Protein AF-A0A7X7MY19-F1 (afdb_monomer)

Mean predicted aligned error: 15.15 Å

pLDDT: mean 82.56, std 12.05, range [34.34, 98.0]

Radius of gyration: 41.13 Å; Cα contacts (8 Å, |Δi|>4): 1056; chains: 1; bounding box: 85×65×142 Å

Nearest PDB structures (foldseek):
  4b3g-assembly2_B  TM=6.934E-01  e=3.601E-10  Homo sapiens
  4b3f-assembly1_X  TM=6.587E-01  e=1.662E-10  Homo sapiens
  4b3g-assembly1_A  TM=6.865E-01  e=3.431E-10  Homo sapiens
  5xg2-assembly1_A  TM=2.710E-01  e=4.790E-02  Pyrococcus yayanosii CH1
  3zx6-assembly1_B  TM=1.908E-01  e=4.018E-01  Archaeoglobus fulgidus DSM 4304

Structure (mmCIF, N/CA/C/O backbone):
data_AF-A0A7X7MY19-F1
#
_entry.id   AF-A0A7X7MY19-F1
#
loop_
_atom_site.group_PDB
_atom_site.id
_atom_site.type_symbol
_atom_site.label_atom_id
_atom_site.label_alt_id
_atom_site.label_comp_id
_atom_site.label_asym_id
_atom_site.label_entity_id
_atom_site.label_seq_id
_atom_site.pdbx_PDB_ins_code
_atom_site.Cartn_x
_atom_site.Cartn_y
_atom_site.Cartn_z
_atom_site.occupancy
_atom_site.B_iso_or_equiv
_atom_site.auth_seq_id
_atom_site.auth_comp_id
_atom_site.auth_asym_id
_atom_site.auth_atom_id
_atom_site.pdbx_PDB_model_num
ATOM 1 N N . SER A 1 1 ? 19.224 -2.008 -27.884 1.00 35.09 1 SER A N 1
ATOM 2 C CA . SER A 1 1 ? 20.661 -1.774 -28.125 1.00 35.09 1 SER A CA 1
ATOM 3 C C . SER A 1 1 ? 20.792 -0.547 -28.993 1.00 35.09 1 SER A C 1
ATOM 5 O O . SER A 1 1 ? 20.081 -0.437 -29.987 1.00 35.09 1 SER A O 1
ATOM 7 N N . GLN A 1 2 ? 21.692 0.354 -28.604 1.00 39.03 2 GLN A N 1
ATOM 8 C CA . GLN A 1 2 ? 22.002 1.639 -29.251 1.00 39.03 2 GLN A CA 1
ATOM 9 C C . GLN A 1 2 ? 22.385 1.534 -30.749 1.00 39.03 2 GLN A C 1
ATOM 11 O O . GLN A 1 2 ? 22.513 2.545 -31.427 1.00 39.03 2 GLN A O 1
ATOM 16 N N . PHE A 1 3 ? 22.508 0.314 -31.285 1.00 45.56 3 PHE A N 1
ATOM 17 C CA . PHE A 1 3 ? 23.066 0.002 -32.602 1.00 45.56 3 PHE A CA 1
ATOM 18 C C . PHE A 1 3 ? 22.042 -0.446 -33.662 1.00 45.56 3 PHE A C 1
ATOM 20 O O . PHE A 1 3 ? 22.433 -0.830 -34.760 1.00 45.56 3 PHE A O 1
ATOM 27 N N . LEU A 1 4 ? 20.733 -0.436 -33.370 1.00 35.94 4 LEU A N 1
ATOM 28 C CA . LEU A 1 4 ? 19.740 -1.135 -34.206 1.00 35.94 4 LEU A CA 1
ATOM 29 C C . LEU A 1 4 ? 18.948 -0.300 -35.229 1.00 35.94 4 LEU A C 1
ATOM 31 O O . LEU A 1 4 ? 18.007 -0.833 -35.813 1.00 35.94 4 LEU A O 1
ATOM 35 N N . THR A 1 5 ? 19.297 0.959 -35.514 1.00 34.62 5 THR A N 1
ATOM 36 C CA . THR A 1 5 ? 18.497 1.760 -36.472 1.00 34.62 5 THR A CA 1
ATOM 37 C C . THR A 1 5 ? 19.231 2.350 -37.670 1.00 34.62 5 THR A C 1
ATOM 39 O O . THR A 1 5 ? 18.557 2.900 -38.539 1.00 34.62 5 THR A O 1
ATOM 42 N N . SER A 1 6 ? 20.550 2.185 -37.811 1.00 36.72 6 SER A N 1
ATOM 43 C CA . SER A 1 6 ? 21.196 2.519 -39.087 1.00 36.72 6 SER A CA 1
ATOM 44 C C . SER A 1 6 ? 21.031 1.361 -40.074 1.00 36.72 6 SER A C 1
ATOM 46 O O . SER A 1 6 ? 21.642 0.300 -39.939 1.00 36.72 6 SER A O 1
ATOM 48 N N . LYS A 1 7 ? 20.184 1.563 -41.087 1.00 34.34 7 LYS A N 1
ATOM 49 C CA . LYS A 1 7 ? 20.236 0.772 -42.317 1.00 34.34 7 LYS A CA 1
ATOM 50 C C . LYS A 1 7 ? 21.540 1.132 -43.045 1.00 34.34 7 LYS A C 1
ATOM 52 O O . LYS A 1 7 ? 21.595 2.131 -43.746 1.00 34.34 7 LYS A O 1
ATOM 57 N N . TYR A 1 8 ? 22.540 0.267 -42.893 1.00 43.50 8 TYR A N 1
ATOM 58 C CA . TYR A 1 8 ? 23.646 0.032 -43.835 1.00 43.50 8 TYR A CA 1
ATOM 59 C C . TYR A 1 8 ? 24.861 0.972 -43.881 1.00 43.50 8 TYR A C 1
ATOM 61 O O . TYR A 1 8 ? 25.708 0.773 -44.741 1.00 43.50 8 TYR A O 1
ATOM 69 N N . SER A 1 9 ? 25.054 1.868 -42.916 1.00 45.47 9 SER A N 1
ATOM 70 C CA . SER A 1 9 ? 26.383 2.450 -42.639 1.00 45.47 9 SER A CA 1
ATOM 71 C C . SER A 1 9 ? 26.345 3.170 -41.294 1.00 45.47 9 SER A C 1
ATOM 73 O O . SER A 1 9 ? 25.560 4.106 -41.123 1.00 45.47 9 SER A O 1
ATOM 75 N N . LEU A 1 10 ? 27.145 2.758 -40.309 1.00 53.19 10 LEU A N 1
ATOM 76 C CA . LEU A 1 10 ? 27.410 3.641 -39.169 1.00 53.19 10 LEU A CA 1
ATOM 77 C C . LEU A 1 10 ? 28.141 4.867 -39.731 1.00 53.19 10 LEU A C 1
ATOM 79 O O . LEU A 1 10 ? 29.115 4.701 -40.456 1.00 53.19 10 LEU A O 1
ATOM 83 N N . GLN A 1 11 ? 27.661 6.082 -39.459 1.00 67.75 11 GLN A N 1
ATOM 84 C CA . GLN A 1 11 ? 28.490 7.263 -39.693 1.00 67.75 11 GLN A CA 1
ATOM 85 C C . GLN A 1 11 ? 29.556 7.251 -38.601 1.00 67.75 11 GLN A C 1
ATOM 87 O O . GLN A 1 11 ? 29.252 7.501 -37.434 1.00 67.75 11 GLN A O 1
ATOM 92 N N . TYR A 1 12 ? 30.772 6.868 -38.976 1.00 78.50 12 TYR A N 1
ATOM 93 C CA . TYR A 1 12 ? 31.926 6.867 -38.093 1.00 78.50 12 TYR A CA 1
ATOM 94 C C . TYR A 1 12 ? 33.063 7.674 -38.713 1.00 78.50 12 TYR A C 1
ATOM 96 O O . TYR A 1 12 ? 33.139 7.829 -39.932 1.00 78.50 12 TYR A O 1
ATOM 104 N N . ALA A 1 13 ? 33.948 8.182 -37.866 1.00 83.50 13 ALA A N 1
ATOM 105 C CA . ALA A 1 13 ? 35.222 8.757 -38.272 1.00 83.50 13 ALA A CA 1
ATOM 106 C C . ALA A 1 13 ? 36.337 7.994 -37.559 1.00 83.50 13 ALA A C 1
ATOM 108 O O . ALA A 1 13 ? 36.248 7.785 -36.352 1.00 83.50 13 ALA A O 1
ATOM 109 N N . VAL A 1 14 ? 37.349 7.545 -38.298 1.00 83.31 14 VAL A N 1
ATOM 110 C CA . VAL A 1 14 ? 38.541 6.913 -37.713 1.00 83.31 14 VAL A CA 1
ATOM 111 C C . VAL A 1 14 ? 39.440 8.012 -37.170 1.00 83.31 14 VAL A C 1
ATOM 113 O O . VAL A 1 14 ? 39.628 9.015 -37.858 1.00 83.31 14 VAL A O 1
ATOM 116 N N . LEU A 1 15 ? 39.957 7.830 -35.957 1.00 84.12 15 LEU A N 1
ATOM 117 C CA . LEU A 1 15 ? 40.916 8.759 -35.366 1.00 84.12 15 LEU A CA 1
ATOM 118 C C . LEU A 1 15 ? 42.344 8.251 -35.545 1.00 84.12 15 LEU A C 1
ATOM 120 O O . LEU A 1 15 ? 42.588 7.045 -35.661 1.00 84.12 15 LEU A O 1
ATOM 124 N N . SER A 1 16 ? 43.273 9.199 -35.564 1.00 79.81 16 SER A N 1
ATOM 125 C CA . SER A 1 16 ? 44.712 8.939 -35.607 1.00 79.81 16 SER A CA 1
ATOM 126 C C . SER A 1 16 ? 45.314 8.611 -34.231 1.00 79.81 16 SER A C 1
ATOM 128 O O . SER A 1 16 ? 46.321 7.909 -34.166 1.00 79.81 16 SER A O 1
ATOM 130 N N . ASP A 1 17 ? 44.660 9.043 -33.151 1.00 83.06 17 ASP A N 1
ATOM 131 C CA . ASP A 1 17 ? 44.980 8.729 -31.753 1.00 83.06 17 ASP A CA 1
ATOM 132 C C . ASP A 1 17 ? 43.675 8.509 -30.940 1.00 83.06 17 ASP A C 1
ATOM 134 O O . ASP A 1 17 ? 42.567 8.637 -31.464 1.00 83.06 17 ASP A O 1
ATOM 138 N N . LEU A 1 18 ? 43.765 8.152 -29.656 1.00 80.12 18 LEU A N 1
ATOM 139 C CA . LEU A 1 18 ? 42.629 8.152 -28.725 1.00 80.12 18 LEU A CA 1
ATOM 140 C C . LEU A 1 18 ? 42.128 9.572 -28.401 1.00 80.12 18 LEU A C 1
ATOM 142 O O . LEU A 1 18 ? 40.977 9.741 -27.992 1.00 80.12 18 LEU A O 1
ATOM 146 N N . GLY A 1 19 ? 42.989 10.582 -28.552 1.00 78.00 19 GLY A N 1
ATOM 147 C CA . GLY A 1 19 ? 42.610 11.993 -28.519 1.00 78.00 19 GLY A CA 1
ATOM 148 C C . GLY A 1 19 ? 42.003 12.455 -29.845 1.00 78.00 19 GLY A C 1
ATOM 149 O O . GLY A 1 19 ? 42.140 11.788 -30.864 1.00 78.00 19 GLY A O 1
ATOM 150 N N . ILE A 1 20 ? 41.331 13.609 -29.833 1.00 74.12 20 ILE A N 1
ATOM 151 C CA . ILE A 1 20 ? 40.896 14.275 -31.069 1.00 74.12 20 ILE A CA 1
ATOM 152 C C . ILE A 1 20 ? 41.824 15.458 -31.314 1.00 74.12 20 ILE A C 1
ATOM 154 O O . ILE A 1 20 ? 41.766 16.446 -30.577 1.00 74.12 20 ILE A O 1
ATOM 158 N N . ASP A 1 21 ? 42.658 15.361 -32.346 1.00 70.94 21 ASP A N 1
ATOM 159 C CA . ASP A 1 21 ? 43.522 16.452 -32.795 1.00 70.94 21 ASP A CA 1
ATOM 160 C C . ASP A 1 21 ? 42.805 17.262 -33.887 1.00 70.94 21 ASP A C 1
ATOM 162 O O . ASP A 1 21 ? 42.294 16.721 -34.873 1.00 70.94 21 ASP A O 1
ATOM 166 N N . SER A 1 22 ? 42.751 18.587 -33.723 1.00 65.12 22 SER A N 1
ATOM 167 C CA . SER A 1 22 ? 42.070 19.476 -34.666 1.00 65.12 22 SER A CA 1
ATOM 168 C C . SER A 1 22 ? 42.686 19.504 -36.064 1.00 65.12 22 SER A C 1
ATOM 170 O O . SER A 1 22 ? 41.967 19.788 -37.028 1.00 65.12 22 SER A O 1
ATOM 172 N N . ASP A 1 23 ? 43.980 19.203 -36.183 1.00 62.22 23 ASP A N 1
ATOM 173 C CA . ASP A 1 23 ? 44.708 19.246 -37.450 1.00 62.22 23 ASP A CA 1
ATOM 174 C C . ASP A 1 23 ? 44.653 17.904 -38.197 1.00 62.22 23 ASP A C 1
ATOM 176 O O . ASP A 1 23 ? 44.637 17.889 -39.432 1.00 62.22 23 ASP A O 1
ATOM 180 N N . LEU A 1 24 ? 44.568 16.783 -37.471 1.00 65.69 24 LEU A N 1
ATOM 181 C CA . LEU A 1 24 ? 44.601 15.429 -38.040 1.00 65.69 24 LEU A CA 1
ATOM 182 C C . LEU A 1 24 ? 43.208 14.797 -38.197 1.00 65.69 24 LEU A C 1
ATOM 184 O O . LEU A 1 24 ? 42.983 14.051 -39.151 1.00 65.69 24 LEU A O 1
ATOM 188 N N . ASP A 1 25 ? 42.238 15.149 -37.345 1.00 78.12 25 ASP A N 1
ATOM 189 C CA . ASP A 1 25 ? 40.937 14.470 -37.264 1.00 78.12 25 ASP A CA 1
ATOM 190 C C . ASP A 1 25 ? 39.759 15.358 -37.731 1.00 78.12 25 ASP A C 1
ATOM 192 O O . ASP A 1 25 ? 38.664 15.367 -37.156 1.00 78.12 25 ASP A O 1
ATOM 196 N N . GLN A 1 26 ? 39.940 16.104 -38.830 1.00 77.00 26 GLN A N 1
ATOM 197 C CA . GLN A 1 26 ? 38.893 16.982 -39.389 1.00 77.00 26 GLN A CA 1
ATOM 198 C C . GLN A 1 26 ? 37.579 16.244 -39.709 1.00 77.00 26 GLN A C 1
ATOM 200 O O . GLN A 1 26 ? 36.488 16.809 -39.590 1.00 77.00 26 GLN A O 1
ATOM 205 N N . SER A 1 27 ? 37.652 14.971 -40.108 1.00 78.62 27 SER A N 1
ATOM 206 C CA . SER A 1 27 ? 36.477 14.128 -40.364 1.00 78.62 27 SER A CA 1
ATOM 207 C C . SER A 1 27 ? 35.665 13.870 -39.087 1.00 78.62 27 SER A C 1
ATOM 209 O O . SER A 1 27 ? 34.433 13.934 -39.121 1.00 78.62 27 SER A O 1
ATOM 211 N N . ALA A 1 28 ? 36.341 13.663 -37.954 1.00 81.94 28 ALA A N 1
ATOM 212 C CA . ALA A 1 28 ? 35.725 13.468 -36.650 1.00 81.94 28 ALA A CA 1
ATOM 213 C C . ALA A 1 28 ? 35.102 14.760 -36.116 1.00 81.94 28 ALA A C 1
ATOM 215 O O . ALA A 1 28 ? 33.962 14.737 -35.656 1.00 81.94 28 ALA A O 1
ATOM 216 N N . LEU A 1 29 ? 35.776 15.905 -36.264 1.00 82.44 29 LEU A N 1
ATOM 217 C CA . LEU A 1 29 ? 35.212 17.208 -35.891 1.00 82.44 29 LEU A CA 1
ATOM 218 C C . LEU A 1 29 ? 33.967 17.568 -36.713 1.00 82.44 29 LEU A C 1
ATOM 220 O O . LEU A 1 29 ? 32.994 18.098 -36.173 1.00 82.44 29 LEU A O 1
ATOM 224 N N . ASN A 1 30 ? 33.950 17.247 -38.008 1.00 82.12 30 ASN A N 1
ATOM 225 C CA . ASN A 1 30 ? 32.769 17.432 -38.853 1.00 82.12 30 ASN A CA 1
ATOM 226 C C . ASN A 1 30 ? 31.600 16.534 -38.416 1.00 82.12 30 ASN A C 1
ATOM 228 O O . ASN A 1 30 ? 30.445 16.973 -38.416 1.00 82.12 30 ASN A O 1
ATOM 232 N N . LEU A 1 31 ? 31.892 15.291 -38.020 1.00 82.38 31 LEU A N 1
ATOM 233 C CA . LEU A 1 31 ? 30.895 14.372 -37.477 1.00 82.38 31 LEU A CA 1
ATOM 234 C C . LEU A 1 31 ? 30.359 14.872 -36.127 1.00 82.38 31 LEU A C 1
ATOM 236 O O . LEU A 1 31 ? 29.146 14.940 -35.954 1.00 82.38 31 LEU A O 1
ATOM 240 N N . LEU A 1 32 ? 31.222 15.317 -35.211 1.00 83.62 32 LEU A N 1
ATOM 241 C CA . LEU A 1 32 ? 30.823 15.879 -33.916 1.00 83.62 32 LEU A CA 1
ATOM 242 C C . LEU A 1 32 ? 29.968 17.140 -34.055 1.00 83.62 32 LEU A C 1
ATOM 244 O O . LEU A 1 32 ? 28.958 17.260 -33.368 1.00 83.62 32 LEU A O 1
ATOM 248 N N . ASN A 1 33 ? 30.297 18.039 -34.986 1.00 82.25 33 ASN A N 1
ATOM 249 C CA . ASN A 1 33 ? 29.464 19.206 -35.296 1.00 82.25 33 ASN A CA 1
ATOM 250 C C . ASN A 1 33 ? 28.064 18.803 -35.784 1.00 82.25 33 ASN A C 1
ATOM 252 O O . ASN A 1 33 ? 27.057 19.376 -35.361 1.00 82.25 33 ASN A O 1
ATOM 256 N N . ARG A 1 34 ? 27.981 17.783 -36.646 1.00 80.75 34 ARG A N 1
ATOM 257 C CA . ARG A 1 34 ? 26.702 17.241 -37.118 1.00 80.75 34 ARG A CA 1
ATOM 258 C C . ARG A 1 34 ? 25.911 16.604 -35.976 1.00 80.75 34 ARG A C 1
ATOM 260 O O . ARG A 1 34 ? 24.723 16.890 -35.847 1.00 80.75 34 ARG A O 1
ATOM 267 N N . ILE A 1 35 ? 26.561 15.811 -35.126 1.00 79.00 35 ILE A N 1
ATOM 268 C CA . ILE A 1 35 ? 25.930 15.185 -33.957 1.00 79.00 35 ILE A CA 1
ATOM 269 C C . ILE A 1 35 ? 25.435 16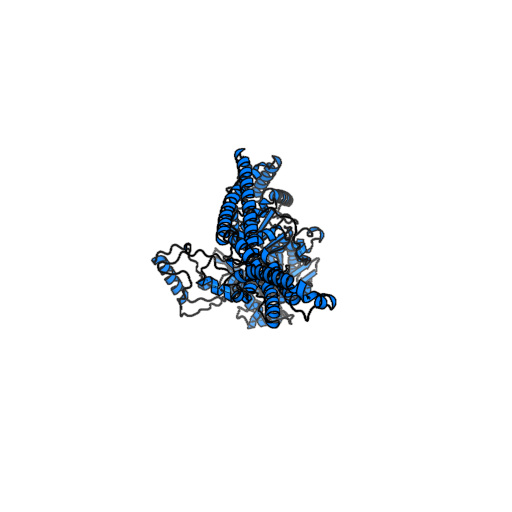.257 -32.982 1.00 79.00 35 ILE A C 1
ATOM 271 O O . ILE A 1 35 ? 24.295 16.188 -32.543 1.00 79.00 35 ILE A O 1
ATOM 275 N N . ALA A 1 36 ? 26.229 17.294 -32.705 1.00 75.62 36 ALA A N 1
ATOM 276 C CA . ALA A 1 36 ? 25.837 18.398 -31.828 1.00 75.62 36 ALA A CA 1
ATOM 277 C C . ALA A 1 36 ? 24.633 19.192 -32.365 1.00 75.62 36 ALA A C 1
ATOM 279 O O . ALA A 1 36 ? 23.846 19.731 -31.587 1.00 75.62 36 ALA A O 1
ATOM 280 N N . SER A 1 37 ? 24.445 19.228 -33.690 1.00 73.12 37 SER A N 1
ATOM 281 C CA . SER A 1 37 ? 23.256 19.822 -34.314 1.00 73.12 37 SER A CA 1
ATOM 282 C C . SER A 1 37 ? 22.000 18.938 -34.216 1.00 73.12 37 SER A C 1
ATOM 284 O O . SER A 1 37 ? 20.881 19.442 -34.347 1.00 73.12 37 SER A O 1
ATOM 286 N N . ASN A 1 38 ? 22.159 17.638 -33.939 1.00 72.38 38 ASN A N 1
ATOM 287 C CA . ASN A 1 38 ? 21.079 16.661 -33.831 1.00 72.38 38 ASN A CA 1
ATOM 288 C C . ASN A 1 38 ? 20.756 16.331 -32.361 1.00 72.38 38 ASN A C 1
ATOM 290 O O . ASN A 1 38 ? 21.502 15.643 -31.669 1.00 72.38 38 ASN A O 1
ATOM 294 N N . ARG A 1 39 ? 19.585 16.769 -31.880 1.00 63.31 39 ARG A N 1
ATOM 295 C CA . ARG A 1 39 ? 19.162 16.569 -30.477 1.00 63.31 39 ARG A CA 1
ATOM 296 C C . ARG A 1 39 ? 18.963 15.102 -30.076 1.00 63.31 39 ARG A C 1
ATOM 298 O O . ARG A 1 39 ? 18.983 14.801 -28.881 1.00 63.31 39 ARG A O 1
ATOM 305 N N . ASP A 1 40 ? 18.784 14.208 -31.043 1.00 62.03 40 ASP A N 1
ATOM 306 C CA . ASP A 1 40 ? 18.429 12.805 -30.801 1.00 62.03 40 ASP A CA 1
ATOM 307 C C . ASP A 1 40 ? 19.638 11.861 -30.796 1.00 62.03 40 ASP A C 1
ATOM 309 O O . ASP A 1 40 ? 19.485 10.651 -30.600 1.00 62.03 40 ASP A O 1
ATOM 313 N N . SER A 1 41 ? 20.841 12.413 -30.943 1.00 72.38 41 SER A N 1
ATOM 314 C CA . SER A 1 41 ? 22.084 11.657 -31.044 1.00 72.38 41 SER A CA 1
ATOM 315 C C . SER A 1 41 ? 23.048 11.975 -29.901 1.00 72.38 41 SER A C 1
ATOM 317 O O . SER A 1 41 ? 22.976 13.027 -29.259 1.00 72.38 41 SER A O 1
ATOM 319 N N . LYS A 1 42 ? 23.938 11.027 -29.603 1.00 77.62 42 LYS A N 1
ATOM 320 C CA . LYS A 1 42 ? 25.107 11.209 -28.735 1.00 77.62 42 LYS A CA 1
ATOM 321 C C . LYS A 1 42 ? 26.355 10.739 -29.471 1.00 77.62 42 LYS A C 1
ATOM 323 O O . LYS A 1 42 ? 26.286 9.809 -30.277 1.00 77.62 42 LYS A O 1
ATOM 328 N N . ALA A 1 43 ? 27.473 11.393 -29.185 1.00 85.81 43 ALA A N 1
ATOM 329 C CA . ALA A 1 43 ? 28.772 11.005 -29.699 1.00 85.81 43 ALA A CA 1
ATOM 330 C C . ALA A 1 43 ? 29.482 10.094 -28.697 1.00 85.81 43 ALA A C 1
ATOM 332 O O . ALA A 1 43 ? 29.431 10.323 -27.486 1.00 85.81 43 ALA A O 1
ATOM 333 N N . TYR A 1 44 ? 30.153 9.076 -29.222 1.00 87.38 44 TYR A N 1
ATOM 334 C CA . TYR A 1 44 ? 31.023 8.207 -28.444 1.00 87.38 44 TYR A CA 1
ATOM 335 C C . TYR A 1 44 ? 32.352 8.030 -29.164 1.00 87.38 44 TYR A C 1
ATOM 337 O O . TYR A 1 44 ? 32.376 7.839 -30.381 1.00 87.38 44 TYR A O 1
ATOM 345 N N . LEU A 1 45 ? 33.436 8.036 -28.397 1.00 90.19 45 LEU A N 1
ATOM 346 C CA . LEU A 1 45 ? 34.712 7.472 -28.796 1.00 90.19 45 LEU A CA 1
ATOM 347 C C . LEU A 1 45 ? 34.647 5.967 -28.539 1.00 90.19 45 LEU A C 1
ATOM 349 O O . LEU A 1 45 ? 34.310 5.519 -27.448 1.00 90.19 45 LEU A O 1
ATOM 353 N N . GLY A 1 46 ? 34.915 5.184 -29.569 1.00 89.94 46 GLY A N 1
ATOM 354 C CA . GLY A 1 46 ? 34.841 3.738 -29.562 1.00 89.94 46 GLY A CA 1
ATOM 355 C C . GLY A 1 46 ? 36.214 3.106 -29.751 1.00 89.94 46 GLY A C 1
ATOM 356 O O . GLY A 1 46 ? 36.885 3.428 -30.728 1.00 89.94 46 GLY A O 1
ATOM 357 N N . TYR A 1 47 ? 36.616 2.195 -28.862 1.00 90.75 47 TYR A N 1
ATOM 358 C CA . TYR A 1 47 ? 37.923 1.526 -28.932 1.00 90.75 47 TYR A CA 1
ATOM 359 C C . TYR A 1 47 ? 37.977 0.242 -28.075 1.00 90.75 47 TYR A C 1
ATOM 361 O O . TYR A 1 47 ? 37.334 0.203 -27.029 1.00 90.75 47 TYR A O 1
ATOM 369 N N . PRO A 1 48 ? 38.745 -0.803 -28.448 1.00 91.38 48 PRO A N 1
ATOM 370 C CA . PRO A 1 48 ? 39.129 -1.165 -29.819 1.00 91.38 48 PRO A CA 1
ATOM 371 C C . PRO A 1 48 ? 37.895 -1.517 -30.664 1.00 91.38 48 PRO A C 1
ATOM 373 O O . PRO A 1 48 ? 36.779 -1.549 -30.152 1.00 91.38 48 PRO A O 1
ATOM 376 N N . VAL A 1 49 ? 38.059 -1.792 -31.958 1.00 90.00 49 VAL A N 1
ATOM 377 C CA . VAL A 1 49 ? 36.929 -2.001 -32.882 1.00 90.00 49 VAL A CA 1
ATOM 378 C C . VAL A 1 49 ? 36.837 -3.445 -33.352 1.00 90.00 49 VAL A C 1
ATOM 380 O O . VAL A 1 49 ? 37.798 -3.991 -33.880 1.00 90.00 49 VAL A O 1
ATOM 383 N N . ARG A 1 50 ? 35.655 -4.054 -33.208 1.00 88.88 50 ARG A N 1
ATOM 384 C CA . ARG A 1 50 ? 35.325 -5.367 -33.767 1.00 88.88 50 ARG A CA 1
ATOM 385 C C . ARG A 1 50 ? 34.647 -5.228 -35.124 1.00 88.88 50 ARG A C 1
ATOM 387 O O . ARG A 1 50 ? 33.680 -4.481 -35.270 1.00 88.88 50 ARG A O 1
ATOM 394 N N . ILE A 1 51 ? 35.103 -6.017 -36.084 1.00 87.75 51 ILE A N 1
ATOM 395 C CA . ILE A 1 51 ? 34.566 -6.123 -37.435 1.00 87.75 51 ILE A CA 1
ATOM 396 C C . ILE A 1 51 ? 34.004 -7.531 -37.614 1.00 87.75 51 ILE A C 1
ATOM 398 O O . ILE A 1 51 ? 34.686 -8.510 -37.324 1.00 87.75 51 ILE A O 1
ATOM 402 N N . TYR A 1 52 ? 32.758 -7.662 -38.065 1.00 84.19 52 TYR A N 1
ATOM 403 C CA . TYR A 1 52 ? 32.156 -8.974 -38.312 1.00 84.19 52 TYR A CA 1
ATOM 404 C C . TYR A 1 52 ? 31.064 -8.928 -39.381 1.00 84.19 52 TYR A C 1
ATOM 406 O O . TYR A 1 52 ? 30.402 -7.913 -39.582 1.00 84.19 52 TYR A O 1
ATOM 414 N N . THR A 1 53 ? 30.851 -10.048 -40.070 1.00 81.94 53 THR A N 1
ATOM 415 C CA . THR A 1 53 ? 29.854 -10.153 -41.145 1.00 81.94 53 THR A CA 1
ATOM 416 C C . THR A 1 53 ? 28.497 -10.612 -40.606 1.00 81.94 53 THR A C 1
ATOM 418 O O . THR A 1 53 ? 28.418 -11.569 -39.838 1.00 81.94 53 THR A O 1
ATOM 421 N N . VAL A 1 54 ? 27.412 -9.970 -41.041 1.00 77.31 54 VAL A N 1
ATOM 422 C CA . VAL A 1 54 ? 26.021 -10.354 -40.755 1.00 77.31 54 VAL A CA 1
ATOM 423 C C . VAL A 1 54 ? 25.228 -10.547 -42.043 1.00 77.31 54 VAL A C 1
ATOM 425 O O . VAL A 1 54 ? 25.428 -9.831 -43.020 1.00 77.31 54 VAL A O 1
ATOM 428 N N . TYR A 1 55 ? 24.282 -11.484 -42.039 1.00 77.06 55 TYR A N 1
ATOM 429 C CA . TYR A 1 55 ? 23.457 -11.795 -43.207 1.00 77.06 55 TYR A CA 1
ATOM 430 C C . TYR A 1 55 ? 22.050 -11.211 -43.051 1.00 77.06 55 TYR A C 1
ATOM 432 O O . TYR A 1 55 ? 21.375 -11.430 -42.044 1.00 77.06 55 TYR A O 1
ATOM 440 N N . GLY A 1 56 ? 21.599 -10.439 -44.042 1.00 70.94 56 GLY A N 1
ATOM 441 C CA . GLY A 1 56 ? 20.247 -9.874 -44.065 1.00 70.94 56 GLY A CA 1
ATOM 442 C C . GLY A 1 56 ? 19.168 -10.891 -44.460 1.00 70.94 56 GLY A C 1
ATOM 443 O O . GLY A 1 56 ? 19.467 -11.989 -44.923 1.00 70.94 56 GLY A O 1
ATOM 444 N N . LYS A 1 57 ? 17.887 -10.488 -44.381 1.00 61.03 57 LYS A N 1
ATOM 445 C CA . LYS A 1 57 ? 16.699 -11.312 -44.731 1.00 61.03 57 LYS A CA 1
ATOM 446 C C . LYS A 1 57 ? 16.637 -11.808 -46.195 1.00 61.03 57 LYS A C 1
ATOM 448 O O . LYS A 1 57 ? 15.685 -12.487 -46.555 1.00 61.03 57 LYS A O 1
ATOM 453 N N . GLY A 1 58 ? 17.634 -11.488 -47.022 1.00 67.38 58 GLY A N 1
ATOM 454 C CA . GLY A 1 58 ? 17.802 -11.980 -48.394 1.00 67.38 58 GLY A CA 1
ATOM 455 C C . GLY A 1 58 ? 19.151 -12.662 -48.658 1.00 67.38 58 GLY A C 1
ATOM 456 O O . GLY A 1 58 ? 19.539 -12.772 -49.812 1.00 67.38 58 GLY A O 1
ATOM 457 N N . GLY A 1 59 ? 19.906 -13.048 -47.619 1.00 70.56 59 GLY A N 1
ATOM 458 C CA . GLY A 1 59 ? 21.216 -13.706 -47.757 1.00 70.56 59 GLY A CA 1
ATOM 459 C C . GLY A 1 59 ? 22.379 -12.781 -48.139 1.00 70.56 59 GLY A C 1
ATOM 460 O O . GLY A 1 59 ? 23.512 -13.236 -48.241 1.00 70.56 59 GLY A O 1
ATOM 461 N N . ILE A 1 60 ? 22.125 -11.482 -48.319 1.00 73.06 60 ILE A N 1
ATOM 462 C CA . ILE A 1 60 ? 23.164 -10.478 -48.579 1.00 73.06 60 ILE A CA 1
ATOM 463 C C . ILE A 1 60 ? 24.016 -10.305 -47.317 1.00 73.06 60 ILE A C 1
ATOM 465 O O . ILE A 1 60 ? 23.473 -10.066 -46.233 1.00 73.06 60 ILE A O 1
ATOM 469 N N . ALA A 1 61 ? 25.332 -10.432 -47.474 1.00 74.06 61 ALA A N 1
ATOM 470 C CA . ALA A 1 61 ? 26.316 -10.208 -46.425 1.00 74.06 61 ALA A CA 1
ATOM 471 C C . ALA A 1 61 ? 26.588 -8.707 -46.248 1.00 74.06 61 ALA A C 1
ATOM 473 O O . ALA A 1 61 ? 26.785 -7.983 -47.222 1.00 74.06 61 ALA A O 1
ATOM 474 N N . TYR A 1 62 ? 26.623 -8.257 -44.999 1.00 76.19 62 TYR A N 1
ATOM 475 C CA . TYR A 1 62 ? 26.979 -6.899 -44.606 1.00 76.19 62 TYR A CA 1
ATOM 476 C C . TYR A 1 62 ? 28.074 -6.954 -43.553 1.00 76.19 62 TYR A C 1
ATOM 478 O O . TYR A 1 62 ? 28.000 -7.759 -42.627 1.00 76.19 62 TYR A O 1
ATOM 486 N N . GLN A 1 63 ? 29.060 -6.074 -43.656 1.00 76.00 63 GLN A N 1
ATOM 487 C CA . GLN A 1 63 ? 30.078 -5.914 -42.629 1.00 76.00 63 GLN A CA 1
ATOM 488 C C . GLN A 1 63 ? 29.570 -4.942 -41.558 1.00 76.00 63 GLN A C 1
ATOM 490 O O . GLN A 1 63 ? 29.055 -3.866 -41.864 1.00 76.00 63 GLN A O 1
ATOM 495 N N . LYS A 1 64 ? 29.672 -5.340 -40.292 1.00 81.50 64 LYS A N 1
ATOM 496 C CA . LYS A 1 64 ? 29.380 -4.508 -39.127 1.00 81.50 64 LYS A CA 1
ATOM 497 C C . LYS A 1 64 ? 30.676 -4.132 -38.432 1.00 81.50 64 LYS A C 1
ATOM 499 O O . LYS A 1 64 ? 31.550 -4.972 -38.245 1.00 81.50 64 LYS A O 1
ATOM 504 N N . ILE A 1 65 ? 30.728 -2.881 -37.996 1.00 84.19 65 ILE A N 1
ATOM 505 C CA . ILE A 1 65 ? 31.808 -2.301 -37.205 1.00 84.19 65 ILE A CA 1
ATOM 506 C C . ILE A 1 65 ? 31.210 -1.951 -35.842 1.00 84.19 65 ILE A C 1
ATOM 508 O O . ILE A 1 65 ? 30.206 -1.245 -35.774 1.00 84.19 65 ILE A O 1
ATOM 512 N N . ALA A 1 66 ? 31.770 -2.477 -34.759 1.00 86.25 66 ALA A N 1
ATOM 513 C CA . ALA A 1 66 ? 31.279 -2.249 -33.406 1.00 86.25 66 ALA A CA 1
ATOM 514 C C . ALA A 1 66 ? 32.461 -2.049 -32.446 1.00 86.25 66 ALA A C 1
ATOM 516 O O . ALA A 1 66 ? 33.245 -2.980 -32.259 1.00 86.25 66 ALA A O 1
ATOM 517 N N . PRO A 1 67 ? 32.613 -0.869 -31.823 1.00 90.06 67 PRO A N 1
ATOM 518 C CA . PRO A 1 67 ? 33.653 -0.663 -30.823 1.00 90.06 67 PRO A CA 1
ATOM 519 C C . PRO A 1 67 ? 33.345 -1.457 -29.556 1.00 90.06 67 PRO A C 1
ATOM 521 O O . PRO A 1 67 ? 32.178 -1.634 -29.224 1.00 90.06 67 PRO A O 1
ATOM 524 N N . VAL A 1 68 ? 34.374 -1.931 -28.864 1.00 88.31 68 VAL A N 1
ATOM 525 C CA . VAL A 1 68 ? 34.272 -2.732 -27.641 1.00 88.31 68 VAL A CA 1
ATOM 526 C C . VAL A 1 68 ? 33.926 -1.852 -26.444 1.00 88.31 68 VAL A C 1
ATOM 528 O O . VAL A 1 68 ? 32.923 -2.111 -25.781 1.00 88.31 68 VAL A O 1
ATOM 531 N N . PHE A 1 69 ? 34.706 -0.798 -26.199 1.00 88.06 69 PHE A N 1
ATOM 532 C CA . PHE A 1 69 ? 34.396 0.229 -25.209 1.00 88.06 69 PHE A CA 1
ATOM 533 C C . PHE A 1 69 ? 33.831 1.473 -25.886 1.00 88.06 69 PHE A C 1
ATOM 535 O O . PHE A 1 69 ? 34.204 1.809 -27.009 1.00 88.06 69 PHE A O 1
ATOM 542 N N . LEU A 1 70 ? 32.921 2.141 -25.187 1.00 86.56 70 LEU A N 1
ATOM 543 C CA . LEU A 1 70 ? 32.262 3.376 -25.581 1.00 86.56 70 LEU A CA 1
ATOM 544 C C . LEU A 1 70 ? 32.514 4.433 -24.511 1.00 86.56 70 LEU A C 1
ATOM 546 O O . LEU A 1 70 ? 31.988 4.334 -23.400 1.00 86.56 70 LEU A O 1
ATOM 550 N N . PHE A 1 71 ? 33.279 5.451 -24.871 1.00 85.88 71 PHE A N 1
ATOM 551 C CA . PHE A 1 71 ? 33.610 6.606 -24.051 1.00 85.88 71 PHE A CA 1
ATOM 552 C C . PHE A 1 71 ? 32.716 7.779 -24.472 1.00 85.88 71 PHE A C 1
ATOM 554 O O . PHE A 1 71 ? 32.739 8.164 -25.646 1.00 85.88 71 PHE A O 1
ATOM 561 N N . PRO A 1 72 ? 31.871 8.323 -23.580 1.00 82.12 72 PRO A N 1
ATOM 562 C CA . PRO A 1 72 ? 31.022 9.464 -23.909 1.00 82.12 72 PRO A CA 1
ATOM 563 C C . PRO A 1 72 ? 31.848 10.679 -24.344 1.00 82.12 72 PRO A C 1
ATOM 565 O O . PRO A 1 72 ? 32.836 11.014 -23.693 1.00 82.12 72 PRO A O 1
ATOM 568 N N . VAL A 1 73 ? 31.417 11.352 -25.414 1.00 84.31 73 VAL A N 1
ATOM 569 C CA . VAL A 1 73 ? 32.057 12.579 -25.909 1.00 84.31 73 VAL A CA 1
ATOM 570 C C . VAL A 1 73 ? 31.071 13.735 -25.822 1.00 84.31 73 VAL A C 1
ATOM 572 O O . VAL A 1 73 ? 29.993 13.692 -26.423 1.00 84.31 73 VAL A O 1
ATOM 575 N N . GLU A 1 74 ? 31.451 14.781 -25.094 1.00 80.56 74 GLU A N 1
ATOM 576 C CA . GLU A 1 74 ? 30.747 16.058 -25.078 1.00 80.56 74 GLU A CA 1
ATOM 577 C C . GLU A 1 74 ? 31.445 17.035 -26.024 1.00 80.56 74 GLU A C 1
ATOM 579 O O . GLU A 1 74 ? 32.665 17.190 -26.006 1.00 80.56 74 GLU A O 1
ATOM 584 N N . TYR A 1 75 ? 30.663 17.683 -26.887 1.00 78.62 75 TYR A N 1
ATOM 585 C CA . TYR A 1 75 ? 31.173 18.661 -27.839 1.00 78.62 75 TYR A CA 1
ATOM 586 C C . TYR A 1 75 ? 30.381 19.958 -27.726 1.00 78.62 75 TYR A C 1
ATOM 588 O O . TYR A 1 75 ? 29.209 20.016 -28.110 1.00 78.62 75 TYR A O 1
ATOM 596 N N . THR A 1 76 ? 31.022 21.000 -27.195 1.00 71.25 76 THR A N 1
ATOM 597 C CA . THR A 1 76 ? 30.363 22.278 -26.902 1.00 71.25 76 THR A CA 1
ATOM 598 C C . THR A 1 76 ? 31.232 23.441 -27.357 1.00 71.25 76 THR A C 1
ATOM 600 O O . THR A 1 76 ? 32.353 23.612 -26.889 1.00 71.25 76 THR A O 1
ATOM 603 N N . GLY A 1 77 ? 30.727 24.260 -28.284 1.00 63.97 77 GLY A N 1
ATOM 604 C CA . GLY A 1 77 ? 31.409 25.490 -28.707 1.00 63.97 77 GLY A CA 1
ATOM 605 C C . GLY A 1 77 ? 32.806 25.284 -29.307 1.00 63.97 77 GLY A C 1
ATOM 606 O O . GLY A 1 77 ? 33.644 26.167 -29.174 1.00 63.97 77 GLY A O 1
ATOM 607 N N . GLY A 1 78 ? 33.069 24.134 -29.937 1.00 68.69 78 GLY A N 1
ATOM 608 C CA . GLY A 1 78 ? 34.383 23.803 -30.499 1.00 68.69 78 GLY A CA 1
ATOM 609 C C . GLY A 1 78 ? 35.294 22.999 -29.569 1.00 68.69 78 GLY A C 1
ATOM 610 O O . GLY A 1 78 ? 36.295 22.466 -30.037 1.00 68.69 78 GLY A O 1
ATOM 611 N N . HIS A 1 79 ? 34.934 22.853 -28.292 1.00 76.06 79 HIS A N 1
ATOM 612 C CA . HIS A 1 79 ? 35.682 22.049 -27.328 1.00 76.06 79 HIS A CA 1
ATOM 613 C C . HIS A 1 79 ? 35.153 20.616 -27.273 1.00 76.06 79 HIS A C 1
ATOM 615 O O . HIS A 1 79 ? 33.945 20.408 -27.149 1.00 76.06 79 HIS A O 1
ATOM 621 N N . VAL A 1 80 ? 36.069 19.649 -27.358 1.00 80.94 80 VAL A N 1
ATOM 622 C CA . VAL A 1 80 ? 35.811 18.216 -27.184 1.00 80.94 80 VAL A CA 1
ATOM 623 C C . VAL A 1 80 ? 36.247 17.820 -25.776 1.00 80.94 80 VAL A C 1
ATOM 625 O O . VAL A 1 80 ? 37.399 18.037 -25.409 1.00 80.94 80 VAL A O 1
ATOM 628 N N . GLU A 1 81 ? 35.354 17.198 -25.015 1.00 80.25 81 GLU A N 1
ATOM 629 C CA . GLU A 1 81 ? 35.671 16.558 -23.740 1.00 80.25 81 GLU A CA 1
ATOM 630 C C . GLU A 1 81 ? 35.284 15.076 -23.808 1.00 80.25 81 GLU A C 1
ATOM 632 O O . GLU A 1 81 ? 34.146 14.730 -24.133 1.00 80.25 81 GLU A O 1
ATOM 637 N N . ILE A 1 82 ? 36.244 14.191 -23.531 1.00 80.94 82 ILE A N 1
ATOM 638 C CA . ILE A 1 82 ? 36.029 12.740 -23.501 1.00 80.94 82 ILE A CA 1
ATOM 639 C C . ILE A 1 82 ? 35.916 12.307 -22.043 1.00 80.94 82 ILE A C 1
ATOM 641 O O . ILE A 1 82 ? 36.815 12.544 -21.237 1.00 80.94 82 ILE A O 1
ATOM 645 N N . SER A 1 83 ? 34.823 11.626 -21.707 1.00 79.38 83 SER A N 1
ATOM 646 C CA . SER A 1 83 ? 34.695 10.955 -20.421 1.00 79.38 83 SER A CA 1
ATOM 647 C C . SER A 1 83 ? 35.396 9.600 -20.480 1.00 79.38 83 SER A C 1
ATOM 649 O O . SER A 1 83 ? 34.912 8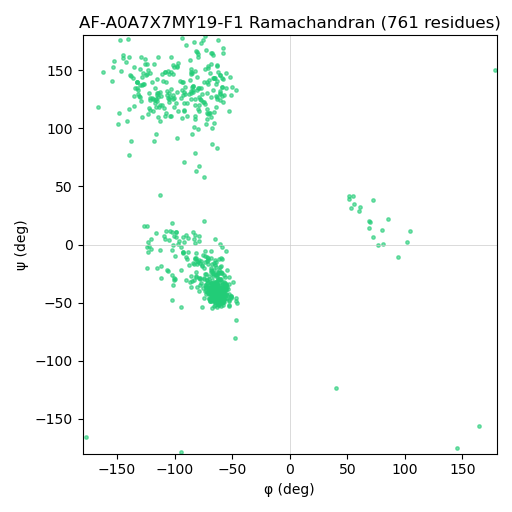.664 -21.115 1.00 79.38 83 SER A O 1
ATOM 651 N N . TRP A 1 84 ? 36.517 9.476 -19.768 1.00 79.50 84 TRP A N 1
ATOM 652 C CA . TRP A 1 84 ? 37.309 8.241 -19.666 1.00 79.50 84 TRP A CA 1
ATOM 653 C C . TRP A 1 84 ? 36.681 7.164 -18.765 1.00 79.50 84 TRP A C 1
ATOM 655 O O . TRP A 1 84 ? 37.359 6.254 -18.303 1.00 79.50 84 TRP A O 1
ATOM 665 N N . LEU A 1 85 ? 35.371 7.249 -18.527 1.00 69.94 85 LEU A N 1
ATOM 666 C CA . LEU A 1 85 ? 34.562 6.207 -17.899 1.00 69.94 85 LEU A CA 1
ATOM 667 C C . LEU A 1 85 ? 33.852 5.418 -19.012 1.00 69.94 85 LEU A C 1
ATOM 669 O O . LEU A 1 85 ? 32.771 5.828 -19.450 1.00 69.94 85 LEU A O 1
ATOM 673 N N . PRO A 1 86 ? 34.443 4.317 -19.513 1.00 79.75 86 PRO A N 1
ATOM 674 C CA . PRO A 1 86 ? 33.855 3.566 -20.609 1.00 79.75 86 PRO A CA 1
ATOM 675 C C . PRO A 1 86 ? 32.608 2.803 -20.175 1.00 79.75 86 PRO A C 1
ATOM 677 O O . PRO A 1 86 ? 32.490 2.330 -19.046 1.00 79.75 86 PRO A O 1
ATOM 680 N N . SER A 1 87 ? 31.718 2.595 -21.138 1.00 78.31 87 SER A N 1
ATOM 681 C CA . SER A 1 87 ? 30.701 1.543 -21.100 1.00 78.31 87 SER A CA 1
ATOM 682 C C . SER A 1 87 ? 31.053 0.453 -22.110 1.00 78.31 87 SER A C 1
ATOM 684 O O . SER A 1 87 ? 31.650 0.735 -23.149 1.00 78.31 87 SER A O 1
ATOM 686 N N . ILE A 1 88 ? 30.703 -0.801 -21.827 1.00 81.56 88 ILE A N 1
ATOM 687 C CA . ILE A 1 88 ? 30.951 -1.903 -22.765 1.00 81.56 88 ILE A CA 1
ATOM 688 C C . ILE A 1 88 ? 29.815 -1.958 -23.787 1.00 81.56 88 ILE A C 1
ATOM 690 O O . ILE A 1 88 ? 28.628 -1.931 -23.453 1.00 81.56 88 ILE A O 1
ATOM 694 N N . ASN A 1 89 ? 30.169 -2.067 -25.063 1.00 81.38 89 ASN A N 1
ATOM 695 C CA . ASN A 1 89 ? 29.196 -2.168 -26.133 1.00 81.38 89 ASN A CA 1
ATOM 696 C C . ASN A 1 89 ? 28.500 -3.535 -26.123 1.00 81.38 89 ASN A C 1
ATOM 698 O O . ASN A 1 89 ? 29.053 -4.552 -26.550 1.00 81.38 89 ASN A O 1
ATOM 702 N N . MET A 1 90 ? 27.229 -3.549 -25.720 1.00 72.81 90 MET A N 1
ATOM 703 C CA . MET A 1 90 ? 26.431 -4.777 -25.688 1.00 72.81 90 MET A CA 1
ATOM 704 C C . MET A 1 90 ? 26.284 -5.468 -27.052 1.00 72.81 90 MET A C 1
ATOM 706 O O . MET A 1 90 ? 25.994 -6.660 -27.092 1.00 72.81 90 MET A O 1
ATOM 710 N N . GLU A 1 91 ? 26.432 -4.761 -28.177 1.00 74.19 91 GLU A N 1
ATOM 711 C CA . GLU A 1 91 ? 26.388 -5.394 -29.503 1.00 74.19 91 GLU A CA 1
ATOM 712 C C . GLU A 1 91 ? 27.607 -6.298 -29.737 1.00 74.19 91 GLU A C 1
ATOM 714 O O . GLU A 1 91 ? 27.479 -7.345 -30.368 1.00 74.19 91 GLU A O 1
ATOM 719 N N . VAL A 1 92 ? 28.767 -5.940 -29.178 1.00 80.25 92 VAL A N 1
ATOM 720 C CA . VAL A 1 92 ? 29.959 -6.797 -29.206 1.00 80.25 92 VAL A CA 1
ATOM 721 C C . VAL A 1 92 ? 29.720 -8.045 -28.361 1.00 80.25 92 VAL A C 1
ATOM 723 O O . VAL A 1 92 ? 29.962 -9.147 -28.851 1.00 80.25 92 VAL A O 1
ATOM 726 N N . LEU A 1 93 ? 29.163 -7.883 -27.154 1.00 76.31 93 LEU A N 1
ATOM 727 C CA . LEU A 1 93 ? 28.828 -8.995 -26.255 1.00 76.31 93 LEU A CA 1
ATOM 728 C C . LEU A 1 93 ? 27.812 -9.960 -26.874 1.00 76.31 93 LEU A C 1
ATOM 730 O O . LEU A 1 93 ? 28.017 -11.167 -26.851 1.00 76.31 93 LEU A O 1
ATOM 734 N N . LYS A 1 94 ? 26.764 -9.446 -27.525 1.00 73.31 94 LYS A N 1
ATOM 735 C CA . LYS A 1 94 ? 25.795 -10.265 -28.276 1.00 73.31 94 LYS A CA 1
ATOM 736 C C . LYS A 1 94 ? 26.430 -11.157 -29.331 1.00 73.31 94 LYS A C 1
ATOM 738 O O . LYS A 1 94 ? 25.924 -12.235 -29.592 1.00 73.31 94 LYS A O 1
ATOM 743 N N . GLY A 1 95 ? 27.503 -10.705 -29.975 1.00 71.44 95 GLY A N 1
ATOM 744 C CA . GLY A 1 95 ? 28.198 -11.516 -30.972 1.00 71.44 95 GLY A CA 1
ATOM 745 C C . GLY A 1 95 ? 29.029 -12.653 -30.369 1.00 71.44 95 GLY A C 1
ATOM 746 O O . GLY A 1 95 ? 29.606 -13.422 -31.131 1.00 71.44 95 GLY A O 1
ATOM 747 N N . PHE A 1 96 ? 29.138 -12.729 -29.041 1.00 72.19 96 PHE A N 1
ATOM 748 C CA . PHE A 1 96 ? 29.834 -13.785 -28.302 1.00 72.19 96 PHE A CA 1
ATOM 749 C C . PHE A 1 96 ? 28.914 -14.541 -27.324 1.00 72.19 96 PHE A C 1
ATOM 751 O O . PHE A 1 96 ? 29.354 -15.511 -26.711 1.00 72.19 96 PHE A O 1
ATOM 758 N N . CYS A 1 97 ? 27.650 -14.126 -27.193 1.00 63.97 97 CYS A N 1
ATOM 759 C CA . CYS A 1 97 ? 26.663 -14.693 -26.274 1.00 63.97 97 CYS A CA 1
ATOM 760 C C . CYS A 1 97 ? 25.369 -15.042 -27.024 1.00 63.97 97 CYS A C 1
ATOM 762 O O . CYS A 1 97 ? 24.870 -14.230 -27.803 1.00 63.97 97 CYS A O 1
ATOM 764 N N . ASP A 1 98 ? 24.775 -16.206 -26.748 1.00 53.19 98 ASP A N 1
ATOM 765 C CA . ASP A 1 98 ? 23.527 -16.606 -27.406 1.00 53.19 98 ASP A CA 1
ATOM 766 C C . ASP A 1 98 ? 22.334 -15.712 -27.015 1.00 53.19 98 ASP A C 1
ATOM 768 O O . ASP A 1 98 ? 22.199 -15.198 -25.904 1.00 53.19 98 ASP A O 1
ATOM 772 N N . SER A 1 99 ? 21.478 -15.481 -28.005 1.00 49.44 99 SER A N 1
ATOM 773 C CA . SER A 1 99 ? 20.590 -14.331 -28.163 1.00 49.44 99 SER A CA 1
ATOM 774 C C . SER A 1 99 ? 19.447 -14.210 -27.139 1.00 49.44 99 SER A C 1
ATOM 776 O O . SER A 1 99 ? 18.327 -14.602 -27.450 1.00 49.44 99 SER A O 1
ATOM 778 N N . ASN A 1 100 ? 19.675 -13.579 -25.973 1.00 49.66 100 ASN A N 1
ATOM 779 C CA . ASN A 1 100 ? 18.609 -13.012 -25.119 1.00 49.66 100 ASN A CA 1
ATOM 780 C C . ASN A 1 100 ? 19.074 -11.839 -24.218 1.00 49.66 100 ASN A C 1
ATOM 782 O O . ASN A 1 100 ? 20.166 -11.860 -23.661 1.00 49.66 100 ASN A O 1
ATOM 786 N N . SER A 1 101 ? 18.232 -10.803 -24.048 1.00 47.06 101 SER A N 1
ATOM 787 C CA . SER A 1 101 ? 18.577 -9.514 -23.401 1.00 47.06 101 SER A CA 1
ATOM 788 C C . SER A 1 101 ? 18.959 -9.585 -21.919 1.00 47.06 101 SER A C 1
ATOM 790 O O . SER A 1 101 ? 19.786 -8.791 -21.482 1.00 47.06 101 SER A O 1
ATOM 792 N N . ASP A 1 102 ? 18.376 -10.512 -21.157 1.00 44.56 102 ASP A N 1
ATOM 793 C CA . ASP A 1 102 ? 18.551 -10.563 -19.696 1.00 44.56 102 ASP A CA 1
ATOM 794 C C . ASP A 1 102 ? 19.839 -11.294 -19.279 1.00 44.56 102 ASP A C 1
ATOM 796 O O . ASP A 1 102 ? 20.464 -10.927 -18.289 1.00 44.56 102 ASP A O 1
ATOM 800 N N . SER A 1 103 ? 20.282 -12.278 -20.073 1.00 55.44 103 SER A N 1
ATOM 801 C CA . SER A 1 103 ? 21.579 -12.962 -19.908 1.00 55.44 103 SER A CA 1
ATOM 802 C C . SER A 1 103 ? 22.748 -12.012 -20.196 1.00 55.44 103 SER A C 1
ATOM 804 O O . SER A 1 103 ? 23.741 -12.003 -19.471 1.00 55.44 103 SER A O 1
ATOM 806 N N . LEU A 1 104 ? 22.583 -11.123 -21.181 1.00 59.06 104 LEU A N 1
ATOM 807 C CA . LEU A 1 104 ? 23.591 -10.127 -21.550 1.00 59.06 104 LEU A CA 1
ATOM 808 C C . LEU A 1 104 ? 23.864 -9.107 -20.441 1.00 59.06 104 LEU A C 1
ATOM 810 O O . LEU A 1 104 ? 24.996 -8.663 -20.306 1.00 59.06 104 LEU A O 1
ATOM 814 N N . ALA A 1 105 ? 22.853 -8.731 -19.653 1.00 56.94 105 ALA A N 1
ATOM 815 C CA . ALA A 1 105 ? 23.031 -7.786 -18.551 1.00 56.94 105 ALA A CA 1
ATOM 816 C C . ALA A 1 105 ? 23.833 -8.400 -17.391 1.00 56.94 105 ALA A C 1
ATOM 818 O O . ALA A 1 105 ? 24.682 -7.731 -16.812 1.00 56.94 105 ALA A O 1
ATOM 819 N N . VAL A 1 106 ? 23.591 -9.675 -17.071 1.00 60.38 106 VAL A N 1
ATOM 820 C CA . VAL A 1 106 ? 24.363 -10.400 -16.047 1.00 60.38 106 VAL A CA 1
ATOM 821 C C . VAL A 1 106 ? 25.804 -10.606 -16.508 1.00 60.38 106 VAL A C 1
ATOM 823 O O . VAL A 1 106 ? 26.731 -10.358 -15.742 1.00 60.38 106 VAL A O 1
ATOM 826 N N . GLU A 1 107 ? 25.997 -11.001 -17.767 1.00 69.25 107 GLU A N 1
ATOM 827 C CA . GLU A 1 107 ? 27.334 -11.171 -18.341 1.00 69.25 107 GLU A CA 1
ATOM 828 C C . GLU A 1 107 ? 28.107 -9.850 -18.402 1.00 69.25 107 GLU A C 1
ATOM 830 O O . GLU A 1 107 ? 29.290 -9.815 -18.079 1.00 69.25 107 GLU A O 1
ATOM 835 N N . LEU A 1 108 ? 27.432 -8.749 -18.740 1.00 70.75 108 LEU A N 1
ATOM 836 C CA . LEU A 1 108 ? 28.011 -7.410 -18.694 1.00 70.75 108 LEU A CA 1
ATOM 837 C C . LEU A 1 108 ? 28.533 -7.081 -17.289 1.00 70.75 108 LEU A C 1
ATOM 839 O O . LEU A 1 108 ? 29.685 -6.688 -17.146 1.00 70.75 108 LEU A O 1
ATOM 843 N N . VAL A 1 109 ? 27.717 -7.301 -16.255 1.00 63.41 109 VAL A N 1
ATOM 844 C CA . VAL A 1 109 ? 28.111 -7.047 -14.859 1.00 63.41 109 VAL A CA 1
ATOM 845 C C . VAL A 1 109 ? 29.294 -7.926 -14.440 1.00 63.41 109 VAL A C 1
ATOM 847 O O . VAL A 1 109 ? 30.205 -7.450 -13.761 1.00 63.41 109 VAL A O 1
ATOM 850 N N . ASN A 1 110 ? 29.311 -9.200 -14.840 1.00 68.38 110 ASN A N 1
ATOM 851 C CA . ASN A 1 110 ? 30.436 -10.098 -14.563 1.00 68.38 110 ASN A CA 1
ATOM 852 C C . ASN A 1 110 ? 31.717 -9.607 -15.240 1.00 68.38 110 ASN A C 1
ATOM 854 O O . ASN A 1 110 ? 32.751 -9.508 -14.584 1.00 68.38 110 ASN A O 1
ATOM 858 N N . LEU A 1 111 ? 31.637 -9.236 -16.518 1.00 76.38 111 LEU A N 1
ATOM 859 C CA . LEU A 1 111 ? 32.780 -8.728 -17.264 1.00 76.38 111 LEU A CA 1
ATOM 860 C C . LEU A 1 111 ? 33.308 -7.414 -16.671 1.00 76.38 111 LEU A C 1
ATOM 862 O O . LEU A 1 111 ? 34.512 -7.265 -16.498 1.00 76.38 111 LEU A O 1
ATOM 866 N N . GLU A 1 112 ? 32.435 -6.479 -16.299 1.00 69.88 112 GLU A N 1
ATOM 867 C CA . GLU A 1 112 ? 32.835 -5.230 -15.633 1.00 69.88 112 GLU A CA 1
ATOM 868 C C . GLU A 1 112 ? 33.555 -5.486 -14.298 1.00 69.88 112 GLU A C 1
ATOM 870 O O . GLU A 1 112 ? 34.526 -4.796 -13.967 1.00 69.88 112 GLU A O 1
ATOM 875 N N . ASN A 1 113 ? 33.117 -6.498 -13.539 1.00 68.88 113 ASN A N 1
ATOM 876 C CA . ASN A 1 113 ? 33.796 -6.928 -12.317 1.00 68.88 113 ASN A CA 1
ATOM 877 C C . ASN A 1 113 ? 35.181 -7.516 -12.610 1.00 68.88 113 ASN A C 1
ATOM 879 O O . ASN A 1 113 ? 36.146 -7.135 -11.950 1.00 68.88 113 ASN A O 1
ATOM 883 N N . GLU A 1 114 ? 35.287 -8.414 -13.590 1.00 74.88 114 GLU A N 1
ATOM 884 C CA . GLU A 1 114 ? 36.549 -9.062 -13.969 1.00 74.88 114 GLU A CA 1
ATOM 885 C C . GLU A 1 114 ? 37.570 -8.051 -14.511 1.00 74.88 114 GLU A C 1
ATOM 887 O O . GLU A 1 114 ? 38.749 -8.121 -14.173 1.00 74.88 114 GLU A O 1
ATOM 892 N N . LEU A 1 115 ? 37.120 -7.047 -15.272 1.00 75.31 115 LEU A N 1
ATOM 893 C CA . LEU A 1 115 ? 37.961 -5.940 -15.742 1.00 75.31 115 LEU A CA 1
ATOM 894 C C . LEU A 1 115 ? 38.410 -5.004 -14.611 1.00 75.31 115 LEU A C 1
ATOM 896 O O . LEU A 1 115 ? 39.290 -4.164 -14.805 1.00 75.31 115 LEU A O 1
ATOM 900 N N . GLY A 1 116 ? 37.830 -5.133 -13.417 1.00 67.19 116 GLY A N 1
ATOM 901 C CA . GLY A 1 116 ? 38.101 -4.257 -12.284 1.00 67.19 116 GLY A CA 1
ATOM 902 C C . GLY A 1 116 ? 37.573 -2.837 -12.478 1.00 67.19 116 GLY A C 1
ATOM 903 O O . GLY A 1 116 ? 37.962 -1.939 -11.738 1.00 67.19 116 GLY A O 1
ATOM 904 N N . MET A 1 117 ? 36.615 -2.624 -13.390 1.00 64.62 117 MET A N 1
ATOM 905 C CA . MET A 1 117 ? 35.928 -1.332 -13.549 1.00 64.62 117 MET A CA 1
ATOM 906 C C . MET A 1 117 ? 35.217 -0.879 -12.252 1.00 64.62 117 MET A C 1
ATOM 908 O O . MET A 1 117 ? 34.846 0.285 -12.104 1.00 64.62 117 MET A O 1
ATOM 912 N N . ASN A 1 118 ? 35.094 -1.784 -11.273 1.00 53.62 118 ASN A N 1
ATOM 913 C CA . ASN A 1 118 ? 34.413 -1.594 -9.996 1.00 53.62 118 ASN A CA 1
ATOM 914 C C . ASN A 1 118 ? 35.337 -1.395 -8.766 1.00 53.62 118 ASN A C 1
ATOM 916 O O . ASN A 1 118 ? 34.813 -1.258 -7.660 1.00 53.62 118 ASN A O 1
ATOM 920 N N . THR A 1 119 ? 36.674 -1.323 -8.899 1.00 52.69 119 THR A N 1
ATOM 921 C CA . THR A 1 119 ? 37.611 -1.143 -7.753 1.00 52.69 119 THR A CA 1
ATOM 922 C C . THR A 1 119 ? 37.929 0.325 -7.439 1.00 52.69 119 THR A C 1
ATOM 924 O O . THR A 1 119 ? 38.312 1.055 -8.344 1.00 52.69 119 THR A O 1
ATOM 927 N N . LEU A 1 120 ? 37.801 0.765 -6.177 1.00 40.75 120 LEU A N 1
ATOM 928 C CA . LEU A 1 120 ? 37.799 2.176 -5.724 1.00 40.75 120 LEU A CA 1
ATOM 929 C C . LEU A 1 120 ? 39.048 3.030 -6.051 1.00 40.75 120 LEU A C 1
ATOM 931 O O . LEU A 1 120 ? 38.883 4.236 -6.183 1.00 40.75 120 LEU A O 1
ATOM 935 N N . ASP A 1 121 ? 40.230 2.438 -6.252 1.00 41.56 121 ASP A N 1
ATOM 936 C CA . ASP A 1 121 ? 41.516 3.171 -6.255 1.00 41.56 121 ASP A CA 1
ATOM 937 C C . ASP A 1 121 ? 42.214 3.328 -7.619 1.00 41.56 121 ASP A C 1
ATOM 939 O O . ASP A 1 121 ? 43.347 3.795 -7.669 1.00 41.56 121 ASP A O 1
ATOM 943 N N . ALA A 1 122 ? 41.583 2.953 -8.732 1.00 43.25 122 ALA A N 1
ATOM 944 C CA . ALA A 1 122 ? 42.231 3.047 -10.041 1.00 43.25 122 ALA A CA 1
ATOM 945 C C . ALA A 1 122 ? 41.443 3.944 -11.005 1.00 43.25 122 ALA A C 1
ATOM 947 O O . ALA A 1 122 ? 40.312 3.610 -11.388 1.00 43.25 122 ALA A O 1
ATOM 948 N N . ASP A 1 123 ? 42.062 5.062 -11.395 1.00 54.84 123 ASP A N 1
ATOM 949 C CA . ASP A 1 123 ? 41.986 5.577 -12.764 1.00 54.84 123 ASP A CA 1
ATOM 950 C C . ASP A 1 123 ? 42.645 4.507 -13.644 1.00 54.84 123 ASP A C 1
ATOM 952 O O . ASP A 1 123 ? 43.850 4.527 -13.871 1.00 54.84 123 ASP A O 1
ATOM 956 N N . ILE A 1 124 ? 41.879 3.474 -14.012 1.00 65.44 124 ILE A N 1
ATOM 957 C CA . ILE A 1 124 ? 42.393 2.407 -14.873 1.00 65.44 124 ILE A CA 1
ATOM 958 C C . ILE A 1 124 ? 42.573 3.027 -16.252 1.00 65.44 124 ILE A C 1
ATOM 960 O O . ILE A 1 124 ? 41.588 3.407 -16.894 1.00 65.44 124 ILE A O 1
ATOM 964 N N . GLU A 1 125 ? 43.822 3.146 -16.686 1.00 76.62 125 GLU A N 1
ATOM 965 C CA . GLU A 1 125 ? 44.142 3.629 -18.020 1.00 76.62 125 GLU A CA 1
ATOM 966 C C . GLU A 1 125 ? 43.580 2.667 -19.087 1.00 76.62 125 GLU A C 1
ATOM 968 O O . GLU A 1 125 ? 43.305 1.482 -18.854 1.00 76.62 125 GLU A O 1
ATOM 973 N N . VAL A 1 126 ? 43.315 3.199 -20.282 1.00 78.75 126 VAL A N 1
ATOM 974 C CA . VAL A 1 126 ? 42.645 2.450 -21.358 1.00 78.75 126 VAL A CA 1
ATOM 975 C C . VAL A 1 126 ? 43.468 1.228 -21.792 1.00 78.75 126 VAL A C 1
ATOM 977 O O . VAL A 1 126 ? 42.899 0.208 -22.187 1.00 78.75 126 VAL A O 1
ATOM 980 N N . ASP A 1 127 ? 44.794 1.304 -21.698 1.00 79.12 127 ASP A N 1
ATOM 981 C CA . ASP A 1 127 ? 45.720 0.206 -21.972 1.00 79.12 127 ASP A CA 1
ATOM 982 C C . ASP A 1 127 ? 45.556 -0.950 -20.974 1.00 79.12 127 ASP A C 1
ATOM 984 O O . ASP A 1 127 ? 45.461 -2.109 -21.387 1.00 79.12 127 ASP A O 1
ATOM 988 N N . GLU A 1 128 ? 45.416 -0.652 -19.682 1.00 79.31 128 GLU A N 1
ATOM 989 C CA . GLU A 1 128 ? 45.195 -1.642 -18.634 1.00 79.31 128 GLU A CA 1
ATOM 990 C C . GLU A 1 128 ? 43.833 -2.339 -18.797 1.00 79.31 128 GLU A C 1
ATOM 992 O O . GLU A 1 128 ? 43.752 -3.568 -18.698 1.00 79.31 128 GLU A O 1
ATOM 997 N N . LEU A 1 129 ? 42.769 -1.595 -19.129 1.00 81.38 129 LEU A N 1
ATOM 998 C CA . LEU A 1 129 ? 41.448 -2.178 -19.415 1.00 81.38 129 LEU A CA 1
ATOM 999 C C . LEU A 1 129 ? 41.493 -3.171 -20.579 1.00 81.38 129 LEU A C 1
ATOM 1001 O O . LEU A 1 129 ? 40.908 -4.255 -20.511 1.00 81.38 129 LEU A O 1
ATOM 1005 N N . VAL A 1 130 ? 42.187 -2.805 -21.653 1.00 81.25 130 VAL A N 1
ATOM 1006 C CA . VAL A 1 130 ? 42.347 -3.652 -22.835 1.00 81.25 130 VAL A CA 1
ATOM 1007 C C . VAL A 1 130 ? 43.182 -4.894 -22.527 1.00 81.25 130 VAL A C 1
ATOM 1009 O O . VAL A 1 130 ? 42.827 -5.988 -22.975 1.00 81.25 130 VAL A O 1
ATOM 1012 N N . LEU A 1 131 ? 44.278 -4.746 -21.777 1.00 80.56 131 LEU A N 1
ATOM 1013 C CA . LEU A 1 131 ? 45.138 -5.863 -21.387 1.00 80.56 131 LEU A CA 1
ATOM 1014 C C . LEU A 1 131 ? 44.358 -6.890 -20.567 1.00 80.56 131 LEU A C 1
ATOM 1016 O O . LEU A 1 131 ? 44.337 -8.068 -20.929 1.00 80.56 131 LEU A O 1
ATOM 1020 N N . ARG A 1 132 ? 43.629 -6.432 -19.543 1.00 82.56 132 ARG A N 1
ATOM 1021 C CA . ARG A 1 132 ? 42.760 -7.294 -18.731 1.00 82.56 132 ARG A CA 1
ATOM 1022 C C . ARG A 1 132 ? 41.708 -7.986 -19.589 1.00 82.56 132 ARG A C 1
ATOM 1024 O O . ARG A 1 132 ? 41.542 -9.199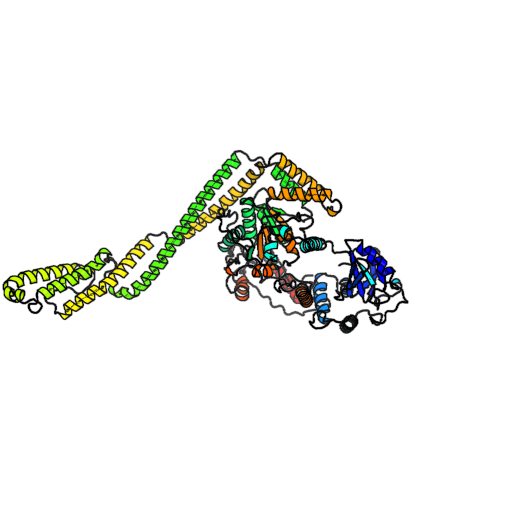 -19.497 1.00 82.56 132 ARG A O 1
ATOM 1031 N N . LEU A 1 133 ? 41.034 -7.251 -20.477 1.00 82.88 133 LEU A N 1
ATOM 1032 C CA . LEU A 1 133 ? 40.016 -7.827 -21.359 1.00 82.88 133 LEU A CA 1
ATOM 1033 C C . LEU A 1 133 ? 40.574 -8.957 -22.230 1.00 82.88 133 LEU A C 1
ATOM 1035 O O . LEU A 1 133 ? 39.917 -9.983 -22.401 1.00 82.88 133 LEU A O 1
ATOM 1039 N N . LYS A 1 134 ? 41.791 -8.791 -22.753 1.00 80.94 134 LYS A N 1
ATOM 1040 C CA . LYS A 1 134 ? 42.468 -9.805 -23.565 1.00 80.94 134 LYS A CA 1
ATOM 1041 C C . LYS A 1 134 ? 42.855 -11.048 -22.761 1.00 80.94 134 LYS A C 1
ATOM 1043 O O . LYS A 1 134 ? 42.789 -12.153 -23.293 1.00 80.94 134 LYS A O 1
ATOM 1048 N N . GLU A 1 135 ? 43.257 -10.884 -21.504 1.00 78.56 135 GLU A N 1
ATOM 1049 C CA . GLU A 1 135 ? 43.577 -12.004 -20.607 1.00 78.56 135 GLU A CA 1
ATOM 1050 C C . GLU A 1 135 ? 42.325 -12.786 -20.199 1.00 78.56 135 GLU A C 1
ATOM 1052 O O . GLU A 1 135 ? 42.334 -14.016 -20.145 1.00 78.56 135 GLU A O 1
ATOM 1057 N N . ILE A 1 136 ? 41.235 -12.064 -19.950 1.00 78.69 136 ILE A N 1
ATOM 1058 C CA . ILE A 1 136 ? 39.975 -12.600 -19.437 1.00 78.69 136 ILE A CA 1
ATOM 1059 C C . ILE A 1 136 ? 39.114 -13.221 -20.554 1.00 78.69 136 ILE A C 1
ATOM 1061 O O . ILE A 1 136 ? 38.300 -14.113 -20.290 1.00 78.69 136 ILE A O 1
ATOM 1065 N N . ARG A 1 137 ? 39.261 -12.769 -21.810 1.00 79.50 137 ARG A N 1
ATOM 1066 C CA . ARG A 1 137 ? 38.435 -13.212 -22.945 1.00 79.50 137 ARG A CA 1
ATOM 1067 C C . ARG A 1 137 ? 39.259 -13.661 -24.156 1.00 79.50 137 ARG A C 1
ATOM 1069 O O . ARG A 1 137 ? 39.992 -12.894 -24.781 1.00 79.50 137 ARG A O 1
ATOM 1076 N N . GLN A 1 138 ? 39.018 -14.903 -24.578 1.00 78.62 138 GLN A N 1
ATOM 1077 C CA . GLN A 1 138 ? 39.536 -15.477 -25.826 1.00 78.62 138 GLN A CA 1
ATOM 1078 C C . GLN A 1 138 ? 38.676 -15.063 -27.033 1.00 78.62 138 GLN A C 1
ATOM 1080 O O . GLN A 1 138 ? 38.009 -15.888 -27.655 1.00 78.62 138 GLN A O 1
ATOM 1085 N N . TRP A 1 139 ? 38.635 -13.765 -27.329 1.00 84.50 139 TRP A N 1
ATOM 1086 C CA . TRP A 1 139 ? 37.927 -13.225 -28.494 1.00 84.50 139 TRP A CA 1
ATOM 1087 C C . TRP A 1 139 ? 38.758 -13.308 -29.785 1.00 84.50 139 TRP A C 1
ATOM 1089 O O . TRP A 1 139 ? 39.927 -13.695 -29.776 1.00 84.50 139 TRP A O 1
ATOM 1099 N N . ASP A 1 140 ? 38.139 -12.951 -30.912 1.00 85.12 140 ASP A N 1
ATOM 1100 C CA . ASP A 1 140 ? 38.719 -12.927 -32.260 1.00 85.12 140 ASP A CA 1
ATOM 1101 C C . ASP A 1 140 ? 39.687 -11.740 -32.463 1.00 85.12 140 ASP A C 1
ATOM 1103 O O . ASP A 1 140 ? 39.503 -10.902 -33.340 1.00 85.12 140 ASP A O 1
ATOM 1107 N N . TRP A 1 141 ? 40.734 -11.650 -31.636 1.00 87.06 141 TRP A N 1
ATOM 1108 C CA . TRP A 1 141 ? 41.760 -10.601 -31.696 1.00 87.06 141 TRP A CA 1
ATOM 1109 C C . TRP A 1 141 ? 42.633 -10.721 -32.960 1.00 87.06 141 TRP A C 1
ATOM 1111 O O . TRP A 1 141 ? 43.464 -11.626 -33.054 1.00 87.06 141 TRP A O 1
ATOM 1121 N N . SER A 1 142 ? 42.486 -9.790 -33.909 1.00 86.62 142 SER A N 1
ATOM 1122 C CA . SER A 1 142 ? 43.228 -9.784 -35.185 1.00 86.62 142 SER A CA 1
ATOM 1123 C C . SER A 1 142 ? 44.491 -8.920 -35.157 1.00 86.62 142 SER A C 1
ATOM 1125 O O . SER A 1 142 ? 45.406 -9.139 -35.948 1.00 86.62 142 SER A O 1
ATOM 1127 N N . GLU A 1 143 ? 44.572 -7.957 -34.238 1.00 86.25 143 GLU A N 1
ATOM 1128 C CA . GLU A 1 143 ? 45.748 -7.109 -34.033 1.00 86.25 143 GLU A CA 1
ATOM 1129 C C . GLU A 1 143 ? 46.172 -7.071 -32.561 1.00 86.25 143 GLU A C 1
ATOM 1131 O O . GLU A 1 143 ? 45.402 -7.364 -31.641 1.00 86.25 143 GLU A O 1
ATOM 1136 N N . ARG A 1 144 ? 47.425 -6.665 -32.321 1.00 83.81 144 ARG A N 1
ATOM 1137 C CA . ARG A 1 144 ? 47.858 -6.270 -30.981 1.00 83.81 144 ARG A CA 1
ATOM 1138 C C . ARG A 1 144 ? 47.211 -4.925 -30.652 1.00 83.81 144 ARG A C 1
ATOM 1140 O O . ARG A 1 144 ? 47.498 -3.939 -31.318 1.00 83.81 144 ARG A O 1
ATOM 1147 N N . ILE A 1 145 ? 46.363 -4.911 -29.629 1.00 86.75 145 ILE A N 1
ATOM 1148 C CA . ILE A 1 145 ? 45.725 -3.689 -29.145 1.00 86.75 145 ILE A CA 1
ATOM 1149 C C . ILE A 1 145 ? 46.728 -2.925 -28.276 1.00 86.75 145 ILE A C 1
ATOM 1151 O O . ILE A 1 145 ? 47.248 -3.479 -27.306 1.00 86.75 145 ILE A O 1
ATOM 1155 N N . ASP A 1 146 ? 47.035 -1.697 -28.678 1.00 85.31 146 ASP A N 1
ATOM 1156 C CA . ASP A 1 146 ? 48.017 -0.808 -28.059 1.00 85.31 146 ASP A CA 1
ATOM 1157 C C . ASP A 1 146 ? 47.544 0.641 -28.260 1.00 85.31 146 ASP A C 1
ATOM 1159 O O . ASP A 1 146 ? 47.645 1.162 -29.378 1.00 85.31 146 ASP A O 1
ATOM 1163 N N . PRO A 1 147 ? 46.996 1.288 -27.218 1.00 83.25 147 PRO A N 1
ATOM 1164 C CA . PRO A 1 147 ? 46.382 2.598 -27.381 1.00 83.25 147 PRO A CA 1
ATOM 1165 C C . PRO A 1 147 ? 47.362 3.721 -27.719 1.00 83.25 147 PRO A C 1
ATOM 1167 O O . PRO A 1 147 ? 46.923 4.752 -28.209 1.00 83.25 147 PRO A O 1
ATOM 1170 N N . TYR A 1 148 ? 48.667 3.516 -27.512 1.00 83.62 148 TYR A N 1
ATOM 1171 C CA . TYR A 1 148 ? 49.704 4.504 -27.824 1.00 83.62 148 TYR A CA 1
ATOM 1172 C C . TYR A 1 148 ? 50.325 4.302 -29.213 1.00 83.62 148 TYR A C 1
ATOM 1174 O O . TYR A 1 148 ? 51.211 5.056 -29.616 1.00 83.62 148 TYR A O 1
ATOM 1182 N N . ASN A 1 149 ? 49.911 3.263 -29.946 1.00 85.00 149 ASN A N 1
ATOM 1183 C CA . ASN A 1 149 ? 50.471 2.926 -31.252 1.00 85.00 149 ASN A CA 1
ATOM 1184 C C . ASN A 1 149 ? 49.375 2.491 -32.231 1.00 85.00 149 ASN A C 1
ATOM 1186 O O . ASN A 1 149 ? 49.186 1.300 -32.504 1.00 85.00 149 ASN A O 1
ATOM 1190 N N . ILE A 1 150 ? 48.644 3.477 -32.752 1.00 85.50 150 ILE A N 1
ATOM 1191 C CA . ILE A 1 150 ? 47.485 3.278 -33.625 1.00 85.50 150 ILE A CA 1
ATOM 1192 C C . ILE A 1 150 ? 47.935 3.215 -35.097 1.00 85.50 150 ILE A C 1
ATOM 1194 O O . ILE A 1 150 ? 48.540 4.156 -35.609 1.00 85.50 150 ILE A O 1
ATOM 1198 N N . PRO A 1 151 ? 47.654 2.118 -35.825 1.00 81.06 151 PRO A N 1
ATOM 1199 C CA . PRO A 1 151 ? 47.987 2.022 -37.244 1.00 81.06 151 PRO A CA 1
ATOM 1200 C C . PRO A 1 151 ? 47.058 2.878 -38.129 1.00 81.06 151 PRO A C 1
ATOM 1202 O O . PRO A 1 151 ? 45.856 2.632 -38.198 1.00 81.06 151 PRO A O 1
ATOM 1205 N N . CYS A 1 152 ? 47.623 3.821 -38.890 1.00 67.38 152 CYS A N 1
ATOM 1206 C CA . CYS A 1 152 ? 46.854 4.783 -39.705 1.00 67.38 152 CYS A CA 1
ATOM 1207 C C . CYS A 1 152 ? 46.688 4.411 -41.196 1.00 67.38 152 CYS A C 1
ATOM 1209 O O . CYS A 1 152 ? 46.074 5.159 -41.951 1.00 67.38 152 CYS A O 1
ATOM 1211 N N . ASN A 1 153 ? 47.229 3.273 -41.650 1.00 64.94 153 ASN A N 1
ATOM 1212 C CA . ASN A 1 153 ? 47.445 3.017 -43.087 1.00 64.94 153 ASN A CA 1
ATOM 1213 C C . ASN A 1 153 ? 46.412 2.095 -43.761 1.00 64.94 153 ASN A C 1
ATOM 1215 O O . ASN A 1 153 ? 46.538 1.828 -44.955 1.00 64.94 153 ASN A O 1
ATOM 1219 N N . THR A 1 154 ? 45.416 1.585 -43.031 1.00 66.62 154 THR A N 1
ATOM 1220 C CA . THR A 1 154 ? 44.440 0.616 -43.563 1.00 66.62 154 THR A CA 1
ATOM 1221 C C . THR A 1 154 ? 43.020 1.055 -43.238 1.00 66.62 154 THR A C 1
ATOM 1223 O O . THR A 1 154 ? 42.705 1.310 -42.074 1.00 66.62 154 THR A O 1
ATOM 1226 N N . ASN A 1 155 ? 42.162 1.122 -44.258 1.00 74.38 155 ASN A N 1
ATOM 1227 C CA . ASN A 1 155 ? 40.755 1.461 -44.081 1.00 74.38 155 ASN A CA 1
ATOM 1228 C C . ASN A 1 155 ? 40.004 0.295 -43.408 1.00 74.38 155 ASN A C 1
ATOM 1230 O O . ASN A 1 155 ? 40.240 -0.867 -43.735 1.00 74.38 155 ASN A O 1
ATOM 1234 N N . LEU A 1 156 ? 39.088 0.595 -42.481 1.00 77.12 156 LEU A N 1
ATOM 1235 C CA . LEU A 1 156 ? 38.346 -0.424 -41.722 1.00 77.12 156 LEU A CA 1
ATOM 1236 C C . LEU A 1 156 ? 37.512 -1.347 -42.626 1.00 77.12 156 LEU A C 1
ATOM 1238 O O . LEU A 1 156 ? 37.322 -2.513 -42.298 1.00 77.12 156 LEU A O 1
ATOM 1242 N N . GLU A 1 157 ? 37.045 -0.843 -43.768 1.00 72.19 157 GLU A N 1
ATOM 1243 C CA . GLU A 1 157 ? 36.231 -1.593 -44.739 1.00 72.19 157 GLU A CA 1
ATOM 1244 C C . GLU A 1 157 ? 37.014 -2.712 -45.454 1.00 72.19 157 GLU A C 1
ATOM 1246 O O . GLU A 1 157 ? 36.424 -3.652 -45.979 1.00 72.19 157 GLU A O 1
ATOM 1251 N N . GLU A 1 158 ? 38.347 -2.639 -45.465 1.00 77.00 158 GLU A N 1
ATOM 1252 C CA . GLU A 1 158 ? 39.219 -3.606 -46.149 1.00 77.00 158 GLU A CA 1
ATOM 1253 C C . GLU A 1 158 ? 39.672 -4.753 -45.230 1.00 77.00 158 GLU A C 1
ATOM 1255 O O . GLU A 1 158 ? 40.307 -5.711 -45.676 1.00 77.00 158 GLU A O 1
ATOM 1260 N N . LEU A 1 159 ? 39.357 -4.665 -43.936 1.00 82.44 159 LEU A N 1
ATOM 1261 C CA . LEU A 1 159 ? 39.797 -5.617 -42.921 1.00 82.44 159 LEU A CA 1
ATOM 1262 C C . LEU A 1 159 ? 38.851 -6.822 -42.827 1.00 82.44 159 LEU A C 1
ATOM 1264 O O . LEU A 1 159 ? 37.640 -6.709 -43.007 1.00 82.44 159 LEU A O 1
ATOM 1268 N N . SER A 1 160 ? 39.401 -8.000 -42.522 1.00 85.50 160 SER A N 1
ATOM 1269 C CA . SER A 1 160 ? 38.608 -9.212 -42.288 1.00 85.50 160 SER A CA 1
ATOM 1270 C C . SER A 1 160 ? 37.880 -9.174 -40.936 1.00 85.50 160 SER A C 1
ATOM 1272 O O . SER A 1 160 ? 37.987 -8.218 -40.173 1.00 85.50 160 SER A O 1
ATOM 1274 N N . ASN A 1 161 ? 37.114 -10.219 -40.616 1.00 86.88 161 ASN A N 1
ATOM 1275 C CA . ASN A 1 161 ? 36.457 -10.305 -39.311 1.00 86.88 161 ASN A CA 1
ATOM 1276 C C . ASN A 1 161 ? 37.502 -10.394 -38.177 1.00 86.88 161 ASN A C 1
ATOM 1278 O O . ASN A 1 161 ? 38.484 -11.126 -38.303 1.00 86.88 161 ASN A O 1
ATOM 1282 N N . GLY A 1 162 ? 37.262 -9.674 -37.081 1.00 88.19 162 GLY A N 1
ATOM 1283 C CA . GLY A 1 162 ? 38.053 -9.704 -35.849 1.00 88.19 162 GLY A CA 1
ATOM 1284 C C . GLY A 1 162 ? 38.138 -8.349 -35.143 1.00 88.19 162 GLY A C 1
ATOM 1285 O O . GLY A 1 162 ? 37.475 -7.390 -35.540 1.00 88.19 162 GLY A O 1
ATOM 1286 N N . ILE A 1 163 ? 38.927 -8.269 -34.071 1.00 89.44 163 ILE A N 1
ATOM 1287 C CA . ILE A 1 163 ? 39.123 -7.061 -33.255 1.00 89.44 163 ILE A CA 1
ATOM 1288 C C . ILE A 1 163 ? 40.454 -6.389 -33.605 1.00 89.44 163 ILE A C 1
ATOM 1290 O O . ILE A 1 163 ? 41.505 -7.034 -33.588 1.00 89.44 163 ILE A O 1
ATOM 1294 N N . TYR A 1 164 ? 40.392 -5.089 -33.890 1.00 90.38 164 TYR A N 1
ATOM 1295 C CA . TYR A 1 164 ? 41.477 -4.269 -34.428 1.00 90.38 164 TYR A CA 1
ATOM 1296 C C . TYR A 1 164 ? 41.795 -3.070 -33.530 1.00 90.38 164 TYR A C 1
ATOM 1298 O O . TYR A 1 164 ? 40.915 -2.513 -32.862 1.00 90.38 164 TYR A O 1
ATOM 1306 N N . ASN A 1 165 ? 43.060 -2.647 -33.553 1.00 90.62 165 ASN A N 1
ATOM 1307 C CA . ASN A 1 165 ? 43.594 -1.540 -32.767 1.00 90.62 165 ASN A CA 1
ATOM 1308 C C . ASN A 1 165 ? 43.236 -0.190 -33.404 1.00 90.62 165 ASN A C 1
ATOM 1310 O O . ASN A 1 165 ? 44.088 0.471 -34.000 1.00 90.62 165 ASN A O 1
ATOM 1314 N N . ARG A 1 166 ? 41.950 0.171 -33.406 1.00 89.56 166 ARG A N 1
ATOM 1315 C CA . ARG A 1 166 ? 41.448 1.373 -34.086 1.00 89.56 166 ARG A CA 1
ATOM 1316 C C . ARG A 1 166 ? 40.473 2.138 -33.196 1.00 89.56 166 ARG A C 1
ATOM 1318 O O . ARG A 1 166 ? 39.518 1.526 -32.715 1.00 89.56 166 ARG A O 1
ATOM 1325 N N . PRO A 1 167 ? 40.682 3.445 -32.990 1.00 90.00 167 PRO A N 1
ATOM 1326 C CA . PRO A 1 167 ? 39.698 4.330 -32.389 1.00 90.00 167 PRO A CA 1
ATOM 1327 C C . PRO A 1 167 ? 38.749 4.886 -33.456 1.00 90.00 167 PRO A C 1
ATOM 1329 O O . PRO A 1 167 ? 39.151 5.214 -34.576 1.00 90.00 167 PRO A O 1
ATOM 1332 N N . ILE A 1 168 ? 37.472 5.008 -33.107 1.00 89.25 168 ILE A N 1
ATOM 1333 C CA . ILE A 1 168 ? 36.468 5.633 -33.970 1.00 89.25 168 ILE A CA 1
ATOM 1334 C C . ILE A 1 168 ? 35.568 6.576 -33.179 1.00 89.25 168 ILE A C 1
ATOM 1336 O O . ILE A 1 168 ? 35.174 6.262 -32.062 1.00 89.25 168 ILE A O 1
ATOM 1340 N N . ILE A 1 169 ? 35.163 7.694 -33.773 1.00 88.31 169 ILE A N 1
ATOM 1341 C CA . ILE A 1 169 ? 34.004 8.459 -33.305 1.00 88.31 169 ILE A CA 1
ATOM 1342 C C . ILE A 1 169 ? 32.766 7.900 -33.977 1.00 88.31 169 ILE A C 1
ATOM 1344 O O . ILE A 1 169 ? 32.735 7.763 -35.199 1.00 88.31 169 ILE A O 1
ATOM 1348 N N . ILE A 1 170 ? 31.740 7.602 -33.185 1.00 86.56 170 ILE A N 1
ATOM 1349 C CA . ILE A 1 170 ? 30.456 7.119 -33.684 1.00 86.56 170 ILE A CA 1
ATOM 1350 C C . ILE A 1 170 ? 29.300 7.987 -33.200 1.00 86.56 170 ILE A C 1
ATOM 1352 O O . ILE A 1 170 ? 29.284 8.486 -32.073 1.00 86.56 170 ILE A O 1
ATOM 1356 N N . GLU A 1 171 ? 28.294 8.110 -34.061 1.00 83.19 171 GLU A N 1
ATOM 1357 C CA . GLU A 1 171 ? 26.971 8.596 -33.689 1.00 83.19 171 GLU A CA 1
ATOM 1358 C C . GLU A 1 171 ? 26.118 7.430 -33.174 1.00 83.19 171 GLU A C 1
ATOM 1360 O O . GLU A 1 171 ? 25.919 6.433 -33.872 1.00 83.19 171 GLU A O 1
ATOM 1365 N N . ALA A 1 172 ? 25.571 7.565 -31.968 1.00 73.06 172 ALA A N 1
ATOM 1366 C CA . ALA A 1 172 ? 24.594 6.632 -31.423 1.00 73.06 172 ALA A CA 1
ATOM 1367 C C . ALA A 1 172 ? 23.256 7.340 -31.180 1.00 73.06 172 ALA A C 1
ATOM 1369 O O . ALA A 1 172 ? 23.203 8.432 -30.609 1.00 73.06 172 ALA A O 1
ATOM 1370 N N . ALA A 1 173 ? 22.159 6.698 -31.590 1.00 62.19 173 ALA A N 1
ATOM 1371 C CA . ALA A 1 173 ? 20.817 7.207 -31.332 1.00 62.19 173 ALA A CA 1
ATOM 1372 C C . ALA A 1 173 ? 20.476 7.077 -29.840 1.00 62.19 173 ALA A C 1
ATOM 1374 O O . ALA A 1 173 ? 20.723 6.034 -29.224 1.00 62.19 173 ALA A O 1
ATOM 1375 N N . ARG A 1 174 ? 19.851 8.106 -29.259 1.00 59.44 174 ARG A N 1
ATOM 1376 C CA . ARG A 1 174 ? 19.271 8.005 -27.914 1.00 59.44 174 ARG A CA 1
ATOM 1377 C C . ARG A 1 174 ? 18.149 6.963 -27.911 1.00 59.44 174 ARG A C 1
ATOM 1379 O O . ARG A 1 174 ? 17.363 6.865 -28.856 1.00 59.44 174 ARG A O 1
ATOM 1386 N N . GLU A 1 175 ? 18.044 6.170 -26.845 1.00 52.78 175 GLU A N 1
ATOM 1387 C CA . GLU A 1 175 ? 16.948 5.208 -26.724 1.00 52.78 175 GLU A CA 1
ATOM 1388 C C . GLU A 1 175 ? 15.606 5.944 -26.638 1.00 52.78 175 GLU A C 1
ATOM 1390 O O . GLU A 1 175 ? 15.347 6.670 -25.680 1.00 52.78 175 GLU A O 1
ATOM 1395 N N . ARG A 1 176 ? 14.710 5.707 -27.605 1.00 49.50 176 ARG A N 1
ATOM 1396 C CA . ARG A 1 176 ? 13.371 6.333 -27.654 1.00 49.50 176 ARG A CA 1
ATOM 1397 C C . ARG A 1 176 ? 12.566 6.153 -26.356 1.00 49.50 176 ARG A C 1
ATOM 1399 O O . ARG A 1 176 ? 11.726 6.989 -26.038 1.00 49.50 176 ARG A O 1
ATOM 1406 N N . TYR A 1 177 ? 12.824 5.076 -25.606 1.00 47.44 177 TYR A N 1
ATOM 1407 C CA . TYR A 1 177 ? 12.108 4.731 -24.372 1.00 47.44 177 TYR A CA 1
ATOM 1408 C C . TYR A 1 177 ? 12.554 5.555 -23.146 1.00 47.44 177 TYR A C 1
ATOM 1410 O O . TYR A 1 177 ? 11.739 5.821 -22.266 1.00 47.44 177 TYR A O 1
ATOM 1418 N N . THR A 1 178 ? 13.814 6.002 -23.088 1.00 58.19 178 THR A N 1
ATOM 1419 C CA . THR A 1 178 ? 14.383 6.773 -21.958 1.00 58.19 178 THR A CA 1
ATOM 1420 C C . THR A 1 178 ? 14.714 8.218 -22.318 1.00 58.19 178 THR A C 1
ATOM 1422 O O . THR A 1 178 ? 14.730 9.064 -21.426 1.00 58.19 178 THR A O 1
ATOM 1425 N N . GLN A 1 179 ? 14.828 8.551 -23.612 1.00 61.97 179 GLN A N 1
ATOM 1426 C CA . GLN A 1 179 ? 14.843 9.931 -24.126 1.00 61.97 179 GLN A CA 1
ATOM 1427 C C . GLN A 1 179 ? 13.681 10.736 -23.541 1.00 61.97 179 GLN A C 1
ATOM 1429 O O . GLN A 1 179 ? 13.762 11.945 -23.308 1.00 61.97 179 GLN A O 1
ATOM 1434 N N . GLY A 1 180 ? 12.580 10.027 -23.284 1.00 67.81 180 GLY A N 1
ATOM 1435 C CA . GLY A 1 180 ? 11.461 10.489 -22.515 1.00 67.81 180 GLY A CA 1
ATOM 1436 C C . GLY A 1 180 ? 11.884 11.149 -21.196 1.00 67.81 180 GLY A C 1
ATOM 1437 O O . GLY A 1 180 ? 11.976 12.375 -21.060 1.00 67.81 180 GLY A O 1
ATOM 1438 N N . LEU A 1 181 ? 12.164 10.266 -20.255 1.00 80.19 181 LEU A N 1
ATOM 1439 C CA . LEU A 1 181 ? 12.586 10.559 -18.902 1.00 80.19 181 LEU A CA 1
ATOM 1440 C C . LEU A 1 181 ? 13.776 11.532 -18.834 1.00 80.19 181 LEU A C 1
ATOM 1442 O O . LEU A 1 181 ? 13.720 12.495 -18.078 1.00 80.19 181 LEU A O 1
ATOM 1446 N N . GLU A 1 182 ? 14.803 11.339 -19.666 1.00 78.81 182 GLU A N 1
ATOM 1447 C CA . GLU A 1 182 ? 16.002 12.191 -19.702 1.00 78.81 182 GLU A CA 1
ATOM 1448 C C . GLU A 1 182 ? 15.641 13.665 -19.943 1.00 78.81 182 GLU A C 1
ATOM 1450 O O . GLU A 1 182 ? 16.140 14.548 -19.253 1.00 78.81 182 GLU A O 1
ATOM 1455 N N . THR A 1 183 ? 14.716 13.948 -20.869 1.00 78.75 183 THR A N 1
ATOM 1456 C CA . THR A 1 183 ? 14.296 15.334 -21.148 1.00 78.75 183 THR A CA 1
ATOM 1457 C C . THR A 1 183 ? 13.618 15.980 -19.937 1.00 78.75 183 THR A C 1
ATOM 1459 O O . THR A 1 183 ? 13.864 17.149 -19.638 1.00 78.75 183 THR A O 1
ATOM 1462 N N . GLU A 1 184 ? 12.752 15.239 -19.241 1.00 86.94 184 GLU A N 1
ATOM 1463 C CA . GLU A 1 184 ? 12.043 15.759 -18.065 1.00 86.94 184 GLU A CA 1
ATOM 1464 C C . GLU A 1 184 ? 12.997 15.971 -16.894 1.00 86.94 184 GLU A C 1
ATOM 1466 O O . GLU A 1 184 ? 12.940 17.015 -16.251 1.00 86.94 184 GLU A O 1
ATOM 1471 N N . LEU A 1 185 ? 13.927 15.041 -16.668 1.00 89.81 185 LEU A N 1
ATOM 1472 C CA . LEU A 1 185 ? 14.960 15.173 -15.642 1.00 89.81 185 LEU A CA 1
ATOM 1473 C C . LEU A 1 185 ? 15.880 16.367 -15.909 1.00 89.81 185 LEU A C 1
ATOM 1475 O O . LEU A 1 185 ? 16.126 17.146 -14.994 1.00 89.81 185 LEU A O 1
ATOM 1479 N N . MET A 1 186 ? 16.314 16.577 -17.156 1.00 85.81 186 MET A N 1
ATOM 1480 C CA . MET A 1 186 ? 17.100 17.762 -17.529 1.00 85.81 186 MET A CA 1
ATOM 1481 C C . MET A 1 186 ? 16.307 19.058 -17.337 1.00 85.81 186 MET A C 1
ATOM 1483 O O . MET A 1 186 ? 16.867 20.084 -16.956 1.00 85.81 186 MET A O 1
ATOM 1487 N N . THR A 1 187 ? 14.992 19.019 -17.562 1.00 87.81 187 THR A N 1
ATOM 1488 C CA . THR A 1 187 ? 14.121 20.168 -17.291 1.00 87.81 187 THR A CA 1
ATOM 1489 C C . THR A 1 187 ? 14.014 20.434 -15.786 1.00 87.81 187 THR A C 1
ATOM 1491 O O . THR A 1 187 ? 14.109 21.588 -15.382 1.00 87.81 187 THR A O 1
ATOM 1494 N N . LEU A 1 188 ? 13.873 19.395 -14.949 1.00 92.38 188 LEU A N 1
ATOM 1495 C CA . LEU A 1 188 ? 13.856 19.529 -13.483 1.00 92.38 188 LEU A CA 1
ATOM 1496 C C . LEU A 1 188 ? 15.184 20.039 -12.932 1.00 92.38 188 LEU A C 1
ATOM 1498 O O . LEU A 1 188 ? 15.176 20.904 -12.064 1.00 92.38 188 LEU A O 1
ATOM 1502 N N . ALA A 1 189 ? 16.306 19.531 -13.442 1.00 90.06 189 ALA A N 1
ATOM 1503 C CA . ALA A 1 189 ? 17.640 19.918 -12.991 1.00 90.06 189 ALA A CA 1
ATOM 1504 C C . ALA A 1 189 ? 17.898 21.425 -13.159 1.00 90.06 189 ALA A C 1
ATOM 1506 O O . ALA A 1 189 ? 18.587 22.027 -12.343 1.00 90.06 189 ALA A O 1
ATOM 1507 N N . ASN A 1 190 ? 17.301 22.037 -14.186 1.00 89.62 190 ASN A N 1
ATOM 1508 C CA . ASN A 1 190 ? 17.423 23.465 -14.482 1.00 89.62 190 ASN A CA 1
ATOM 1509 C C . ASN A 1 190 ? 16.232 24.302 -13.971 1.00 89.62 190 ASN A C 1
ATOM 1511 O O . ASN A 1 190 ? 16.125 25.486 -14.293 1.00 89.62 190 ASN A O 1
ATOM 1515 N N . MET A 1 191 ? 15.302 23.705 -13.219 1.00 92.38 191 MET A N 1
ATOM 1516 C CA . MET A 1 191 ? 14.067 24.371 -12.809 1.00 92.38 191 MET A CA 1
ATOM 1517 C C . MET A 1 191 ? 14.267 25.224 -11.543 1.00 92.38 191 MET A C 1
ATOM 1519 O O . MET A 1 191 ? 14.766 24.712 -10.540 1.00 92.38 191 MET A O 1
ATOM 1523 N N . PRO A 1 192 ? 13.813 26.495 -11.527 1.00 93.31 192 PRO A N 1
ATOM 1524 C CA . PRO A 1 192 ? 13.820 27.314 -10.316 1.00 93.31 192 PRO A CA 1
ATOM 1525 C C . PRO A 1 192 ? 12.980 26.704 -9.188 1.00 93.31 192 PRO A C 1
ATOM 1527 O O . PRO A 1 192 ? 11.921 26.125 -9.437 1.00 93.31 192 PRO A O 1
ATOM 1530 N N . GLU A 1 193 ? 13.413 26.899 -7.940 1.00 91.19 193 GLU A N 1
ATOM 1531 C CA . GLU A 1 193 ? 12.768 26.324 -6.749 1.00 91.19 193 GLU A CA 1
ATOM 1532 C C . GLU A 1 193 ? 11.275 26.661 -6.631 1.00 91.19 193 GLU A C 1
ATOM 1534 O O . GLU A 1 193 ? 10.449 25.785 -6.352 1.00 91.19 193 GLU A O 1
ATOM 1539 N N . ASP A 1 194 ? 10.911 27.914 -6.906 1.00 91.81 194 ASP A N 1
ATOM 1540 C CA . ASP A 1 194 ? 9.528 28.389 -6.817 1.00 91.81 194 ASP A CA 1
ATOM 1541 C C . ASP A 1 194 ? 8.572 27.624 -7.745 1.00 91.81 194 ASP A C 1
ATOM 1543 O O . ASP A 1 194 ? 7.385 27.493 -7.442 1.00 91.81 194 ASP A O 1
ATOM 1547 N N . ASN A 1 195 ? 9.088 27.035 -8.828 1.00 91.69 195 ASN A N 1
ATOM 1548 C CA . ASN A 1 195 ? 8.280 26.332 -9.820 1.00 91.69 195 ASN A CA 1
ATOM 1549 C C . ASN A 1 195 ? 7.910 24.903 -9.399 1.00 91.69 195 ASN A C 1
ATOM 1551 O O . ASN A 1 195 ? 6.998 24.327 -9.991 1.00 91.69 195 ASN A O 1
ATOM 1555 N N . TYR A 1 196 ? 8.585 24.318 -8.402 1.00 93.38 196 TYR A N 1
ATOM 1556 C CA . TYR A 1 196 ? 8.254 22.981 -7.889 1.00 93.38 196 TYR A CA 1
ATOM 1557 C C . TYR A 1 196 ? 7.924 22.955 -6.394 1.00 93.38 196 TYR A C 1
ATOM 1559 O O . TYR A 1 196 ? 7.542 21.904 -5.882 1.00 93.38 196 TYR A O 1
ATOM 1567 N N . LYS A 1 197 ? 7.977 24.096 -5.696 1.00 92.56 197 LYS A N 1
ATOM 1568 C CA . LYS A 1 197 ? 7.693 24.222 -4.255 1.00 92.56 197 LYS A CA 1
ATOM 1569 C C . LYS A 1 197 ? 6.348 23.639 -3.806 1.00 92.56 197 LYS A C 1
ATOM 1571 O O . LYS A 1 197 ? 6.242 23.116 -2.702 1.00 92.56 197 LYS A O 1
ATOM 1576 N N . GLY A 1 198 ? 5.325 23.714 -4.657 1.00 90.88 198 GLY A N 1
ATOM 1577 C CA . GLY A 1 198 ? 3.981 23.184 -4.387 1.00 90.88 198 GLY A CA 1
ATOM 1578 C C . GLY A 1 198 ? 3.793 21.689 -4.682 1.00 90.88 198 GLY A C 1
ATOM 1579 O O . GLY A 1 198 ? 2.652 21.234 -4.730 1.00 90.88 198 GLY A O 1
ATOM 1580 N N . THR A 1 199 ? 4.870 20.944 -4.941 1.00 95.62 199 THR A N 1
ATOM 1581 C CA . THR A 1 199 ? 4.821 19.548 -5.406 1.00 95.62 199 THR A CA 1
ATOM 1582 C C . THR A 1 199 ? 5.394 18.583 -4.370 1.00 95.62 199 THR A C 1
ATOM 1584 O O . THR A 1 199 ? 6.185 18.976 -3.511 1.00 95.62 199 THR A O 1
ATOM 1587 N N . ALA A 1 200 ? 5.062 17.296 -4.488 1.00 94.69 200 ALA A N 1
ATOM 1588 C CA . ALA A 1 200 ? 5.633 16.242 -3.656 1.00 94.69 200 ALA A CA 1
ATOM 1589 C C . ALA A 1 200 ? 7.156 16.139 -3.841 1.00 94.69 200 ALA A C 1
ATOM 1591 O O . ALA A 1 200 ? 7.869 15.803 -2.902 1.00 94.69 200 ALA A O 1
ATOM 1592 N N . LEU A 1 201 ? 7.681 16.486 -5.023 1.00 95.31 201 LEU A N 1
ATOM 1593 C CA . LEU A 1 201 ? 9.124 16.492 -5.279 1.00 95.31 201 LEU A CA 1
ATOM 1594 C C . LEU A 1 201 ? 9.874 17.456 -4.344 1.00 95.31 201 LEU A C 1
ATOM 1596 O O . LEU A 1 201 ? 10.992 17.158 -3.921 1.00 95.31 201 LEU A O 1
ATOM 1600 N N . TYR A 1 202 ? 9.264 18.589 -3.980 1.00 93.19 202 TYR A N 1
ATOM 1601 C CA . TYR A 1 202 ? 9.905 19.594 -3.132 1.00 93.19 202 TYR A CA 1
ATOM 1602 C C . TYR A 1 202 ? 10.296 19.049 -1.758 1.00 93.19 202 TYR A C 1
ATOM 1604 O O . TYR A 1 202 ? 11.440 19.218 -1.332 1.00 93.19 202 TYR A O 1
ATOM 1612 N N . SER A 1 203 ? 9.368 18.368 -1.077 1.00 88.56 203 SER A N 1
ATOM 1613 C CA . SER A 1 203 ? 9.630 17.802 0.252 1.00 88.56 203 SER A CA 1
ATOM 1614 C C . SER A 1 203 ? 10.723 16.734 0.199 1.00 88.56 203 SER A C 1
ATOM 1616 O O . SER A 1 203 ? 11.548 16.647 1.111 1.00 88.56 203 SER A O 1
ATOM 1618 N N . TRP A 1 204 ? 10.802 15.990 -0.908 1.00 90.31 204 TRP A N 1
ATOM 1619 C CA . TRP A 1 204 ? 11.819 14.968 -1.118 1.00 90.31 204 TRP A CA 1
ATOM 1620 C C . TRP A 1 204 ? 13.207 15.579 -1.301 1.00 90.31 204 TRP A C 1
ATOM 1622 O O . TRP A 1 204 ? 14.137 15.156 -0.611 1.00 90.31 204 TRP A O 1
ATOM 1632 N N . VAL A 1 205 ? 13.341 16.584 -2.171 1.00 89.94 205 VAL A N 1
ATOM 1633 C CA . VAL A 1 205 ? 14.622 17.248 -2.470 1.00 89.94 205 VAL A CA 1
ATOM 1634 C C . VAL A 1 205 ? 15.130 18.063 -1.278 1.00 89.94 205 VAL A C 1
ATOM 1636 O O . VAL A 1 205 ? 16.312 18.004 -0.958 1.00 89.94 205 VAL A O 1
ATOM 1639 N N . LYS A 1 206 ? 14.250 18.784 -0.569 1.00 88.12 206 LYS A N 1
ATOM 1640 C CA . LYS A 1 206 ? 14.625 19.594 0.607 1.00 88.12 206 LYS A CA 1
ATOM 1641 C C . LYS A 1 206 ? 14.742 18.799 1.907 1.00 88.12 206 LYS A C 1
ATOM 1643 O O . LYS A 1 206 ? 15.022 19.383 2.949 1.00 88.12 206 LYS A O 1
ATOM 1648 N N . ASN A 1 207 ? 14.523 17.486 1.848 1.00 80.56 207 ASN A N 1
ATOM 1649 C CA . ASN A 1 207 ? 14.546 16.583 2.995 1.00 80.56 207 ASN A CA 1
ATOM 1650 C C . ASN A 1 207 ? 13.660 17.052 4.165 1.00 80.56 207 ASN A C 1
ATOM 1652 O O . ASN A 1 207 ? 14.030 16.953 5.333 1.00 80.56 207 ASN A O 1
ATOM 1656 N N . ARG A 1 208 ? 12.487 17.601 3.837 1.00 79.75 208 ARG A N 1
ATOM 1657 C CA . ARG A 1 208 ? 11.511 18.053 4.826 1.00 79.75 208 ARG A CA 1
ATOM 1658 C C . ARG A 1 208 ? 10.723 16.844 5.319 1.00 79.75 208 ARG A C 1
ATOM 1660 O O . ARG A 1 208 ? 10.232 16.072 4.498 1.00 79.75 208 ARG A O 1
ATOM 1667 N N . MET A 1 209 ? 10.553 16.713 6.635 1.00 75.06 209 MET A N 1
ATOM 1668 C CA . MET A 1 209 ? 9.620 15.721 7.169 1.00 75.06 209 MET A CA 1
ATOM 1669 C C . MET A 1 209 ? 8.210 16.016 6.658 1.00 75.06 209 MET A C 1
ATOM 1671 O O . MET A 1 209 ? 7.763 17.167 6.672 1.00 75.06 209 MET A O 1
ATOM 1675 N N . ALA A 1 210 ? 7.541 14.976 6.169 1.00 73.31 210 ALA A N 1
ATOM 1676 C CA . ALA A 1 210 ? 6.211 15.095 5.599 1.00 73.31 210 ALA A CA 1
ATOM 1677 C C . ALA A 1 210 ? 5.228 15.625 6.644 1.00 73.31 210 ALA A C 1
ATOM 1679 O O . ALA A 1 210 ? 5.146 15.103 7.755 1.00 73.31 210 ALA A O 1
ATOM 1680 N N . ASN A 1 211 ? 4.472 16.662 6.288 1.00 77.56 211 ASN A N 1
ATOM 1681 C CA . ASN A 1 211 ? 3.474 17.199 7.199 1.00 77.56 211 ASN A CA 1
ATOM 1682 C C . ASN A 1 211 ? 2.195 16.345 7.169 1.00 77.56 211 ASN A C 1
ATOM 1684 O O . ASN A 1 211 ? 1.770 15.875 6.107 1.00 77.56 211 ASN A O 1
ATOM 1688 N N . THR A 1 212 ? 1.549 16.190 8.324 1.00 76.25 212 THR A N 1
ATOM 1689 C CA . THR A 1 212 ? 0.238 15.543 8.444 1.00 76.25 212 THR A CA 1
ATOM 1690 C C . THR A 1 212 ? -0.803 16.591 8.805 1.00 76.25 212 THR A C 1
ATOM 1692 O O . THR A 1 212 ? -0.703 17.270 9.824 1.00 76.25 212 THR A O 1
ATOM 1695 N N . GLN A 1 213 ? -1.811 16.747 7.948 1.00 73.75 213 GLN A N 1
ATOM 1696 C CA . GLN A 1 213 ? -2.916 17.668 8.187 1.00 73.75 213 GLN A CA 1
ATOM 1697 C C . GLN A 1 213 ? -3.819 17.112 9.295 1.00 73.75 213 GLN A C 1
ATOM 1699 O O . GLN A 1 213 ? -4.250 15.963 9.222 1.00 73.75 213 GLN A O 1
ATOM 1704 N N . GLN A 1 214 ? -4.145 17.945 10.288 1.00 63.62 214 GLN A N 1
ATOM 1705 C CA . GLN A 1 214 ? -5.050 17.602 11.397 1.00 63.62 214 GLN A CA 1
ATOM 1706 C C . GLN A 1 214 ? -6.542 17.775 11.058 1.00 63.62 214 GLN A C 1
ATOM 1708 O O . GLN A 1 214 ? -7.391 17.628 11.929 1.00 63.62 214 GLN A O 1
ATOM 1713 N N . ASN A 1 215 ? -6.880 18.107 9.810 1.00 64.75 215 ASN A N 1
ATOM 1714 C CA . ASN A 1 215 ? -8.266 18.356 9.425 1.00 64.75 215 ASN A CA 1
ATOM 1715 C C . ASN A 1 215 ? -9.116 17.078 9.526 1.00 64.75 215 ASN A C 1
ATOM 1717 O O . ASN A 1 215 ? -8.663 15.984 9.164 1.00 64.75 215 ASN A O 1
ATOM 1721 N N . GLU A 1 216 ? -10.374 17.243 9.940 1.00 60.31 216 GLU A N 1
ATOM 1722 C CA . GLU A 1 216 ? -11.387 16.196 9.822 1.00 60.31 216 GLU A CA 1
ATOM 1723 C C . GLU A 1 216 ? -11.527 15.800 8.346 1.00 60.31 216 GLU A C 1
ATOM 1725 O O . GLU A 1 216 ? -11.763 16.635 7.468 1.00 60.31 216 GLU A O 1
ATOM 1730 N N . ILE A 1 217 ? -11.326 14.514 8.062 1.00 66.44 217 ILE A N 1
ATOM 1731 C CA . ILE A 1 217 ? -11.644 13.944 6.751 1.00 66.44 217 ILE A CA 1
ATOM 1732 C C . ILE A 1 217 ? -13.114 13.557 6.807 1.00 66.44 217 ILE A C 1
ATOM 1734 O O . ILE A 1 217 ? -13.602 13.121 7.852 1.00 66.44 217 ILE A O 1
ATOM 1738 N N . GLN A 1 218 ? -13.800 13.640 5.672 1.00 73.06 218 GLN A N 1
ATOM 1739 C CA . GLN A 1 218 ? -15.041 12.894 5.521 1.00 73.06 218 GLN A CA 1
ATOM 1740 C C . GLN A 1 218 ? -14.811 11.409 5.867 1.00 73.06 218 GLN A C 1
ATOM 1742 O O . GLN A 1 218 ? -13.734 10.878 5.571 1.00 73.06 218 GLN A O 1
ATOM 1747 N N . PRO A 1 219 ? -15.796 10.732 6.481 1.00 81.50 219 PRO A N 1
ATOM 1748 C CA . PRO A 1 219 ? -15.724 9.296 6.706 1.00 81.50 219 PRO A CA 1
ATOM 1749 C C . PRO A 1 219 ? -15.354 8.569 5.412 1.00 81.50 219 PRO A C 1
ATOM 1751 O O . PRO A 1 219 ? -15.900 8.885 4.352 1.00 81.50 219 PRO A O 1
ATOM 1754 N N . LEU A 1 220 ? -14.429 7.610 5.505 1.00 88.25 220 LEU A N 1
ATOM 1755 C CA . LEU A 1 220 ? -14.011 6.822 4.348 1.00 88.25 220 LEU A CA 1
ATOM 1756 C C . LEU A 1 220 ? -15.227 6.163 3.703 1.00 88.25 220 LEU A C 1
ATOM 1758 O O . LEU A 1 220 ? -16.064 5.597 4.402 1.00 88.25 220 LEU A O 1
ATOM 1762 N N . LEU A 1 221 ? -15.313 6.222 2.379 1.00 91.31 221 LEU A N 1
ATOM 1763 C CA . LEU A 1 221 ? -16.248 5.437 1.589 1.00 91.31 221 LEU A CA 1
ATOM 1764 C C . LEU A 1 221 ? -15.616 4.067 1.317 1.00 91.31 221 LEU A C 1
ATOM 1766 O O . LEU A 1 221 ? -14.815 3.921 0.394 1.00 91.31 221 LEU A O 1
ATOM 1770 N N . GLU A 1 222 ? -15.939 3.076 2.147 1.00 89.12 222 GLU A N 1
ATOM 1771 C CA . GLU A 1 222 ? -15.427 1.702 2.028 1.00 89.12 222 GLU A CA 1
ATOM 1772 C C . GLU A 1 222 ? -16.243 0.911 0.994 1.00 89.12 222 GLU A C 1
ATOM 1774 O O . GLU A 1 222 ? -17.131 0.129 1.336 1.00 89.12 222 GLU A O 1
ATOM 1779 N N . VAL A 1 223 ? -15.973 1.133 -0.296 1.00 89.00 223 VAL A N 1
ATOM 1780 C CA . VAL A 1 223 ? -16.631 0.380 -1.382 1.00 89.00 223 VAL A CA 1
ATOM 1781 C C . VAL A 1 223 ? -16.167 -1.073 -1.434 1.00 89.00 223 VAL A C 1
ATOM 1783 O O . VAL A 1 223 ? -16.923 -1.949 -1.860 1.00 89.00 223 VAL A O 1
ATOM 1786 N N . LEU A 1 224 ? -14.943 -1.342 -0.973 1.00 88.44 224 LEU A N 1
ATOM 1787 C CA . LEU A 1 224 ? -14.470 -2.676 -0.642 1.00 88.44 224 LEU A CA 1
ATOM 1788 C C . LEU A 1 224 ? -14.189 -2.749 0.869 1.00 88.44 224 LEU A C 1
ATOM 1790 O O . LEU A 1 224 ? -13.690 -1.796 1.460 1.00 88.44 224 LEU A O 1
ATOM 1794 N N . PRO A 1 225 ? -14.492 -3.879 1.530 1.00 86.31 225 PRO A N 1
ATOM 1795 C CA . PRO A 1 225 ? -14.352 -3.987 2.979 1.00 86.31 225 PRO A CA 1
ATOM 1796 C C . PRO A 1 225 ? -12.876 -3.984 3.399 1.00 86.31 225 PRO A C 1
ATOM 1798 O O . PRO A 1 225 ? -12.164 -4.956 3.141 1.00 86.31 225 PRO A O 1
ATOM 1801 N N . LEU A 1 226 ? -12.429 -2.936 4.093 1.00 90.75 226 LEU A N 1
ATOM 1802 C CA . LEU A 1 226 ? -11.039 -2.773 4.537 1.00 90.75 226 LEU A CA 1
ATOM 1803 C C . LEU A 1 226 ? -10.826 -3.324 5.946 1.00 90.75 226 LEU A C 1
ATOM 1805 O O . LEU A 1 226 ? -11.667 -3.127 6.817 1.00 90.75 226 LEU A O 1
ATOM 1809 N N . ASN A 1 227 ? -9.713 -4.002 6.230 1.00 90.62 227 ASN A N 1
ATOM 1810 C CA . ASN A 1 227 ? -9.320 -4.255 7.626 1.00 90.62 227 ASN A CA 1
ATOM 1811 C C . ASN A 1 227 ? -8.750 -2.982 8.287 1.00 90.62 227 ASN A C 1
ATOM 1813 O O . ASN A 1 227 ? -8.618 -1.945 7.639 1.00 90.62 227 ASN A O 1
ATOM 1817 N N . SER A 1 228 ? -8.428 -3.050 9.580 1.00 88.50 228 SER A N 1
ATOM 1818 C CA . SER A 1 228 ? -7.989 -1.882 10.352 1.00 88.50 228 SER A CA 1
ATOM 1819 C C . SER A 1 228 ? -6.727 -1.226 9.778 1.00 88.50 228 SER A C 1
ATOM 1821 O O . SER A 1 228 ? -6.689 -0.008 9.630 1.00 88.50 228 SER A O 1
ATOM 1823 N N . GLU A 1 229 ? -5.707 -2.009 9.412 1.00 93.06 229 GLU A N 1
ATOM 1824 C CA . GLU A 1 229 ? -4.457 -1.487 8.848 1.00 93.06 229 GLU A CA 1
ATOM 1825 C C . GLU A 1 229 ? -4.649 -0.913 7.436 1.00 93.06 229 GLU A C 1
ATOM 1827 O O . GLU A 1 229 ? -4.071 0.120 7.098 1.00 93.06 229 GLU A O 1
ATOM 1832 N N . GLN A 1 230 ? -5.496 -1.536 6.615 1.00 95.19 230 GLN A N 1
ATOM 1833 C CA . GLN A 1 230 ? -5.843 -1.020 5.293 1.00 95.19 230 GLN A CA 1
ATOM 1834 C C . GLN A 1 230 ? -6.648 0.286 5.399 1.00 95.19 230 GLN A C 1
ATOM 1836 O O . GLN A 1 230 ? -6.316 1.251 4.714 1.00 95.19 230 GLN A O 1
ATOM 1841 N N . ALA A 1 231 ? -7.646 0.364 6.283 1.00 92.44 231 ALA A N 1
ATOM 1842 C CA . ALA A 1 231 ? -8.417 1.586 6.521 1.00 92.44 231 ALA A CA 1
ATOM 1843 C C . ALA A 1 231 ? -7.518 2.726 7.027 1.00 92.44 231 ALA A C 1
ATOM 1845 O O . ALA A 1 231 ? -7.550 3.824 6.472 1.00 92.44 231 ALA A O 1
ATOM 1846 N N . LEU A 1 232 ? -6.632 2.433 7.989 1.00 92.31 232 LEU A N 1
ATOM 1847 C CA . LEU A 1 232 ? -5.627 3.378 8.482 1.00 92.31 232 LEU A CA 1
ATOM 1848 C C . LEU A 1 232 ? -4.720 3.882 7.351 1.00 92.31 232 LEU A C 1
ATOM 1850 O O . LEU A 1 232 ? -4.412 5.071 7.290 1.00 92.31 232 LEU A O 1
ATOM 1854 N N . SER A 1 233 ? -4.307 2.998 6.436 1.00 94.56 233 SER A N 1
ATOM 1855 C CA . SER A 1 233 ? -3.463 3.386 5.301 1.00 94.56 233 SER A CA 1
ATOM 1856 C C . SER A 1 233 ? -4.161 4.373 4.359 1.00 94.56 233 SER A C 1
ATOM 1858 O O . SER A 1 233 ? -3.538 5.345 3.930 1.00 94.56 233 SER A O 1
ATOM 1860 N N . VAL A 1 234 ? -5.459 4.178 4.093 1.00 95.19 234 VAL A N 1
ATOM 1861 C CA . VAL A 1 234 ? -6.263 5.087 3.263 1.00 95.19 234 VAL A CA 1
ATOM 1862 C C . VAL A 1 234 ? -6.489 6.416 3.986 1.00 95.19 234 VAL A C 1
ATOM 1864 O O . VAL A 1 234 ? -6.260 7.475 3.405 1.00 95.19 234 VAL A O 1
ATOM 1867 N N . GLU A 1 235 ? -6.873 6.383 5.265 1.00 92.38 235 GLU A N 1
ATOM 1868 C CA . GLU A 1 235 ? -7.082 7.585 6.082 1.00 92.38 235 GLU A CA 1
ATOM 1869 C C . GLU A 1 235 ? -5.817 8.450 6.141 1.00 92.38 235 GLU A C 1
ATOM 1871 O O . GLU A 1 235 ? -5.854 9.662 5.905 1.00 92.38 235 GLU A O 1
ATOM 1876 N N . LYS A 1 236 ? -4.672 7.813 6.392 1.00 91.75 236 LYS A N 1
ATOM 1877 C CA . LYS A 1 236 ? -3.380 8.486 6.455 1.00 91.75 236 LYS A CA 1
ATOM 1878 C C . LYS A 1 236 ? -2.969 9.073 5.112 1.00 91.75 236 LYS A C 1
ATOM 1880 O O . LYS A 1 236 ? -2.584 10.240 5.060 1.00 91.75 236 LYS A O 1
ATOM 1885 N N . ALA A 1 237 ? -3.132 8.317 4.026 1.00 93.06 237 ALA A N 1
ATOM 1886 C CA . ALA A 1 237 ? -2.852 8.793 2.675 1.00 93.06 237 ALA A CA 1
ATOM 1887 C C . ALA A 1 237 ? -3.644 10.063 2.329 1.00 93.06 237 ALA A C 1
ATOM 1889 O O . ALA A 1 237 ? -3.119 10.968 1.684 1.00 93.06 237 ALA A O 1
ATOM 1890 N N . LEU A 1 238 ? -4.886 10.185 2.805 1.00 92.38 238 LEU A N 1
ATOM 1891 C CA . LEU A 1 238 ? -5.703 11.379 2.592 1.00 92.38 238 LEU A CA 1
ATOM 1892 C C . LEU A 1 238 ? -5.235 12.598 3.423 1.00 92.38 238 LEU A C 1
ATOM 1894 O O . LEU A 1 238 ? -5.467 13.733 2.989 1.00 92.38 238 LEU A O 1
ATOM 1898 N N . ARG A 1 239 ? -4.548 12.387 4.561 1.00 89.12 239 ARG A N 1
ATOM 1899 C CA . ARG A 1 239 ? -4.104 13.419 5.531 1.00 89.12 239 ARG A CA 1
ATOM 1900 C C . ARG A 1 239 ? -2.636 13.818 5.469 1.00 89.12 239 ARG A C 1
ATOM 1902 O O . ARG A 1 239 ? -2.340 14.972 5.784 1.00 89.12 239 ARG A O 1
ATOM 1909 N N . SER A 1 240 ? -1.732 12.961 5.009 1.00 89.12 240 SER A N 1
ATOM 1910 C CA . SER A 1 240 ? -0.283 13.230 5.000 1.00 89.12 240 SER A CA 1
ATOM 1911 C C . SER A 1 240 ? 0.243 13.639 3.617 1.00 89.12 240 SER A C 1
ATOM 1913 O O . SER A 1 240 ? -0.391 13.378 2.594 1.00 89.12 240 SER A O 1
ATOM 1915 N N . GLU A 1 241 ? 1.354 14.377 3.563 1.00 90.94 241 GLU A N 1
ATOM 1916 C CA . GLU A 1 241 ? 2.027 14.744 2.299 1.00 90.94 241 GLU A CA 1
ATOM 1917 C C . GLU A 1 241 ? 2.739 13.545 1.651 1.00 90.94 241 GLU A C 1
ATOM 1919 O O . GLU A 1 241 ? 2.784 13.437 0.424 1.00 90.94 241 GLU A O 1
ATOM 1924 N N . LEU A 1 242 ? 3.259 12.639 2.482 1.00 93.88 242 LEU A N 1
ATOM 1925 C CA . LEU A 1 242 ? 3.860 11.367 2.099 1.00 93.88 242 LEU A CA 1
ATOM 1926 C C . LEU A 1 242 ? 3.272 10.267 2.984 1.00 93.88 242 LEU A C 1
ATOM 1928 O O . LEU A 1 242 ? 3.177 10.424 4.200 1.00 93.88 242 LEU A O 1
ATOM 1932 N N . THR A 1 243 ? 2.865 9.154 2.389 1.00 94.69 243 THR A N 1
ATOM 1933 C CA . THR A 1 243 ? 2.425 7.961 3.123 1.00 94.69 243 THR A CA 1
ATOM 1934 C C . THR A 1 243 ? 3.095 6.736 2.545 1.00 94.69 243 THR A C 1
ATOM 1936 O O . THR A 1 243 ? 3.226 6.618 1.328 1.00 94.69 243 THR A O 1
ATOM 1939 N N . ILE A 1 244 ? 3.510 5.826 3.423 1.00 96.44 244 ILE A N 1
ATOM 1940 C CA . ILE A 1 244 ? 4.155 4.578 3.035 1.00 96.44 244 ILE A CA 1
ATOM 1941 C C . ILE A 1 244 ? 3.305 3.427 3.529 1.00 96.44 244 ILE A C 1
ATOM 1943 O O . ILE A 1 244 ? 2.990 3.342 4.716 1.00 96.44 244 ILE A O 1
ATOM 1947 N N . VAL A 1 245 ? 2.941 2.556 2.598 1.00 96.88 245 VAL A N 1
ATOM 1948 C CA . VAL A 1 245 ? 2.182 1.343 2.874 1.00 96.88 245 VAL A CA 1
ATOM 1949 C C . VAL A 1 245 ? 3.046 0.157 2.494 1.00 96.88 245 VAL A C 1
ATOM 1951 O O . VAL A 1 245 ? 3.511 0.047 1.357 1.00 96.88 245 VAL A O 1
ATOM 1954 N N . THR A 1 246 ? 3.258 -0.734 3.452 1.00 95.44 246 THR A N 1
ATOM 1955 C CA . THR A 1 246 ? 4.095 -1.914 3.270 1.00 95.44 246 THR A CA 1
ATOM 1956 C C . THR A 1 246 ? 3.306 -3.184 3.478 1.00 95.44 246 THR A C 1
ATOM 1958 O O . THR A 1 246 ? 2.468 -3.268 4.374 1.00 95.44 246 THR A O 1
ATOM 1961 N N . GLY A 1 247 ? 3.555 -4.194 2.655 1.00 92.88 247 GLY A N 1
ATOM 1962 C CA . GLY A 1 247 ? 3.023 -5.516 2.938 1.00 92.88 247 GLY A CA 1
ATOM 1963 C C . GLY A 1 247 ? 3.360 -6.562 1.879 1.00 92.88 247 GLY A C 1
ATOM 1964 O O . GLY A 1 247 ? 3.438 -6.222 0.694 1.00 92.88 247 GLY A O 1
ATOM 1965 N N . PRO A 1 248 ? 3.473 -7.842 2.273 1.00 91.06 248 PRO A N 1
ATOM 1966 C CA . PRO A 1 248 ? 3.764 -8.946 1.363 1.00 91.06 248 PRO A CA 1
ATOM 1967 C C . PRO A 1 248 ? 2.757 -9.130 0.218 1.00 91.06 248 PRO A C 1
ATOM 1969 O O . PRO A 1 248 ? 1.670 -8.532 0.186 1.00 91.06 248 PRO A O 1
ATOM 1972 N N . PRO A 1 249 ? 3.069 -9.969 -0.784 1.00 89.56 249 PRO A N 1
ATOM 1973 C CA . PRO A 1 249 ? 2.093 -10.369 -1.786 1.00 89.56 249 PRO A CA 1
ATOM 1974 C C . PRO A 1 249 ? 0.927 -11.096 -1.116 1.00 89.56 249 PRO A C 1
ATOM 1976 O O . PRO A 1 249 ? 1.127 -12.117 -0.476 1.00 89.56 249 PRO A O 1
ATOM 1979 N N . GLY A 1 250 ? -0.304 -10.624 -1.320 1.00 89.06 250 GLY A N 1
ATOM 1980 C CA . GLY A 1 250 ? -1.488 -11.254 -0.724 1.00 89.06 250 GLY A CA 1
ATOM 1981 C C . GLY A 1 250 ? -2.061 -10.546 0.501 1.00 89.06 250 GLY A C 1
ATOM 1982 O O . GLY A 1 250 ? -3.087 -11.001 0.992 1.00 89.06 250 GLY A O 1
ATOM 1983 N N . THR A 1 251 ? -1.499 -9.408 0.922 1.00 92.62 251 THR A N 1
ATOM 1984 C CA . THR A 1 251 ? -2.028 -8.597 2.040 1.00 92.62 251 THR A CA 1
ATOM 1985 C C . THR A 1 251 ? -3.078 -7.548 1.655 1.00 92.62 251 THR A C 1
ATOM 1987 O O . THR A 1 251 ? -3.522 -6.742 2.471 1.00 92.62 251 THR A O 1
ATOM 1990 N N . GLY A 1 252 ? -3.494 -7.538 0.386 1.00 92.25 252 GLY A N 1
ATOM 1991 C CA . GLY A 1 252 ? -4.536 -6.631 -0.101 1.00 92.25 252 GLY A CA 1
ATOM 1992 C C . GLY A 1 252 ? -4.057 -5.234 -0.517 1.00 92.25 252 GLY A C 1
ATOM 1993 O O . GLY A 1 252 ? -4.883 -4.337 -0.616 1.00 92.25 252 GLY A O 1
ATOM 1994 N N . LYS A 1 253 ? -2.771 -5.036 -0.852 1.00 93.62 253 LYS A N 1
ATOM 1995 C CA . LYS A 1 253 ? -2.251 -3.759 -1.404 1.00 93.62 253 LYS A CA 1
ATOM 1996 C C . LYS A 1 253 ? -3.116 -3.177 -2.533 1.00 93.62 253 LYS A C 1
ATOM 1998 O O . LYS A 1 253 ? -3.523 -2.025 -2.475 1.00 93.62 253 LYS A O 1
ATOM 2003 N N . SER A 1 254 ? -3.490 -3.990 -3.525 1.00 92.00 254 SER A N 1
ATOM 2004 C CA . SER A 1 254 ? -4.345 -3.528 -4.631 1.00 92.00 254 SER A CA 1
ATOM 2005 C C . SER A 1 254 ? -5.766 -3.149 -4.187 1.00 92.00 254 SER A C 1
ATOM 2007 O O . SER A 1 254 ? -6.445 -2.417 -4.899 1.00 92.00 254 SER A O 1
ATOM 2009 N N . GLN A 1 255 ? -6.241 -3.656 -3.044 1.00 92.69 255 GLN A N 1
ATOM 2010 C CA . GLN A 1 255 ? -7.509 -3.228 -2.449 1.00 92.69 255 GLN A CA 1
ATOM 2011 C C . GLN A 1 255 ? -7.357 -1.846 -1.803 1.00 92.69 255 GLN A C 1
ATOM 2013 O O . GLN A 1 255 ? -8.138 -0.962 -2.132 1.00 92.69 255 GLN A O 1
ATOM 2018 N N . VAL A 1 256 ? -6.281 -1.620 -1.035 1.00 95.50 256 VAL A N 1
ATOM 2019 C CA . VAL A 1 256 ? -5.911 -0.286 -0.517 1.00 95.50 256 VAL A CA 1
ATOM 2020 C C . VAL A 1 256 ? -5.839 0.743 -1.642 1.00 95.50 256 VAL A C 1
ATOM 2022 O O . VAL A 1 256 ? -6.444 1.801 -1.537 1.00 95.50 256 VAL A O 1
ATOM 2025 N N . VAL A 1 257 ? -5.147 0.424 -2.742 1.00 96.00 257 VAL A N 1
ATOM 2026 C CA . VAL A 1 257 ? -5.065 1.303 -3.922 1.00 96.00 257 VAL A CA 1
ATOM 2027 C C . VAL A 1 257 ? -6.452 1.632 -4.474 1.00 96.00 257 VAL A C 1
ATOM 2029 O O . VAL A 1 257 ? -6.720 2.780 -4.816 1.00 96.00 257 VAL A O 1
ATOM 2032 N N . THR A 1 258 ? -7.329 0.630 -4.567 1.00 94.69 258 THR A N 1
ATOM 2033 C CA . THR A 1 258 ? -8.675 0.791 -5.131 1.00 94.69 258 THR A CA 1
ATOM 2034 C C . THR A 1 258 ? -9.523 1.719 -4.260 1.00 94.69 258 THR A C 1
ATOM 2036 O O . THR A 1 258 ? -10.035 2.715 -4.769 1.00 94.69 258 THR A O 1
ATOM 2039 N N . ASP A 1 259 ? -9.623 1.449 -2.954 1.00 94.31 259 ASP A N 1
ATOM 2040 C CA . ASP A 1 259 ? -10.385 2.301 -2.031 1.00 94.31 259 ASP A CA 1
ATOM 2041 C C . ASP A 1 259 ? -9.766 3.695 -1.892 1.00 94.31 259 ASP A C 1
ATOM 2043 O O . ASP A 1 259 ? -10.495 4.680 -1.790 1.00 94.31 259 ASP A O 1
ATOM 2047 N N . LEU A 1 260 ? -8.436 3.816 -1.951 1.00 96.06 260 LEU A N 1
ATOM 2048 C CA . LEU A 1 260 ? -7.760 5.111 -1.943 1.00 96.06 260 LEU A CA 1
ATOM 2049 C C . LEU A 1 260 ? -8.129 5.949 -3.170 1.00 96.06 260 LEU A C 1
ATOM 2051 O O . LEU A 1 260 ? -8.489 7.113 -3.016 1.00 96.06 260 LEU A O 1
ATOM 2055 N N . LEU A 1 261 ? -8.080 5.376 -4.377 1.00 95.19 261 LEU A N 1
ATOM 2056 C CA . LEU A 1 261 ? -8.483 6.074 -5.603 1.00 95.19 261 LEU A CA 1
ATOM 2057 C C . LEU A 1 261 ? -9.950 6.517 -5.538 1.00 95.19 261 LEU A C 1
ATOM 2059 O O . LEU A 1 261 ? -10.256 7.666 -5.854 1.00 95.19 261 LEU A O 1
ATOM 2063 N N . VAL A 1 262 ? -10.837 5.639 -5.061 1.00 93.06 262 VAL A N 1
ATOM 2064 C CA . VAL A 1 262 ? -12.260 5.948 -4.863 1.00 93.06 262 VAL A CA 1
ATOM 2065 C C . VAL A 1 262 ? -12.446 7.089 -3.866 1.00 93.06 262 VAL A C 1
ATOM 2067 O O . VAL A 1 262 ? -13.178 8.030 -4.153 1.00 93.06 262 VAL A O 1
ATOM 2070 N N . ASN A 1 263 ? -11.747 7.071 -2.730 1.00 94.19 263 ASN A N 1
ATOM 2071 C CA . ASN A 1 263 ? -11.856 8.121 -1.716 1.00 94.19 263 ASN A CA 1
ATOM 2072 C C . ASN A 1 263 ? -11.214 9.451 -2.146 1.00 94.19 263 ASN A C 1
ATOM 2074 O O . ASN A 1 263 ? -11.677 10.519 -1.743 1.00 94.19 263 ASN A O 1
ATOM 2078 N N . ILE A 1 264 ? -10.164 9.425 -2.971 1.00 93.19 264 ILE A N 1
ATOM 2079 C CA . ILE A 1 264 ? -9.596 10.640 -3.570 1.00 93.19 264 ILE A CA 1
ATOM 2080 C C . ILE A 1 264 ? -10.625 11.285 -4.507 1.00 93.19 264 ILE A C 1
ATOM 2082 O O . ILE A 1 264 ? -10.917 12.474 -4.362 1.00 93.19 264 ILE A O 1
ATOM 2086 N N . ALA A 1 265 ? -11.220 10.487 -5.397 1.00 89.81 265 ALA A N 1
ATOM 2087 C CA . ALA A 1 265 ? -12.265 10.928 -6.313 1.00 89.81 265 ALA A CA 1
ATOM 2088 C C . ALA A 1 265 ? -13.522 11.421 -5.571 1.00 89.81 265 ALA A C 1
ATOM 2090 O O . ALA A 1 265 ? -14.040 12.502 -5.855 1.00 89.81 265 ALA A O 1
ATOM 2091 N N . TRP A 1 266 ? -13.962 10.687 -4.545 1.00 89.19 266 TRP A N 1
ATOM 2092 C CA . TRP A 1 266 ? -15.079 11.059 -3.671 1.00 89.19 266 TRP A CA 1
ATOM 2093 C C . TRP A 1 266 ? -14.886 12.436 -3.021 1.00 89.19 266 TRP A C 1
ATOM 2095 O O . TRP A 1 266 ? -15.816 13.239 -2.959 1.00 89.19 266 TRP A O 1
ATOM 2105 N N . ASN A 1 267 ? -13.653 12.750 -2.617 1.00 89.19 267 ASN A N 1
ATOM 2106 C CA . ASN A 1 267 ? -13.273 14.055 -2.074 1.00 89.19 267 ASN A CA 1
ATOM 2107 C C . ASN A 1 267 ? -13.060 15.141 -3.152 1.00 89.19 267 ASN A C 1
ATOM 2109 O O . ASN A 1 267 ? -12.587 16.232 -2.833 1.00 89.19 267 ASN A O 1
ATOM 2113 N N . GLY A 1 268 ? -13.371 14.856 -4.421 1.00 87.12 268 GLY A N 1
ATOM 2114 C CA . GLY A 1 268 ? -13.235 15.785 -5.544 1.00 87.12 268 GLY A CA 1
ATOM 2115 C C . GLY A 1 268 ? -11.789 16.107 -5.926 1.00 87.12 268 GLY A C 1
ATOM 2116 O O . GLY A 1 268 ? -11.543 17.137 -6.551 1.00 87.12 268 GLY A O 1
ATOM 2117 N N . LYS A 1 269 ? -10.832 15.266 -5.523 1.00 91.19 269 LYS A N 1
ATOM 2118 C CA . LYS A 1 269 ? -9.396 15.446 -5.774 1.00 91.19 269 LYS A CA 1
ATOM 2119 C C . LYS A 1 269 ? -8.924 14.536 -6.906 1.00 91.19 269 LYS A C 1
ATOM 2121 O O . LYS A 1 269 ? -9.581 13.547 -7.223 1.00 91.19 269 LYS A O 1
ATOM 2126 N N . SER A 1 270 ? -7.775 14.851 -7.502 1.00 92.88 270 SER A N 1
ATOM 2127 C CA . SER A 1 270 ? -7.210 14.071 -8.612 1.00 92.88 270 SER A CA 1
ATOM 2128 C C . SER A 1 270 ? -6.023 13.190 -8.198 1.00 92.88 270 SER A C 1
ATOM 2130 O O . SER A 1 270 ? -5.225 13.551 -7.330 1.00 92.88 270 SER A O 1
ATOM 2132 N N . ALA A 1 271 ? -5.886 12.024 -8.833 1.00 95.81 271 ALA A N 1
ATOM 2133 C CA . ALA A 1 271 ? -4.825 11.053 -8.576 1.00 95.81 271 ALA A CA 1
ATOM 2134 C C . ALA A 1 271 ? -4.165 10.549 -9.862 1.00 95.81 271 ALA A C 1
ATOM 2136 O O . ALA A 1 271 ? -4.845 10.214 -10.833 1.00 95.81 271 ALA A O 1
ATOM 2137 N N . LEU A 1 272 ? -2.844 10.395 -9.811 1.00 95.50 272 LEU A N 1
ATOM 2138 C CA . LEU A 1 272 ? -2.060 9.645 -10.781 1.00 95.50 272 LEU A CA 1
ATOM 2139 C C . LEU A 1 272 ? -1.555 8.345 -10.148 1.00 95.50 272 LEU A C 1
ATOM 2141 O O . LEU A 1 272 ? -0.684 8.361 -9.285 1.00 95.50 272 LEU A O 1
ATOM 2145 N N . PHE A 1 273 ? -2.084 7.216 -10.594 1.00 96.50 273 PHE A N 1
ATOM 2146 C CA . PHE A 1 273 ? -1.585 5.890 -10.266 1.00 96.50 273 PHE A CA 1
ATOM 2147 C C . PHE A 1 273 ? -0.456 5.489 -11.223 1.00 96.50 273 PHE A C 1
ATOM 2149 O O . PHE A 1 273 ? -0.597 5.600 -12.444 1.00 96.50 273 PHE A O 1
ATOM 2156 N N . SER A 1 274 ? 0.652 4.989 -10.679 1.00 94.38 274 SER A N 1
ATOM 2157 C CA . SER A 1 274 ? 1.771 4.476 -11.462 1.00 94.38 274 SER A CA 1
ATOM 2158 C C . SER A 1 274 ? 2.347 3.194 -10.879 1.00 94.38 274 SER A C 1
ATOM 2160 O O . SER A 1 274 ? 2.419 3.010 -9.667 1.00 94.38 274 SER A O 1
ATOM 2162 N N . SER A 1 275 ? 2.813 2.321 -11.766 1.00 91.00 275 SER A N 1
ATOM 2163 C CA . SER A 1 275 ? 3.622 1.155 -11.416 1.00 91.00 275 SER A CA 1
ATOM 2164 C C . SER A 1 275 ? 4.655 0.884 -12.510 1.00 91.00 275 SER A C 1
ATOM 2166 O O . SER A 1 275 ? 4.506 1.317 -13.658 1.00 91.00 275 SER A O 1
ATOM 2168 N N . LYS A 1 276 ? 5.707 0.133 -12.180 1.00 84.12 276 LYS A N 1
ATOM 2169 C CA . LYS A 1 276 ? 6.704 -0.317 -13.161 1.00 84.12 276 LYS A CA 1
ATOM 2170 C C . LYS A 1 276 ? 6.123 -1.305 -14.178 1.00 84.12 276 LYS A C 1
ATOM 2172 O O . LYS A 1 276 ? 6.539 -1.304 -15.334 1.00 84.12 276 LYS A O 1
ATOM 2177 N N . ASN A 1 277 ? 5.168 -2.143 -13.767 1.00 81.38 277 ASN A N 1
ATOM 2178 C CA . ASN A 1 277 ? 4.633 -3.225 -14.592 1.00 81.38 277 ASN A CA 1
ATOM 2179 C C . ASN A 1 277 ? 3.239 -2.890 -15.141 1.00 81.38 277 ASN A C 1
ATOM 2181 O O . ASN A 1 277 ? 2.333 -2.572 -14.373 1.00 81.38 277 ASN A O 1
ATOM 2185 N N . ASN A 1 278 ? 3.035 -3.066 -16.454 1.00 81.06 278 ASN A N 1
ATOM 2186 C CA . ASN A 1 278 ? 1.710 -2.973 -17.073 1.00 81.06 278 ASN A CA 1
ATOM 2187 C C . ASN A 1 278 ? 0.687 -3.851 -16.340 1.00 81.06 278 ASN A C 1
ATOM 2189 O O . ASN A 1 278 ? -0.366 -3.363 -15.972 1.00 81.06 278 ASN A O 1
ATOM 2193 N N . LYS A 1 279 ? 1.010 -5.107 -16.007 1.00 81.69 279 LYS A N 1
ATOM 2194 C CA . LYS A 1 279 ? 0.060 -6.021 -15.349 1.00 81.69 279 LYS A CA 1
ATOM 2195 C C . LYS A 1 279 ? -0.505 -5.465 -14.033 1.00 81.69 279 LYS A C 1
ATOM 2197 O O . LYS A 1 279 ? -1.675 -5.695 -13.744 1.00 81.69 279 LYS A O 1
ATOM 2202 N N . ALA A 1 280 ? 0.297 -4.740 -13.250 1.00 85.00 280 ALA A N 1
ATOM 2203 C CA . ALA A 1 280 ? -0.166 -4.106 -12.016 1.00 85.00 280 ALA A CA 1
ATOM 2204 C C . ALA A 1 280 ? -1.173 -2.981 -12.313 1.00 85.00 280 ALA A C 1
ATOM 2206 O O . ALA A 1 280 ? -2.238 -2.920 -11.697 1.00 85.00 280 ALA A O 1
ATOM 2207 N N . VAL A 1 281 ? -0.880 -2.160 -13.326 1.00 86.75 281 VAL A N 1
ATOM 2208 C CA . VAL A 1 281 ? -1.787 -1.124 -13.839 1.00 86.75 281 VAL A CA 1
ATOM 2209 C C . VAL A 1 281 ? -3.114 -1.722 -14.309 1.00 86.75 281 VAL A C 1
ATOM 2211 O O . VAL A 1 281 ? -4.170 -1.193 -13.982 1.00 86.75 281 VAL A O 1
ATOM 2214 N N . ASP A 1 282 ? -3.078 -2.854 -15.005 1.00 84.81 282 ASP A N 1
ATOM 2215 C CA . ASP A 1 282 ? -4.255 -3.522 -15.577 1.00 84.81 282 ASP A CA 1
ATOM 2216 C C . ASP A 1 282 ? -5.165 -4.085 -14.492 1.00 84.81 282 ASP A C 1
ATOM 2218 O O . ASP A 1 282 ? -6.388 -3.999 -14.588 1.00 84.81 282 ASP A O 1
ATOM 2222 N N . VAL A 1 283 ? -4.566 -4.648 -13.440 1.00 87.88 283 VAL A N 1
ATOM 2223 C CA . VAL A 1 283 ? -5.302 -5.169 -12.286 1.00 87.88 283 VAL A CA 1
ATOM 2224 C C . VAL A 1 283 ? -6.032 -4.041 -11.562 1.00 87.88 283 VAL A C 1
ATOM 2226 O O . VAL A 1 283 ? -7.189 -4.221 -11.186 1.00 87.88 283 VAL A O 1
ATOM 2229 N N . VAL A 1 284 ? -5.385 -2.890 -11.369 1.00 90.44 284 VAL A N 1
ATOM 2230 C CA . VAL A 1 284 ? -6.012 -1.731 -10.716 1.00 90.44 284 VAL A CA 1
ATOM 2231 C C . VAL A 1 284 ? -7.080 -1.104 -11.616 1.00 90.44 284 VAL A C 1
ATOM 2233 O O . VAL A 1 284 ? -8.179 -0.842 -11.133 1.00 90.44 284 VAL A O 1
ATOM 2236 N N . ASP A 1 285 ? -6.814 -0.956 -12.919 1.00 88.75 285 ASP A N 1
ATOM 2237 C CA . ASP A 1 285 ? -7.796 -0.520 -13.926 1.00 88.75 285 ASP A CA 1
ATOM 2238 C C . ASP A 1 285 ? -9.066 -1.376 -13.883 1.00 88.75 285 ASP A C 1
ATOM 2240 O O . ASP A 1 285 ? -10.164 -0.849 -13.711 1.00 88.75 285 ASP A O 1
ATOM 2244 N N . ALA A 1 286 ? -8.918 -2.701 -13.961 1.00 88.00 286 ALA A N 1
ATOM 2245 C CA . ALA A 1 286 ? -10.041 -3.631 -13.932 1.00 88.00 286 ALA A CA 1
ATOM 2246 C C . ALA A 1 286 ? -10.798 -3.606 -12.596 1.00 88.00 286 ALA A C 1
ATOM 2248 O O . ALA A 1 286 ? -12.023 -3.708 -12.588 1.00 88.00 286 ALA A O 1
ATOM 2249 N N . ARG A 1 287 ? -10.092 -3.463 -11.466 1.00 90.00 287 ARG A N 1
ATOM 2250 C CA . ARG A 1 287 ? -10.719 -3.392 -10.138 1.00 90.00 287 ARG A CA 1
ATOM 2251 C C . ARG A 1 287 ? -11.530 -2.119 -9.967 1.00 90.00 287 ARG A C 1
ATOM 2253 O O . ARG A 1 287 ? -12.708 -2.217 -9.661 1.00 90.00 287 ARG A O 1
ATOM 2260 N N . VAL A 1 288 ? -10.927 -0.951 -10.192 1.00 89.12 288 VAL A N 1
ATOM 2261 C CA . VAL A 1 288 ? -11.588 0.347 -9.984 1.00 89.12 288 VAL A CA 1
ATOM 2262 C C . VAL A 1 288 ? -12.759 0.512 -10.949 1.00 89.12 288 VAL A C 1
ATOM 2264 O O . VAL A 1 288 ? -13.876 0.800 -10.524 1.00 89.12 288 VAL A O 1
ATOM 2267 N N . ASN A 1 289 ? -12.533 0.265 -12.241 1.00 86.00 289 ASN A N 1
ATOM 2268 C CA . ASN A 1 289 ? -13.583 0.407 -13.248 1.00 86.00 289 ASN A CA 1
ATOM 2269 C C . ASN A 1 289 ? -14.622 -0.724 -13.192 1.00 86.00 289 ASN A C 1
ATOM 2271 O O . ASN A 1 289 ? -15.701 -0.572 -13.750 1.00 86.00 289 ASN A O 1
ATOM 2275 N N . GLY A 1 290 ? -14.333 -1.834 -12.506 1.00 85.50 290 GLY A N 1
ATOM 2276 C CA . GLY A 1 290 ? -15.292 -2.908 -12.242 1.00 85.50 290 GLY A CA 1
ATOM 2277 C C . GLY A 1 290 ? -16.293 -2.603 -11.120 1.00 85.50 290 GLY A C 1
ATOM 2278 O O . GLY A 1 290 ? -17.317 -3.275 -11.037 1.00 85.50 290 GLY A O 1
ATOM 2279 N N . LEU A 1 291 ? -16.036 -1.594 -10.276 1.00 84.06 291 LEU A N 1
ATOM 2280 C CA . LEU A 1 291 ? -16.930 -1.193 -9.173 1.00 84.06 291 LEU A CA 1
ATOM 2281 C C . LEU A 1 291 ? -18.171 -0.418 -9.630 1.00 84.06 291 LEU A C 1
ATOM 2283 O O . LEU A 1 291 ? -19.044 -0.093 -8.830 1.00 84.06 291 LEU A O 1
ATOM 2287 N N . CYS A 1 292 ? -18.232 -0.030 -10.897 1.00 74.94 292 CYS A N 1
ATOM 2288 C CA . CYS A 1 292 ? -19.260 0.867 -11.392 1.00 74.94 292 CYS A CA 1
ATOM 2289 C C . CYS A 1 292 ? -19.502 0.623 -12.877 1.00 74.94 292 CYS A C 1
ATOM 2291 O O . CYS A 1 292 ? -18.658 0.099 -13.598 1.00 74.94 292 CYS A O 1
ATOM 2293 N N . LYS A 1 293 ? -20.680 1.020 -13.363 1.00 69.44 293 LYS A N 1
ATOM 2294 C CA . LYS A 1 293 ? -21.002 0.892 -14.796 1.00 69.44 293 LYS A CA 1
ATOM 2295 C C . LYS A 1 293 ? -20.240 1.889 -15.669 1.00 69.44 293 LYS A C 1
ATOM 2297 O O . LYS A 1 293 ? -20.309 1.801 -16.893 1.00 69.44 293 LYS A O 1
ATOM 2302 N N . ARG A 1 294 ? -19.580 2.871 -15.053 1.00 72.00 294 ARG A N 1
ATOM 2303 C CA . ARG A 1 294 ? -18.883 3.962 -15.731 1.00 72.00 294 ARG A CA 1
ATOM 2304 C C . ARG A 1 294 ? -17.472 4.087 -15.181 1.00 72.00 294 ARG A C 1
ATOM 2306 O O . ARG A 1 294 ? -17.329 4.235 -13.976 1.00 72.00 294 ARG A O 1
ATOM 2313 N N . PRO A 1 295 ? -16.450 4.071 -16.034 1.00 71.88 295 PRO A N 1
ATOM 2314 C CA . PRO A 1 295 ? -15.077 4.081 -15.570 1.00 71.88 295 PRO A CA 1
ATOM 2315 C C . PRO A 1 295 ? -14.686 5.431 -14.965 1.00 71.88 295 PRO A C 1
ATOM 2317 O O . PRO A 1 295 ? -15.064 6.493 -15.457 1.00 71.88 295 PRO A O 1
ATOM 2320 N N . VAL A 1 296 ? -13.901 5.349 -13.896 1.00 76.06 296 VAL A N 1
ATOM 2321 C CA . VAL A 1 296 ? -13.378 6.474 -13.101 1.00 76.06 296 VAL A CA 1
ATOM 2322 C C . VAL A 1 296 ? -11.871 6.600 -13.272 1.00 76.06 296 VAL A C 1
ATOM 2324 O O . VAL A 1 296 ? -11.318 7.696 -13.182 1.00 76.06 296 VAL A O 1
ATOM 2327 N N . LEU A 1 297 ? -11.207 5.474 -13.539 1.00 84.81 297 LEU A N 1
ATOM 2328 C CA . LEU A 1 297 ? -9.776 5.398 -13.761 1.00 84.81 297 LEU A CA 1
ATOM 2329 C C . LEU A 1 297 ? -9.483 5.367 -15.260 1.00 84.81 297 LEU A C 1
ATOM 2331 O O . LEU A 1 297 ? -9.919 4.464 -15.974 1.00 84.81 297 LEU A O 1
ATOM 2335 N N . LEU A 1 298 ? -8.711 6.337 -15.736 1.00 81.75 298 LEU A N 1
ATOM 2336 C CA . LEU A 1 298 ? -8.258 6.383 -17.117 1.00 81.75 298 LEU A CA 1
ATOM 2337 C C . LEU A 1 298 ? -6.886 5.721 -17.252 1.00 81.75 298 LEU A C 1
ATOM 2339 O O . LEU A 1 298 ? -5.876 6.296 -16.847 1.00 81.75 298 LEU A O 1
ATOM 2343 N N . ARG A 1 299 ? -6.824 4.540 -17.873 1.00 82.12 299 ARG A N 1
ATOM 2344 C CA . ARG A 1 299 ? -5.549 3.894 -18.206 1.00 82.12 299 ARG A CA 1
ATOM 2345 C C . ARG A 1 299 ? -4.908 4.511 -19.449 1.00 82.12 299 ARG A C 1
ATOM 2347 O O . ARG A 1 299 ? -5.489 4.510 -20.530 1.00 82.12 299 ARG A O 1
ATOM 2354 N N . ILE A 1 300 ? -3.664 4.943 -19.297 1.00 74.62 300 ILE A N 1
ATOM 2355 C CA . ILE A 1 300 ? -2.848 5.634 -20.288 1.00 74.62 300 ILE A CA 1
ATOM 2356 C C . ILE A 1 300 ? -1.681 4.737 -20.720 1.00 74.62 300 ILE A C 1
ATOM 2358 O O . ILE A 1 300 ? -0.944 4.208 -19.890 1.00 74.62 300 ILE A O 1
ATOM 2362 N N . GLY A 1 301 ? -1.479 4.602 -22.034 1.00 60.28 301 GLY A N 1
ATOM 2363 C CA . GLY A 1 301 ? -0.239 4.066 -22.604 1.00 60.28 301 GLY A CA 1
ATOM 2364 C C . GLY A 1 301 ? -0.230 2.640 -23.153 1.00 60.28 301 GLY A C 1
ATOM 2365 O O . GLY A 1 301 ? 0.842 2.150 -23.497 1.00 60.28 301 GLY A O 1
ATOM 2366 N N . SER A 1 302 ? -1.393 2.004 -23.308 1.00 54.00 302 SER A N 1
ATOM 2367 C CA . SER A 1 302 ? -1.561 0.830 -24.180 1.00 54.00 302 SER A CA 1
ATOM 2368 C C . SER A 1 302 ? -2.117 1.257 -25.550 1.00 54.00 302 SER A C 1
ATOM 2370 O O . SER A 1 302 ? -2.785 2.286 -25.639 1.00 54.00 302 SER A O 1
ATOM 2372 N N . ASN A 1 303 ? -1.897 0.475 -26.617 1.00 50.22 303 ASN A N 1
ATOM 2373 C CA . ASN A 1 303 ? -2.375 0.765 -27.990 1.00 50.22 303 ASN A CA 1
ATOM 2374 C C . ASN A 1 303 ? -3.914 0.916 -28.122 1.00 50.22 303 ASN A C 1
ATOM 2376 O O . ASN A 1 303 ? -4.419 1.203 -29.200 1.00 50.22 303 ASN A O 1
ATOM 2380 N N . GLN A 1 304 ? -4.673 0.730 -27.037 1.00 53.00 304 GLN A N 1
ATOM 2381 C CA . GLN A 1 304 ? -6.134 0.879 -26.959 1.00 53.00 304 GLN A CA 1
ATOM 2382 C C . GLN A 1 304 ? -6.569 2.204 -26.293 1.00 53.00 304 GLN A C 1
ATOM 2384 O O . GLN A 1 304 ? -7.736 2.383 -25.951 1.00 53.00 304 GLN A O 1
ATOM 2389 N N . TYR A 1 305 ? -5.629 3.132 -26.077 1.00 56.62 305 TYR A N 1
ATOM 2390 C CA . TYR A 1 305 ? -5.823 4.355 -25.296 1.00 56.62 305 TYR A CA 1
ATOM 2391 C C . TYR A 1 305 ? -6.882 5.308 -25.875 1.00 56.62 305 TYR A C 1
ATOM 2393 O O . TYR A 1 305 ? -7.796 5.706 -25.159 1.00 56.62 305 TYR A O 1
ATOM 2401 N N . ALA A 1 306 ? -6.798 5.655 -27.163 1.00 56.00 306 ALA A N 1
ATOM 2402 C CA . ALA A 1 306 ? -7.681 6.661 -27.762 1.00 56.00 306 ALA A CA 1
ATOM 2403 C C . ALA A 1 306 ? -9.123 6.163 -27.966 1.00 56.00 306 ALA A C 1
ATOM 2405 O O . ALA A 1 306 ? -10.072 6.923 -27.777 1.00 56.00 306 ALA A O 1
ATOM 2406 N N . SER A 1 307 ? -9.295 4.889 -28.326 1.00 60.12 307 SER A N 1
ATOM 2407 C CA . SER A 1 307 ? -10.606 4.264 -28.531 1.00 60.12 307 SER A CA 1
ATOM 2408 C C . SER A 1 307 ? -11.356 4.096 -27.214 1.00 60.12 307 SER A C 1
ATOM 2410 O O . SER A 1 307 ? -12.492 4.549 -27.101 1.00 60.12 307 SER A O 1
ATOM 2412 N N . ARG A 1 308 ? -10.696 3.548 -26.187 1.00 63.94 308 ARG A N 1
ATOM 2413 C CA . ARG A 1 308 ? -11.315 3.371 -24.870 1.00 63.94 308 ARG A CA 1
ATOM 2414 C C . ARG A 1 308 ? -11.655 4.718 -24.236 1.00 63.94 308 ARG A C 1
ATOM 2416 O O . ARG A 1 308 ? -12.765 4.901 -23.768 1.00 63.94 308 ARG A O 1
ATOM 2423 N N . LEU A 1 309 ? -10.754 5.700 -24.283 1.00 65.88 309 LEU A N 1
ATOM 2424 C CA . LEU A 1 309 ? -10.999 7.046 -23.746 1.00 65.88 309 LEU A CA 1
ATOM 2425 C C . LEU A 1 309 ? -12.203 7.733 -24.412 1.00 65.88 309 LEU A C 1
ATOM 2427 O O . LEU A 1 309 ? -12.993 8.384 -23.728 1.00 65.88 309 LEU A O 1
ATOM 2431 N N . ALA A 1 310 ? -12.375 7.555 -25.723 1.00 65.12 310 ALA A N 1
ATOM 2432 C CA . ALA A 1 310 ? -13.534 8.069 -26.441 1.00 65.12 310 ALA A CA 1
ATOM 2433 C C . ALA A 1 310 ? -14.846 7.443 -25.955 1.00 65.12 310 ALA A C 1
ATOM 2435 O O . ALA A 1 310 ? -15.781 8.181 -25.669 1.00 65.12 310 ALA A O 1
ATOM 2436 N N . GLU A 1 311 ? -14.894 6.119 -25.786 1.00 68.50 311 GLU A N 1
ATOM 2437 C CA . GLU A 1 311 ? -16.068 5.423 -25.238 1.00 68.50 311 GLU A CA 1
ATOM 2438 C C . GLU A 1 311 ? -16.415 5.914 -23.826 1.00 68.50 311 GLU A C 1
ATOM 2440 O O . GLU A 1 311 ? -17.585 6.127 -23.506 1.00 68.50 311 GLU A O 1
ATOM 2445 N N . ILE A 1 312 ? -15.399 6.144 -22.986 1.00 69.06 312 ILE A N 1
ATOM 2446 C CA . ILE A 1 312 ? -15.573 6.657 -21.620 1.00 69.06 312 ILE A CA 1
ATOM 2447 C C . ILE A 1 312 ? -16.222 8.038 -21.639 1.00 69.06 312 ILE A C 1
ATOM 2449 O O . ILE A 1 312 ? -17.221 8.272 -20.955 1.00 69.06 312 ILE A O 1
ATOM 2453 N N . ILE A 1 313 ? -15.656 8.955 -22.422 1.00 70.25 313 ILE A N 1
ATOM 2454 C CA . ILE A 1 313 ? -16.136 10.333 -22.483 1.00 70.25 313 ILE A CA 1
ATOM 2455 C C . ILE A 1 313 ? -17.505 10.396 -23.166 1.00 70.25 313 ILE A C 1
ATOM 2457 O O . ILE A 1 313 ? -18.389 11.085 -22.668 1.00 70.25 313 ILE A O 1
ATOM 2461 N N . GLU A 1 314 ? -17.743 9.630 -24.232 1.00 70.44 314 GLU A N 1
ATOM 2462 C CA . GLU A 1 314 ? -19.069 9.512 -24.852 1.00 70.44 314 GLU A CA 1
ATOM 2463 C C . GLU A 1 314 ? -20.105 8.957 -23.858 1.00 70.44 314 GLU A C 1
ATOM 2465 O O . GLU A 1 314 ? -21.223 9.469 -23.777 1.00 70.44 314 GLU A O 1
ATOM 2470 N N . GLY A 1 315 ? -19.730 7.979 -23.028 1.00 69.75 315 GLY A N 1
ATOM 2471 C CA . GLY A 1 315 ? -20.569 7.465 -21.944 1.00 69.75 315 GLY A CA 1
ATOM 2472 C C . GLY A 1 315 ? -20.901 8.513 -20.873 1.00 69.75 315 GLY A C 1
ATOM 2473 O O . GLY A 1 315 ? -22.043 8.577 -20.409 1.00 69.75 315 GLY A O 1
ATOM 2474 N N . LEU A 1 316 ? -19.937 9.365 -20.506 1.00 69.31 316 LEU A N 1
ATOM 2475 C CA . LEU A 1 316 ? -20.150 10.488 -19.583 1.00 69.31 316 LEU A CA 1
ATOM 2476 C C . LEU A 1 316 ? -21.037 11.579 -20.199 1.00 69.31 316 LEU A C 1
ATOM 2478 O O . LEU A 1 316 ? -21.936 12.080 -19.529 1.00 69.31 316 LEU A O 1
ATOM 2482 N N . LEU A 1 317 ? -20.836 11.916 -21.474 1.00 68.19 317 LEU A N 1
ATOM 2483 C CA . LEU A 1 317 ? -21.609 12.942 -22.182 1.00 68.19 317 LEU A CA 1
ATOM 2484 C C . LEU A 1 317 ? -23.065 12.519 -22.434 1.00 68.19 317 LEU A C 1
ATOM 2486 O O . LEU A 1 317 ? -23.972 13.353 -22.377 1.00 68.19 317 LEU A O 1
ATOM 2490 N N . ASN A 1 318 ? -23.303 11.227 -22.677 1.00 69.81 318 ASN A N 1
ATOM 2491 C CA . ASN A 1 318 ? -24.639 10.671 -22.917 1.00 69.81 318 ASN A CA 1
ATOM 2492 C C . ASN A 1 318 ? -25.433 10.410 -21.629 1.00 69.81 318 ASN A C 1
ATOM 2494 O O . ASN A 1 318 ? -26.626 10.094 -21.678 1.00 69.81 318 ASN A O 1
ATOM 2498 N N . ALA A 1 319 ? -24.805 10.565 -20.464 1.00 66.25 319 ALA A N 1
ATOM 2499 C CA . ALA A 1 319 ? -25.456 10.386 -19.182 1.00 66.25 319 ALA A CA 1
ATOM 2500 C C . ALA A 1 319 ? -26.542 11.444 -18.935 1.00 66.25 319 ALA A C 1
ATOM 2502 O O . ALA A 1 319 ? -26.268 12.625 -18.719 1.00 66.25 319 ALA A O 1
ATOM 2503 N N . ARG A 1 320 ? -27.799 10.999 -18.877 1.00 68.38 320 ARG A N 1
ATOM 2504 C CA . ARG A 1 320 ? -28.923 11.791 -18.366 1.00 68.38 320 ARG A CA 1
ATOM 2505 C C . ARG A 1 320 ? -29.496 11.091 -17.142 1.00 68.38 320 ARG A C 1
ATOM 2507 O O . ARG A 1 320 ? -30.368 10.241 -17.299 1.00 68.38 320 ARG A O 1
ATOM 2514 N N . PRO A 1 321 ? -29.001 11.374 -15.933 1.00 68.56 321 PRO A N 1
ATOM 2515 C CA . PRO A 1 321 ? -29.651 10.853 -14.753 1.00 68.56 321 PRO A CA 1
ATOM 2516 C C . PRO A 1 321 ? -31.030 11.466 -14.616 1.00 68.56 321 PRO A C 1
ATOM 2518 O O . PRO A 1 321 ? -31.289 12.636 -14.915 1.00 68.56 321 PRO A O 1
ATOM 2521 N N . THR A 1 322 ? -31.913 10.613 -14.154 1.00 76.62 322 THR A N 1
ATOM 2522 C CA . THR A 1 322 ? -33.302 10.926 -13.894 1.00 76.62 322 THR A CA 1
ATOM 2523 C C . THR A 1 322 ? -33.429 11.636 -12.545 1.00 76.62 322 THR A C 1
ATOM 2525 O O . THR A 1 322 ? -32.518 11.613 -11.713 1.00 76.62 322 THR A O 1
ATOM 2528 N N . ALA A 1 323 ? -34.582 12.258 -12.279 1.00 79.44 323 ALA A N 1
ATOM 2529 C CA . ALA A 1 323 ? -34.889 12.753 -10.934 1.00 79.44 323 ALA A CA 1
ATOM 2530 C C . ALA A 1 323 ? -34.817 11.626 -9.877 1.00 79.44 323 ALA A C 1
ATOM 2532 O O . ALA A 1 323 ? -34.460 11.887 -8.729 1.00 79.44 323 ALA A O 1
ATOM 2533 N N . ALA A 1 324 ? -35.080 10.378 -10.288 1.00 83.81 324 ALA A N 1
ATOM 2534 C CA . ALA A 1 324 ? -34.945 9.198 -9.443 1.00 83.81 324 ALA A CA 1
ATOM 2535 C C . ALA A 1 324 ? -33.487 8.946 -9.024 1.00 83.81 324 ALA A C 1
ATOM 2537 O O . ALA A 1 324 ? -33.242 8.733 -7.846 1.00 83.81 324 ALA A O 1
ATOM 2538 N N . ASP A 1 325 ? -32.504 9.089 -9.921 1.00 83.50 325 ASP A N 1
ATOM 2539 C CA . ASP A 1 325 ? -31.089 8.866 -9.574 1.00 83.50 325 ASP A CA 1
ATOM 2540 C C . ASP A 1 325 ? -30.574 9.838 -8.502 1.00 83.50 325 ASP A C 1
ATOM 2542 O O . ASP A 1 325 ? -29.814 9.447 -7.616 1.00 83.50 325 ASP A O 1
ATOM 2546 N N . ARG A 1 326 ? -31.018 11.103 -8.542 1.00 83.50 326 ARG A N 1
ATOM 2547 C CA . ARG A 1 326 ? -30.700 12.085 -7.488 1.00 83.50 326 ARG A CA 1
ATOM 2548 C C . ARG A 1 326 ? -31.376 11.736 -6.164 1.00 83.50 326 ARG A C 1
ATOM 2550 O O . ARG A 1 326 ? -30.767 11.897 -5.110 1.00 83.50 326 ARG A O 1
ATOM 2557 N N . SER A 1 327 ? -32.621 11.265 -6.213 1.00 87.81 327 SER A N 1
ATOM 2558 C CA . SER A 1 327 ? -33.344 10.811 -5.022 1.00 87.81 327 SER A CA 1
ATOM 2559 C C . SER A 1 327 ? -32.673 9.586 -4.393 1.00 87.81 327 SER A C 1
ATOM 2561 O O . SER A 1 327 ? -32.470 9.568 -3.181 1.00 87.81 327 SER A O 1
ATOM 2563 N N . ASP A 1 328 ? -32.266 8.608 -5.207 1.00 90.75 328 ASP A N 1
ATOM 2564 C CA . ASP A 1 328 ? -31.543 7.408 -4.773 1.00 90.75 328 ASP A CA 1
ATOM 2565 C C . ASP A 1 328 ? -30.213 7.770 -4.107 1.00 90.75 328 ASP A C 1
ATOM 2567 O O . ASP A 1 328 ? -29.895 7.259 -3.038 1.00 90.75 328 ASP A O 1
ATOM 2571 N N . MET A 1 329 ? -29.448 8.694 -4.702 1.00 89.38 329 MET A N 1
ATOM 2572 C CA . MET A 1 329 ? -28.189 9.172 -4.126 1.00 89.38 329 MET A CA 1
ATOM 2573 C C . MET A 1 329 ? -28.401 9.784 -2.733 1.00 89.38 329 MET A C 1
ATOM 2575 O O . MET A 1 329 ? -27.678 9.453 -1.794 1.00 89.38 329 MET A O 1
ATOM 2579 N N . LEU A 1 330 ? -29.397 10.665 -2.585 1.00 91.06 330 LEU A N 1
ATOM 2580 C CA . LEU A 1 330 ? -29.714 11.288 -1.296 1.00 91.06 330 LEU A CA 1
ATOM 2581 C C . LEU A 1 330 ? -30.197 10.257 -0.270 1.00 91.06 330 LEU A C 1
ATOM 2583 O O . LEU A 1 330 ? -29.851 10.359 0.907 1.00 91.06 330 LEU A O 1
ATOM 2587 N N . TYR A 1 331 ? -30.976 9.267 -0.706 1.00 94.00 331 TYR A N 1
ATOM 2588 C CA . TYR A 1 331 ? -31.429 8.166 0.136 1.00 94.00 331 TYR A CA 1
ATOM 2589 C C . TYR A 1 331 ? -30.248 7.323 0.639 1.00 94.00 331 TYR A C 1
ATOM 2591 O O . TYR A 1 331 ? -30.065 7.209 1.851 1.00 94.00 331 TYR A O 1
ATOM 2599 N N . TYR A 1 332 ? -29.389 6.832 -0.261 1.00 94.50 332 TYR A N 1
ATOM 2600 C CA . TYR A 1 332 ? -28.215 6.037 0.110 1.00 94.50 332 TYR A CA 1
ATOM 2601 C C . TYR A 1 332 ? -27.217 6.827 0.958 1.00 94.50 332 TYR A C 1
ATOM 2603 O O . TYR A 1 332 ? -26.617 6.265 1.866 1.00 94.50 332 TYR A O 1
ATOM 2611 N N . SER A 1 333 ? -27.073 8.136 0.731 1.00 92.75 333 SER A N 1
ATOM 2612 C CA . SER A 1 333 ? -26.233 8.994 1.573 1.00 92.75 333 SER A CA 1
ATOM 2613 C C . SER A 1 333 ? -26.760 9.083 3.010 1.00 92.75 333 SER A C 1
ATOM 2615 O O . SER A 1 333 ? -25.982 8.980 3.958 1.00 92.75 333 SER A O 1
ATOM 2617 N N . ARG A 1 334 ? -28.080 9.224 3.200 1.00 94.31 334 ARG A N 1
ATOM 2618 C CA . ARG A 1 334 ? -28.693 9.221 4.541 1.00 94.31 334 ARG A CA 1
ATOM 2619 C C . ARG A 1 334 ? -28.546 7.870 5.231 1.00 94.31 334 ARG A C 1
ATOM 2621 O O . ARG A 1 334 ? -28.199 7.838 6.407 1.00 94.31 334 ARG A O 1
ATOM 2628 N N . GLU A 1 335 ? -28.794 6.782 4.509 1.00 95.00 335 GLU A N 1
ATOM 2629 C CA . GLU A 1 335 ? -28.653 5.419 5.032 1.00 95.00 335 GLU A CA 1
ATOM 2630 C C . GLU A 1 335 ? -27.198 5.118 5.421 1.00 95.00 335 GLU A C 1
ATOM 2632 O O . GLU A 1 335 ? -26.945 4.606 6.509 1.00 95.00 335 GLU A O 1
ATOM 2637 N N . TYR A 1 336 ? -26.235 5.536 4.593 1.00 93.62 336 TYR A N 1
ATOM 2638 C CA . TYR A 1 336 ? -24.810 5.419 4.897 1.00 93.62 336 TYR A CA 1
ATOM 2639 C C . TYR A 1 336 ? -24.429 6.167 6.176 1.00 93.62 336 TYR A C 1
ATOM 2641 O O . TYR A 1 336 ? -23.817 5.591 7.071 1.00 93.62 336 TYR A O 1
ATOM 2649 N N . ASN A 1 337 ? -24.854 7.427 6.307 1.00 92.62 337 ASN A N 1
ATOM 2650 C CA . ASN A 1 337 ? -24.583 8.226 7.503 1.00 92.62 337 ASN A CA 1
ATOM 2651 C C . ASN A 1 337 ? -25.235 7.637 8.766 1.00 92.62 337 ASN A C 1
ATOM 2653 O O . ASN A 1 337 ? -24.645 7.698 9.842 1.00 92.62 337 ASN A O 1
ATOM 2657 N N . ALA A 1 338 ? -26.425 7.041 8.649 1.00 94.31 338 ALA A N 1
ATOM 2658 C CA . ALA A 1 338 ? -27.075 6.359 9.767 1.00 94.31 338 ALA A CA 1
ATOM 2659 C C . ALA A 1 338 ? -26.286 5.117 10.215 1.00 94.31 338 ALA A C 1
ATOM 2661 O O . ALA A 1 338 ? -26.075 4.925 11.413 1.00 94.31 338 ALA A O 1
ATOM 2662 N N . LEU A 1 339 ? -25.798 4.314 9.264 1.00 94.31 339 LEU A N 1
ATOM 2663 C CA . LEU A 1 339 ? -24.956 3.151 9.554 1.00 94.31 339 LEU A CA 1
ATOM 2664 C C . LEU A 1 339 ? -23.602 3.547 10.154 1.00 94.31 339 LEU A C 1
ATOM 2666 O O . LEU A 1 339 ? -23.120 2.854 11.048 1.00 94.31 339 LEU A O 1
ATOM 2670 N N . LEU A 1 340 ? -23.008 4.664 9.717 1.00 91.88 340 LEU A N 1
ATOM 2671 C CA . LEU A 1 340 ? -21.793 5.214 10.329 1.00 91.88 340 LEU A CA 1
ATOM 2672 C C . LEU A 1 340 ? -22.035 5.634 11.784 1.00 91.88 340 LEU A C 1
ATOM 2674 O O . LEU A 1 340 ? -21.257 5.268 12.659 1.00 91.88 340 LEU A O 1
ATOM 2678 N N . ALA A 1 341 ? -23.141 6.326 12.068 1.00 92.50 341 ALA A N 1
ATOM 2679 C CA . ALA A 1 341 ? -23.489 6.707 13.436 1.00 92.50 341 ALA A CA 1
ATOM 2680 C C . ALA A 1 341 ? -23.729 5.480 14.339 1.00 92.50 341 ALA A C 1
ATOM 2682 O O . ALA A 1 341 ? -23.322 5.470 15.503 1.00 92.50 341 ALA A O 1
ATOM 2683 N N . GLU A 1 342 ? -24.355 4.424 13.809 1.00 94.31 342 GLU A N 1
ATOM 2684 C CA . GLU A 1 342 ? -24.504 3.148 14.515 1.00 94.31 342 GLU A CA 1
ATOM 2685 C C . GLU A 1 342 ? -23.144 2.491 14.788 1.00 94.31 342 GLU A C 1
ATOM 2687 O O . GLU A 1 342 ? -22.887 2.052 15.910 1.00 94.31 342 GLU A O 1
ATOM 2692 N N . ARG A 1 343 ? -22.250 2.464 13.794 1.00 92.06 343 ARG A N 1
ATOM 2693 C CA . ARG A 1 343 ? -20.886 1.938 13.929 1.00 92.06 343 ARG A CA 1
ATOM 2694 C C . ARG A 1 343 ? -20.118 2.654 15.036 1.00 92.06 343 ARG A C 1
ATOM 2696 O O . ARG A 1 343 ? -19.510 2.004 15.883 1.00 92.06 343 ARG A O 1
ATOM 2703 N N . ASP A 1 344 ? -20.158 3.982 15.039 1.00 91.38 344 ASP A N 1
ATOM 2704 C CA . ASP A 1 344 ? -19.426 4.801 16.005 1.00 91.38 344 ASP A CA 1
ATOM 2705 C C . ASP A 1 344 ? -19.979 4.595 17.425 1.00 91.38 344 ASP A C 1
ATOM 2707 O O . ASP A 1 344 ? -19.215 4.484 18.387 1.00 91.38 344 ASP A O 1
ATOM 2711 N N . LYS A 1 345 ? -21.302 4.424 17.561 1.00 94.12 345 LYS A N 1
ATOM 2712 C CA . LYS A 1 345 ? -21.925 4.010 18.825 1.00 94.12 345 LYS A CA 1
ATOM 2713 C C . LYS A 1 345 ? -21.413 2.641 19.288 1.00 94.12 345 LYS A C 1
ATOM 2715 O O . LYS A 1 345 ? -20.991 2.518 20.433 1.00 94.12 345 LYS A O 1
ATOM 2720 N N . LEU A 1 346 ? -21.391 1.639 18.407 1.00 93.62 346 LEU A N 1
ATOM 2721 C CA . LEU A 1 346 ? -20.898 0.296 18.736 1.00 93.62 346 LEU A CA 1
ATOM 2722 C C . LEU A 1 346 ? -19.415 0.299 19.143 1.00 93.62 346 LEU A C 1
ATOM 2724 O O . LEU A 1 346 ? -19.034 -0.422 20.065 1.00 93.62 346 LEU A O 1
ATOM 2728 N N . TYR A 1 347 ? -18.575 1.122 18.505 1.00 91.25 347 TYR A N 1
ATOM 2729 C CA . TYR A 1 347 ? -17.179 1.302 18.919 1.00 91.25 347 TYR A CA 1
ATOM 2730 C C . TYR A 1 347 ? -17.063 1.925 20.316 1.00 91.25 347 TYR A C 1
ATOM 2732 O O . TYR A 1 347 ? -16.262 1.455 21.127 1.00 91.25 347 TYR A O 1
ATOM 2740 N N . ASN A 1 348 ? -17.875 2.937 20.626 1.00 92.81 348 ASN A N 1
ATOM 2741 C CA . ASN A 1 348 ? -17.901 3.555 21.955 1.00 92.81 348 ASN A CA 1
ATOM 2742 C C . ASN A 1 348 ? -18.378 2.578 23.039 1.00 92.81 348 ASN A C 1
ATOM 2744 O O . ASN A 1 348 ? -17.783 2.520 24.122 1.00 92.81 348 ASN A O 1
ATOM 2748 N N . ASP A 1 349 ? -19.393 1.769 22.735 1.00 91.94 349 ASP A N 1
ATOM 2749 C CA . ASP A 1 349 ? -19.888 0.717 23.625 1.00 91.94 349 ASP A CA 1
ATOM 2750 C C . ASP A 1 349 ? -18.789 -0.333 23.870 1.00 91.94 349 ASP A C 1
ATOM 2752 O O . ASP A 1 349 ? -18.479 -0.657 25.020 1.00 91.94 349 ASP A O 1
ATOM 2756 N N . LYS A 1 350 ? -18.104 -0.786 22.807 1.00 92.56 350 LYS A N 1
ATOM 2757 C CA . LYS A 1 350 ? -16.968 -1.719 22.899 1.00 92.56 350 LYS A CA 1
ATOM 2758 C C . LYS A 1 350 ? -15.844 -1.173 23.779 1.00 92.56 350 LYS A C 1
ATOM 2760 O O . LYS A 1 350 ? -15.371 -1.874 24.673 1.00 92.56 350 LYS A O 1
ATOM 2765 N N . ASN A 1 351 ? -15.428 0.072 23.553 1.00 91.94 351 ASN A N 1
ATOM 2766 C CA . ASN A 1 351 ? -14.358 0.709 24.322 1.00 91.94 351 ASN A CA 1
ATOM 2767 C C . ASN A 1 351 ? -14.734 0.848 25.802 1.00 91.94 351 ASN A C 1
ATOM 2769 O O . ASN A 1 351 ? -13.909 0.582 26.676 1.00 91.94 351 ASN A O 1
ATOM 2773 N N . SER A 1 352 ? -15.993 1.188 26.088 1.00 90.69 352 SER A N 1
ATOM 2774 C CA . SER A 1 352 ? -16.510 1.281 27.457 1.00 90.69 352 SER A CA 1
ATOM 2775 C C . SER A 1 352 ? -16.477 -0.069 28.177 1.00 90.69 352 SER A C 1
ATOM 2777 O O . SER A 1 352 ? -16.111 -0.131 29.349 1.00 90.69 352 SER A O 1
ATOM 2779 N N . ILE A 1 353 ? -16.796 -1.162 27.477 1.00 91.12 353 ILE A N 1
ATOM 2780 C CA . ILE A 1 353 ? -16.749 -2.521 28.035 1.00 91.12 353 ILE A CA 1
ATOM 2781 C C . ILE A 1 353 ? -15.314 -2.974 28.285 1.00 91.12 353 ILE A C 1
ATOM 2783 O O . ILE A 1 353 ? -15.035 -3.558 29.330 1.00 91.12 353 ILE A O 1
ATOM 2787 N N . VAL A 1 354 ? -14.392 -2.693 27.361 1.00 90.50 354 VAL A N 1
ATOM 2788 C CA . VAL A 1 354 ? -12.964 -2.996 27.550 1.00 90.50 354 VAL A CA 1
ATOM 2789 C C . VAL A 1 354 ? -12.407 -2.230 28.751 1.00 90.50 354 VAL A C 1
ATOM 2791 O O . VAL A 1 354 ? -11.738 -2.827 29.592 1.00 90.50 354 VAL A O 1
ATOM 2794 N N . ALA A 1 355 ? -12.734 -0.943 28.889 1.00 90.12 355 ALA A N 1
ATOM 2795 C CA . ALA A 1 355 ? -12.333 -0.148 30.047 1.00 90.12 355 ALA A CA 1
ATOM 2796 C C . ALA A 1 355 ? -12.926 -0.699 31.356 1.00 90.12 355 ALA A C 1
ATOM 2798 O O . ALA A 1 355 ? -12.200 -0.862 32.336 1.00 90.12 355 ALA A O 1
ATOM 2799 N N . ALA A 1 356 ? -14.217 -1.053 31.363 1.00 89.06 356 ALA A N 1
ATOM 2800 C CA . ALA A 1 356 ? -1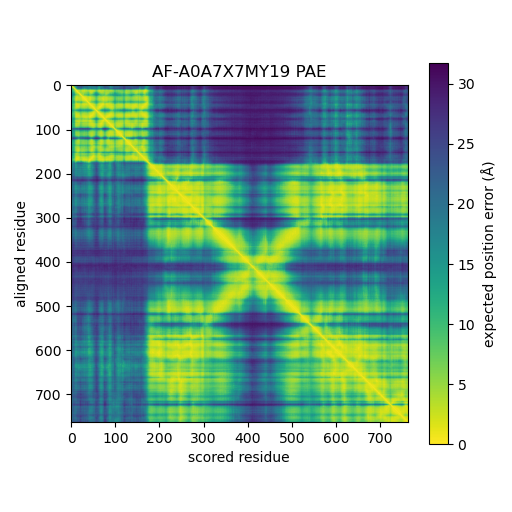4.871 -1.661 32.521 1.00 89.06 356 ALA A CA 1
ATOM 2801 C C . ALA A 1 356 ? -14.249 -3.016 32.896 1.00 89.06 356 ALA A C 1
ATOM 2803 O O . ALA A 1 356 ? -14.063 -3.292 34.078 1.00 89.06 356 ALA A O 1
ATOM 2804 N N . ARG A 1 357 ? -13.877 -3.839 31.906 1.00 90.88 357 ARG A N 1
ATOM 2805 C CA . ARG A 1 357 ? -13.177 -5.114 32.118 1.00 90.88 357 ARG A CA 1
ATOM 2806 C C . ARG A 1 357 ? -11.800 -4.908 32.738 1.00 90.88 357 ARG A C 1
ATOM 2808 O O . ARG A 1 357 ? -11.453 -5.615 33.675 1.00 90.88 357 ARG A O 1
ATOM 2815 N N . ASN A 1 358 ? -11.022 -3.956 32.226 1.00 90.00 358 ASN A N 1
ATOM 2816 C CA . ASN A 1 358 ? -9.688 -3.669 32.753 1.00 90.00 358 ASN A CA 1
ATOM 2817 C C . ASN A 1 358 ? -9.765 -3.182 34.207 1.00 90.00 358 ASN A C 1
ATOM 2819 O O . ASN A 1 358 ? -9.050 -3.704 35.057 1.00 90.00 358 ASN A O 1
ATOM 2823 N N . ALA A 1 359 ? -10.695 -2.270 34.509 1.00 89.19 359 ALA A N 1
ATOM 2824 C CA . ALA A 1 359 ? -10.942 -1.812 35.875 1.00 89.19 359 ALA A CA 1
ATOM 2825 C C . ALA A 1 359 ? -11.409 -2.954 36.799 1.00 89.19 359 ALA A C 1
ATOM 2827 O O . ALA A 1 359 ? -10.961 -3.055 37.940 1.00 89.19 359 ALA A O 1
ATOM 2828 N N . LEU A 1 360 ? -12.275 -3.848 36.304 1.00 92.06 360 LEU A N 1
ATOM 2829 C CA . LEU A 1 360 ? -12.714 -5.020 37.060 1.00 92.06 360 LEU A CA 1
ATOM 2830 C C . LEU A 1 360 ? -11.550 -5.970 37.357 1.00 92.06 360 LEU A C 1
ATOM 2832 O O . LEU A 1 360 ? -11.447 -6.424 38.488 1.00 92.06 360 LEU A O 1
ATOM 2836 N N . ASN A 1 361 ? -10.663 -6.227 36.391 1.00 90.88 361 ASN A N 1
ATOM 2837 C CA . ASN A 1 361 ? -9.482 -7.070 36.594 1.00 90.88 361 ASN A CA 1
ATOM 2838 C C . ASN A 1 361 ? -8.552 -6.496 37.678 1.00 90.88 361 ASN A C 1
ATOM 2840 O O . ASN A 1 361 ? -8.030 -7.245 38.501 1.00 90.88 361 ASN A O 1
ATOM 2844 N N . GLU A 1 362 ? -8.345 -5.175 37.704 1.00 91.19 362 GLU A N 1
ATOM 2845 C CA . GLU A 1 362 ? -7.556 -4.522 38.759 1.00 91.19 362 GLU A CA 1
ATOM 2846 C C . GLU A 1 362 ? -8.203 -4.684 40.144 1.00 91.19 362 GLU A C 1
ATOM 2848 O O . GLU A 1 362 ? -7.513 -4.947 41.132 1.00 91.19 362 GLU A O 1
ATOM 2853 N N . LEU A 1 363 ? -9.532 -4.554 40.231 1.00 90.25 363 LEU A N 1
ATOM 2854 C CA . LEU A 1 363 ? -10.275 -4.782 41.473 1.00 90.25 363 LEU A CA 1
ATOM 2855 C C . LEU A 1 363 ? -10.288 -6.258 41.877 1.00 90.25 363 LEU A C 1
ATOM 2857 O O . LEU A 1 363 ? -10.168 -6.554 43.061 1.00 90.25 363 LEU A O 1
ATOM 2861 N N . GLU A 1 364 ? -10.382 -7.178 40.920 1.00 91.19 364 GLU A N 1
ATOM 2862 C CA . GLU A 1 364 ? -10.330 -8.621 41.153 1.00 91.19 364 GLU A CA 1
ATOM 2863 C C . GLU A 1 364 ? -8.978 -9.027 41.745 1.00 91.19 364 GLU A C 1
ATOM 2865 O O . GLU A 1 364 ? -8.939 -9.766 42.726 1.00 91.19 364 GLU A O 1
ATOM 2870 N N . GLN A 1 365 ? -7.867 -8.477 41.239 1.00 91.44 365 GLN A N 1
ATOM 2871 C CA . GLN A 1 365 ? -6.537 -8.698 41.821 1.00 91.44 365 GLN A CA 1
ATOM 2872 C C . GLN A 1 365 ? -6.468 -8.258 43.289 1.00 91.44 365 GLN A C 1
ATOM 2874 O O . GLN A 1 365 ? -5.929 -8.988 44.122 1.00 91.44 365 GLN A O 1
ATOM 2879 N N . LYS A 1 366 ? -7.044 -7.096 43.626 1.00 90.62 366 LYS A N 1
ATOM 2880 C CA . LYS A 1 366 ? -7.125 -6.615 45.017 1.00 90.62 366 LYS A CA 1
ATOM 2881 C C . LYS A 1 366 ? -8.050 -7.492 45.864 1.00 90.62 366 LYS A C 1
ATOM 2883 O O . LYS A 1 366 ? -7.714 -7.807 47.001 1.00 90.62 366 LYS A O 1
ATOM 2888 N N . TYR A 1 367 ? -9.192 -7.900 45.313 1.00 90.06 367 TYR A N 1
ATOM 2889 C CA . TYR A 1 367 ? -10.188 -8.724 45.992 1.00 90.06 367 TYR A CA 1
ATOM 2890 C C . TYR A 1 367 ? -9.668 -10.137 46.291 1.00 90.06 367 TYR A C 1
ATOM 2892 O O . TYR A 1 367 ? -9.904 -10.653 47.379 1.00 90.06 367 TYR A O 1
ATOM 2900 N N . CYS A 1 368 ? -8.897 -10.745 45.387 1.00 89.06 368 CYS A N 1
ATOM 2901 C CA . CYS A 1 368 ? -8.295 -12.066 45.588 1.00 89.06 368 CYS A CA 1
ATOM 2902 C C . CYS A 1 368 ? -7.441 -12.149 46.862 1.00 89.06 368 CYS A C 1
ATOM 2904 O O . CYS A 1 368 ? -7.450 -13.186 47.519 1.00 89.06 368 CYS A O 1
ATOM 2906 N N . LEU A 1 369 ? -6.764 -11.061 47.249 1.00 88.56 369 LEU A N 1
ATOM 2907 C CA . LEU A 1 369 ? -5.960 -11.000 48.478 1.00 88.56 369 LEU A CA 1
ATOM 2908 C C . LEU A 1 369 ? -6.803 -11.042 49.760 1.00 88.56 369 LEU A C 1
ATOM 2910 O O . LEU A 1 369 ? -6.283 -11.371 50.822 1.00 88.56 369 LEU A O 1
ATOM 2914 N N . ILE A 1 370 ? -8.086 -10.684 49.672 1.00 87.00 370 ILE A N 1
ATOM 2915 C CA . ILE A 1 370 ? -8.994 -10.547 50.820 1.00 87.00 370 ILE A CA 1
ATOM 2916 C C . ILE A 1 370 ? -10.221 -11.467 50.734 1.00 87.00 370 ILE A C 1
ATOM 2918 O O . ILE A 1 370 ? -11.131 -11.379 51.562 1.00 87.00 370 ILE A O 1
ATOM 2922 N N . ARG A 1 371 ? -10.274 -12.337 49.720 1.00 85.81 371 ARG A N 1
ATOM 2923 C CA . ARG A 1 371 ? -11.437 -13.171 49.404 1.00 85.81 371 ARG A CA 1
ATOM 2924 C C . ARG A 1 371 ? -11.831 -14.068 50.574 1.00 85.81 371 ARG A C 1
ATOM 2926 O O . ARG A 1 371 ? -13.010 -14.129 50.908 1.00 85.81 371 ARG A O 1
ATOM 2933 N N . GLU A 1 372 ? -10.854 -14.685 51.234 1.00 83.88 372 GLU A N 1
ATOM 2934 C CA . GLU A 1 372 ? -11.074 -15.576 52.384 1.00 83.88 372 GLU A CA 1
ATOM 2935 C C . GLU A 1 372 ? -11.836 -14.885 53.530 1.00 83.88 372 GLU A C 1
ATOM 2937 O O . GLU A 1 372 ? -12.654 -15.514 54.195 1.00 83.88 372 GLU A O 1
ATOM 2942 N N . PHE A 1 373 ? -11.647 -13.573 53.716 1.00 81.06 373 PHE A N 1
ATOM 2943 C CA . PHE A 1 373 ? -12.314 -12.799 54.770 1.00 81.06 373 PHE A CA 1
ATOM 2944 C C . PHE A 1 373 ? -13.755 -12.399 54.430 1.00 81.06 373 PHE A C 1
ATOM 2946 O O . PHE A 1 373 ? -14.491 -11.959 55.309 1.00 81.06 373 PHE A O 1
ATOM 2953 N N . THR A 1 374 ? -14.163 -12.501 53.163 1.00 82.00 374 THR A N 1
ATOM 2954 C CA . THR A 1 374 ? -15.466 -12.000 52.685 1.00 82.00 374 THR A CA 1
ATOM 2955 C C . THR A 1 374 ? -16.327 -13.061 52.013 1.00 82.00 374 THR A C 1
ATOM 2957 O O . THR A 1 374 ? -17.488 -12.794 51.716 1.00 82.00 374 THR A O 1
ATOM 2960 N N . GLU A 1 375 ? -15.805 -14.269 51.791 1.00 80.19 375 GLU A N 1
ATOM 2961 C CA . GLU A 1 375 ? -16.483 -15.329 51.037 1.00 80.19 375 GLU A CA 1
ATOM 2962 C C . GLU A 1 375 ? -17.854 -15.695 51.624 1.00 80.19 375 GLU A C 1
ATOM 2964 O O . GLU A 1 375 ? -18.822 -15.857 50.885 1.00 80.19 375 GLU A O 1
ATOM 2969 N N . GLN A 1 376 ? -17.971 -15.736 52.953 1.00 80.69 376 GLN A N 1
ATOM 2970 C CA . GLN A 1 376 ? -19.218 -16.087 53.643 1.00 80.69 376 GLN A CA 1
ATOM 2971 C C . GLN A 1 376 ? -20.276 -14.975 53.609 1.00 80.69 376 GLN A C 1
ATOM 2973 O O . GLN A 1 376 ? -21.457 -15.247 53.816 1.00 80.69 376 GLN A O 1
ATOM 2978 N N . CYS A 1 377 ? -19.874 -13.725 53.362 1.00 82.06 377 CYS A N 1
ATOM 2979 C CA . CYS A 1 377 ? -20.754 -12.562 53.462 1.00 82.06 377 CYS A CA 1
ATOM 2980 C C . CYS A 1 377 ? -20.852 -11.740 52.167 1.00 82.06 377 CYS A C 1
ATOM 2982 O O . CYS A 1 377 ? -21.596 -10.759 52.148 1.00 82.06 377 CYS A O 1
ATOM 2984 N N . PHE A 1 378 ? -20.189 -12.143 51.075 1.00 84.69 378 PHE A N 1
ATOM 2985 C CA . PHE A 1 378 ? -20.070 -11.376 49.826 1.00 84.69 378 PHE A CA 1
ATOM 2986 C C . PHE A 1 378 ? -21.416 -10.882 49.264 1.00 84.69 378 PHE A C 1
ATOM 2988 O O . PHE A 1 378 ? -21.587 -9.699 48.941 1.00 84.69 378 PHE A O 1
ATOM 2995 N N . ASP A 1 379 ? -22.427 -11.750 49.235 1.00 82.62 379 ASP A N 1
ATOM 2996 C CA . ASP A 1 379 ? -23.767 -11.408 48.742 1.00 82.62 379 ASP A CA 1
ATOM 2997 C C . ASP A 1 379 ? -24.494 -10.386 49.629 1.00 82.62 379 ASP A C 1
ATOM 2999 O O . ASP A 1 379 ? -25.310 -9.606 49.136 1.00 82.62 379 ASP A O 1
ATOM 3003 N N . SER A 1 380 ? -24.136 -10.301 50.911 1.00 82.19 380 SER A N 1
ATOM 3004 C CA . SER A 1 380 ? -24.705 -9.351 51.876 1.00 82.19 380 SER A CA 1
ATOM 3005 C C . SER A 1 380 ? -23.965 -8.009 51.954 1.00 82.19 380 SER A C 1
ATOM 3007 O O . SER A 1 380 ? -24.491 -7.061 52.538 1.00 82.19 380 SER A O 1
ATOM 3009 N N . ILE A 1 381 ? -22.780 -7.899 51.334 1.00 84.75 381 ILE A N 1
ATOM 3010 C CA . ILE A 1 381 ? -21.974 -6.671 51.325 1.00 84.75 381 ILE A CA 1
ATOM 3011 C C . ILE A 1 381 ? -22.746 -5.524 50.676 1.00 84.75 381 ILE A C 1
ATOM 3013 O O . ILE A 1 381 ? -23.260 -5.652 49.557 1.00 84.75 381 ILE A O 1
ATOM 3017 N N . SER A 1 382 ? -22.768 -4.387 51.373 1.00 81.75 382 SER A N 1
ATOM 3018 C CA . SER A 1 382 ? -23.342 -3.129 50.910 1.00 81.75 382 SER A CA 1
ATOM 3019 C C . SER A 1 382 ? -22.353 -1.984 51.100 1.00 81.75 382 SER A C 1
ATOM 3021 O O . SER A 1 382 ? -21.771 -1.826 52.170 1.00 81.75 382 SER A O 1
ATOM 3023 N N . SER A 1 383 ? -22.241 -1.106 50.100 1.00 80.94 383 SER A N 1
ATOM 3024 C CA . SER A 1 383 ? -21.439 0.121 50.200 1.00 80.94 383 SER A CA 1
ATOM 3025 C C . SER A 1 383 ? -21.913 1.072 51.307 1.00 80.94 383 SER A C 1
ATOM 3027 O O . SER A 1 383 ? -21.153 1.919 51.762 1.00 80.94 383 SER A O 1
ATOM 3029 N N . ARG A 1 384 ? -23.159 0.927 51.779 1.00 83.19 384 ARG A N 1
ATOM 3030 C CA . ARG A 1 384 ? -23.732 1.734 52.870 1.00 83.19 384 ARG A CA 1
ATOM 3031 C C . ARG A 1 384 ? -23.252 1.327 54.260 1.00 83.19 384 ARG A C 1
ATOM 3033 O O . ARG A 1 384 ? -23.513 2.066 55.208 1.00 83.19 384 ARG A O 1
ATOM 3040 N N . ASP A 1 385 ? -22.633 0.157 54.381 1.00 83.25 385 ASP A N 1
ATOM 3041 C CA . ASP A 1 385 ? -22.228 -0.411 55.665 1.00 83.25 385 ASP A CA 1
ATOM 3042 C C . ASP A 1 385 ? -20.739 -0.187 55.965 1.00 83.25 385 ASP A C 1
ATOM 3044 O O . ASP A 1 385 ? -20.350 -0.402 57.106 1.00 83.25 385 ASP A O 1
ATOM 3048 N N . ILE A 1 386 ? -19.946 0.297 54.993 1.00 81.06 386 ILE A N 1
ATOM 3049 C CA . ILE A 1 386 ? -18.479 0.453 55.078 1.00 81.06 386 ILE A CA 1
ATOM 3050 C C . ILE A 1 386 ? -18.067 1.108 56.405 1.00 81.06 386 ILE A C 1
ATOM 3052 O O . ILE A 1 386 ? -17.519 0.431 57.270 1.00 81.06 386 ILE A O 1
ATOM 3056 N N . SER A 1 387 ? -18.454 2.363 56.631 1.00 85.19 387 SER A N 1
ATOM 3057 C CA . SER A 1 387 ? -18.069 3.089 57.852 1.00 85.19 387 SER A CA 1
ATOM 3058 C C . SER A 1 387 ? -18.934 2.755 59.071 1.00 85.19 387 SER A C 1
ATOM 3060 O O . SER A 1 387 ? -18.585 3.083 60.198 1.00 85.19 387 SER A O 1
ATOM 3062 N N . LYS A 1 388 ? -20.065 2.060 58.889 1.00 88.19 388 LYS A N 1
ATOM 3063 C CA . LYS A 1 388 ? -20.981 1.758 60.002 1.00 88.19 388 LYS A CA 1
ATOM 3064 C C . LYS A 1 388 ? -20.460 0.662 60.920 1.00 88.19 388 LYS A C 1
ATOM 3066 O O . LYS A 1 388 ? -20.813 0.659 62.097 1.00 88.19 388 LYS A O 1
ATOM 3071 N N . VAL A 1 389 ? -19.659 -0.264 60.391 1.00 85.62 389 VAL A N 1
ATOM 3072 C CA . VAL A 1 389 ? -19.020 -1.322 61.188 1.00 85.62 389 VAL A CA 1
ATOM 3073 C C . VAL A 1 389 ? -17.995 -0.708 62.143 1.00 85.62 389 VAL A C 1
ATOM 3075 O O . VAL A 1 389 ? -18.034 -0.998 63.338 1.00 85.62 389 VAL A O 1
ATOM 3078 N N . GLU A 1 390 ? -17.148 0.192 61.634 1.00 89.19 390 GLU A N 1
ATOM 3079 C CA . GLU A 1 390 ? -16.181 0.957 62.429 1.00 89.19 390 GLU A CA 1
ATOM 3080 C C . GLU A 1 390 ? -16.892 1.847 63.460 1.00 89.19 390 GLU A C 1
ATOM 3082 O O . GLU A 1 390 ? -16.617 1.750 64.656 1.00 89.19 390 GLU A O 1
ATOM 3087 N N . GLU A 1 391 ? -17.869 2.655 63.030 1.00 90.31 391 GLU A N 1
ATOM 3088 C CA . GLU A 1 391 ? -18.640 3.531 63.922 1.00 90.31 391 GLU A CA 1
ATOM 3089 C C . GLU A 1 391 ? -19.325 2.748 65.053 1.00 90.31 391 GLU A C 1
ATOM 3091 O O . GLU A 1 391 ? -19.346 3.199 66.201 1.00 90.31 391 GLU A O 1
ATOM 3096 N N . ALA A 1 392 ? -19.885 1.570 64.750 1.00 89.44 392 ALA A N 1
ATOM 3097 C CA . ALA A 1 392 ? -20.532 0.718 65.741 1.00 89.44 392 ALA A CA 1
ATOM 3098 C C . ALA A 1 392 ? -19.525 0.108 66.729 1.00 89.44 392 ALA A C 1
ATOM 3100 O O . ALA A 1 392 ? -19.816 0.060 67.927 1.00 89.44 392 ALA A O 1
ATOM 3101 N N . ALA A 1 393 ? -18.347 -0.309 66.253 1.00 89.38 393 ALA A N 1
ATOM 3102 C CA . ALA A 1 393 ? -17.277 -0.831 67.100 1.00 89.38 393 ALA A CA 1
ATOM 3103 C C . ALA A 1 393 ? -16.731 0.256 68.038 1.00 89.38 393 ALA A C 1
ATOM 3105 O O . ALA A 1 393 ? -16.701 0.059 69.250 1.00 89.38 393 ALA A O 1
ATOM 3106 N N . LEU A 1 394 ? -16.428 1.446 67.510 1.00 91.31 394 LEU A N 1
ATOM 3107 C CA . LEU A 1 394 ? -15.956 2.591 68.293 1.00 91.31 394 LEU A CA 1
ATOM 3108 C C . LEU A 1 394 ? -17.000 3.048 69.326 1.00 91.31 394 LEU A C 1
ATOM 3110 O O . LEU A 1 394 ? -16.668 3.378 70.473 1.00 91.31 394 LEU A O 1
ATOM 3114 N N . ALA A 1 395 ? -18.282 3.059 68.945 1.00 90.38 395 ALA A N 1
ATOM 3115 C CA . ALA A 1 395 ? -19.381 3.370 69.854 1.00 90.38 395 ALA A CA 1
ATOM 3116 C C . ALA A 1 395 ? -19.483 2.342 70.992 1.00 90.38 395 ALA A C 1
ATOM 3118 O O . ALA A 1 395 ? -19.687 2.736 72.148 1.00 90.38 395 ALA A O 1
ATOM 3119 N N . PHE A 1 396 ? -19.301 1.053 70.684 1.00 91.94 396 PHE A N 1
ATOM 3120 C CA . PHE A 1 396 ? -19.242 -0.016 71.677 1.00 91.94 396 PHE A CA 1
ATOM 3121 C C . PHE A 1 396 ? -18.030 0.138 72.603 1.00 91.94 396 PHE A C 1
ATOM 3123 O O . PHE A 1 396 ? -18.239 0.229 73.813 1.00 91.94 396 PHE A O 1
ATOM 3130 N N . THR A 1 397 ? -16.805 0.293 72.090 1.00 89.38 397 THR A N 1
ATOM 3131 C CA . THR A 1 397 ? -15.600 0.467 72.925 1.00 89.38 397 THR A CA 1
ATOM 3132 C C . THR A 1 397 ? -15.702 1.695 73.830 1.00 89.38 397 THR A C 1
ATOM 3134 O O . THR A 1 397 ? -15.412 1.648 75.030 1.00 89.38 397 THR A O 1
ATOM 3137 N N . THR A 1 398 ? -16.221 2.805 73.298 1.00 88.69 398 THR A N 1
ATOM 3138 C CA . THR A 1 398 ? -16.452 4.030 74.073 1.00 88.69 398 THR A CA 1
ATOM 3139 C C . THR A 1 398 ? -17.470 3.807 75.195 1.00 88.69 398 THR A C 1
ATOM 3141 O O . THR A 1 398 ? -17.305 4.325 76.308 1.00 88.69 398 THR A O 1
ATOM 3144 N N . ALA A 1 399 ? -18.547 3.065 74.927 1.00 86.88 399 ALA A N 1
ATOM 3145 C CA . ALA A 1 399 ? -19.542 2.716 75.935 1.00 86.88 399 ALA A CA 1
ATOM 3146 C C . ALA A 1 399 ? -18.974 1.731 76.972 1.00 86.88 399 ALA A C 1
ATOM 3148 O O . ALA A 1 399 ? -19.184 1.935 78.170 1.00 86.88 399 ALA A O 1
ATOM 3149 N N . TYR A 1 400 ? -18.172 0.757 76.536 1.00 88.19 400 TYR A N 1
ATOM 3150 C CA . TYR A 1 400 ? -17.478 -0.217 77.371 1.00 88.19 400 TYR A CA 1
ATOM 3151 C C . TYR A 1 400 ? -16.528 0.466 78.361 1.00 88.19 400 TYR A C 1
ATOM 3153 O O . TYR A 1 400 ? -16.687 0.310 79.574 1.00 88.19 400 TYR A O 1
ATOM 3161 N N . HIS A 1 401 ? -15.627 1.344 77.908 1.00 86.00 401 HIS A N 1
ATOM 3162 C CA . HIS A 1 401 ? -14.733 2.082 78.813 1.00 86.00 401 HIS A CA 1
ATOM 3163 C C . HIS A 1 401 ? -15.487 2.998 79.790 1.00 86.00 401 HIS A C 1
ATOM 3165 O O . HIS A 1 401 ? -15.046 3.200 80.927 1.00 86.00 401 HIS A O 1
ATOM 3171 N N . LYS A 1 402 ? -16.667 3.513 79.408 1.00 84.56 402 LYS A N 1
ATOM 3172 C CA . LYS A 1 402 ? -17.543 4.275 80.316 1.00 84.56 402 LYS A CA 1
ATOM 3173 C C . LYS A 1 402 ? -18.080 3.429 81.475 1.00 84.56 402 LYS A C 1
ATOM 3175 O O . LYS A 1 402 ? -18.374 4.005 82.529 1.00 84.56 402 LYS A O 1
ATOM 3180 N N . THR A 1 403 ? -18.186 2.107 81.331 1.00 80.81 403 THR A N 1
ATOM 3181 C CA . THR A 1 403 ? -18.623 1.191 82.403 1.00 80.81 403 THR A CA 1
ATOM 3182 C C . THR A 1 403 ? -17.525 0.831 83.408 1.00 80.81 403 THR A C 1
ATOM 3184 O O . THR A 1 403 ? -17.842 0.365 84.502 1.00 80.81 403 THR A O 1
ATOM 3187 N N . ARG A 1 404 ? -16.246 1.101 83.111 1.00 80.94 404 ARG A N 1
ATOM 3188 C CA . ARG A 1 404 ? -15.116 0.803 84.006 1.00 80.94 404 ARG A CA 1
ATOM 3189 C C . ARG A 1 404 ? -14.805 2.002 84.896 1.00 80.94 404 ARG A C 1
ATOM 3191 O O . ARG A 1 404 ? -14.376 3.049 84.418 1.00 80.94 404 ARG A O 1
ATOM 3198 N N . LYS A 1 405 ? -15.000 1.845 86.212 1.00 72.75 405 LYS A N 1
ATOM 3199 C CA . LYS A 1 405 ? -14.812 2.913 87.216 1.00 72.75 405 LYS A CA 1
ATOM 3200 C C . LYS A 1 405 ? -13.418 3.540 87.141 1.00 72.75 405 LYS A C 1
ATOM 3202 O O . LYS A 1 405 ? -13.281 4.742 87.342 1.00 72.75 405 LYS A O 1
ATOM 3207 N N . GLU A 1 406 ? -12.400 2.737 86.853 1.00 73.50 406 GLU A N 1
ATOM 3208 C CA . GLU A 1 406 ? -10.983 3.116 86.870 1.00 73.50 406 GLU A CA 1
ATOM 3209 C C . GLU A 1 406 ? -10.632 4.159 85.801 1.00 73.50 406 GLU A C 1
ATOM 3211 O O . GLU A 1 406 ? -9.932 5.124 86.118 1.00 73.50 406 GLU A O 1
ATOM 3216 N N . LYS A 1 407 ? -11.248 4.063 84.615 1.00 70.56 407 LYS A N 1
ATOM 3217 C CA . LYS A 1 407 ? -11.077 4.972 83.467 1.00 70.56 407 LYS A CA 1
ATOM 3218 C C . LYS A 1 407 ? -11.909 6.268 83.545 1.00 70.56 407 LYS A C 1
ATOM 3220 O O . LYS A 1 407 ? -11.976 7.019 82.578 1.00 70.56 407 LYS A O 1
ATOM 3225 N N . GLN A 1 408 ? -12.574 6.548 84.672 1.00 78.50 408 GLN A N 1
ATOM 3226 C CA . GLN A 1 408 ? -13.444 7.725 84.828 1.00 78.50 408 GLN A CA 1
ATOM 3227 C C . GLN A 1 408 ? -12.815 8.859 85.642 1.00 78.50 408 GLN A C 1
ATOM 3229 O O . GLN A 1 408 ? -12.079 8.631 86.606 1.00 78.50 408 GLN A O 1
ATOM 3234 N N . ASN A 1 409 ? -13.183 10.095 85.300 1.00 76.88 409 ASN A N 1
ATOM 3235 C CA . ASN A 1 409 ? -12.752 11.295 86.017 1.00 76.88 409 ASN A CA 1
ATOM 3236 C C . ASN A 1 409 ? -13.262 11.303 87.470 1.00 76.88 409 ASN A C 1
ATOM 3238 O O . ASN A 1 409 ? -14.305 10.724 87.787 1.00 76.88 409 ASN A O 1
ATOM 3242 N N . PHE A 1 410 ? -12.537 12.002 88.348 1.00 69.12 410 PHE A N 1
ATOM 3243 C CA . PHE A 1 410 ? -12.755 12.036 89.802 1.00 69.12 410 PHE A CA 1
ATOM 3244 C C . PHE A 1 410 ? -14.227 12.241 90.214 1.00 69.12 410 PHE A C 1
ATOM 3246 O O . PHE A 1 410 ? -14.762 11.475 91.015 1.00 69.12 410 PHE A O 1
ATOM 3253 N N . PHE A 1 411 ? -14.925 13.196 89.594 1.00 66.94 411 PHE A N 1
ATOM 3254 C CA . PHE A 1 411 ? -16.332 13.492 89.891 1.00 66.94 411 PHE A CA 1
ATOM 3255 C C . PHE A 1 411 ? -17.298 12.350 89.537 1.00 66.94 411 PHE A C 1
ATOM 3257 O O . PHE A 1 411 ? -18.285 12.134 90.232 1.00 66.94 411 PHE A O 1
ATOM 3264 N N . VAL A 1 412 ? -17.010 11.564 88.497 1.00 71.00 412 VAL A N 1
ATOM 3265 C CA . VAL A 1 412 ? -17.848 10.424 88.082 1.00 71.00 412 VAL A CA 1
ATOM 3266 C C . VAL A 1 412 ? -17.637 9.221 89.006 1.00 71.00 412 VAL A C 1
ATOM 3268 O O . VAL A 1 412 ? -18.582 8.484 89.289 1.00 71.00 412 VAL A O 1
ATOM 3271 N N . LYS A 1 413 ? -16.416 9.044 89.532 1.00 71.75 413 LYS A N 1
ATOM 3272 C CA . LYS A 1 413 ? -16.098 8.016 90.538 1.00 71.75 413 LYS A CA 1
ATOM 3273 C C . LYS A 1 413 ? -16.866 8.238 91.850 1.00 71.75 413 LYS A C 1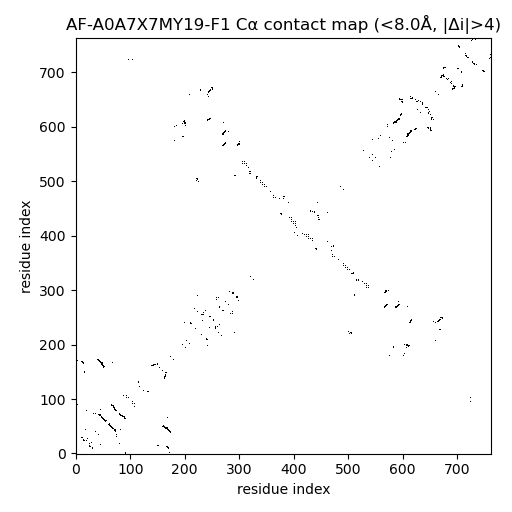
ATOM 3275 O O . LYS A 1 413 ? -17.216 7.252 92.500 1.00 71.75 413 LYS A O 1
ATOM 3280 N N . LEU A 1 414 ? -17.156 9.498 92.197 1.00 70.38 414 LEU A N 1
ATOM 3281 C CA . LEU A 1 414 ? -17.879 9.906 93.409 1.00 70.38 414 LEU A CA 1
ATOM 3282 C C . LEU A 1 414 ? -19.378 9.538 93.371 1.00 70.38 414 LEU A C 1
ATOM 3284 O O . LEU A 1 414 ? -19.924 9.099 94.376 1.00 70.38 414 LEU A O 1
ATOM 3288 N N . PHE A 1 415 ? -20.025 9.628 92.201 1.00 74.44 415 PHE A N 1
ATOM 3289 C CA . PHE A 1 415 ? -21.452 9.300 92.002 1.00 74.44 415 PHE A CA 1
ATOM 3290 C C . PHE A 1 415 ? -21.690 7.925 91.346 1.00 74.44 415 PHE A C 1
ATOM 3292 O O . PHE A 1 415 ? -22.772 7.640 90.826 1.00 74.44 415 PHE A O 1
ATOM 3299 N N . TRP A 1 416 ? -20.684 7.046 91.373 1.00 75.25 416 TRP A N 1
ATOM 3300 C CA . TRP A 1 416 ? -20.680 5.759 90.670 1.00 75.25 416 TRP A CA 1
ATOM 3301 C C . TRP A 1 416 ? -21.914 4.863 90.906 1.00 75.25 416 TRP A C 1
ATOM 3303 O O . TRP A 1 416 ? -22.450 4.349 89.921 1.00 75.25 416 TRP A O 1
ATOM 3313 N N . PRO A 1 417 ? -22.426 4.697 92.145 1.00 71.94 417 PRO A N 1
ATOM 3314 C CA . PRO A 1 417 ? -23.574 3.824 92.405 1.00 71.94 417 PRO A CA 1
ATOM 3315 C C . PRO A 1 417 ? -24.852 4.237 91.656 1.00 71.94 417 PRO A C 1
ATOM 3317 O O . PRO A 1 417 ? -25.635 3.372 91.284 1.00 71.94 417 PRO A O 1
ATOM 3320 N N . GLY A 1 418 ? -25.045 5.535 91.382 1.00 73.25 418 GLY A N 1
ATOM 3321 C CA . GLY A 1 418 ? -26.233 6.052 90.686 1.00 73.25 418 GLY A CA 1
ATOM 3322 C C . GLY A 1 418 ? -26.126 6.069 89.156 1.00 73.25 418 GLY A C 1
ATOM 3323 O O . GLY A 1 418 ? -27.139 6.156 88.464 1.00 73.25 418 GLY A O 1
ATOM 3324 N N . VAL A 1 419 ? -24.909 5.982 88.609 1.00 76.81 419 VAL A N 1
ATOM 3325 C CA . VAL A 1 419 ? -24.647 6.099 87.161 1.00 76.81 419 VAL A CA 1
ATOM 3326 C C . VAL A 1 419 ? -24.304 4.742 86.526 1.00 76.81 419 VAL A C 1
ATOM 3328 O O . VAL A 1 419 ? -24.521 4.562 85.326 1.00 76.81 419 VAL A O 1
ATOM 3331 N N . LYS A 1 420 ? -23.837 3.765 87.321 1.00 77.06 420 LYS A N 1
ATOM 3332 C CA . LYS A 1 420 ? -23.431 2.421 86.869 1.00 77.06 420 LYS A CA 1
ATOM 3333 C C . LYS A 1 420 ? -24.519 1.724 86.044 1.00 77.06 420 LYS A C 1
ATOM 3335 O O . LYS A 1 420 ? -24.252 1.328 84.915 1.00 77.06 420 LYS A O 1
ATOM 3340 N N . THR A 1 421 ? -25.747 1.642 86.557 1.00 78.31 421 THR A N 1
ATOM 3341 C CA . THR A 1 421 ? -26.852 0.927 85.892 1.00 78.31 421 THR A CA 1
ATOM 3342 C C . THR A 1 421 ? -27.209 1.546 84.539 1.00 78.31 421 THR A C 1
ATOM 3344 O O . THR A 1 421 ? -27.351 0.831 83.555 1.00 78.31 421 THR A O 1
ATOM 3347 N N . LYS A 1 422 ? -27.261 2.884 84.444 1.00 81.44 422 LYS A N 1
ATOM 3348 C CA . LYS A 1 422 ? -27.529 3.583 83.172 1.00 81.44 422 LYS A CA 1
ATOM 3349 C C . LYS A 1 422 ? -26.423 3.366 82.134 1.00 81.44 422 LYS A C 1
ATOM 3351 O O . LYS A 1 422 ? -26.708 3.338 80.942 1.00 81.44 422 LYS A O 1
ATOM 3356 N N . ARG A 1 423 ? -25.167 3.236 82.573 1.00 83.25 423 ARG A N 1
ATOM 3357 C CA . ARG A 1 423 ? -24.016 3.013 81.683 1.00 83.25 423 ARG A CA 1
ATOM 3358 C C . ARG A 1 423 ? -23.908 1.571 81.198 1.00 83.25 423 ARG A C 1
ATOM 3360 O O . ARG A 1 423 ? -23.538 1.385 80.049 1.00 83.25 423 ARG A O 1
ATOM 3367 N N . ILE A 1 424 ? -24.268 0.591 82.029 1.00 82.94 424 ILE A N 1
ATOM 3368 C CA . ILE A 1 424 ? -24.359 -0.821 81.618 1.00 82.94 424 ILE A CA 1
ATOM 3369 C C . ILE A 1 424 ? -25.415 -0.974 80.519 1.00 82.94 424 ILE A C 1
ATOM 3371 O O . ILE A 1 424 ? -25.090 -1.453 79.443 1.00 82.94 424 ILE A O 1
ATOM 3375 N N . VAL A 1 425 ? -26.614 -0.416 80.719 1.00 84.69 425 VAL A N 1
ATOM 3376 C CA . VAL A 1 425 ? -27.684 -0.432 79.702 1.00 84.69 425 VAL A CA 1
ATOM 3377 C C . VAL A 1 425 ? -27.256 0.262 78.399 1.00 84.69 425 VAL A C 1
ATOM 3379 O O . VAL A 1 425 ? -27.585 -0.188 77.305 1.00 84.69 425 VAL A O 1
ATOM 3382 N N . ALA A 1 426 ? -26.503 1.365 78.482 1.00 85.62 426 ALA A N 1
ATOM 3383 C CA . ALA A 1 426 ? -25.974 2.040 77.293 1.00 85.62 426 ALA A CA 1
ATOM 3384 C C . ALA A 1 426 ? -24.894 1.215 76.564 1.00 85.62 426 ALA A C 1
ATOM 3386 O O . ALA A 1 426 ? -24.802 1.294 75.342 1.00 85.62 426 ALA A O 1
ATOM 3387 N N . CYS A 1 427 ? -24.096 0.441 77.304 1.00 87.31 427 CYS A N 1
ATOM 3388 C CA . CYS A 1 427 ? -23.089 -0.471 76.766 1.00 87.31 427 CYS A CA 1
ATOM 3389 C C . CYS A 1 427 ? -23.735 -1.675 76.072 1.00 87.31 427 CYS A C 1
ATOM 3391 O O . CYS A 1 427 ? -23.369 -1.972 74.942 1.00 87.31 427 CYS A O 1
ATOM 3393 N N . GLU A 1 428 ? -24.740 -2.300 76.691 1.00 87.12 428 GLU A N 1
ATOM 3394 C CA . GLU A 1 428 ? -25.536 -3.377 76.080 1.00 87.12 428 GLU A CA 1
ATOM 3395 C C . GLU A 1 428 ? -26.205 -2.901 74.785 1.00 87.12 428 GLU A C 1
ATOM 3397 O O . GLU A 1 428 ? -26.071 -3.537 73.746 1.00 87.12 428 GLU A O 1
ATOM 3402 N N . LYS A 1 429 ? -26.809 -1.705 74.791 1.00 89.12 429 LYS A N 1
ATOM 3403 C CA . LYS A 1 429 ? -27.416 -1.124 73.584 1.00 89.12 429 LYS A CA 1
ATOM 3404 C C . LYS A 1 429 ? -26.402 -0.867 72.458 1.00 89.12 429 LYS A C 1
ATOM 3406 O O . LYS A 1 429 ? -26.745 -0.998 71.284 1.00 89.12 429 LYS A O 1
ATOM 3411 N N . ALA A 1 430 ? -25.177 -0.459 72.794 1.00 88.56 430 ALA A N 1
ATOM 3412 C CA . ALA A 1 430 ? -24.107 -0.278 71.813 1.00 88.56 430 ALA A CA 1
ATOM 3413 C C . ALA A 1 430 ? -23.575 -1.629 71.295 1.00 88.56 430 ALA A C 1
ATOM 3415 O O . ALA A 1 430 ? -23.298 -1.749 70.103 1.00 88.56 430 ALA A O 1
ATOM 3416 N N . ALA A 1 431 ? -23.505 -2.647 72.160 1.00 89.25 431 ALA A N 1
ATOM 3417 C CA . ALA A 1 431 ? -23.154 -4.015 71.788 1.00 89.25 431 ALA A CA 1
ATOM 3418 C C . ALA A 1 431 ? -24.184 -4.612 70.817 1.00 89.25 431 ALA A C 1
ATOM 3420 O O . ALA A 1 431 ? -23.798 -5.138 69.780 1.00 89.25 431 ALA A O 1
ATOM 3421 N N . ASP A 1 432 ? -25.485 -4.449 71.080 1.00 90.56 432 ASP A N 1
ATOM 3422 C CA . ASP A 1 432 ? -26.564 -4.894 70.185 1.00 90.56 432 ASP A CA 1
ATOM 3423 C C . ASP A 1 432 ? -26.487 -4.226 68.801 1.00 90.56 432 ASP A C 1
ATOM 3425 O O . ASP A 1 432 ? -26.684 -4.869 67.762 1.00 90.56 432 ASP A O 1
ATOM 3429 N N . TYR A 1 433 ? -26.159 -2.929 68.769 1.00 90.75 433 TYR A N 1
ATOM 3430 C CA . TYR A 1 433 ? -25.972 -2.192 67.519 1.00 90.75 433 TYR A CA 1
ATOM 3431 C C . TYR A 1 433 ? -24.792 -2.741 66.703 1.00 90.75 433 TYR A C 1
ATOM 3433 O O . TYR A 1 433 ? -24.948 -2.998 65.510 1.00 90.75 433 TYR A O 1
ATOM 3441 N N . TYR A 1 434 ? -23.646 -2.997 67.339 1.00 90.94 434 TYR A N 1
ATOM 3442 C CA . TYR A 1 434 ? -22.503 -3.637 66.683 1.00 90.94 434 TYR A CA 1
ATOM 3443 C C . TYR A 1 434 ? -22.810 -5.082 66.254 1.00 90.94 434 TYR A C 1
ATOM 3445 O O . TYR A 1 434 ? -22.525 -5.463 65.118 1.00 90.94 434 TYR A O 1
ATOM 3453 N N . ASN A 1 435 ? -23.489 -5.865 67.098 1.00 91.62 435 ASN A N 1
ATOM 3454 C CA . ASN A 1 435 ? -23.847 -7.262 66.829 1.00 91.62 435 ASN A CA 1
ATOM 3455 C C . ASN A 1 435 ? -24.767 -7.432 65.612 1.00 91.62 435 ASN A C 1
ATOM 3457 O O . ASN A 1 435 ? -24.738 -8.478 64.961 1.00 91.62 435 ASN A O 1
ATOM 3461 N N . THR A 1 436 ? -25.519 -6.389 65.244 1.00 89.06 436 THR A N 1
ATOM 3462 C CA . THR A 1 436 ? -26.296 -6.351 63.995 1.00 89.06 436 THR A CA 1
ATOM 3463 C C . THR A 1 436 ? -25.395 -6.486 62.761 1.00 89.06 436 THR A C 1
ATOM 3465 O O . THR A 1 436 ? -25.752 -7.175 61.803 1.00 89.06 436 THR A O 1
ATOM 3468 N N . TYR A 1 437 ? -24.218 -5.856 62.782 1.00 87.19 437 TYR A N 1
ATOM 3469 C CA . TYR A 1 437 ? -23.219 -5.962 61.718 1.00 87.19 437 TYR A CA 1
ATOM 3470 C C . TYR A 1 437 ? -22.312 -7.176 61.912 1.00 87.19 437 TYR A C 1
ATOM 3472 O O . TYR A 1 437 ? -21.993 -7.847 60.933 1.00 87.19 437 TYR A O 1
ATOM 3480 N N . ALA A 1 438 ? -21.958 -7.511 63.157 1.00 85.12 438 ALA A N 1
ATOM 3481 C CA . ALA A 1 438 ? -21.112 -8.663 63.451 1.00 85.12 438 ALA A CA 1
ATOM 3482 C C . ALA A 1 438 ? -21.744 -9.979 62.974 1.00 85.12 438 ALA A C 1
ATOM 3484 O O . ALA A 1 438 ? -21.078 -10.780 62.324 1.00 85.12 438 ALA A O 1
ATOM 3485 N N . GLY A 1 439 ? -23.055 -10.152 63.180 1.00 83.19 439 GLY A N 1
ATOM 3486 C CA . GLY A 1 439 ? -23.792 -11.306 62.660 1.00 83.19 439 GLY A CA 1
ATOM 3487 C C . GLY A 1 439 ? -23.905 -11.335 61.131 1.00 83.19 439 GLY A C 1
ATOM 3488 O O . GLY A 1 439 ? -23.931 -12.412 60.544 1.00 83.19 439 GLY A O 1
ATOM 3489 N N . ARG A 1 440 ? -23.941 -10.170 60.467 1.00 83.50 440 ARG A N 1
ATOM 3490 C CA . ARG A 1 440 ? -24.003 -10.067 58.996 1.00 83.50 440 ARG A CA 1
ATOM 3491 C C . ARG A 1 440 ? -22.656 -10.367 58.333 1.00 83.50 440 ARG A C 1
ATOM 3493 O O . ARG A 1 440 ? -22.627 -10.971 57.267 1.00 83.50 440 ARG A O 1
ATOM 3500 N N . TYR A 1 441 ? -21.563 -9.939 58.959 1.00 84.25 441 TYR A N 1
ATOM 3501 C CA . TYR A 1 441 ? -20.211 -10.007 58.403 1.00 84.25 441 TYR A CA 1
ATOM 3502 C C . TYR A 1 441 ? -19.315 -11.066 59.060 1.00 84.25 441 TYR A C 1
ATOM 3504 O O . TYR A 1 441 ? -18.117 -11.080 58.804 1.00 84.25 441 TYR A O 1
ATOM 3512 N N . ALA A 1 442 ? -19.891 -11.957 59.877 1.00 81.81 442 ALA A N 1
ATOM 3513 C CA . ALA A 1 442 ? -19.185 -13.019 60.600 1.00 81.81 442 ALA A CA 1
ATOM 3514 C C . ALA A 1 442 ? -18.033 -12.514 61.500 1.00 81.81 442 ALA A C 1
ATOM 3516 O O . ALA A 1 442 ? -17.013 -13.182 61.660 1.00 81.81 442 ALA A O 1
ATOM 3517 N N . LEU A 1 443 ? -18.202 -11.336 62.109 1.00 85.00 443 LEU A N 1
ATOM 3518 C CA . LEU A 1 443 ? -17.260 -10.786 63.089 1.00 85.00 443 LEU A CA 1
ATOM 3519 C C . LEU A 1 443 ? -17.586 -11.299 64.500 1.00 85.00 443 LEU A C 1
ATOM 3521 O O . LEU A 1 443 ? -18.716 -11.697 64.790 1.00 85.00 443 LEU A O 1
ATOM 3525 N N . ALA A 1 444 ? -16.601 -11.256 65.400 1.00 86.44 444 ALA A N 1
ATOM 3526 C CA . ALA A 1 444 ? -16.800 -11.602 66.808 1.00 86.44 444 ALA A CA 1
ATOM 3527 C C . ALA A 1 444 ? -17.865 -10.696 67.446 1.00 86.44 444 ALA A C 1
ATOM 3529 O O . ALA A 1 444 ? -17.837 -9.486 67.232 1.00 86.44 444 ALA A O 1
ATOM 3530 N N . ALA A 1 445 ? -18.788 -11.273 68.221 1.00 88.75 445 ALA A N 1
ATOM 3531 C CA . ALA A 1 445 ? -19.866 -10.534 68.874 1.00 88.75 445 ALA A CA 1
ATOM 3532 C C . ALA A 1 445 ? -19.356 -9.720 70.077 1.00 88.75 445 ALA A C 1
ATOM 3534 O O . ALA A 1 445 ? -18.556 -10.201 70.877 1.00 88.75 445 ALA A O 1
ATOM 3535 N N . ALA A 1 446 ? -19.867 -8.503 70.230 1.00 88.62 446 ALA A N 1
ATOM 3536 C CA . ALA A 1 446 ? -19.650 -7.658 71.392 1.00 88.62 446 ALA A CA 1
ATOM 3537 C C . ALA A 1 446 ? -20.517 -8.123 72.572 1.00 88.62 446 ALA A C 1
ATOM 3539 O O . ALA A 1 446 ? -21.721 -8.353 72.420 1.00 88.62 446 ALA A O 1
ATOM 3540 N N . SER A 1 447 ? -19.929 -8.204 73.765 1.00 87.31 447 SER A N 1
ATOM 3541 C CA . SER A 1 447 ? -20.658 -8.414 75.019 1.00 87.31 447 SER A CA 1
ATOM 3542 C C . SER A 1 447 ? -20.029 -7.597 76.149 1.00 87.31 447 SER A C 1
ATOM 3544 O O . SER A 1 447 ? -18.853 -7.234 76.100 1.00 87.31 447 SER A O 1
ATOM 3546 N N . SER A 1 448 ? -20.808 -7.297 77.190 1.00 80.12 448 SER A N 1
ATOM 3547 C CA . SER A 1 448 ? -20.310 -6.606 78.389 1.00 80.12 448 SER A CA 1
ATOM 3548 C C . SER A 1 448 ? -19.297 -7.424 79.196 1.00 80.12 448 SER A C 1
ATOM 3550 O O . SER A 1 448 ? -18.607 -6.857 80.044 1.00 80.12 448 SER A O 1
ATOM 3552 N N . ASP A 1 449 ? -19.222 -8.732 78.939 1.00 81.56 449 ASP A N 1
ATOM 3553 C CA . ASP A 1 449 ? -18.418 -9.694 79.696 1.00 81.56 449 ASP A CA 1
ATOM 3554 C C . ASP A 1 449 ? -17.016 -9.899 79.104 1.00 81.56 449 ASP A C 1
ATOM 3556 O O . ASP A 1 449 ? -16.184 -10.559 79.725 1.00 81.56 449 ASP A O 1
ATOM 3560 N N . LEU A 1 450 ? -16.738 -9.308 77.936 1.00 85.50 450 LEU A N 1
ATOM 3561 C CA . LEU A 1 450 ? -15.416 -9.326 77.309 1.00 85.50 450 LEU A CA 1
ATOM 3562 C C . LEU A 1 450 ? -14.361 -8.662 78.205 1.00 85.50 450 LEU A C 1
ATOM 3564 O O . LEU A 1 450 ? -14.634 -7.685 78.917 1.00 85.50 450 LEU A O 1
ATOM 3568 N N . SER A 1 451 ? -13.136 -9.180 78.151 1.00 86.75 451 SER A N 1
ATOM 3569 C CA . SER A 1 451 ? -11.941 -8.548 78.709 1.00 86.75 451 SER A CA 1
ATOM 3570 C C . SER A 1 451 ? -11.563 -7.284 77.929 1.00 86.75 451 SER A C 1
ATOM 3572 O O . SER A 1 451 ? -12.062 -7.025 76.837 1.00 86.75 451 SER A O 1
ATOM 3574 N N . GLU A 1 452 ? -10.699 -6.457 78.511 1.00 84.38 452 GLU A N 1
ATOM 3575 C CA . GLU A 1 452 ? -10.277 -5.205 77.878 1.00 84.38 452 GLU A CA 1
ATOM 3576 C C . GLU A 1 452 ? -9.492 -5.451 76.582 1.00 84.38 452 GLU A C 1
ATOM 3578 O O . GLU A 1 452 ? -9.807 -4.837 75.565 1.00 84.38 452 GLU A O 1
ATOM 3583 N N . ASP A 1 453 ? -8.581 -6.427 76.596 1.00 85.25 453 ASP A N 1
ATOM 3584 C CA . ASP A 1 453 ? -7.817 -6.847 75.417 1.00 85.25 453 ASP A CA 1
ATOM 3585 C C . ASP A 1 453 ? -8.740 -7.362 74.296 1.00 85.25 453 ASP A C 1
ATOM 3587 O O . ASP A 1 453 ? -8.524 -7.072 73.122 1.00 85.25 453 ASP A O 1
ATOM 3591 N N . GLU A 1 454 ? -9.815 -8.085 74.639 1.00 86.88 454 GLU A N 1
ATOM 3592 C CA . GLU A 1 454 ? -10.797 -8.571 73.659 1.00 86.88 454 GLU A CA 1
ATOM 3593 C C . GLU A 1 454 ? -11.606 -7.435 73.018 1.00 86.88 454 GLU A C 1
ATOM 3595 O O . GLU A 1 454 ? -11.938 -7.517 71.835 1.00 86.88 454 GLU A O 1
ATOM 3600 N N . VAL A 1 455 ? -11.911 -6.367 73.764 1.00 86.88 455 VAL A N 1
ATOM 3601 C CA . VAL A 1 455 ? -12.615 -5.189 73.229 1.00 86.88 455 VAL A CA 1
ATOM 3602 C C . VAL A 1 455 ? -11.699 -4.366 72.322 1.00 86.88 455 VAL A C 1
ATOM 3604 O O . VAL A 1 455 ? -12.128 -3.964 71.241 1.00 86.88 455 VAL A O 1
ATOM 3607 N N . GLU A 1 456 ? -10.437 -4.164 72.711 1.00 87.19 456 GLU A N 1
ATOM 3608 C CA . GLU A 1 456 ? -9.446 -3.480 71.866 1.00 87.19 456 GLU A CA 1
ATOM 3609 C C . GLU A 1 456 ? -9.173 -4.269 70.573 1.00 87.19 456 GLU A C 1
ATOM 3611 O O . GLU A 1 456 ? -9.132 -3.692 69.483 1.00 87.19 456 GLU A O 1
ATOM 3616 N N . GLN A 1 457 ? -9.080 -5.601 70.659 1.00 88.50 457 GLN A N 1
ATOM 3617 C CA . GLN A 1 457 ? -8.927 -6.467 69.489 1.00 88.50 457 GLN A CA 1
ATOM 3618 C C . GLN A 1 457 ? -10.166 -6.443 68.581 1.00 88.50 457 GLN A C 1
ATOM 3620 O O . GLN A 1 457 ? -10.030 -6.471 67.357 1.00 88.50 457 GLN A O 1
ATOM 3625 N N . LEU A 1 458 ? -11.374 -6.381 69.151 1.00 90.56 458 LEU A N 1
ATOM 3626 C CA . LEU A 1 458 ? -12.627 -6.273 68.397 1.00 90.56 458 LEU A CA 1
ATOM 3627 C C . LEU A 1 458 ? -12.677 -4.968 67.595 1.00 90.56 458 LEU A C 1
ATOM 3629 O O . LEU A 1 458 ? -12.985 -5.004 66.404 1.00 90.56 458 LEU A O 1
ATOM 3633 N N . GLU A 1 459 ? -12.322 -3.839 68.210 1.00 87.62 459 GLU A N 1
ATOM 3634 C CA . GLU A 1 459 ? -12.240 -2.547 67.522 1.00 87.62 459 GLU A CA 1
ATOM 3635 C C . GLU A 1 459 ? -11.188 -2.562 66.407 1.00 87.62 459 GLU A C 1
ATOM 3637 O O . GLU A 1 459 ? -11.489 -2.194 65.271 1.00 87.62 459 GLU A O 1
ATOM 3642 N N . ALA A 1 460 ? -9.982 -3.065 66.689 1.00 87.81 460 ALA A N 1
ATOM 3643 C CA . ALA A 1 460 ? -8.920 -3.177 65.691 1.00 87.81 460 ALA A CA 1
ATOM 3644 C C . ALA A 1 460 ? -9.331 -4.059 64.497 1.00 87.81 460 ALA A C 1
ATOM 3646 O O . ALA A 1 460 ? -9.076 -3.707 63.342 1.00 87.81 460 ALA A O 1
ATOM 3647 N N . ASN A 1 461 ? -10.011 -5.180 64.761 1.00 87.44 461 ASN A N 1
ATOM 3648 C CA . ASN A 1 461 ? -10.537 -6.066 63.725 1.00 87.44 461 ASN A CA 1
ATOM 3649 C C . ASN A 1 461 ? -11.643 -5.385 62.905 1.00 87.44 461 ASN A C 1
ATOM 3651 O O . ASN A 1 461 ? -11.661 -5.540 61.687 1.00 87.44 461 ASN A O 1
ATOM 3655 N N . ALA A 1 462 ? -12.533 -4.610 63.533 1.00 86.75 462 ALA A N 1
ATOM 3656 C CA . ALA A 1 462 ? -13.581 -3.861 62.837 1.00 86.75 462 ALA A CA 1
ATOM 3657 C C . ALA A 1 462 ? -13.001 -2.774 61.912 1.00 86.75 462 ALA A C 1
ATOM 3659 O O . ALA A 1 462 ? -13.423 -2.670 60.760 1.00 86.75 462 ALA A O 1
ATOM 3660 N N . ILE A 1 463 ? -11.983 -2.034 62.372 1.00 86.62 463 ILE A N 1
ATOM 3661 C CA . ILE A 1 463 ? -11.253 -1.035 61.566 1.00 86.62 463 ILE A CA 1
ATOM 3662 C C . ILE A 1 463 ? -10.536 -1.704 60.381 1.00 86.62 463 ILE A C 1
ATOM 3664 O O . ILE A 1 463 ? -10.568 -1.216 59.250 1.00 86.62 463 ILE A O 1
ATOM 3668 N N . ALA A 1 464 ? -9.873 -2.842 60.609 1.00 86.44 464 ALA A N 1
ATOM 3669 C CA . ALA A 1 464 ? -9.223 -3.589 59.532 1.00 86.44 464 ALA A CA 1
ATOM 3670 C C . ALA A 1 464 ? -10.247 -4.139 58.522 1.00 86.44 464 ALA A C 1
ATOM 3672 O O . ALA A 1 464 ? -10.012 -4.098 57.310 1.00 86.44 464 ALA A O 1
ATOM 3673 N N . PHE A 1 465 ? -11.396 -4.608 59.015 1.00 87.38 465 PHE A N 1
ATOM 3674 C CA . PHE A 1 465 ? -12.469 -5.155 58.196 1.00 87.38 465 PHE A CA 1
ATOM 3675 C C . PHE A 1 465 ? -13.185 -4.089 57.360 1.00 87.38 465 PHE A C 1
ATOM 3677 O O . PHE A 1 465 ? -13.605 -4.403 56.252 1.00 87.38 465 PHE A O 1
ATOM 3684 N N . GLU A 1 466 ? -13.264 -2.827 57.796 1.00 87.00 466 GLU A N 1
ATOM 3685 C CA . GLU A 1 466 ? -13.792 -1.734 56.962 1.00 87.00 466 GLU A CA 1
ATOM 3686 C C . GLU A 1 466 ? -13.049 -1.642 55.621 1.00 87.00 466 GLU A C 1
ATOM 3688 O O . GLU A 1 466 ? -13.674 -1.564 54.561 1.00 87.00 466 GLU A O 1
ATOM 3693 N N . LYS A 1 467 ? -11.711 -1.711 55.641 1.00 86.31 467 LYS A N 1
ATOM 3694 C CA . LYS A 1 467 ? -10.889 -1.651 54.419 1.00 86.31 467 LYS A CA 1
ATOM 3695 C C . LYS A 1 467 ? -11.159 -2.837 53.493 1.00 86.31 467 LYS A C 1
ATOM 3697 O O . LYS A 1 467 ? -11.236 -2.672 52.277 1.00 86.31 467 LYS A O 1
ATOM 3702 N N . VAL A 1 468 ? -11.327 -4.025 54.074 1.00 88.94 468 VAL A N 1
ATOM 3703 C CA . VAL A 1 468 ? -11.704 -5.257 53.364 1.00 88.94 468 VAL A CA 1
ATOM 3704 C C . VAL A 1 468 ? -13.098 -5.112 52.742 1.00 88.94 468 VAL A C 1
ATOM 3706 O O . VAL A 1 468 ? -13.287 -5.393 51.556 1.00 88.94 468 VAL A O 1
ATOM 3709 N N . LEU A 1 469 ? -14.060 -4.601 53.512 1.00 88.06 469 LEU A N 1
ATOM 3710 C CA . LEU A 1 469 ? -15.440 -4.381 53.095 1.00 88.06 469 LEU A CA 1
ATOM 3711 C C . LEU A 1 469 ? -15.533 -3.332 51.979 1.00 88.06 469 LEU A C 1
ATOM 3713 O O . LEU A 1 469 ? -16.315 -3.512 51.049 1.00 88.06 469 LEU A O 1
ATOM 3717 N N . ALA A 1 470 ? -14.709 -2.281 52.024 1.00 88.69 470 ALA A N 1
ATOM 3718 C CA . ALA A 1 470 ? -14.634 -1.256 50.987 1.00 88.69 470 ALA A CA 1
ATOM 3719 C C . ALA A 1 470 ? -14.191 -1.836 49.634 1.00 88.69 470 ALA A C 1
ATOM 3721 O O . ALA A 1 470 ? -14.885 -1.646 48.635 1.00 88.69 470 ALA A O 1
ATOM 3722 N N . ILE A 1 471 ? -13.093 -2.604 49.607 1.00 88.69 471 ILE A N 1
ATOM 3723 C CA . ILE A 1 471 ? -12.587 -3.249 48.381 1.00 88.69 471 ILE A CA 1
ATOM 3724 C C . ILE A 1 471 ? -13.617 -4.248 47.837 1.00 88.69 471 ILE A C 1
ATOM 3726 O O . ILE A 1 471 ? -13.901 -4.264 46.640 1.00 88.69 471 ILE A O 1
ATOM 3730 N N . ALA A 1 472 ? -14.211 -5.068 48.708 1.00 89.44 472 ALA A N 1
ATOM 3731 C CA . ALA A 1 472 ? -15.207 -6.053 48.302 1.00 89.44 472 ALA A CA 1
ATOM 3732 C C . ALA A 1 472 ? -16.507 -5.404 47.788 1.00 89.44 472 ALA A C 1
ATOM 3734 O O . ALA A 1 472 ? -17.082 -5.878 46.805 1.00 89.44 472 ALA A O 1
ATOM 3735 N N . ALA A 1 473 ? -16.954 -4.299 48.395 1.00 89.38 473 ALA A N 1
ATOM 3736 C CA . ALA A 1 473 ? -18.109 -3.534 47.931 1.00 89.38 473 ALA A CA 1
ATOM 3737 C C . ALA A 1 473 ? -17.845 -2.875 46.569 1.00 89.38 473 ALA A C 1
ATOM 3739 O O . ALA A 1 473 ? -18.694 -2.947 45.680 1.00 89.38 473 ALA A O 1
ATOM 3740 N N . GLU A 1 474 ? -16.669 -2.271 46.385 1.00 90.12 474 GLU A N 1
ATOM 3741 C CA . GLU A 1 474 ? -16.255 -1.663 45.118 1.00 90.12 474 GLU A CA 1
ATOM 3742 C C . GLU A 1 474 ? -16.152 -2.707 43.993 1.00 90.12 474 GLU A C 1
ATOM 3744 O O . GLU A 1 474 ? -16.672 -2.493 42.890 1.00 90.12 474 GLU A O 1
ATOM 3749 N N . TYR A 1 475 ? -15.563 -3.873 44.287 1.00 91.00 475 TYR A N 1
ATOM 3750 C CA . TYR A 1 475 ? -15.508 -5.009 43.367 1.00 91.00 475 TYR A CA 1
ATOM 3751 C C . TYR A 1 475 ? -16.911 -5.503 42.995 1.00 91.00 475 TYR A C 1
ATOM 3753 O O . TYR A 1 475 ? -17.213 -5.650 41.811 1.00 91.00 475 TYR A O 1
ATOM 3761 N N . LYS A 1 476 ? -17.806 -5.688 43.973 1.00 90.06 476 LYS A N 1
ATOM 3762 C CA . LYS A 1 476 ? -19.184 -6.147 43.738 1.00 90.06 476 LYS A CA 1
ATOM 3763 C C . LYS A 1 476 ? -19.984 -5.185 42.858 1.00 90.06 476 LYS A C 1
ATOM 3765 O O . LYS A 1 476 ? -20.616 -5.625 41.900 1.00 90.06 476 LYS A O 1
ATOM 3770 N N . VAL A 1 477 ? -19.921 -3.879 43.131 1.00 89.19 477 VAL A N 1
ATOM 3771 C CA . VAL A 1 477 ? -20.586 -2.850 42.308 1.00 89.19 477 VAL A CA 1
ATOM 3772 C C . VAL A 1 477 ? -20.047 -2.869 40.877 1.00 89.19 477 VAL A C 1
ATOM 3774 O O . VAL A 1 477 ? -20.819 -2.825 39.916 1.00 89.19 477 VAL A O 1
ATOM 3777 N N . SER A 1 478 ? -18.727 -2.977 40.721 1.00 88.56 478 SER A N 1
ATOM 3778 C CA . SER A 1 478 ? -18.086 -3.046 39.406 1.00 88.56 478 SER A CA 1
ATOM 3779 C C . SER A 1 478 ? -18.449 -4.328 38.653 1.00 88.56 478 SER A C 1
ATOM 3781 O O . SER A 1 478 ? -18.689 -4.278 37.447 1.00 88.56 478 SER A O 1
ATOM 3783 N N . LEU A 1 479 ? -18.570 -5.458 39.355 1.00 89.94 479 LEU A N 1
ATOM 3784 C CA . LEU A 1 479 ? -18.983 -6.744 38.798 1.00 89.94 479 LEU A CA 1
ATOM 3785 C C . LEU A 1 479 ? -20.438 -6.715 38.312 1.00 89.94 479 LEU A C 1
ATOM 3787 O O . LEU A 1 479 ? -20.724 -7.195 37.216 1.00 89.94 479 LEU A O 1
ATOM 3791 N N . GLU A 1 480 ? -21.363 -6.142 39.086 1.00 88.88 480 GLU A N 1
ATOM 3792 C CA . GLU A 1 480 ? -22.762 -5.978 38.664 1.00 88.88 480 GLU A CA 1
ATOM 3793 C C . GLU A 1 480 ? -22.884 -5.041 37.463 1.00 88.88 480 GLU A C 1
ATOM 3795 O O . GLU A 1 480 ? -23.577 -5.358 36.492 1.00 88.88 480 GLU A O 1
ATOM 3800 N N . LYS A 1 481 ? -22.142 -3.927 37.477 1.00 87.75 481 LYS A N 1
ATOM 3801 C CA . LYS A 1 481 ? -22.064 -3.023 36.329 1.00 87.75 481 LYS A CA 1
ATOM 3802 C C . LYS A 1 481 ? -21.524 -3.754 35.098 1.00 87.75 481 LYS A C 1
ATOM 3804 O O . LYS A 1 481 ? -22.118 -3.634 34.031 1.00 87.75 481 LYS A O 1
ATOM 3809 N N . PHE A 1 482 ? -20.460 -4.550 35.235 1.00 89.69 482 PHE A N 1
ATOM 3810 C CA . PHE A 1 482 ? -19.883 -5.333 34.138 1.00 89.69 482 PHE A CA 1
ATOM 3811 C C . PHE A 1 482 ? -20.877 -6.356 33.567 1.00 89.69 482 PHE A C 1
ATOM 3813 O O . PHE A 1 482 ? -21.035 -6.443 32.352 1.00 89.69 482 PHE A O 1
ATOM 3820 N N . LYS A 1 483 ? -21.614 -7.065 34.435 1.00 88.88 483 LYS A N 1
ATOM 3821 C CA . LYS A 1 483 ? -22.673 -8.014 34.043 1.00 88.88 483 LYS A CA 1
ATOM 3822 C C . LYS A 1 483 ? -23.835 -7.358 33.288 1.00 88.88 483 LYS A C 1
ATOM 3824 O O . LYS A 1 483 ? -24.526 -8.053 32.552 1.00 88.88 483 LYS A O 1
ATOM 3829 N N . SER A 1 484 ? -24.067 -6.056 33.476 1.00 89.75 484 SER A N 1
ATOM 3830 C CA . SER A 1 484 ? -25.128 -5.322 32.771 1.00 89.75 484 SER A CA 1
ATOM 3831 C C . SER A 1 484 ? -24.793 -4.990 31.313 1.00 89.75 484 SER A C 1
ATOM 3833 O O . SER A 1 484 ? -25.700 -4.697 30.533 1.00 89.75 484 SER A O 1
ATOM 3835 N N . TYR A 1 485 ? -23.510 -5.025 30.934 1.00 89.56 485 TYR A N 1
ATOM 3836 C CA . TYR A 1 485 ? -23.109 -4.741 29.562 1.00 89.56 485 TYR A CA 1
ATOM 3837 C C . TYR A 1 485 ? -23.469 -5.893 28.623 1.00 89.56 485 TYR A C 1
ATOM 3839 O O . TYR A 1 485 ? -23.486 -7.066 28.994 1.00 89.56 485 TYR A O 1
ATOM 3847 N N . GLU A 1 486 ? -23.710 -5.545 27.362 1.00 90.12 486 GLU A N 1
ATOM 3848 C CA . GLU A 1 486 ? -23.787 -6.531 26.293 1.00 90.12 486 GLU A CA 1
ATOM 3849 C C . GLU A 1 486 ? -22.436 -7.254 26.132 1.00 90.12 486 GLU A C 1
ATOM 3851 O O . GLU A 1 486 ? -21.370 -6.681 26.371 1.00 90.12 486 GLU A O 1
ATOM 3856 N N . SER A 1 487 ? -22.461 -8.528 25.731 1.00 90.44 487 SER A N 1
ATOM 3857 C CA . SER A 1 487 ? -21.225 -9.285 25.532 1.00 90.44 487 SER A CA 1
ATOM 3858 C C . SER A 1 487 ? -20.390 -8.698 24.387 1.00 90.44 487 SER A C 1
ATOM 3860 O O . SER A 1 487 ? -20.923 -8.281 23.354 1.00 90.44 487 SER A O 1
ATOM 3862 N N . LEU A 1 488 ? -19.059 -8.725 24.541 1.00 89.06 488 LEU A N 1
ATOM 3863 C CA . LEU A 1 488 ? -18.128 -8.292 23.489 1.00 89.06 488 LEU A CA 1
ATOM 3864 C C . LEU A 1 488 ? -18.364 -9.047 22.175 1.00 89.06 488 LEU A C 1
ATOM 3866 O O . LEU A 1 488 ? -18.338 -8.438 21.113 1.00 89.06 488 LEU A O 1
ATOM 3870 N N . GLU A 1 489 ? -18.675 -10.343 22.250 1.00 88.81 489 GLU A N 1
ATOM 3871 C CA . GLU A 1 489 ? -18.995 -11.168 21.081 1.00 88.81 489 GLU A CA 1
ATOM 3872 C C . GLU A 1 489 ? -20.228 -10.652 20.322 1.00 88.81 489 GLU A C 1
ATOM 3874 O O . GLU A 1 489 ? -20.221 -10.586 19.091 1.00 88.81 489 GLU A O 1
ATOM 3879 N N . SER A 1 490 ? -21.284 -10.247 21.037 1.00 92.06 490 SER A N 1
ATOM 3880 C CA . SER A 1 490 ? -22.487 -9.695 20.405 1.00 92.06 490 SER A CA 1
ATOM 3881 C C . SER A 1 490 ? -22.192 -8.359 19.720 1.00 92.06 490 SER A C 1
ATOM 3883 O O . SER A 1 490 ? -22.612 -8.141 18.580 1.00 92.06 490 SER A O 1
ATOM 3885 N N . ILE A 1 491 ? -21.409 -7.488 20.365 1.00 92.44 491 ILE A N 1
ATOM 3886 C CA . ILE A 1 491 ? -20.988 -6.211 19.773 1.00 92.44 491 ILE A CA 1
ATOM 3887 C C . ILE A 1 491 ? -20.108 -6.439 18.544 1.00 92.44 491 ILE A C 1
ATOM 3889 O O . ILE A 1 491 ? -20.340 -5.813 17.512 1.00 92.44 491 ILE A O 1
ATOM 3893 N N . ASP A 1 492 ? -19.156 -7.367 18.605 1.00 89.50 492 ASP A N 1
ATOM 3894 C CA . ASP A 1 492 ? -18.298 -7.709 17.469 1.00 89.50 492 ASP A CA 1
ATOM 3895 C C . ASP A 1 492 ? -19.109 -8.268 16.293 1.00 89.50 492 ASP A C 1
ATOM 3897 O O . ASP A 1 492 ? -18.875 -7.897 15.140 1.00 89.50 492 ASP A O 1
ATOM 3901 N N . LYS A 1 493 ? -20.134 -9.082 16.569 1.00 92.19 493 LYS A N 1
ATOM 3902 C CA . LYS A 1 493 ? -21.075 -9.556 15.547 1.00 92.19 493 LYS A CA 1
ATOM 3903 C C . LYS A 1 493 ? -21.881 -8.409 14.929 1.00 92.19 493 LYS A C 1
ATOM 3905 O O . LYS A 1 493 ? -22.055 -8.381 13.709 1.00 92.19 493 LYS A O 1
ATOM 3910 N N . LYS A 1 494 ? -22.357 -7.451 15.733 1.00 94.06 494 LYS A N 1
ATOM 3911 C CA . LYS A 1 494 ? -23.050 -6.249 15.235 1.00 94.06 494 LYS A CA 1
ATOM 3912 C C . LYS A 1 494 ? -22.126 -5.380 14.385 1.00 94.06 494 LYS A C 1
ATOM 3914 O O . LYS A 1 494 ? -22.533 -4.981 13.301 1.00 94.06 494 LYS A O 1
ATOM 3919 N N . LEU A 1 495 ? -20.883 -5.157 14.816 1.00 91.00 495 LEU A N 1
ATOM 3920 C CA . LEU A 1 495 ? -19.868 -4.431 14.047 1.00 91.00 495 LEU A CA 1
ATOM 3921 C C . LEU A 1 495 ? -19.577 -5.119 12.708 1.00 91.00 495 LEU A C 1
ATOM 3923 O O . LEU A 1 495 ? -19.522 -4.450 11.679 1.00 91.00 495 LEU A O 1
ATOM 3927 N N . ALA A 1 496 ? -19.448 -6.449 12.688 1.00 87.94 496 ALA A N 1
ATOM 3928 C CA . ALA A 1 496 ? -19.243 -7.205 11.454 1.00 87.94 496 ALA A CA 1
ATOM 3929 C C . ALA A 1 496 ? -20.436 -7.083 10.486 1.00 87.94 496 ALA A C 1
ATOM 3931 O O . ALA A 1 496 ? -20.242 -6.858 9.289 1.00 87.94 496 ALA A O 1
ATOM 3932 N N . ASN A 1 497 ? -21.666 -7.179 11.000 1.00 91.31 497 ASN A N 1
ATOM 3933 C CA . ASN A 1 497 ? -22.883 -7.004 10.204 1.00 91.31 497 ASN A CA 1
ATOM 3934 C C . ASN A 1 497 ? -23.018 -5.570 9.671 1.00 91.31 497 ASN A C 1
ATOM 3936 O O . ASN A 1 497 ? -23.282 -5.381 8.484 1.00 91.31 497 ASN A O 1
ATOM 3940 N N . ASN A 1 498 ? -22.796 -4.571 10.529 1.00 92.31 498 ASN A N 1
ATOM 3941 C CA . ASN A 1 498 ? -22.826 -3.157 10.167 1.00 92.31 498 ASN A CA 1
ATOM 3942 C C . ASN A 1 498 ? -21.771 -2.849 9.092 1.00 92.31 498 ASN A C 1
ATOM 3944 O O . ASN A 1 498 ? -22.097 -2.224 8.090 1.00 92.31 498 ASN A O 1
ATOM 3948 N N . LYS A 1 499 ? -20.555 -3.397 9.208 1.00 88.50 499 LYS A N 1
ATOM 3949 C CA . LYS A 1 499 ? -19.514 -3.287 8.176 1.00 88.50 499 LYS A CA 1
ATOM 3950 C C . LYS A 1 499 ? -19.939 -3.883 6.832 1.00 88.50 499 LYS A C 1
ATOM 3952 O O . LYS A 1 499 ? -19.703 -3.281 5.788 1.00 88.50 499 LYS A O 1
ATOM 3957 N N . GLY A 1 500 ? -20.589 -5.048 6.841 1.00 88.50 500 GLY A N 1
ATOM 3958 C CA . GLY A 1 500 ? -21.152 -5.643 5.626 1.00 88.50 500 GLY A CA 1
ATOM 3959 C C . GLY A 1 500 ? -22.223 -4.755 4.983 1.00 88.50 500 GLY A C 1
ATOM 3960 O O . GLY A 1 500 ? -22.208 -4.552 3.769 1.00 88.50 500 GLY A O 1
ATOM 3961 N N . ALA A 1 501 ? -23.116 -4.181 5.795 1.00 91.50 501 ALA A N 1
ATOM 3962 C CA . ALA A 1 501 ? -24.140 -3.246 5.332 1.00 91.50 501 ALA A CA 1
ATOM 3963 C C . ALA A 1 501 ? -23.531 -1.947 4.774 1.00 91.50 501 ALA A C 1
ATOM 3965 O O . ALA A 1 501 ? -23.938 -1.502 3.699 1.00 91.50 501 ALA A O 1
ATOM 3966 N N . LEU A 1 502 ? -22.517 -1.393 5.452 1.00 91.50 502 LEU A N 1
ATOM 3967 C CA . LEU A 1 502 ? -21.754 -0.224 5.011 1.00 91.50 502 LEU A CA 1
ATOM 3968 C C . LEU A 1 502 ? -21.129 -0.451 3.635 1.00 91.50 502 LEU A C 1
ATOM 3970 O O . LEU A 1 502 ? -21.305 0.388 2.761 1.00 91.50 502 LEU A O 1
ATOM 3974 N N . ALA A 1 503 ? -20.481 -1.594 3.398 1.00 89.06 503 ALA A N 1
ATOM 3975 C CA . ALA A 1 503 ? -19.877 -1.884 2.096 1.00 89.06 503 ALA A CA 1
ATOM 3976 C C . ALA A 1 503 ? -20.923 -1.947 0.965 1.00 89.06 503 ALA A C 1
ATOM 3978 O O . ALA A 1 503 ? -20.730 -1.389 -0.118 1.00 89.06 503 ALA A O 1
ATOM 3979 N N . VAL A 1 504 ? -22.075 -2.582 1.220 1.00 91.81 504 VAL A N 1
ATOM 3980 C CA . VAL A 1 504 ? -23.164 -2.686 0.234 1.00 91.81 504 VAL A CA 1
ATOM 3981 C C . VAL A 1 504 ? -23.751 -1.314 -0.095 1.00 91.81 504 VAL A C 1
ATOM 3983 O O . VAL A 1 504 ? -23.959 -0.997 -1.270 1.00 91.81 504 VAL A O 1
ATOM 3986 N N . ILE A 1 505 ? -24.038 -0.497 0.920 1.00 94.00 505 ILE A N 1
ATOM 3987 C CA . ILE A 1 505 ? -24.613 0.829 0.695 1.00 94.00 505 ILE A CA 1
ATOM 3988 C C . ILE A 1 505 ? -23.573 1.796 0.111 1.00 94.00 505 ILE A C 1
ATOM 3990 O O . ILE A 1 505 ? -23.929 2.586 -0.758 1.00 94.00 505 ILE A O 1
ATOM 3994 N N . ALA A 1 506 ? -22.295 1.691 0.500 1.00 93.19 506 ALA A N 1
ATOM 3995 C CA . ALA A 1 506 ? -21.196 2.492 -0.036 1.00 93.19 506 ALA A CA 1
ATOM 3996 C C . ALA A 1 506 ? -21.034 2.255 -1.537 1.00 93.19 506 ALA A C 1
ATOM 3998 O O . ALA A 1 506 ? -20.948 3.213 -2.300 1.00 93.19 506 ALA A O 1
ATOM 3999 N N . HIS A 1 507 ? -21.091 0.998 -1.985 1.00 91.44 507 HIS A N 1
ATOM 4000 C CA . HIS A 1 507 ? -21.067 0.669 -3.410 1.00 91.44 507 HIS A CA 1
ATOM 4001 C C . HIS A 1 507 ? -22.260 1.280 -4.167 1.00 91.44 507 HIS A C 1
ATOM 4003 O O . HIS A 1 507 ? -22.100 1.825 -5.259 1.00 91.44 507 HIS A O 1
ATOM 4009 N N . LYS A 1 508 ? -23.477 1.201 -3.610 1.00 91.56 508 LYS A N 1
ATOM 4010 C CA . LYS A 1 508 ? -24.673 1.807 -4.228 1.00 91.56 508 LYS A CA 1
ATOM 4011 C C . LYS A 1 508 ? -24.576 3.333 -4.282 1.00 91.56 508 LYS A C 1
ATOM 4013 O O . LYS A 1 508 ? -24.923 3.939 -5.295 1.00 91.56 508 LYS A O 1
ATOM 4018 N N . LEU A 1 509 ? -24.096 3.942 -3.201 1.00 92.00 509 LEU A N 1
ATOM 4019 C CA . LEU A 1 509 ? -23.872 5.377 -3.097 1.00 92.00 509 LEU A CA 1
ATOM 4020 C C . LEU A 1 509 ? -22.823 5.839 -4.112 1.00 92.00 509 LEU A C 1
ATOM 4022 O O . LEU A 1 509 ? -23.058 6.824 -4.806 1.00 92.00 509 LEU A O 1
ATOM 4026 N N . TRP A 1 510 ? -21.721 5.102 -4.245 1.00 90.62 510 TRP A N 1
ATOM 4027 C CA . TRP A 1 510 ? -20.665 5.355 -5.220 1.00 90.62 510 TRP A CA 1
ATOM 4028 C C . TRP A 1 510 ? -21.188 5.345 -6.662 1.00 90.62 510 TRP A C 1
ATOM 4030 O O . TRP A 1 510 ? -21.015 6.322 -7.392 1.00 90.62 510 TRP A O 1
ATOM 4040 N N . ASP A 1 511 ? -21.903 4.286 -7.059 1.00 87.44 511 ASP A N 1
ATOM 4041 C CA . ASP A 1 511 ? -22.464 4.148 -8.412 1.00 87.44 511 ASP A CA 1
ATOM 4042 C C . ASP A 1 511 ? -23.447 5.287 -8.750 1.00 87.44 511 ASP A C 1
ATOM 4044 O O . ASP A 1 511 ? -23.412 5.872 -9.842 1.00 87.44 511 ASP A O 1
ATOM 4048 N N . LYS A 1 512 ? -24.294 5.673 -7.784 1.00 86.88 512 LYS A N 1
ATOM 4049 C CA . LYS A 1 512 ? -25.239 6.785 -7.955 1.00 86.88 512 LYS A CA 1
ATOM 4050 C C . LYS A 1 512 ? -24.549 8.145 -7.964 1.00 86.88 512 LYS A C 1
ATOM 4052 O O . LYS A 1 512 ? -24.879 8.965 -8.820 1.00 86.88 512 LYS A O 1
ATOM 4057 N N . TRP A 1 513 ? -23.561 8.370 -7.100 1.00 86.75 513 TRP A N 1
ATOM 4058 C CA . TRP A 1 513 ? -22.763 9.599 -7.080 1.00 86.75 513 TRP A CA 1
ATOM 4059 C C . TRP A 1 513 ? -22.080 9.838 -8.429 1.00 86.75 513 TRP A C 1
ATOM 4061 O O . TRP A 1 513 ? -22.274 10.902 -9.021 1.00 86.75 513 TRP A O 1
ATOM 4071 N N . LEU A 1 514 ? -21.410 8.824 -8.991 1.00 80.62 514 LEU A N 1
ATOM 4072 C CA . LEU A 1 514 ? -20.806 8.894 -10.330 1.00 80.62 514 LEU A CA 1
ATOM 4073 C C . LEU A 1 514 ? -21.833 9.228 -11.413 1.00 80.62 514 LEU A C 1
ATOM 4075 O O . LEU A 1 514 ? -21.590 10.029 -12.318 1.00 80.62 514 LEU A O 1
ATOM 4079 N N . THR A 1 515 ? -23.017 8.628 -11.310 1.00 77.25 515 THR A N 1
ATOM 4080 C CA . THR A 1 515 ? -24.095 8.852 -12.269 1.00 77.25 515 THR A CA 1
ATOM 4081 C C . THR A 1 515 ? -24.618 10.290 -12.221 1.00 77.25 515 THR A C 1
ATOM 4083 O O . THR A 1 515 ? -24.893 10.876 -13.272 1.00 77.25 515 THR A O 1
ATOM 4086 N N . THR A 1 516 ? -24.700 10.877 -11.024 1.00 77.25 516 THR A N 1
ATOM 4087 C CA . THR A 1 516 ? -25.125 12.269 -10.805 1.00 77.25 516 THR A CA 1
ATOM 4088 C C . THR A 1 516 ? -24.043 13.314 -11.094 1.00 77.25 516 THR A C 1
ATOM 4090 O O . THR A 1 516 ? -24.385 14.416 -11.522 1.00 77.25 516 THR A O 1
ATOM 4093 N N . GLN A 1 517 ? -22.759 12.976 -10.936 1.00 71.50 517 GLN A N 1
ATOM 4094 C CA . GLN A 1 517 ? -21.621 13.840 -11.281 1.00 71.50 517 GLN A CA 1
ATOM 4095 C C . GLN A 1 517 ? -21.607 14.208 -12.769 1.00 71.50 517 GLN A C 1
ATOM 4097 O O . GLN A 1 517 ? -21.366 15.355 -13.125 1.00 71.50 517 GLN A O 1
ATOM 4102 N N . ALA A 1 518 ? -21.984 13.283 -13.655 1.00 62.91 518 ALA A N 1
ATOM 4103 C CA . ALA A 1 518 ? -22.029 13.550 -15.096 1.00 62.91 518 ALA A CA 1
ATOM 4104 C C . ALA A 1 518 ? -23.011 14.682 -15.511 1.00 62.91 518 ALA A C 1
ATOM 4106 O O . ALA A 1 518 ? -22.977 15.166 -16.644 1.00 62.91 518 ALA A O 1
ATOM 4107 N N . VAL A 1 519 ? -23.888 15.135 -14.604 1.00 59.19 519 VAL A N 1
ATOM 4108 C CA . VAL A 1 519 ? -24.862 16.221 -14.844 1.00 59.19 519 VAL A CA 1
ATOM 4109 C C . VAL A 1 519 ? -24.297 17.598 -14.614 1.00 59.19 519 VAL A C 1
ATOM 4111 O O . VAL A 1 519 ? -24.825 18.551 -15.180 1.00 59.19 519 VAL A O 1
ATOM 4114 N N . SER A 1 520 ? -23.296 17.729 -13.745 1.00 63.44 520 SER A N 1
ATOM 4115 C CA . SER A 1 520 ? -22.802 19.051 -13.363 1.00 63.44 520 SER A CA 1
ATOM 4116 C C . SER A 1 520 ? -22.034 19.732 -14.489 1.00 63.44 520 SER A C 1
ATOM 4118 O O . SER A 1 520 ? -21.798 20.930 -14.394 1.00 63.44 520 SER A O 1
ATOM 4120 N N . PHE A 1 521 ? -21.700 19.005 -15.562 1.00 72.88 521 PHE A N 1
ATOM 4121 C CA . PHE A 1 521 ? -21.010 19.566 -16.715 1.00 72.88 521 PHE A CA 1
ATOM 4122 C C . PHE A 1 521 ? -21.936 20.467 -17.539 1.00 72.88 521 PHE A C 1
ATOM 4124 O O . PHE A 1 521 ? -22.882 20.007 -18.190 1.00 72.88 521 PHE A O 1
ATOM 4131 N N . SER A 1 522 ? -21.618 21.756 -17.536 1.00 75.38 522 SER A N 1
ATOM 4132 C CA . SER A 1 522 ? -22.148 22.781 -18.425 1.00 75.38 522 SER A CA 1
ATOM 4133 C C . SER A 1 522 ? -21.890 22.450 -19.901 1.00 75.38 522 SER A C 1
ATOM 4135 O O . SER A 1 522 ? -21.055 21.613 -20.252 1.00 75.38 522 SER A O 1
ATOM 4137 N N . ALA A 1 523 ? -22.597 23.137 -20.805 1.00 76.75 523 ALA A N 1
ATOM 4138 C CA . ALA A 1 523 ? -22.408 22.960 -22.246 1.00 76.75 523 ALA A CA 1
ATOM 4139 C C . ALA A 1 523 ? -20.954 23.224 -22.693 1.00 76.75 523 ALA A C 1
ATOM 4141 O O . ALA A 1 523 ? -20.451 22.515 -23.562 1.00 76.75 523 ALA A O 1
ATOM 4142 N N . SER A 1 524 ? -20.275 24.187 -22.057 1.00 80.56 524 SER A N 1
ATOM 4143 C CA . SER A 1 524 ? -18.864 24.501 -22.320 1.00 80.56 524 SER A CA 1
ATOM 4144 C C . SER A 1 524 ? -17.945 23.340 -21.942 1.00 80.56 524 SER A C 1
ATOM 4146 O O . SER A 1 524 ? -17.118 22.921 -22.744 1.00 80.56 524 SER A O 1
ATOM 4148 N N . GLU A 1 525 ? -18.123 22.762 -20.753 1.00 78.62 525 GLU A N 1
ATOM 4149 C CA . GLU A 1 525 ? -17.286 21.656 -20.261 1.00 78.62 525 GLU A CA 1
ATOM 4150 C C . GLU A 1 525 ? -17.471 20.395 -21.119 1.00 78.62 525 GLU A C 1
ATOM 4152 O O . GLU A 1 525 ? -16.515 19.687 -21.428 1.00 78.62 525 GLU A O 1
ATOM 4157 N N . ARG A 1 526 ? -18.694 20.147 -21.603 1.00 76.88 526 ARG A N 1
ATOM 4158 C CA . ARG A 1 526 ? -18.963 19.060 -22.558 1.00 76.88 526 ARG A CA 1
ATOM 4159 C C . ARG A 1 526 ? -18.246 19.262 -23.892 1.00 76.88 526 ARG A C 1
ATOM 4161 O O . ARG A 1 526 ? -17.744 18.298 -24.471 1.00 76.88 526 ARG A O 1
ATOM 4168 N N . GLN A 1 527 ? -18.188 20.502 -24.374 1.00 79.44 527 GLN A N 1
ATOM 4169 C CA . GLN A 1 527 ? -17.459 20.841 -25.592 1.00 79.44 527 GLN A CA 1
ATOM 4170 C C . GLN A 1 527 ? -15.946 20.664 -25.405 1.00 79.44 527 GLN A C 1
ATOM 4172 O O . GLN A 1 527 ? -15.294 20.109 -26.287 1.00 79.44 527 GLN A O 1
ATOM 4177 N N . GLU A 1 528 ? -15.397 21.049 -24.249 1.00 79.00 528 GLU A N 1
ATOM 4178 C CA . GLU A 1 528 ? -13.991 20.803 -23.897 1.00 79.00 528 GLU A CA 1
ATOM 4179 C C . GLU A 1 528 ? -13.650 19.307 -23.923 1.00 79.00 528 GLU A C 1
ATOM 4181 O O . GLU A 1 528 ? -12.682 18.912 -24.575 1.00 79.00 528 GLU A O 1
ATOM 4186 N N . MET A 1 529 ? -14.476 18.462 -23.295 1.00 76.50 529 MET A N 1
ATOM 4187 C CA . MET A 1 529 ? -14.284 17.006 -23.304 1.00 76.50 529 MET A CA 1
ATOM 4188 C C . MET A 1 529 ? -14.345 16.419 -24.719 1.00 76.50 529 MET A C 1
ATOM 4190 O O . MET A 1 529 ? -13.503 15.601 -25.087 1.00 76.50 529 MET A O 1
ATOM 4194 N N . SER A 1 530 ? -15.313 16.848 -25.535 1.00 77.56 530 SER A N 1
ATOM 4195 C CA . SER A 1 530 ? -15.440 16.392 -26.926 1.00 77.56 530 SER A CA 1
ATOM 4196 C C . SER A 1 530 ? -14.234 16.805 -27.771 1.00 77.56 530 SER A C 1
ATOM 4198 O O . SER A 1 530 ? -13.714 16.003 -28.549 1.00 77.56 530 SER A O 1
ATOM 4200 N N . ASN A 1 531 ? -13.759 18.042 -27.605 1.00 78.00 531 ASN A N 1
ATOM 4201 C CA . ASN A 1 531 ? -12.558 18.521 -28.278 1.00 78.00 531 ASN A CA 1
ATOM 4202 C C . ASN A 1 531 ? -11.337 17.713 -27.832 1.00 78.00 531 ASN A C 1
ATOM 4204 O O . ASN A 1 531 ? -10.500 17.374 -28.664 1.00 78.00 531 ASN A O 1
ATOM 4208 N N . PHE A 1 532 ? -11.240 17.368 -26.544 1.00 76.44 532 PHE A N 1
ATOM 4209 C CA . PHE A 1 532 ? -10.147 16.551 -26.024 1.00 76.44 532 PHE A CA 1
ATOM 4210 C C . PHE A 1 532 ? -10.149 15.152 -26.630 1.00 76.44 532 PHE A C 1
ATOM 4212 O O . PHE A 1 532 ? -9.106 14.698 -27.088 1.00 76.44 532 PHE A O 1
ATOM 4219 N N . VAL A 1 533 ? -11.311 14.500 -26.736 1.00 73.69 533 VAL A N 1
ATOM 4220 C CA . VAL A 1 533 ? -11.440 13.214 -27.442 1.00 73.69 533 VAL A CA 1
ATOM 4221 C C . VAL A 1 533 ? -10.989 13.334 -28.895 1.00 73.69 533 VAL A C 1
ATOM 4223 O O . VAL A 1 533 ? -10.267 12.468 -29.384 1.00 73.69 533 VAL A O 1
ATOM 4226 N N . ALA A 1 534 ? -11.393 14.395 -29.595 1.00 73.56 534 ALA A N 1
ATOM 4227 C CA . ALA A 1 534 ? -10.991 14.615 -30.981 1.00 73.56 534 ALA A CA 1
ATOM 4228 C C . ALA A 1 534 ? -9.472 14.827 -31.102 1.00 73.56 534 ALA A C 1
ATOM 4230 O O . ALA A 1 534 ? -8.828 14.166 -31.915 1.00 73.56 534 ALA A O 1
ATOM 4231 N N . ALA A 1 535 ? -8.891 15.674 -30.248 1.00 71.06 535 ALA A N 1
ATOM 4232 C CA . ALA A 1 535 ? -7.451 15.911 -30.180 1.00 71.06 535 ALA A CA 1
ATOM 4233 C C . ALA A 1 535 ? -6.680 14.627 -29.843 1.00 71.06 535 ALA A C 1
ATOM 4235 O O . ALA A 1 535 ? -5.653 14.360 -30.450 1.00 71.06 535 ALA A O 1
ATOM 4236 N N . MET A 1 536 ? -7.203 13.794 -28.942 1.00 67.38 536 MET A N 1
ATOM 4237 C CA . MET A 1 536 ? -6.654 12.482 -28.592 1.00 67.38 536 MET A CA 1
ATOM 4238 C C . MET A 1 536 ? -6.685 11.496 -29.766 1.00 67.38 536 MET A C 1
ATOM 4240 O O . MET A 1 536 ? -5.682 10.840 -30.043 1.00 67.38 536 MET A O 1
ATOM 4244 N N . LYS A 1 537 ? -7.826 11.385 -30.462 1.00 66.81 537 LYS A N 1
ATOM 4245 C CA . LYS A 1 537 ? -7.983 10.527 -31.650 1.00 66.81 537 LYS A CA 1
ATOM 4246 C C . LYS A 1 537 ? -7.037 10.959 -32.776 1.00 66.81 537 LYS A C 1
ATOM 4248 O O . LYS A 1 537 ? -6.499 10.102 -33.467 1.00 66.81 537 LYS A O 1
ATOM 4253 N N . LEU A 1 538 ? -6.822 12.268 -32.932 1.00 64.62 538 LEU A N 1
ATOM 4254 C CA . LEU A 1 538 ? -5.867 12.841 -33.885 1.00 64.62 538 LEU A CA 1
ATOM 4255 C C . LEU A 1 538 ? -4.412 12.638 -33.450 1.00 64.62 538 LEU A C 1
ATOM 4257 O O . LEU A 1 538 ? -3.564 12.363 -34.292 1.00 64.62 538 LEU A O 1
ATOM 4261 N N . ALA A 1 539 ? -4.127 12.768 -32.152 1.00 57.03 539 ALA A N 1
ATOM 4262 C CA . ALA A 1 539 ? -2.792 12.604 -31.593 1.00 57.03 539 ALA A CA 1
ATOM 4263 C C . ALA A 1 539 ? -2.304 11.155 -31.693 1.00 57.03 539 ALA A C 1
ATOM 4265 O O . ALA A 1 539 ? -1.147 10.962 -32.031 1.00 57.03 539 ALA A O 1
ATOM 4266 N N . GLY A 1 540 ? -3.164 10.151 -31.467 1.00 58.62 540 GLY A N 1
ATOM 4267 C CA . GLY A 1 540 ? -2.874 8.732 -31.732 1.00 58.62 540 GLY A CA 1
ATOM 4268 C C . GLY A 1 540 ? -1.445 8.292 -31.363 1.00 58.62 540 GLY A C 1
ATOM 4269 O O . GLY A 1 540 ? -1.011 8.470 -30.226 1.00 58.62 540 GLY A O 1
ATOM 4270 N N . ASP A 1 541 ? -0.723 7.745 -32.346 1.00 50.56 541 ASP A N 1
ATOM 4271 C CA . ASP A 1 541 ? 0.710 7.398 -32.269 1.00 50.56 541 ASP A CA 1
ATOM 4272 C C . ASP A 1 541 ? 1.640 8.523 -32.777 1.00 50.56 541 ASP A C 1
ATOM 4274 O O . ASP A 1 541 ? 2.849 8.329 -32.924 1.00 50.56 541 ASP A O 1
ATOM 4278 N N . ILE A 1 542 ? 1.092 9.696 -33.097 1.00 50.91 542 ILE A N 1
ATOM 4279 C CA . ILE A 1 542 ? 1.848 10.825 -33.637 1.00 50.91 542 ILE A CA 1
ATOM 4280 C C . ILE A 1 542 ? 2.612 11.490 -32.495 1.00 50.91 542 ILE A C 1
ATOM 4282 O O . ILE A 1 542 ? 2.037 11.928 -31.497 1.00 50.91 542 ILE A O 1
ATOM 4286 N N . ASP A 1 543 ? 3.929 11.609 -32.658 1.00 51.34 543 ASP A N 1
ATOM 4287 C CA . ASP A 1 543 ? 4.741 12.391 -31.738 1.00 51.34 543 ASP A CA 1
ATOM 4288 C C . ASP A 1 543 ? 4.360 13.876 -31.843 1.00 51.34 543 ASP A C 1
ATOM 4290 O O . ASP A 1 543 ? 4.718 14.585 -32.787 1.00 51.34 543 ASP A O 1
ATOM 4294 N N . LEU A 1 544 ? 3.625 14.352 -30.836 1.00 54.25 544 LEU A N 1
ATOM 4295 C CA . LEU A 1 544 ? 3.203 15.746 -30.691 1.00 54.25 544 LEU A CA 1
ATOM 4296 C C . LEU A 1 544 ? 4.396 16.718 -30.604 1.00 54.25 544 LEU A C 1
ATOM 4298 O O . LEU A 1 544 ? 4.201 17.930 -30.692 1.00 54.25 544 LEU A O 1
ATOM 4302 N N . SER A 1 545 ? 5.631 16.228 -30.435 1.00 51.53 545 SER A N 1
ATOM 4303 C CA . SER A 1 545 ? 6.846 17.051 -30.475 1.00 51.53 545 SER A CA 1
ATOM 4304 C C . SER A 1 545 ? 7.039 17.786 -31.809 1.00 51.53 545 SER A C 1
ATOM 4306 O O . SER A 1 545 ? 7.563 18.900 -31.803 1.00 51.53 545 SER A O 1
ATOM 4308 N N . ALA A 1 546 ? 6.553 17.221 -32.921 1.00 55.44 546 ALA A N 1
ATOM 4309 C CA . ALA A 1 546 ? 6.669 17.806 -34.257 1.00 55.44 546 ALA A CA 1
ATOM 4310 C C . ALA A 1 546 ? 5.765 19.034 -34.470 1.00 55.44 546 ALA A C 1
ATOM 4312 O O . ALA A 1 546 ? 5.945 19.766 -35.443 1.00 55.44 546 ALA A O 1
ATOM 4313 N N . ASN A 1 547 ? 4.792 19.273 -33.582 1.00 64.25 547 ASN A N 1
ATOM 4314 C CA . ASN A 1 547 ? 3.823 20.354 -33.731 1.00 64.25 547 ASN A CA 1
ATOM 4315 C C . ASN A 1 547 ? 3.577 21.079 -32.386 1.00 64.25 547 ASN A C 1
ATOM 4317 O O . ASN A 1 547 ? 2.691 20.696 -31.612 1.00 64.25 547 ASN A O 1
ATOM 4321 N N . PRO A 1 548 ? 4.374 22.124 -32.070 1.00 67.44 548 PRO A N 1
ATOM 4322 C CA . PRO A 1 548 ? 4.380 22.779 -30.758 1.00 67.44 548 PRO A CA 1
ATOM 4323 C C . PRO A 1 548 ? 3.028 23.365 -30.330 1.00 67.44 548 PRO A C 1
ATOM 4325 O O . PRO A 1 548 ? 2.696 23.345 -29.143 1.00 67.44 548 PRO A O 1
ATOM 4328 N N . GLU A 1 549 ? 2.235 23.867 -31.280 1.00 69.50 549 GLU A N 1
ATOM 4329 C CA . GLU A 1 549 ? 0.915 24.442 -31.001 1.00 69.50 549 GLU A CA 1
ATOM 4330 C C . GLU A 1 549 ? -0.096 23.374 -30.582 1.00 69.50 549 GLU A C 1
ATOM 4332 O O . GLU A 1 549 ? -0.750 23.526 -29.548 1.00 69.50 549 GLU A O 1
ATOM 4337 N N . LEU A 1 550 ? -0.160 22.256 -31.314 1.00 65.62 550 LEU A N 1
ATOM 4338 C CA . LEU A 1 550 ? -0.999 21.109 -30.952 1.00 65.62 550 LEU A CA 1
ATOM 4339 C C . LEU A 1 550 ? -0.588 20.526 -29.597 1.00 65.62 550 LEU A C 1
ATOM 4341 O O . LEU A 1 550 ? -1.450 20.217 -28.779 1.00 65.62 550 LEU A O 1
ATOM 4345 N N . LYS A 1 551 ? 0.717 20.443 -29.308 1.00 66.75 551 LYS A N 1
ATOM 4346 C CA . LYS A 1 551 ? 1.221 19.997 -28.000 1.00 66.75 551 LYS A CA 1
ATOM 4347 C C . LYS A 1 551 ? 0.775 20.916 -26.861 1.00 66.75 551 LYS A C 1
ATOM 4349 O O . LYS A 1 551 ? 0.388 20.437 -25.794 1.00 66.75 551 LYS A O 1
ATOM 4354 N N . LYS A 1 552 ? 0.809 22.235 -27.074 1.00 71.31 552 LYS A N 1
ATOM 4355 C CA . LYS A 1 552 ? 0.355 23.224 -26.087 1.00 71.31 552 LYS A CA 1
ATOM 4356 C C . LYS A 1 552 ? -1.152 23.123 -25.848 1.00 71.31 552 LYS A C 1
ATOM 4358 O O . LYS A 1 552 ? -1.570 23.090 -24.692 1.00 71.31 552 LYS A O 1
ATOM 4363 N N . GLN A 1 553 ? -1.944 23.024 -26.917 1.00 69.75 553 GLN A N 1
ATOM 4364 C CA . GLN A 1 553 ? -3.392 22.817 -26.828 1.00 69.75 553 GLN A CA 1
ATOM 4365 C C . GLN A 1 553 ? -3.713 21.514 -26.089 1.00 69.75 553 GLN A C 1
ATOM 4367 O O . GLN A 1 553 ? -4.469 21.523 -25.123 1.00 69.75 553 GLN A O 1
ATOM 4372 N N . TYR A 1 554 ? -3.051 20.416 -26.453 1.00 69.75 554 TYR A N 1
ATOM 4373 C CA . TYR A 1 554 ? -3.199 19.126 -25.788 1.00 69.75 554 TYR A CA 1
ATOM 4374 C C . TYR A 1 554 ? -2.869 19.192 -24.291 1.00 69.75 554 TYR A C 1
ATOM 4376 O O . TYR A 1 554 ? -3.613 18.643 -23.479 1.00 69.75 554 TYR A O 1
ATOM 4384 N N . SER A 1 555 ? -1.786 19.878 -23.900 1.00 71.31 555 SER A N 1
ATOM 4385 C CA . SER A 1 555 ? -1.412 20.049 -22.487 1.00 71.31 555 SER A CA 1
ATOM 4386 C C . SER A 1 555 ? -2.489 20.802 -21.706 1.00 71.31 555 SER A C 1
ATOM 4388 O O . SER A 1 555 ? -2.900 20.365 -20.631 1.00 71.31 555 SER A O 1
ATOM 4390 N N . GLN A 1 556 ? -3.000 21.899 -22.275 1.00 76.31 556 GLN A N 1
ATOM 4391 C CA . GLN A 1 556 ? -4.071 22.692 -21.668 1.00 76.31 556 GLN A CA 1
ATOM 4392 C C . GLN A 1 556 ? -5.352 21.874 -21.498 1.00 76.31 556 GLN A C 1
ATOM 4394 O O . GLN A 1 556 ? -5.937 21.863 -20.415 1.00 76.31 556 GLN A O 1
ATOM 4399 N N . MET A 1 557 ? -5.751 21.142 -22.537 1.00 74.12 557 MET A N 1
ATOM 4400 C CA . MET A 1 557 ? -6.953 20.313 -22.507 1.00 74.12 557 MET A CA 1
ATOM 4401 C C . MET A 1 557 ? -6.792 19.138 -21.537 1.00 74.12 557 MET A C 1
ATOM 4403 O O . MET A 1 557 ? -7.671 18.896 -20.722 1.00 74.12 557 MET A O 1
ATOM 4407 N N . SER A 1 558 ? -5.637 18.468 -21.530 1.00 72.38 558 SER A N 1
ATOM 4408 C CA . SER A 1 558 ? -5.317 17.398 -20.573 1.00 72.38 558 SER A CA 1
ATOM 4409 C C . SER A 1 558 ? -5.401 17.881 -19.124 1.00 72.38 558 SER A C 1
ATOM 4411 O O . SER A 1 558 ? -5.943 17.187 -18.267 1.00 72.38 558 SER A O 1
ATOM 4413 N N . LYS A 1 559 ? -4.908 19.092 -18.845 1.00 75.75 559 LYS A N 1
ATOM 4414 C CA . LYS A 1 559 ? -4.997 19.719 -17.521 1.00 75.75 559 LYS A CA 1
ATOM 4415 C C . LYS A 1 559 ? -6.434 20.048 -17.124 1.00 75.75 559 LYS A C 1
ATOM 4417 O O . LYS A 1 559 ? -6.786 19.937 -15.957 1.00 75.75 559 LYS A O 1
ATOM 4422 N N . GLN A 1 560 ? -7.273 20.470 -18.066 1.00 76.50 560 GLN A N 1
ATOM 4423 C CA . GLN A 1 560 ? -8.701 20.652 -17.798 1.00 76.50 560 GLN A CA 1
ATOM 4424 C C . GLN A 1 560 ? -9.382 19.304 -17.540 1.00 76.50 560 GLN A C 1
ATOM 4426 O O . GLN A 1 560 ? -10.187 19.193 -16.620 1.00 76.50 560 GLN A O 1
ATOM 4431 N N . MET A 1 561 ? -8.992 18.262 -18.276 1.00 75.75 561 MET A N 1
ATOM 4432 C CA . MET A 1 561 ? -9.554 16.922 -18.142 1.00 75.75 561 MET A CA 1
ATOM 4433 C C . MET A 1 561 ? -9.314 16.274 -16.784 1.00 75.75 561 MET A C 1
ATOM 4435 O O . MET A 1 561 ? -10.152 15.477 -16.375 1.00 75.75 561 MET A O 1
ATOM 4439 N N . THR A 1 562 ? -8.258 16.624 -16.042 1.00 75.06 562 THR A N 1
ATOM 4440 C CA . THR A 1 562 ? -8.073 16.108 -14.669 1.00 75.06 562 THR A CA 1
ATOM 4441 C C . THR A 1 562 ? -9.157 16.583 -13.696 1.00 75.06 562 THR A C 1
ATOM 4443 O O . THR A 1 562 ? -9.351 15.957 -12.655 1.00 75.06 562 THR A O 1
ATOM 4446 N N . LYS A 1 563 ? -9.911 17.642 -14.036 1.00 72.62 563 LYS A N 1
ATOM 4447 C CA . LYS A 1 563 ? -11.097 18.077 -13.276 1.00 72.62 563 LYS A CA 1
ATOM 4448 C C . LYS A 1 563 ? -12.302 17.164 -13.490 1.00 72.62 563 LYS A C 1
ATOM 4450 O O . LYS A 1 563 ? -13.145 17.052 -12.606 1.00 72.62 563 LYS A O 1
ATOM 4455 N N . TYR A 1 564 ? -12.390 16.546 -14.665 1.00 73.44 564 TYR A N 1
ATOM 4456 C CA . TYR A 1 564 ? -13.543 15.754 -15.095 1.00 73.44 564 TYR A CA 1
ATOM 4457 C C . TYR A 1 564 ? -13.300 14.245 -14.953 1.00 73.44 564 TYR A C 1
ATOM 4459 O O . TYR A 1 564 ? -14.209 13.493 -14.621 1.00 73.44 564 TYR A O 1
ATOM 4467 N N . LEU A 1 565 ? -12.059 13.810 -15.179 1.00 76.94 565 LEU A N 1
ATOM 4468 C CA . LEU A 1 565 ? -11.559 12.454 -14.973 1.00 76.94 565 LEU A CA 1
ATOM 4469 C C . LEU A 1 565 ? -10.491 12.514 -13.883 1.00 76.94 565 LEU A C 1
ATOM 4471 O O . LEU A 1 565 ? -9.330 12.818 -14.153 1.00 76.94 565 LEU A O 1
ATOM 4475 N N . GLN A 1 566 ? -10.902 12.259 -12.645 1.00 84.50 566 GLN A N 1
ATOM 4476 C CA . GLN A 1 566 ? -10.083 12.502 -11.457 1.00 84.50 566 GLN A CA 1
ATOM 4477 C C . GLN A 1 566 ? -8.910 11.524 -11.320 1.00 84.50 566 GLN A C 1
ATOM 4479 O O . GLN A 1 566 ? -7.859 11.914 -10.817 1.00 84.50 566 GLN A O 1
ATOM 4484 N N . CYS A 1 567 ? -9.047 10.273 -11.770 1.00 90.44 567 CYS A N 1
ATOM 4485 C CA . CYS A 1 567 ? -8.031 9.241 -11.560 1.00 90.44 567 CYS A CA 1
ATOM 4486 C C . CYS A 1 567 ? -7.427 8.760 -12.879 1.00 90.44 567 CYS A C 1
ATOM 4488 O O . CYS A 1 567 ? -8.140 8.357 -13.797 1.00 90.44 567 CYS A O 1
ATOM 4490 N N . TRP A 1 568 ? -6.102 8.816 -12.996 1.00 90.19 568 TRP A N 1
ATOM 4491 C CA . TRP A 1 568 ? -5.348 8.411 -14.186 1.00 90.19 568 TRP A CA 1
ATOM 4492 C C . TRP A 1 568 ? -4.366 7.304 -13.803 1.00 90.19 568 TRP A C 1
ATOM 4494 O O . TRP A 1 568 ? -3.865 7.290 -12.685 1.00 90.19 568 TRP A O 1
ATOM 4504 N N . ALA A 1 569 ? -4.081 6.376 -14.711 1.00 90.12 569 ALA A N 1
ATOM 4505 C CA . ALA A 1 569 ? -3.193 5.242 -14.479 1.00 90.12 569 ALA A CA 1
ATOM 4506 C C . ALA A 1 569 ? -2.180 5.097 -15.617 1.00 90.12 569 ALA A C 1
ATOM 4508 O O . ALA A 1 569 ? -2.569 5.057 -16.781 1.00 90.12 569 ALA A O 1
ATOM 4509 N N . VAL A 1 570 ? -0.888 4.990 -15.307 1.00 86.56 570 VAL A N 1
ATOM 4510 C CA . VAL A 1 570 ? 0.190 4.903 -16.307 1.00 86.56 570 VAL A CA 1
ATOM 4511 C C . VAL A 1 570 ? 1.312 3.981 -15.823 1.00 86.56 570 VAL A C 1
ATOM 4513 O O . VAL A 1 570 ? 1.405 3.674 -14.640 1.00 86.56 570 VAL A O 1
ATOM 4516 N N . THR A 1 571 ? 2.182 3.522 -16.721 1.00 84.69 571 THR A N 1
ATOM 4517 C CA . THR A 1 571 ? 3.474 2.955 -16.300 1.00 84.69 571 THR A CA 1
ATOM 4518 C C . THR A 1 571 ? 4.509 4.062 -16.117 1.00 84.69 571 THR A C 1
ATOM 4520 O O . THR A 1 571 ? 4.478 5.046 -16.858 1.00 84.69 571 THR A O 1
ATOM 4523 N N . SER A 1 572 ? 5.453 3.910 -15.182 1.00 83.50 572 SER A N 1
ATOM 4524 C CA . SER A 1 572 ? 6.365 5.004 -14.793 1.00 83.50 572 SER A CA 1
ATOM 4525 C C . SER A 1 572 ? 7.123 5.638 -15.974 1.00 83.50 572 SER A C 1
ATOM 4527 O O . SER A 1 572 ? 7.247 6.856 -16.051 1.00 83.50 572 SER A O 1
ATOM 4529 N N . LEU A 1 573 ? 7.551 4.836 -16.957 1.00 77.75 573 LEU A N 1
ATOM 4530 C CA . LEU A 1 573 ? 8.278 5.315 -18.146 1.00 77.75 573 LEU A CA 1
ATOM 4531 C C . LEU A 1 573 ? 7.374 5.879 -19.260 1.00 77.75 573 LEU A C 1
ATOM 4533 O O . LEU A 1 573 ? 7.857 6.519 -20.189 1.00 77.75 573 LEU A O 1
ATOM 4537 N N . SER A 1 574 ? 6.060 5.667 -19.180 1.00 73.56 574 SER A N 1
ATOM 4538 C CA . SER A 1 574 ? 5.097 6.045 -20.224 1.00 73.56 574 SER A CA 1
ATOM 4539 C C . SER A 1 574 ? 4.485 7.440 -20.045 1.00 73.56 574 SER A C 1
ATOM 4541 O O . SER A 1 574 ? 3.614 7.820 -20.833 1.00 73.56 574 SER A O 1
ATOM 4543 N N . ALA A 1 575 ? 4.894 8.190 -19.016 1.00 75.75 575 ALA A N 1
ATOM 4544 C CA . ALA A 1 575 ? 4.238 9.433 -18.612 1.00 75.75 575 ALA A CA 1
ATOM 4545 C C . ALA A 1 575 ? 4.501 10.630 -19.549 1.00 75.75 575 ALA A C 1
ATOM 4547 O O . ALA A 1 575 ? 3.562 11.371 -19.840 1.00 75.75 575 ALA A O 1
ATOM 4548 N N . LYS A 1 576 ? 5.730 10.816 -20.062 1.00 68.19 576 LYS A N 1
ATOM 4549 C CA . LYS A 1 576 ? 6.144 12.057 -20.758 1.00 68.19 576 LYS A CA 1
ATOM 4550 C C . LYS A 1 576 ? 5.230 12.507 -21.891 1.00 68.19 576 LYS A C 1
ATOM 4552 O O . LYS A 1 576 ? 4.932 13.691 -22.011 1.00 68.19 576 LYS A O 1
ATOM 4557 N N . SER A 1 577 ? 4.850 11.594 -22.780 1.00 61.84 577 SER A N 1
ATOM 4558 C CA . SER A 1 577 ? 4.109 11.959 -23.994 1.00 61.84 577 SER A CA 1
ATOM 4559 C C . SER A 1 577 ? 2.612 12.121 -23.756 1.00 61.84 577 SER A C 1
ATOM 4561 O O . SER A 1 577 ? 1.910 12.620 -24.629 1.00 61.84 577 SER A O 1
ATOM 4563 N N . ARG A 1 578 ? 2.113 11.693 -22.593 1.00 70.25 578 ARG A N 1
ATOM 4564 C CA . ARG A 1 578 ? 0.676 11.495 -22.374 1.00 70.25 578 ARG A CA 1
ATOM 4565 C C . ARG A 1 578 ? 0.135 12.277 -21.186 1.00 70.25 578 ARG A C 1
ATOM 4567 O O . ARG A 1 578 ? -1.064 12.529 -21.133 1.00 70.25 578 ARG A O 1
ATOM 4574 N N . ILE A 1 579 ? 1.008 12.683 -20.265 1.00 79.00 579 ILE A N 1
ATOM 4575 C CA . ILE A 1 579 ? 0.653 13.456 -19.079 1.00 79.00 579 ILE A CA 1
ATOM 4576 C C . ILE A 1 579 ? 1.390 14.798 -19.114 1.00 79.00 579 ILE A C 1
ATOM 4578 O O . ILE A 1 579 ? 2.626 14.793 -19.181 1.00 79.00 579 ILE A O 1
ATOM 4582 N N . PRO A 1 580 ? 0.670 15.932 -19.001 1.00 81.75 580 PRO A N 1
ATOM 4583 C CA . PRO A 1 580 ? 1.272 17.258 -18.917 1.00 81.75 580 PRO A CA 1
ATOM 4584 C C . PRO A 1 580 ? 2.427 17.306 -17.921 1.00 81.75 580 PRO A C 1
ATOM 4586 O O . PRO A 1 580 ? 2.319 16.807 -16.796 1.00 81.75 580 PRO A O 1
ATOM 4589 N N . PHE A 1 581 ? 3.542 17.895 -18.342 1.00 86.38 581 PHE A N 1
ATOM 4590 C CA . PHE A 1 581 ? 4.702 18.098 -17.486 1.00 86.38 581 PHE A CA 1
ATOM 4591 C C . PHE A 1 581 ? 4.612 19.466 -16.805 1.00 86.38 581 PHE A C 1
ATOM 4593 O O . PHE A 1 581 ? 5.320 20.407 -17.151 1.00 86.38 581 PHE A O 1
ATOM 4600 N N . GLU A 1 582 ? 3.676 19.580 -15.866 1.00 88.44 582 GLU A N 1
ATOM 4601 C CA . GLU A 1 582 ? 3.420 20.791 -15.086 1.00 88.44 582 GLU A CA 1
ATOM 4602 C C . GLU A 1 582 ? 3.370 20.451 -13.589 1.00 88.44 582 GLU A C 1
ATOM 4604 O O . GLU A 1 582 ? 2.992 19.342 -13.200 1.00 88.44 582 GLU A O 1
ATOM 4609 N N . ALA A 1 583 ? 3.740 21.416 -12.747 1.00 93.25 583 ALA A N 1
ATOM 4610 C CA . ALA A 1 583 ? 3.754 21.255 -11.299 1.00 93.25 583 ALA A CA 1
ATOM 4611 C C . ALA A 1 583 ? 2.345 21.011 -10.740 1.00 93.25 583 ALA A C 1
ATOM 4613 O O . ALA A 1 583 ? 1.432 21.805 -10.979 1.00 93.25 583 ALA A O 1
ATOM 4614 N N . GLY A 1 584 ? 2.179 19.948 -9.948 1.00 91.69 584 GLY A N 1
ATOM 4615 C CA . GLY A 1 584 ? 0.972 19.731 -9.141 1.00 91.69 584 GLY A CA 1
ATOM 4616 C C . GLY A 1 584 ? -0.332 19.606 -9.941 1.00 91.69 584 GLY A C 1
ATOM 4617 O O . GLY A 1 584 ? -1.385 20.017 -9.451 1.00 91.69 584 GLY A O 1
ATOM 4618 N N . VAL A 1 585 ? -0.264 19.058 -11.161 1.00 91.06 585 VAL A N 1
ATOM 4619 C CA . VAL A 1 585 ? -1.428 18.697 -11.996 1.00 91.06 585 VAL A CA 1
ATOM 4620 C C . VAL A 1 585 ? -2.382 17.758 -11.254 1.00 91.06 585 VAL A C 1
ATOM 4622 O O . VAL A 1 585 ? -3.600 17.871 -11.407 1.00 91.06 585 VAL A O 1
ATOM 4625 N N . PHE A 1 586 ? -1.827 16.860 -10.441 1.00 94.69 586 PHE A N 1
ATOM 4626 C CA . PHE A 1 586 ? -2.564 15.941 -9.585 1.00 94.69 586 PHE A CA 1
ATOM 4627 C C . PHE A 1 586 ? -2.451 16.335 -8.112 1.00 94.69 586 PHE A C 1
ATOM 4629 O O . PHE A 1 586 ? -1.425 16.847 -7.658 1.00 94.69 586 PHE A O 1
ATOM 4636 N N . ASP A 1 587 ? -3.484 16.053 -7.323 1.00 95.00 587 ASP A N 1
ATOM 4637 C CA . ASP A 1 587 ? -3.375 16.183 -5.869 1.00 95.00 587 ASP A CA 1
ATOM 4638 C C . ASP A 1 587 ? -2.537 15.042 -5.275 1.00 95.00 587 ASP A C 1
ATOM 4640 O O . ASP A 1 587 ? -1.758 15.277 -4.350 1.00 95.00 587 ASP A O 1
ATOM 4644 N N . TYR A 1 588 ? -2.633 13.839 -5.851 1.00 96.94 588 TYR A N 1
ATOM 4645 C CA . TYR A 1 588 ? -1.912 12.646 -5.406 1.00 96.94 588 TYR A CA 1
ATOM 4646 C C . TYR A 1 588 ? -1.163 11.959 -6.548 1.00 96.94 588 TYR A C 1
ATOM 4648 O O . TYR A 1 588 ? -1.674 11.838 -7.659 1.00 96.94 588 TYR A O 1
ATOM 4656 N N . VAL A 1 589 ? 0.012 11.418 -6.239 1.00 97.50 589 VAL A N 1
ATOM 4657 C CA . VAL A 1 589 ? 0.634 10.334 -7.000 1.00 97.50 589 VAL A CA 1
ATOM 4658 C C . VAL A 1 589 ? 0.704 9.085 -6.127 1.00 97.50 589 VAL A C 1
ATOM 4660 O O . VAL A 1 589 ? 1.138 9.151 -4.979 1.00 97.50 589 VAL A O 1
ATOM 4663 N N . ILE A 1 590 ? 0.255 7.951 -6.655 1.00 98.00 590 ILE A N 1
ATOM 4664 C CA . ILE A 1 590 ? 0.285 6.649 -5.986 1.00 98.00 590 ILE A CA 1
ATOM 4665 C C . ILE A 1 590 ? 1.249 5.765 -6.766 1.00 98.00 590 ILE A C 1
ATOM 4667 O O . ILE A 1 590 ? 1.013 5.499 -7.943 1.00 98.00 590 ILE A O 1
ATOM 4671 N N . ILE A 1 591 ? 2.325 5.323 -6.121 1.00 97.31 591 ILE A N 1
ATOM 4672 C CA . ILE A 1 591 ? 3.320 4.435 -6.719 1.00 97.31 591 ILE A CA 1
ATOM 4673 C C . ILE A 1 591 ? 3.176 3.047 -6.105 1.00 97.31 591 ILE A C 1
ATOM 4675 O O . ILE A 1 591 ? 3.445 2.880 -4.918 1.00 97.31 591 ILE A O 1
ATOM 4679 N N . ASP A 1 592 ? 2.767 2.068 -6.909 1.00 95.38 592 ASP A N 1
ATOM 4680 C CA . ASP A 1 592 ? 2.679 0.658 -6.511 1.00 95.38 592 ASP A CA 1
ATOM 4681 C C . ASP A 1 592 ? 3.879 -0.144 -7.028 1.00 95.38 592 ASP A C 1
ATOM 4683 O O . ASP A 1 592 ? 4.474 0.184 -8.061 1.00 95.38 592 ASP A O 1
ATOM 4687 N N . GLU A 1 593 ? 4.224 -1.216 -6.317 1.00 91.50 593 GLU A N 1
ATOM 4688 C CA . GLU A 1 593 ? 5.471 -1.973 -6.498 1.00 91.50 593 GLU A CA 1
ATOM 4689 C C . GLU A 1 593 ? 6.719 -1.071 -6.401 1.00 91.50 593 GLU A C 1
ATOM 4691 O O . GLU A 1 593 ? 7.680 -1.179 -7.170 1.00 91.50 593 GLU A O 1
ATOM 4696 N N . ALA A 1 594 ? 6.705 -0.144 -5.438 1.00 94.19 594 ALA A N 1
ATOM 4697 C CA . ALA A 1 594 ? 7.743 0.867 -5.261 1.00 94.19 594 ALA A CA 1
ATOM 4698 C C . ALA A 1 594 ? 9.139 0.293 -4.960 1.00 94.19 594 ALA A C 1
ATOM 4700 O O . ALA A 1 594 ? 10.135 0.953 -5.248 1.00 94.19 594 ALA A O 1
ATOM 4701 N N . SER A 1 595 ? 9.241 -0.922 -4.410 1.00 92.19 595 SER A N 1
ATOM 4702 C CA . SER A 1 595 ? 10.533 -1.596 -4.216 1.00 92.19 595 SER A CA 1
ATOM 4703 C C . SER A 1 595 ? 11.197 -1.972 -5.541 1.00 92.19 595 SER A C 1
ATOM 4705 O O . SER A 1 595 ? 12.418 -1.981 -5.629 1.00 92.19 595 SER A O 1
ATOM 4707 N N . GLN A 1 596 ? 10.415 -2.187 -6.600 1.00 89.31 596 GLN A N 1
ATOM 4708 C CA . GLN A 1 596 ? 10.927 -2.496 -7.936 1.00 89.31 596 GLN A CA 1
ATOM 4709 C C . GLN A 1 596 ? 11.193 -1.243 -8.783 1.00 89.31 596 GLN A C 1
ATOM 4711 O O . GLN A 1 596 ? 11.802 -1.353 -9.856 1.00 89.31 596 GLN A O 1
ATOM 4716 N N . CYS A 1 597 ? 10.716 -0.074 -8.346 1.00 90.31 597 CYS A N 1
ATOM 4717 C CA . CYS A 1 597 ? 10.872 1.201 -9.041 1.00 90.31 597 CYS A CA 1
ATOM 4718 C C . CYS A 1 597 ? 12.224 1.846 -8.715 1.00 90.31 597 CYS A C 1
ATOM 4720 O O . CYS A 1 597 ? 12.637 1.900 -7.555 1.00 90.31 597 CYS A O 1
ATOM 4722 N N . ASP A 1 598 ? 12.888 2.372 -9.741 1.00 89.56 598 ASP A N 1
ATOM 4723 C CA . ASP A 1 598 ? 14.079 3.196 -9.574 1.00 89.56 598 ASP A CA 1
ATOM 4724 C C . ASP A 1 598 ? 13.710 4.639 -9.188 1.00 89.56 598 ASP A C 1
ATOM 4726 O O . ASP A 1 598 ? 12.577 5.084 -9.377 1.00 89.56 598 ASP A O 1
ATOM 4730 N N . ILE A 1 599 ? 14.672 5.385 -8.645 1.00 92.19 599 ILE A N 1
ATOM 4731 C CA . ILE A 1 599 ? 14.443 6.757 -8.169 1.00 92.19 599 ILE A CA 1
ATOM 4732 C C . ILE A 1 599 ? 14.166 7.708 -9.346 1.00 92.19 599 ILE A C 1
ATOM 4734 O O . ILE A 1 599 ? 13.245 8.524 -9.285 1.00 92.19 599 ILE A O 1
ATOM 4738 N N . ALA A 1 600 ? 14.945 7.594 -10.426 1.00 90.12 600 ALA A N 1
ATOM 4739 C CA . ALA A 1 600 ? 14.948 8.548 -11.531 1.00 90.12 600 ALA A CA 1
ATOM 4740 C C . ALA A 1 600 ? 13.602 8.584 -12.266 1.00 90.12 600 ALA A C 1
ATOM 4742 O O . ALA A 1 600 ? 13.079 9.670 -12.514 1.00 90.12 600 ALA A O 1
ATOM 4743 N N . SER A 1 601 ? 13.001 7.422 -12.547 1.00 89.12 601 SER A N 1
ATOM 4744 C CA . SER A 1 601 ? 11.720 7.334 -13.266 1.00 89.12 601 SER A CA 1
ATOM 4745 C C . SER A 1 601 ? 10.531 7.963 -12.531 1.00 89.12 601 SER A C 1
ATOM 4747 O O . SER A 1 601 ? 9.497 8.228 -13.145 1.00 89.12 601 SER A O 1
ATOM 4749 N N . ILE A 1 602 ? 10.669 8.246 -11.234 1.00 94.50 602 ILE A N 1
ATOM 4750 C CA . ILE A 1 602 ? 9.571 8.691 -10.373 1.00 94.50 602 ILE A CA 1
ATOM 4751 C C . ILE A 1 602 ? 9.649 10.185 -10.044 1.00 94.50 602 ILE A C 1
ATOM 4753 O O . ILE A 1 602 ? 8.611 10.797 -9.784 1.00 94.50 602 ILE A O 1
ATOM 4757 N N . LEU A 1 603 ? 10.826 10.820 -10.124 1.00 95.00 603 LEU A N 1
ATOM 4758 C CA . LEU A 1 603 ? 10.965 12.265 -9.868 1.00 95.00 603 LEU A CA 1
ATOM 4759 C C . LEU A 1 603 ? 10.016 13.124 -10.725 1.00 95.00 603 LEU A C 1
ATOM 4761 O O . LEU A 1 603 ? 9.348 13.999 -10.165 1.00 95.00 603 LEU A O 1
ATOM 4765 N N . PRO A 1 604 ? 9.845 12.859 -12.038 1.00 94.62 604 PRO A N 1
ATOM 4766 C CA . PRO A 1 604 ? 8.883 13.607 -12.844 1.00 94.62 604 PRO A CA 1
ATOM 4767 C C . PRO A 1 604 ? 7.420 13.350 -12.466 1.00 94.62 604 PRO A C 1
ATOM 4769 O O . PRO A 1 604 ? 6.558 14.174 -12.771 1.00 94.62 604 PRO A O 1
ATOM 4772 N N . LEU A 1 605 ? 7.107 12.219 -11.827 1.00 95.50 605 LEU A N 1
ATOM 4773 C CA . LEU A 1 605 ? 5.760 11.924 -11.329 1.00 95.50 605 LEU A CA 1
ATOM 4774 C C . LEU A 1 605 ? 5.487 12.665 -10.015 1.00 95.50 605 LEU A C 1
ATOM 4776 O O . LEU A 1 605 ? 4.407 13.225 -9.845 1.00 95.50 605 LEU A O 1
ATOM 4780 N N . LEU A 1 606 ? 6.482 12.741 -9.126 1.00 96.56 606 LEU A N 1
ATOM 4781 C CA . LEU A 1 606 ? 6.414 13.542 -7.899 1.00 96.56 606 LEU A CA 1
ATOM 4782 C C . LEU A 1 606 ? 6.257 15.037 -8.199 1.00 96.56 606 LEU A C 1
ATOM 4784 O O . LEU A 1 606 ? 5.556 15.732 -7.472 1.00 96.56 606 LEU A O 1
ATOM 4788 N N . TYR A 1 607 ? 6.868 15.530 -9.280 1.00 96.44 607 TYR A N 1
ATOM 4789 C CA . TYR A 1 607 ? 6.676 16.907 -9.745 1.00 96.44 607 TYR A CA 1
ATOM 4790 C C . TYR A 1 607 ? 5.225 17.182 -10.174 1.00 96.44 607 TYR A C 1
ATOM 4792 O 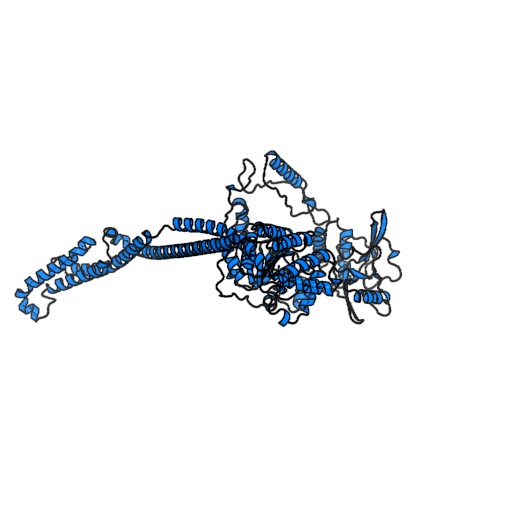O . TYR A 1 607 ? 4.659 18.237 -9.890 1.00 96.44 607 TYR A O 1
ATOM 4800 N N . ARG A 1 608 ? 4.579 16.209 -10.822 1.00 94.88 608 ARG A N 1
ATOM 4801 C CA . ARG A 1 608 ? 3.192 16.335 -11.293 1.00 94.88 608 ARG A CA 1
ATOM 4802 C C . ARG A 1 608 ? 2.155 16.277 -10.178 1.00 94.88 608 ARG A C 1
ATOM 4804 O O . ARG A 1 608 ? 0.993 16.556 -10.457 1.00 94.88 608 ARG A O 1
ATOM 4811 N N . ALA A 1 609 ? 2.532 15.925 -8.952 1.00 96.12 609 ALA A N 1
ATOM 4812 C CA . ALA A 1 609 ? 1.599 15.749 -7.847 1.00 96.12 609 ALA A CA 1
ATOM 4813 C C . ALA A 1 609 ? 1.943 16.614 -6.634 1.00 96.12 609 ALA A C 1
ATOM 4815 O O . ALA A 1 609 ? 3.093 16.985 -6.428 1.00 96.12 609 ALA A O 1
ATOM 4816 N N . LYS A 1 610 ? 0.947 16.920 -5.800 1.00 95.06 610 LYS A N 1
ATOM 4817 C CA . LYS A 1 610 ? 1.154 17.646 -4.532 1.00 95.06 610 LYS A CA 1
ATOM 4818 C C . LYS A 1 610 ? 1.549 16.716 -3.382 1.00 95.06 610 LYS A C 1
ATOM 4820 O O . LYS A 1 610 ? 2.262 17.135 -2.477 1.00 95.06 610 LYS A O 1
ATOM 4825 N N . ARG A 1 611 ? 1.068 15.470 -3.403 1.00 95.12 611 ARG A N 1
ATOM 4826 C CA . ARG A 1 611 ? 1.227 14.465 -2.335 1.00 95.12 611 ARG A CA 1
ATOM 4827 C C . ARG A 1 611 ? 1.598 13.115 -2.938 1.00 95.12 611 ARG A C 1
ATOM 4829 O O . ARG A 1 611 ? 1.220 12.839 -4.076 1.00 95.12 611 ARG A O 1
ATOM 4836 N N . ALA A 1 612 ? 2.296 12.273 -2.183 1.00 96.69 612 ALA A N 1
ATOM 4837 C CA . ALA A 1 612 ? 2.758 10.968 -2.650 1.00 96.69 612 ALA A CA 1
ATOM 4838 C C . ALA A 1 612 ? 2.340 9.828 -1.713 1.00 96.69 612 ALA A C 1
ATOM 4840 O O . ALA A 1 612 ? 2.441 9.930 -0.492 1.00 96.69 612 ALA A O 1
ATOM 4841 N N . VAL A 1 613 ? 1.916 8.711 -2.296 1.00 97.38 613 VAL A N 1
ATOM 4842 C CA . VAL A 1 613 ? 1.627 7.464 -1.585 1.00 97.38 613 VAL A CA 1
ATOM 4843 C C . VAL A 1 613 ? 2.493 6.374 -2.192 1.00 97.38 613 VAL A C 1
ATOM 4845 O O . VAL A 1 613 ? 2.392 6.086 -3.383 1.00 97.38 613 VAL A O 1
ATOM 4848 N N . ILE A 1 614 ? 3.374 5.799 -1.382 1.00 97.25 614 ILE A N 1
ATOM 4849 C CA . ILE A 1 614 ? 4.370 4.819 -1.807 1.00 97.25 614 ILE A CA 1
ATOM 4850 C C . ILE A 1 614 ? 3.966 3.461 -1.249 1.00 97.25 614 ILE A C 1
ATOM 4852 O O . ILE A 1 614 ? 3.883 3.276 -0.036 1.00 97.25 614 ILE A O 1
ATOM 4856 N N . ILE A 1 615 ? 3.687 2.519 -2.142 1.00 97.00 615 ILE A N 1
ATOM 4857 C CA . ILE A 1 615 ? 3.166 1.196 -1.816 1.00 97.00 615 ILE A CA 1
ATOM 4858 C C . ILE A 1 615 ? 4.148 0.160 -2.348 1.00 97.00 615 ILE A C 1
ATOM 4860 O O . ILE A 1 615 ? 4.527 0.174 -3.519 1.00 97.00 615 ILE A O 1
ATOM 4864 N N . GLY A 1 616 ? 4.598 -0.739 -1.484 1.00 94.81 616 GLY A N 1
ATOM 4865 C CA . GLY A 1 616 ? 5.575 -1.742 -1.881 1.00 94.81 616 GLY A CA 1
ATOM 4866 C C . GLY A 1 616 ? 5.909 -2.713 -0.768 1.00 94.81 616 GLY A C 1
ATOM 4867 O O . GLY A 1 616 ? 5.195 -2.825 0.226 1.00 94.81 616 GLY A O 1
ATOM 4868 N N . ASP A 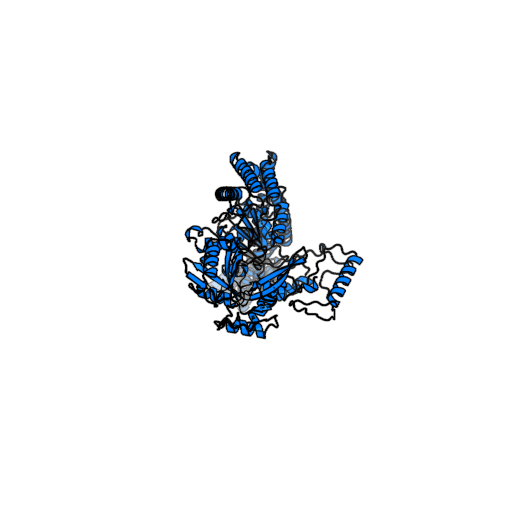1 617 ? 6.996 -3.440 -0.971 1.00 94.31 617 ASP A N 1
ATOM 4869 C CA . ASP A 1 617 ? 7.509 -4.390 0.002 1.00 94.31 617 ASP A CA 1
ATOM 4870 C C . ASP A 1 617 ? 9.038 -4.460 -0.115 1.00 94.31 617 ASP A C 1
ATOM 4872 O O . ASP A 1 617 ? 9.542 -4.913 -1.149 1.00 94.31 617 ASP A O 1
ATOM 4876 N N . PRO A 1 618 ? 9.787 -4.010 0.908 1.00 91.62 618 PRO A N 1
ATOM 4877 C CA . PRO A 1 618 ? 11.246 -4.009 0.880 1.00 91.62 618 PRO A CA 1
ATOM 4878 C C . PRO A 1 618 ? 11.854 -5.414 0.981 1.00 91.62 618 PRO A C 1
ATOM 4880 O O . PRO A 1 618 ? 13.050 -5.560 0.750 1.00 91.62 618 PRO A O 1
ATOM 4883 N N . LYS A 1 619 ? 11.070 -6.440 1.344 1.00 92.00 619 LYS A N 1
ATOM 4884 C CA . LYS A 1 619 ? 11.532 -7.836 1.422 1.00 92.00 619 LYS A CA 1
ATOM 4885 C C . LYS A 1 619 ? 11.394 -8.583 0.089 1.00 92.00 619 LYS A C 1
ATOM 4887 O O . LYS A 1 619 ? 11.850 -9.716 -0.022 1.00 92.00 619 LYS A O 1
ATOM 4892 N N . GLN A 1 620 ? 10.780 -7.962 -0.920 1.00 88.12 620 GLN A N 1
ATOM 4893 C CA . GLN A 1 620 ? 10.694 -8.483 -2.287 1.00 88.12 620 GLN A CA 1
ATOM 4894 C C . GLN A 1 620 ? 11.818 -7.943 -3.185 1.00 88.12 620 GLN A C 1
ATOM 4896 O O . GLN A 1 620 ? 12.691 -7.203 -2.741 1.00 88.12 620 GLN A O 1
ATOM 4901 N N . LEU A 1 621 ? 11.801 -8.338 -4.464 1.00 85.31 621 LEU A N 1
ATOM 4902 C CA . LEU A 1 621 ? 12.773 -7.900 -5.465 1.00 85.31 621 LEU A CA 1
ATOM 4903 C C . LEU A 1 621 ? 12.908 -6.370 -5.486 1.00 85.31 621 LEU A C 1
ATOM 4905 O O . LEU A 1 621 ? 11.917 -5.647 -5.611 1.00 85.31 621 LEU A O 1
ATOM 4909 N N . SER A 1 622 ? 14.153 -5.902 -5.406 1.00 86.38 622 SER A N 1
ATOM 4910 C CA . SER A 1 622 ? 14.496 -4.496 -5.605 1.00 86.38 622 SER A CA 1
ATOM 4911 C C . SER A 1 622 ? 14.601 -4.169 -7.096 1.00 86.38 622 SER A C 1
ATOM 4913 O O . SER A 1 622 ? 14.684 -5.061 -7.947 1.00 86.38 622 SER A O 1
ATOM 4915 N N . HIS A 1 623 ? 14.628 -2.882 -7.439 1.00 82.62 623 HIS A N 1
ATOM 4916 C CA . HIS A 1 623 ? 15.043 -2.467 -8.774 1.00 82.62 623 HIS A CA 1
ATOM 4917 C C . HIS A 1 623 ? 16.475 -2.956 -9.056 1.00 82.62 623 HIS A C 1
ATOM 4919 O O . HIS A 1 623 ? 17.327 -3.006 -8.171 1.00 82.62 623 HIS A O 1
ATOM 4925 N N . ILE A 1 624 ? 16.724 -3.344 -10.306 1.00 75.31 624 ILE A N 1
ATOM 4926 C CA . ILE A 1 624 ? 18.045 -3.769 -10.768 1.00 75.31 624 ILE A CA 1
ATOM 4927 C C . ILE A 1 624 ? 18.689 -2.556 -11.431 1.00 75.31 624 ILE A C 1
ATOM 4929 O O . ILE A 1 624 ? 18.179 -2.057 -12.436 1.00 75.31 624 ILE A O 1
ATOM 4933 N N . SER A 1 625 ? 19.777 -2.070 -10.840 1.00 74.88 625 SER A N 1
ATOM 4934 C CA . SER A 1 625 ? 20.589 -0.991 -11.398 1.00 74.88 625 SER A CA 1
ATOM 4935 C C . SER A 1 625 ? 21.607 -1.556 -12.386 1.00 74.88 625 SER A C 1
ATOM 4937 O O . SER A 1 625 ? 22.266 -2.548 -12.090 1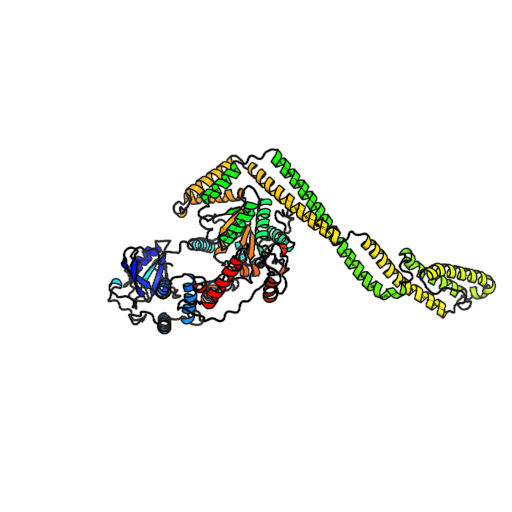.00 74.88 625 SER A O 1
ATOM 4939 N N . GLN A 1 626 ? 21.756 -0.896 -13.535 1.00 67.75 626 GLN A N 1
ATOM 4940 C CA . GLN A 1 626 ? 22.886 -1.118 -14.447 1.00 67.75 626 GLN A CA 1
ATOM 4941 C C . GLN A 1 626 ? 24.126 -0.316 -14.031 1.00 67.75 626 GLN A C 1
ATOM 4943 O O . GLN A 1 626 ? 25.222 -0.600 -14.486 1.00 67.75 626 GLN A O 1
ATOM 4948 N N . LEU A 1 627 ? 23.952 0.692 -13.172 1.00 69.69 627 LEU A N 1
ATOM 4949 C CA . LEU A 1 627 ? 25.044 1.491 -12.636 1.00 69.69 627 LEU A CA 1
ATOM 4950 C C . LEU A 1 627 ? 25.773 0.696 -11.549 1.00 69.69 627 LEU A C 1
ATOM 4952 O O . LEU A 1 627 ? 25.125 0.203 -10.613 1.00 69.69 627 LEU A O 1
ATOM 4956 N N . SER A 1 628 ? 27.101 0.611 -11.642 1.00 73.81 628 SER A N 1
ATOM 4957 C CA . SER A 1 628 ? 27.896 -0.050 -10.611 1.00 73.81 628 SER A CA 1
ATOM 4958 C C . SER A 1 628 ? 27.935 0.767 -9.318 1.00 73.81 628 SER A C 1
ATOM 4960 O O . SER A 1 628 ? 27.827 1.996 -9.323 1.00 73.81 628 SER A O 1
ATOM 4962 N N . LYS A 1 629 ? 28.133 0.094 -8.175 1.00 77.75 629 LYS A N 1
ATOM 4963 C CA . LYS A 1 629 ? 28.215 0.768 -6.864 1.00 77.75 629 LYS A CA 1
ATOM 4964 C C . LYS A 1 629 ? 29.332 1.816 -6.812 1.00 77.75 629 LYS A C 1
ATOM 4966 O O . LYS A 1 629 ? 29.172 2.842 -6.160 1.00 77.75 629 LYS A O 1
ATOM 4971 N N . LYS A 1 630 ? 30.453 1.578 -7.505 1.00 69.94 630 LYS A N 1
ATOM 4972 C CA . LYS A 1 630 ? 31.575 2.527 -7.578 1.00 69.94 630 LYS A CA 1
ATOM 4973 C C . LYS A 1 630 ? 31.191 3.776 -8.370 1.00 69.94 630 LYS A C 1
ATOM 4975 O O . LYS A 1 630 ? 31.408 4.882 -7.882 1.00 69.94 630 LYS A O 1
ATOM 4980 N N . GLN A 1 631 ? 30.601 3.602 -9.555 1.00 74.25 631 GLN A N 1
ATOM 4981 C CA . GLN A 1 631 ? 30.113 4.719 -10.372 1.00 74.25 631 GLN A CA 1
ATOM 4982 C C . GLN A 1 631 ? 29.103 5.568 -9.592 1.00 74.25 631 GLN A C 1
ATOM 4984 O O . GLN A 1 631 ? 29.192 6.792 -9.596 1.00 74.25 631 GLN A O 1
ATOM 4989 N N . ASP A 1 632 ? 28.193 4.921 -8.863 1.00 82.06 632 ASP A N 1
ATOM 4990 C CA . ASP A 1 632 ? 27.218 5.598 -8.006 1.00 82.06 632 ASP A CA 1
ATOM 4991 C C . ASP A 1 632 ? 27.889 6.445 -6.923 1.00 82.06 632 ASP A C 1
ATOM 4993 O O . ASP A 1 632 ? 27.590 7.628 -6.780 1.00 82.06 632 ASP A O 1
ATOM 4997 N N . LEU A 1 633 ? 28.851 5.873 -6.193 1.00 82.88 633 LEU A N 1
ATOM 4998 C CA . LEU A 1 633 ? 29.593 6.592 -5.158 1.00 82.88 633 LEU A CA 1
ATOM 4999 C C . LEU A 1 633 ? 30.366 7.788 -5.726 1.00 82.88 633 LEU A C 1
ATOM 5001 O O . LEU A 1 633 ? 30.330 8.862 -5.126 1.00 82.88 633 LEU A O 1
ATOM 5005 N N . ALA A 1 634 ? 31.011 7.630 -6.884 1.00 77.69 634 ALA A N 1
ATOM 5006 C CA . ALA A 1 634 ? 31.719 8.719 -7.553 1.00 77.69 634 ALA A CA 1
ATOM 5007 C C . ALA A 1 634 ? 30.765 9.862 -7.943 1.00 77.69 634 ALA A C 1
ATOM 5009 O O . ALA A 1 634 ? 31.076 11.032 -7.719 1.00 77.69 634 ALA A O 1
ATOM 5010 N N . LEU A 1 635 ? 29.573 9.540 -8.461 1.00 84.00 635 LEU A N 1
ATOM 5011 C CA . LEU A 1 635 ? 28.547 10.534 -8.789 1.00 84.00 635 LEU A CA 1
ATOM 5012 C C . LEU A 1 635 ? 28.004 11.230 -7.532 1.00 84.00 635 LEU A C 1
ATOM 5014 O O . LEU A 1 635 ? 27.912 12.457 -7.504 1.00 84.00 635 LEU A O 1
ATOM 5018 N N . LEU A 1 636 ? 27.698 10.480 -6.471 1.00 87.69 636 LEU A N 1
ATOM 5019 C CA . LEU A 1 636 ? 27.237 11.046 -5.200 1.00 87.69 636 LEU A CA 1
ATOM 5020 C C . LEU A 1 636 ? 28.267 12.016 -4.605 1.00 87.69 636 LEU A C 1
ATOM 5022 O O . LEU A 1 636 ? 27.891 13.092 -4.142 1.00 87.69 636 LEU A O 1
ATOM 5026 N N . GLN A 1 637 ? 29.557 11.667 -4.654 1.00 86.38 637 GLN A N 1
ATOM 5027 C CA . GLN A 1 637 ? 30.643 12.536 -4.197 1.00 86.38 637 GLN A CA 1
ATOM 5028 C C . GLN A 1 637 ? 30.787 13.779 -5.078 1.00 86.38 637 GLN A C 1
ATOM 5030 O O . GLN A 1 637 ? 30.808 14.889 -4.545 1.00 86.38 637 GLN A O 1
ATOM 5035 N N . LYS A 1 638 ? 30.817 13.607 -6.408 1.00 86.50 638 LYS A N 1
ATOM 5036 C CA . LYS A 1 638 ? 30.941 14.702 -7.386 1.00 86.50 638 LYS A CA 1
ATOM 5037 C C . LYS A 1 638 ? 29.847 15.757 -7.219 1.00 86.50 638 LYS A C 1
ATOM 5039 O O . LYS A 1 638 ? 30.123 16.944 -7.346 1.00 86.50 638 LYS A O 1
ATOM 5044 N N . TYR A 1 639 ? 28.617 15.330 -6.934 1.00 86.75 639 TYR A N 1
ATOM 5045 C CA . TYR A 1 639 ? 27.464 16.224 -6.789 1.00 86.75 639 TYR A CA 1
ATOM 5046 C C . TYR A 1 639 ? 27.088 16.528 -5.327 1.00 86.75 639 TYR A C 1
ATOM 5048 O O . TYR A 1 639 ? 26.064 17.166 -5.088 1.00 86.75 639 TYR A O 1
ATOM 5056 N N . HIS A 1 640 ? 27.894 16.095 -4.350 1.00 89.31 640 HIS A N 1
ATOM 5057 C CA . HIS A 1 640 ? 27.653 16.277 -2.910 1.00 89.31 640 HIS A CA 1
ATOM 5058 C C . HIS A 1 640 ? 26.256 15.825 -2.440 1.00 89.31 640 HIS A C 1
ATOM 5060 O O . HIS A 1 640 ? 25.601 16.479 -1.626 1.00 89.31 640 HIS A O 1
ATOM 5066 N N . ILE A 1 641 ? 25.790 14.688 -2.955 1.00 90.06 641 ILE A N 1
ATOM 5067 C CA . ILE A 1 641 ? 24.471 14.129 -2.654 1.00 90.06 641 ILE A CA 1
ATOM 5068 C C . ILE A 1 641 ? 24.592 13.105 -1.517 1.00 90.06 641 ILE A C 1
ATOM 5070 O O . ILE A 1 641 ? 25.536 12.321 -1.446 1.00 90.06 641 ILE A O 1
ATOM 5074 N N . SER A 1 642 ? 23.608 13.093 -0.612 1.00 89.75 642 SER A N 1
ATOM 5075 C CA . SER A 1 642 ? 23.538 12.117 0.482 1.00 89.75 642 SER A CA 1
ATOM 5076 C C . SER A 1 642 ? 23.516 10.665 -0.033 1.00 89.75 642 SER A C 1
ATOM 5078 O O . SER A 1 642 ? 22.782 10.384 -0.985 1.00 89.75 642 SER A O 1
ATOM 5080 N N . PRO A 1 643 ? 24.183 9.711 0.655 1.00 89.62 643 PRO A N 1
ATOM 5081 C CA . PRO A 1 643 ? 24.122 8.281 0.330 1.00 89.62 643 PRO A CA 1
ATOM 5082 C C . PRO A 1 643 ? 22.706 7.694 0.273 1.00 89.62 643 PRO A C 1
ATOM 5084 O O . PRO A 1 643 ? 22.485 6.684 -0.391 1.00 89.62 643 PRO A O 1
ATOM 5087 N N . ALA A 1 644 ? 21.724 8.335 0.920 1.00 88.50 644 ALA A N 1
ATOM 5088 C CA . ALA A 1 644 ? 20.318 7.944 0.826 1.00 88.50 644 ALA A CA 1
ATOM 5089 C C . ALA A 1 644 ? 19.792 7.942 -0.625 1.00 88.50 644 ALA A C 1
ATOM 5091 O O . ALA A 1 644 ? 18.885 7.179 -0.944 1.00 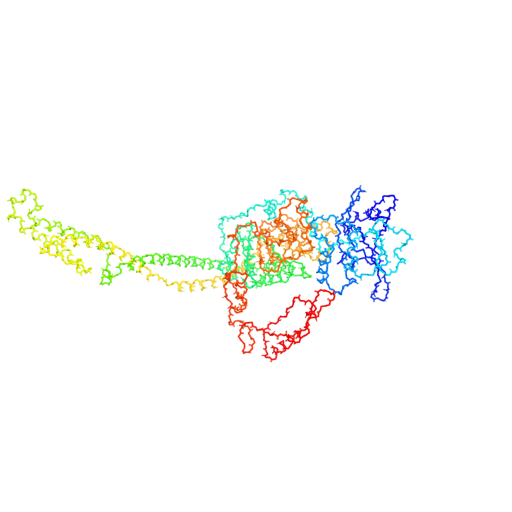88.50 644 ALA A O 1
ATOM 5092 N N . TRP A 1 645 ? 20.378 8.746 -1.515 1.00 91.44 645 TRP A N 1
ATOM 5093 C CA . TRP A 1 645 ? 20.013 8.832 -2.933 1.00 91.44 645 TRP A CA 1
ATOM 5094 C C . TRP A 1 645 ? 20.787 7.873 -3.844 1.00 91.44 645 TRP A C 1
ATOM 5096 O O . TRP A 1 645 ? 20.657 7.978 -5.060 1.00 91.44 645 TRP A O 1
ATOM 5106 N N . SER A 1 646 ? 21.579 6.952 -3.283 1.00 91.38 646 SER A N 1
ATOM 5107 C CA . SER A 1 646 ? 22.304 5.939 -4.055 1.00 91.38 646 SER A CA 1
ATOM 5108 C C . SER A 1 646 ? 21.363 5.177 -4.989 1.00 91.38 646 SER A C 1
ATOM 5110 O O . SER A 1 646 ? 20.471 4.455 -4.537 1.00 91.38 646 SER A O 1
ATOM 5112 N N . TYR A 1 647 ? 21.578 5.331 -6.296 1.00 87.94 647 TYR A N 1
ATOM 5113 C CA . TYR A 1 647 ? 20.755 4.704 -7.324 1.00 87.94 647 TYR A CA 1
ATOM 5114 C C . TYR A 1 647 ? 20.996 3.194 -7.402 1.00 87.94 647 TYR A C 1
ATOM 5116 O O . TYR A 1 647 ? 20.089 2.436 -7.725 1.00 87.94 647 TYR A O 1
ATOM 5124 N N . SER A 1 648 ? 22.207 2.738 -7.090 1.00 84.44 648 SER A N 1
ATOM 5125 C CA . SER A 1 648 ? 22.584 1.323 -7.113 1.00 84.44 648 SER A CA 1
ATOM 5126 C C . SER A 1 648 ? 22.162 0.560 -5.855 1.00 84.44 648 SER A C 1
ATOM 5128 O O . SER A 1 648 ? 21.930 -0.647 -5.934 1.00 84.44 648 SER A O 1
ATOM 5130 N N . ALA A 1 649 ? 22.054 1.235 -4.702 1.00 85.31 649 ALA A N 1
ATOM 5131 C CA . ALA A 1 649 ? 21.753 0.592 -3.423 1.00 85.31 649 ALA A CA 1
ATOM 5132 C C . ALA A 1 649 ? 20.288 0.724 -2.984 1.00 85.31 649 ALA A C 1
ATOM 5134 O O . ALA A 1 649 ? 19.786 -0.177 -2.314 1.00 85.31 649 ALA A O 1
ATOM 5135 N N . ASN A 1 650 ? 19.597 1.814 -3.343 1.00 90.25 650 ASN A N 1
ATOM 5136 C CA . ASN A 1 650 ? 18.255 2.102 -2.837 1.00 90.25 650 ASN A CA 1
ATOM 5137 C C . ASN A 1 650 ? 17.200 2.080 -3.938 1.00 90.25 650 ASN A C 1
ATOM 5139 O O . ASN A 1 650 ? 17.319 2.760 -4.956 1.00 90.25 650 ASN A O 1
ATOM 5143 N N . SER A 1 651 ? 16.116 1.348 -3.690 1.00 91.94 651 SER A N 1
ATOM 5144 C CA . SER A 1 651 ? 14.875 1.506 -4.447 1.00 91.94 651 SER A CA 1
ATOM 5145 C C . SER A 1 651 ? 14.166 2.804 -4.073 1.00 91.94 651 SER A C 1
ATOM 5147 O O . SER A 1 651 ? 14.450 3.419 -3.037 1.00 91.94 651 SER A O 1
ATOM 5149 N N . LEU A 1 652 ? 13.167 3.190 -4.872 1.00 93.62 652 LEU A N 1
ATOM 5150 C CA . LEU A 1 652 ? 12.271 4.286 -4.506 1.00 93.62 652 LEU A CA 1
ATOM 5151 C C . LEU A 1 652 ? 11.658 4.068 -3.115 1.00 93.62 652 LEU A C 1
ATOM 5153 O O . LEU A 1 652 ? 11.580 5.008 -2.325 1.00 93.62 652 LEU A O 1
ATOM 5157 N N . TYR A 1 653 ? 11.225 2.838 -2.813 1.00 94.94 653 TYR A N 1
ATOM 5158 C CA . TYR A 1 653 ? 10.643 2.510 -1.513 1.00 94.94 653 TYR A CA 1
ATOM 5159 C C . TYR A 1 653 ? 11.622 2.807 -0.369 1.00 94.94 653 TYR A C 1
ATOM 5161 O O . TYR A 1 653 ? 11.236 3.452 0.604 1.00 94.94 653 TYR A O 1
ATOM 5169 N N . ALA A 1 654 ? 12.883 2.378 -0.489 1.00 92.94 654 ALA A N 1
ATOM 5170 C CA . ALA A 1 654 ? 13.895 2.600 0.544 1.00 92.94 654 ALA A CA 1
ATOM 5171 C C . ALA A 1 654 ? 14.168 4.099 0.766 1.00 92.94 654 ALA A C 1
ATOM 5173 O O . ALA A 1 654 ? 14.185 4.561 1.908 1.00 92.94 654 ALA A O 1
ATOM 5174 N N . LEU A 1 655 ? 14.290 4.874 -0.320 1.00 93.12 655 LEU A N 1
ATOM 5175 C CA . LEU A 1 655 ? 14.451 6.329 -0.245 1.00 93.12 655 LEU A CA 1
ATOM 5176 C C . LEU A 1 655 ? 13.245 7.006 0.424 1.00 93.12 655 LEU A C 1
ATOM 5178 O O . LEU A 1 655 ? 13.425 7.909 1.239 1.00 93.12 655 LEU A O 1
ATOM 5182 N N . ALA A 1 656 ? 12.023 6.584 0.090 1.00 93.38 656 ALA A N 1
ATOM 5183 C CA . ALA A 1 656 ? 10.807 7.119 0.694 1.00 93.38 656 ALA A CA 1
ATOM 5184 C C . ALA A 1 656 ? 10.724 6.782 2.189 1.00 93.38 656 ALA A C 1
ATOM 5186 O O . ALA A 1 656 ? 10.425 7.662 2.994 1.00 93.38 656 ALA A O 1
ATOM 5187 N N . ALA A 1 657 ? 11.027 5.533 2.563 1.00 92.06 657 ALA A N 1
ATOM 5188 C CA . ALA A 1 657 ? 11.003 5.055 3.947 1.00 92.06 657 ALA A CA 1
ATOM 5189 C C . ALA A 1 657 ? 11.931 5.861 4.857 1.00 92.06 657 ALA A C 1
ATOM 5191 O O . ALA A 1 657 ? 11.547 6.189 5.974 1.00 92.06 657 ALA A O 1
ATOM 5192 N N . GLY A 1 658 ? 13.096 6.277 4.351 1.00 89.62 658 GLY A N 1
ATOM 5193 C CA . GLY A 1 658 ? 14.013 7.156 5.080 1.00 89.62 658 GLY A CA 1
ATOM 5194 C C . GLY A 1 658 ? 13.514 8.593 5.303 1.00 89.62 658 GLY A C 1
ATOM 5195 O O . GLY A 1 658 ? 14.192 9.357 5.984 1.00 89.62 658 GLY A O 1
ATOM 5196 N N . LYS A 1 659 ? 12.364 8.991 4.734 1.00 88.44 659 LYS A N 1
ATOM 5197 C CA . LYS A 1 659 ? 11.796 10.352 4.848 1.00 88.44 659 LYS A CA 1
ATOM 5198 C C . LYS A 1 659 ? 10.637 10.473 5.837 1.00 88.44 659 LYS A C 1
ATOM 5200 O O . LYS A 1 659 ? 10.144 11.581 6.051 1.00 88.44 659 LYS A O 1
ATOM 5205 N N . VAL A 1 660 ? 10.191 9.367 6.424 1.00 88.00 660 VAL A N 1
ATOM 5206 C CA . VAL A 1 660 ? 9.095 9.331 7.403 1.00 88.00 660 VAL A CA 1
ATOM 5207 C C . VAL A 1 660 ? 9.547 8.629 8.680 1.00 88.00 660 VAL A C 1
ATOM 5209 O O . VAL A 1 660 ? 10.520 7.876 8.664 1.00 88.00 660 VAL A O 1
ATOM 5212 N N . ALA A 1 661 ? 8.855 8.871 9.794 1.00 85.31 661 ALA A N 1
ATOM 5213 C CA . ALA A 1 661 ? 9.107 8.112 11.012 1.00 85.31 661 ALA A CA 1
ATOM 5214 C C . ALA A 1 661 ? 8.666 6.646 10.833 1.00 85.31 661 ALA A C 1
ATOM 5216 O O . ALA A 1 661 ? 7.792 6.337 10.025 1.00 85.31 661 ALA A O 1
ATOM 5217 N N . VAL A 1 662 ? 9.247 5.719 11.598 1.00 83.56 662 VAL A N 1
ATOM 5218 C CA . VAL A 1 662 ? 8.900 4.286 11.500 1.00 83.56 662 VAL A CA 1
ATOM 5219 C C . VAL A 1 662 ? 7.435 4.043 11.864 1.00 83.56 662 VAL A C 1
ATOM 5221 O O . VAL A 1 662 ? 6.738 3.307 11.172 1.00 83.56 662 VAL A O 1
ATOM 5224 N N . GLU A 1 663 ? 6.950 4.728 12.898 1.00 78.44 663 GLU A N 1
ATOM 5225 C CA . GLU A 1 663 ? 5.538 4.762 13.296 1.00 78.44 663 GLU A CA 1
ATOM 5226 C C . GLU A 1 663 ? 4.616 5.298 12.197 1.00 78.44 663 GLU A C 1
ATOM 5228 O O . GLU A 1 663 ? 3.410 5.036 12.212 1.00 78.44 663 GLU A O 1
ATOM 5233 N N . ASP A 1 664 ? 5.181 6.006 11.210 1.00 82.56 664 ASP A N 1
ATOM 5234 C CA . ASP A 1 664 ? 4.408 6.529 10.108 1.00 82.56 664 ASP A CA 1
ATOM 5235 C C . ASP A 1 664 ? 4.163 5.537 8.967 1.00 82.56 664 ASP A C 1
ATOM 5237 O O . ASP A 1 664 ? 3.254 5.763 8.157 1.00 82.56 664 ASP A O 1
ATOM 5241 N N . ILE A 1 665 ? 4.921 4.442 8.921 1.00 91.69 665 ILE A N 1
ATOM 5242 C CA . ILE A 1 665 ? 4.809 3.397 7.905 1.00 91.69 665 ILE A CA 1
ATOM 5243 C C . ILE A 1 665 ? 3.675 2.444 8.287 1.00 91.69 665 ILE A C 1
ATOM 5245 O O . ILE A 1 665 ? 3.707 1.787 9.326 1.00 91.69 665 ILE A O 1
ATOM 5249 N N . VAL A 1 666 ? 2.669 2.323 7.420 1.00 95.00 666 VAL A N 1
ATOM 5250 C CA . VAL A 1 666 ? 1.525 1.441 7.671 1.00 95.00 666 VAL A CA 1
ATOM 5251 C C . VAL A 1 666 ? 1.817 0.047 7.124 1.00 95.00 666 VAL A C 1
ATOM 5253 O O . VAL A 1 666 ? 1.869 -0.156 5.911 1.00 95.00 666 VAL A O 1
ATOM 5256 N N . GLN A 1 667 ? 1.994 -0.924 8.019 1.00 95.19 667 GLN A N 1
ATOM 5257 C CA . GLN A 1 667 ? 2.216 -2.325 7.662 1.00 95.19 667 GLN A CA 1
ATOM 5258 C C . GLN A 1 667 ? 0.901 -3.105 7.587 1.00 95.19 667 GLN A C 1
ATOM 5260 O O . GLN A 1 667 ? 0.174 -3.217 8.572 1.00 95.19 667 GLN A O 1
ATOM 5265 N N . LEU A 1 668 ? 0.623 -3.694 6.425 1.00 96.06 668 LEU A N 1
ATOM 5266 C CA . LEU A 1 668 ? -0.502 -4.597 6.208 1.00 96.06 668 LEU A CA 1
ATOM 5267 C C . LEU A 1 668 ? -0.151 -5.988 6.745 1.00 96.06 668 LEU A C 1
ATOM 5269 O O . LEU A 1 668 ? 0.771 -6.633 6.245 1.00 96.06 668 LEU A O 1
ATOM 5273 N N . LYS A 1 669 ? -0.898 -6.442 7.754 1.00 94.69 669 LYS A N 1
ATOM 5274 C CA . LYS A 1 669 ? -0.583 -7.669 8.503 1.00 94.69 669 LYS A CA 1
ATOM 5275 C C . LYS A 1 669 ? -1.408 -8.883 8.087 1.00 94.69 669 LYS A C 1
ATOM 5277 O O . LYS A 1 669 ? -0.917 -10.000 8.184 1.00 94.69 669 LYS A O 1
ATOM 5282 N N . ASP A 1 670 ? -2.635 -8.702 7.605 1.00 94.38 670 ASP A N 1
ATOM 5283 C CA . ASP A 1 670 ? -3.480 -9.841 7.229 1.00 94.38 670 ASP A CA 1
ATOM 5284 C C . ASP A 1 670 ? -3.078 -10.403 5.862 1.00 94.38 670 ASP A C 1
ATOM 5286 O O . ASP A 1 670 ? -3.040 -9.669 4.875 1.00 94.38 670 ASP A O 1
ATOM 5290 N N . HIS A 1 671 ? -2.827 -11.711 5.785 1.00 93.88 671 HIS A N 1
ATOM 5291 C CA . HIS A 1 671 ? -2.513 -12.426 4.547 1.00 93.88 671 HIS A CA 1
ATOM 5292 C C . HIS A 1 671 ? -3.705 -13.250 4.063 1.00 93.88 671 HIS A C 1
ATOM 5294 O O . HIS A 1 671 ? -4.223 -14.091 4.795 1.00 93.88 671 HIS A O 1
ATOM 5300 N N . PHE A 1 672 ? -4.121 -13.039 2.814 1.00 92.31 672 PHE A N 1
ATOM 5301 C CA . PHE A 1 672 ? -5.334 -13.645 2.244 1.00 92.31 672 PHE A CA 1
ATOM 5302 C C . PHE A 1 672 ? -5.063 -14.659 1.124 1.00 92.31 672 PHE A C 1
ATOM 5304 O O . PHE A 1 672 ? -6.009 -15.226 0.575 1.00 92.31 672 PHE A O 1
ATOM 5311 N N . ARG A 1 673 ? -3.797 -14.829 0.712 1.00 91.44 673 ARG A N 1
ATOM 5312 C CA . ARG A 1 673 ? -3.440 -15.590 -0.498 1.00 91.44 673 ARG A CA 1
ATOM 5313 C C . ARG A 1 673 ? -3.093 -17.048 -0.214 1.00 91.44 673 ARG A C 1
ATOM 5315 O O . ARG A 1 673 ? -3.639 -17.930 -0.865 1.00 91.44 673 ARG A O 1
ATOM 5322 N N . SER A 1 674 ? -2.153 -17.287 0.692 1.00 92.69 674 SER A N 1
ATOM 5323 C CA . SER A 1 674 ? -1.575 -18.616 0.937 1.00 92.69 674 SER A CA 1
ATOM 5324 C C . SER A 1 674 ? -2.109 -19.197 2.243 1.00 92.69 674 SER A C 1
ATOM 5326 O O . SER A 1 674 ? -2.420 -18.442 3.166 1.00 92.69 674 SER A O 1
ATOM 5328 N N . CYS A 1 675 ? -2.220 -20.523 2.336 1.00 92.19 675 CYS A N 1
ATOM 5329 C CA . CYS A 1 675 ? -2.478 -21.188 3.615 1.00 92.19 675 CYS A CA 1
ATOM 5330 C C . CYS A 1 675 ? -1.288 -21.020 4.576 1.00 92.19 675 CYS A C 1
ATOM 5332 O O . CYS A 1 675 ? -0.180 -20.695 4.135 1.00 92.19 675 CYS A O 1
ATOM 5334 N N . SER A 1 676 ? -1.531 -21.276 5.867 1.00 91.56 676 SER A N 1
ATOM 5335 C CA . SER A 1 676 ? -0.521 -21.276 6.939 1.00 91.56 676 SER A CA 1
ATOM 5336 C C . SER A 1 676 ? 0.742 -22.023 6.526 1.00 91.56 676 SER A C 1
ATOM 5338 O O . SER A 1 676 ? 1.823 -21.453 6.539 1.00 91.56 676 SER A O 1
ATOM 5340 N N . ASP A 1 677 ? 0.584 -23.246 6.023 1.00 91.12 677 ASP A N 1
ATOM 5341 C CA . ASP A 1 677 ? 1.690 -24.167 5.737 1.00 91.12 677 ASP A CA 1
ATOM 5342 C C . ASP A 1 677 ? 2.628 -23.667 4.623 1.00 91.12 677 ASP A C 1
ATOM 5344 O O . ASP A 1 677 ? 3.718 -24.200 4.444 1.00 91.12 677 ASP A O 1
ATOM 5348 N N . ILE A 1 678 ? 2.211 -22.643 3.867 1.00 92.69 678 ILE A N 1
ATOM 5349 C CA . ILE A 1 678 ? 3.031 -21.973 2.851 1.00 92.69 678 ILE A CA 1
ATOM 5350 C C . ILE A 1 678 ? 3.573 -20.637 3.373 1.00 92.69 678 ILE A C 1
ATOM 5352 O O . ILE A 1 678 ? 4.747 -20.335 3.172 1.00 92.69 678 ILE A O 1
ATOM 5356 N N . ILE A 1 679 ? 2.727 -19.795 3.984 1.00 93.62 679 ILE A N 1
ATOM 5357 C CA . ILE A 1 679 ? 3.140 -18.435 4.365 1.00 93.62 679 ILE A CA 1
ATOM 5358 C C . ILE A 1 679 ? 3.986 -18.399 5.637 1.00 93.62 679 ILE A C 1
ATOM 5360 O O . ILE A 1 679 ? 4.819 -17.504 5.747 1.00 93.62 679 ILE A O 1
ATOM 5364 N N . GLU A 1 680 ? 3.819 -19.346 6.564 1.00 93.50 680 GLU A N 1
ATOM 5365 C CA . GLU A 1 680 ? 4.425 -19.255 7.898 1.00 93.50 680 GLU A CA 1
ATOM 5366 C C . GLU A 1 680 ? 5.955 -19.248 7.843 1.00 93.50 680 GLU A C 1
ATOM 5368 O O . GLU A 1 680 ? 6.581 -18.428 8.502 1.00 93.50 680 GLU A O 1
ATOM 5373 N N . PHE A 1 681 ? 6.558 -20.031 6.940 1.00 92.88 681 PHE A N 1
ATOM 5374 C CA . PHE A 1 681 ? 8.003 -19.965 6.699 1.00 92.88 681 PHE A CA 1
ATOM 5375 C C . PHE A 1 681 ? 8.453 -18.543 6.333 1.00 92.88 681 PHE A C 1
ATOM 5377 O O . PHE A 1 681 ? 9.427 -18.024 6.870 1.00 92.88 681 PHE A O 1
ATOM 5384 N N . SER A 1 682 ? 7.730 -17.884 5.422 1.00 93.50 682 SER A N 1
ATOM 5385 C CA . SER A 1 682 ? 8.067 -16.511 5.040 1.00 93.50 682 SER A CA 1
ATOM 5386 C C . SER A 1 682 ? 7.781 -15.523 6.170 1.00 93.50 682 SER A C 1
ATOM 5388 O O . SER A 1 682 ? 8.543 -14.575 6.344 1.00 93.50 682 SER A O 1
ATOM 5390 N N . ASN A 1 683 ? 6.700 -15.739 6.926 1.00 94.69 683 ASN A N 1
ATOM 5391 C CA . ASN A 1 683 ? 6.311 -14.923 8.073 1.00 94.69 683 ASN A CA 1
ATOM 5392 C C . ASN A 1 683 ? 7.411 -14.905 9.141 1.00 94.69 683 ASN A C 1
ATOM 5394 O O . ASN A 1 683 ? 7.839 -13.832 9.556 1.00 94.69 683 ASN A O 1
ATOM 5398 N N . GLU A 1 684 ? 7.912 -16.079 9.523 1.00 94.69 684 GLU A N 1
ATOM 5399 C CA . GLU A 1 684 ? 8.976 -16.237 10.516 1.00 94.69 684 GLU A CA 1
ATOM 5400 C C . GLU A 1 684 ? 10.320 -15.686 10.019 1.00 94.69 684 GLU A C 1
ATOM 5402 O O . GLU A 1 684 ? 10.991 -14.960 10.747 1.00 94.69 684 GLU A O 1
ATOM 5407 N N . VAL A 1 685 ? 10.710 -15.990 8.775 1.00 94.19 685 VAL A N 1
ATOM 5408 C CA . VAL A 1 685 ? 12.057 -15.671 8.263 1.00 94.19 685 VAL A CA 1
ATOM 5409 C C . VAL A 1 685 ? 12.205 -14.213 7.814 1.00 94.19 685 VAL A C 1
ATOM 5411 O O . VAL A 1 685 ? 13.277 -13.630 7.975 1.00 94.19 685 VAL A O 1
ATOM 5414 N N . PHE A 1 686 ? 11.167 -13.613 7.221 1.00 92.44 686 PHE A N 1
ATOM 5415 C CA . PHE A 1 686 ? 11.271 -12.289 6.588 1.00 92.44 686 PHE A CA 1
ATOM 5416 C C . PHE A 1 686 ? 10.440 -11.195 7.261 1.00 92.44 686 PHE A C 1
ATOM 5418 O O . PHE A 1 686 ? 10.735 -10.015 7.041 1.00 92.44 686 PHE A O 1
ATOM 5425 N N . TYR A 1 687 ? 9.418 -11.563 8.040 1.00 92.69 687 TYR A N 1
ATOM 5426 C CA . TYR A 1 687 ? 8.438 -10.628 8.606 1.00 92.69 687 TYR A CA 1
ATOM 5427 C C . TYR A 1 687 ? 8.286 -10.743 10.130 1.00 92.69 687 TYR A C 1
ATOM 5429 O O . TYR A 1 687 ? 7.302 -10.233 10.670 1.00 92.69 687 TYR A O 1
ATOM 5437 N N . ASP A 1 688 ? 9.231 -11.387 10.818 1.00 91.62 688 ASP A N 1
ATOM 5438 C CA . ASP A 1 688 ? 9.310 -11.472 12.284 1.00 91.62 688 ASP A CA 1
ATOM 5439 C C . ASP A 1 688 ? 8.019 -11.991 12.957 1.00 91.62 688 ASP A C 1
ATOM 5441 O O . ASP A 1 688 ? 7.648 -11.561 14.049 1.00 91.62 688 ASP A O 1
ATOM 5445 N N . GLY A 1 689 ? 7.273 -12.872 12.279 1.00 92.81 689 GLY A N 1
ATOM 5446 C CA . GLY A 1 689 ? 6.006 -13.421 12.779 1.00 92.81 689 GLY A CA 1
ATOM 5447 C C . GLY A 1 689 ? 4.852 -12.408 12.849 1.00 92.81 689 GLY A C 1
ATOM 5448 O O . GLY A 1 689 ? 3.838 -12.660 13.498 1.00 92.81 689 GLY A O 1
ATOM 5449 N N . SER A 1 690 ? 4.986 -11.241 12.211 1.00 91.12 690 SER A N 1
ATOM 5450 C CA . SER A 1 690 ? 4.010 -10.146 12.313 1.00 91.12 690 SER A CA 1
ATOM 5451 C C . SER A 1 690 ? 2.747 -10.320 11.456 1.00 91.12 690 SER A C 1
ATOM 5453 O O . SER A 1 690 ? 1.776 -9.576 11.649 1.00 91.12 690 SER A O 1
ATOM 5455 N N . LEU A 1 691 ? 2.736 -11.267 10.509 1.00 93.75 691 LEU A N 1
ATOM 5456 C CA . LEU A 1 691 ? 1.593 -11.519 9.628 1.00 93.75 691 LEU A CA 1
ATOM 5457 C C . LEU A 1 691 ? 0.534 -12.402 10.297 1.00 93.75 691 LEU A C 1
ATOM 5459 O O . LEU A 1 691 ? 0.834 -13.284 11.097 1.00 93.75 691 LEU A O 1
ATOM 5463 N N . ARG A 1 692 ? -0.728 -12.191 9.911 1.00 94.31 692 ARG A N 1
ATOM 5464 C CA . ARG A 1 692 ? -1.897 -12.948 10.373 1.00 94.31 692 ARG A CA 1
ATOM 5465 C C . ARG A 1 692 ? -2.570 -13.649 9.199 1.00 94.31 692 ARG A C 1
ATOM 5467 O O . ARG A 1 692 ? -3.125 -13.006 8.305 1.00 94.31 692 ARG A O 1
ATOM 5474 N N . THR A 1 693 ? -2.565 -14.976 9.199 1.00 91.88 693 THR A N 1
ATOM 5475 C CA . THR A 1 693 ? -3.190 -15.764 8.128 1.00 91.88 693 THR A CA 1
ATOM 5476 C C . THR A 1 693 ? -4.718 -15.668 8.200 1.00 91.88 693 THR A C 1
ATOM 5478 O O . THR A 1 693 ? -5.343 -16.193 9.115 1.00 91.88 693 THR A O 1
ATOM 5481 N N . THR A 1 694 ? -5.325 -15.013 7.207 1.00 91.31 694 THR A N 1
ATOM 5482 C CA . THR A 1 694 ? -6.785 -14.802 7.070 1.00 91.31 694 THR A CA 1
ATOM 5483 C C . THR A 1 694 ? -7.348 -15.491 5.812 1.00 91.31 694 THR A C 1
ATOM 5485 O O . THR A 1 694 ? -8.495 -15.292 5.406 1.00 91.31 694 THR A O 1
ATOM 5488 N N . THR A 1 695 ? -6.539 -16.324 5.157 1.00 90.56 695 THR A N 1
ATOM 5489 C CA . THR A 1 695 ? -6.918 -17.094 3.969 1.00 90.56 695 THR A CA 1
ATOM 5490 C C . THR A 1 695 ? -8.130 -17.990 4.245 1.00 90.56 695 THR A C 1
ATOM 5492 O O . THR A 1 695 ? -8.151 -18.776 5.190 1.00 90.56 695 THR A O 1
ATOM 5495 N N . LYS A 1 696 ? -9.152 -17.913 3.385 1.00 89.75 696 LYS A N 1
ATOM 5496 C CA . LYS A 1 696 ? -10.348 -18.765 3.478 1.00 89.75 696 LYS A CA 1
ATOM 5497 C C . LYS A 1 696 ? -10.056 -20.147 2.893 1.00 89.75 696 LYS A C 1
ATOM 5499 O O . LYS A 1 696 ? -10.141 -20.324 1.681 1.00 89.75 696 LYS A O 1
ATOM 5504 N N . TYR A 1 697 ? -9.771 -21.129 3.749 1.00 88.31 697 TYR A N 1
ATOM 5505 C CA . TYR A 1 697 ? -9.413 -22.497 3.337 1.00 88.31 697 TYR A CA 1
ATOM 5506 C C . TYR A 1 697 ? -10.466 -23.157 2.437 1.00 88.31 697 TYR A C 1
ATOM 5508 O O . TYR A 1 697 ? -10.105 -23.843 1.490 1.00 88.31 697 TYR A O 1
ATOM 5516 N N . ALA A 1 698 ? -11.755 -22.881 2.662 1.00 87.12 698 ALA A N 1
ATOM 5517 C CA . ALA A 1 698 ? -12.846 -23.396 1.828 1.00 87.12 698 ALA A CA 1
ATOM 5518 C C . ALA A 1 698 ? -12.783 -22.935 0.357 1.00 87.12 698 ALA A C 1
ATOM 5520 O O . ALA A 1 698 ? -13.352 -23.585 -0.514 1.00 87.12 698 ALA A O 1
ATOM 5521 N N . ASN A 1 699 ? -12.090 -21.826 0.072 1.00 88.50 699 ASN A N 1
ATOM 5522 C CA . ASN A 1 699 ? -11.933 -21.295 -1.282 1.00 88.50 699 ASN A CA 1
ATOM 5523 C C . ASN A 1 699 ? -10.660 -21.808 -1.975 1.00 88.50 699 ASN A C 1
ATOM 5525 O O . ASN A 1 699 ? -10.443 -21.503 -3.151 1.00 88.50 699 ASN A O 1
ATOM 5529 N N . LEU A 1 700 ? -9.795 -22.539 -1.264 1.00 89.62 700 LEU A N 1
ATOM 5530 C CA . LEU A 1 700 ? -8.571 -23.080 -1.839 1.00 89.62 700 LEU A CA 1
ATOM 5531 C C . LEU A 1 700 ? -8.913 -24.267 -2.737 1.00 89.62 700 LEU A C 1
ATOM 5533 O O . LEU A 1 700 ? -9.507 -25.251 -2.306 1.00 89.62 700 LEU A O 1
ATOM 5537 N N . LYS A 1 701 ? -8.508 -24.175 -4.003 1.00 90.06 701 LYS A N 1
ATOM 5538 C CA . LYS A 1 701 ? -8.612 -25.278 -4.958 1.00 90.06 701 LYS A CA 1
ATOM 5539 C C . LYS A 1 701 ? -7.409 -26.198 -4.776 1.00 90.06 701 LYS A C 1
ATOM 5541 O O . LYS A 1 701 ? -6.326 -25.873 -5.268 1.00 90.06 701 LYS A O 1
ATOM 5546 N N . THR A 1 702 ? -7.593 -27.321 -4.089 1.00 90.12 702 THR A N 1
ATOM 5547 C CA . THR A 1 702 ? -6.552 -28.345 -3.919 1.00 90.12 702 THR A CA 1
ATOM 5548 C C . THR A 1 702 ? -6.723 -29.493 -4.917 1.00 90.12 702 THR A C 1
ATOM 5550 O O . THR A 1 702 ? -7.840 -29.745 -5.381 1.00 90.12 702 THR A O 1
ATOM 5553 N N . PRO A 1 703 ? -5.631 -30.181 -5.291 1.00 90.25 703 PRO A N 1
ATOM 5554 C CA . PRO A 1 703 ? -5.715 -31.451 -6.001 1.00 90.25 703 PRO A CA 1
ATOM 5555 C C . PRO A 1 703 ? -6.569 -32.474 -5.237 1.00 90.25 703 PRO A C 1
ATOM 5557 O O . PRO A 1 703 ? -6.605 -32.477 -4.004 1.00 90.25 703 PRO A O 1
ATOM 5560 N N . ALA A 1 704 ? -7.268 -33.347 -5.965 1.00 86.25 704 ALA A N 1
ATOM 5561 C CA . ALA A 1 704 ? -8.137 -34.351 -5.359 1.00 86.25 704 ALA A CA 1
ATOM 5562 C C . ALA A 1 704 ? -7.343 -35.275 -4.416 1.00 86.25 704 ALA A C 1
ATOM 5564 O O . ALA A 1 704 ? -6.333 -35.852 -4.807 1.00 86.25 704 ALA A O 1
ATOM 5565 N N . GLY A 1 705 ? -7.814 -35.418 -3.172 1.00 85.38 705 GLY A N 1
ATOM 5566 C CA . GLY A 1 705 ? -7.153 -36.235 -2.146 1.00 85.38 705 GLY A CA 1
ATOM 5567 C C . GLY A 1 705 ? -5.982 -35.554 -1.425 1.00 85.38 705 GLY A C 1
ATOM 5568 O O . GLY A 1 705 ? -5.399 -36.165 -0.533 1.00 85.38 705 GLY A O 1
ATOM 5569 N N . GLU A 1 706 ? -5.661 -34.299 -1.752 1.00 88.75 706 GLU A N 1
ATOM 5570 C CA . GLU A 1 706 ? -4.549 -33.559 -1.149 1.00 88.75 706 GLU A CA 1
ATOM 5571 C C . GLU A 1 706 ? -5.022 -32.403 -0.256 1.00 88.75 706 GLU A C 1
ATOM 5573 O O . GLU A 1 706 ? -6.033 -31.738 -0.509 1.00 88.75 706 GLU A O 1
ATOM 5578 N N . LYS A 1 707 ? -4.248 -32.151 0.806 1.00 89.44 707 LYS A N 1
ATOM 5579 C CA . LYS A 1 707 ? -4.396 -30.980 1.679 1.00 89.44 707 LYS A CA 1
ATOM 5580 C C . LYS A 1 707 ? -3.627 -29.788 1.088 1.00 89.44 707 LYS A C 1
ATOM 5582 O O . LYS A 1 707 ? -2.628 -30.001 0.404 1.00 89.44 707 LYS A O 1
ATOM 5587 N N . PRO A 1 708 ? -4.056 -28.538 1.341 1.00 89.56 708 PRO A N 1
ATOM 5588 C CA . PRO A 1 708 ? -3.311 -27.365 0.892 1.00 89.56 708 PRO A CA 1
ATOM 5589 C C . PRO A 1 708 ? -1.967 -27.286 1.624 1.00 89.56 708 PRO A C 1
ATOM 5591 O O . PRO A 1 708 ? -1.943 -27.411 2.843 1.00 89.56 708 PRO A O 1
ATOM 5594 N N . GLY A 1 709 ? -0.867 -27.047 0.911 1.00 90.69 709 GLY A N 1
ATOM 5595 C CA . GLY A 1 709 ? 0.455 -26.958 1.530 1.00 90.69 709 GLY A CA 1
ATOM 5596 C C . GLY A 1 709 ? 1.597 -27.064 0.526 1.00 90.69 709 GLY A C 1
ATOM 5597 O O . GLY A 1 709 ? 1.427 -26.768 -0.658 1.00 90.69 709 GLY A O 1
ATOM 5598 N N . ILE A 1 710 ? 2.760 -27.487 1.020 1.00 91.00 710 ILE A N 1
ATOM 5599 C CA . ILE A 1 710 ? 3.982 -27.678 0.234 1.00 91.00 710 ILE A CA 1
ATOM 5600 C C . ILE A 1 710 ? 4.191 -29.171 -0.015 1.00 91.00 710 ILE A C 1
ATOM 5602 O O . ILE A 1 710 ? 4.131 -29.982 0.909 1.00 91.00 710 ILE A O 1
ATOM 5606 N N . ARG A 1 711 ? 4.499 -29.528 -1.264 1.00 89.75 711 ARG A N 1
ATOM 5607 C CA . ARG A 1 711 ? 4.972 -30.861 -1.639 1.00 89.75 711 ARG A CA 1
ATOM 5608 C C . ARG A 1 711 ? 6.389 -30.741 -2.184 1.00 89.75 711 ARG A C 1
ATOM 5610 O O . ARG A 1 711 ? 6.607 -30.072 -3.187 1.00 89.75 711 ARG A O 1
ATOM 5617 N N . TRP A 1 712 ? 7.338 -31.391 -1.518 1.00 92.69 712 TRP A N 1
ATOM 5618 C CA . TRP A 1 712 ? 8.727 -31.456 -1.962 1.00 92.69 712 TRP A CA 1
ATOM 5619 C C . TRP A 1 712 ? 8.958 -32.730 -2.778 1.00 92.69 712 TRP A C 1
ATOM 5621 O O . TRP A 1 712 ? 8.665 -33.829 -2.302 1.00 92.69 712 TRP A O 1
ATOM 5631 N N . ILE A 1 713 ? 9.485 -32.587 -3.993 1.00 93.69 713 ILE A N 1
ATOM 5632 C CA . ILE A 1 713 ? 9.910 -33.702 -4.844 1.00 93.69 713 ILE A CA 1
ATOM 5633 C C . ILE A 1 713 ? 11.421 -33.578 -4.992 1.00 93.69 713 ILE A C 1
ATOM 5635 O O . ILE A 1 713 ? 11.913 -32.645 -5.617 1.00 93.69 713 ILE A O 1
ATOM 5639 N N . ASN A 1 714 ? 12.157 -34.499 -4.374 1.00 95.25 714 ASN A N 1
ATOM 5640 C CA . ASN A 1 714 ? 13.606 -34.528 -4.502 1.00 95.25 714 ASN A CA 1
ATOM 5641 C C . ASN A 1 714 ? 13.988 -35.156 -5.846 1.00 95.25 714 ASN A C 1
ATOM 5643 O O . ASN A 1 714 ? 13.737 -36.345 -6.050 1.00 95.25 714 ASN A O 1
ATOM 5647 N N . VAL A 1 715 ? 14.606 -34.375 -6.729 1.00 95.19 715 VAL A N 1
ATOM 5648 C CA . VAL A 1 715 ? 15.085 -34.828 -8.039 1.00 95.19 715 VAL A CA 1
ATOM 5649 C C . VAL A 1 715 ? 16.606 -34.779 -8.035 1.00 95.19 715 VAL A C 1
ATOM 5651 O O . VAL A 1 715 ? 17.202 -33.729 -7.818 1.00 95.19 715 VAL A O 1
ATOM 5654 N N . ALA A 1 716 ? 17.241 -35.928 -8.249 1.00 93.25 716 ALA A N 1
ATOM 5655 C CA . ALA A 1 716 ? 18.681 -35.995 -8.451 1.00 93.25 716 ALA A CA 1
ATOM 5656 C C . ALA A 1 716 ? 18.959 -35.913 -9.956 1.00 93.25 716 ALA A C 1
ATOM 5658 O O . ALA A 1 716 ? 18.555 -36.809 -10.691 1.00 93.25 716 ALA A O 1
ATOM 5659 N N . GLY A 1 717 ? 19.634 -34.850 -10.391 1.00 90.44 717 GLY A N 1
ATOM 5660 C CA . GLY A 1 717 ? 19.943 -34.597 -11.798 1.00 90.44 717 GLY A CA 1
ATOM 5661 C C . GLY A 1 717 ? 21.272 -33.876 -11.980 1.00 90.44 717 GLY A C 1
ATOM 5662 O O . GLY A 1 717 ? 21.948 -33.527 -11.002 1.00 90.44 717 GLY A O 1
ATOM 5663 N N . LYS A 1 718 ? 21.672 -33.670 -13.236 1.00 92.06 718 LYS A N 1
ATOM 5664 C CA . LYS A 1 718 ? 22.940 -33.011 -13.569 1.00 92.06 718 LYS A CA 1
ATOM 5665 C C . LYS A 1 718 ? 22.693 -31.586 -14.050 1.00 92.06 718 LYS A C 1
ATOM 5667 O O . LYS A 1 718 ? 22.061 -31.359 -15.070 1.00 92.06 718 LYS A O 1
ATOM 5672 N N . ILE A 1 719 ? 23.306 -30.622 -13.364 1.00 91.81 719 ILE A N 1
ATOM 5673 C CA . ILE A 1 719 ? 23.275 -29.221 -13.794 1.00 91.81 719 ILE A CA 1
ATOM 5674 C C . ILE A 1 719 ? 24.218 -29.027 -14.986 1.00 91.81 719 ILE A C 1
ATOM 5676 O O . ILE A 1 719 ? 25.427 -29.263 -14.880 1.00 91.81 719 ILE A O 1
ATOM 5680 N N . VAL A 1 720 ? 23.676 -28.531 -16.096 1.00 89.62 720 VAL A N 1
ATOM 5681 C CA . VAL A 1 720 ? 24.430 -28.094 -17.273 1.00 89.62 720 VAL A CA 1
ATOM 5682 C C . VAL A 1 720 ? 24.418 -26.569 -17.332 1.00 89.62 720 VAL A C 1
ATOM 5684 O O . VAL A 1 720 ? 23.371 -25.932 -17.232 1.00 89.62 720 VAL A O 1
ATOM 5687 N N . ARG A 1 721 ? 25.603 -25.968 -17.477 1.00 82.56 721 ARG A N 1
ATOM 5688 C CA . ARG A 1 721 ? 25.783 -24.515 -17.595 1.00 82.56 721 ARG A CA 1
ATOM 5689 C C . ARG A 1 721 ? 26.287 -24.174 -18.995 1.00 82.56 721 ARG A C 1
ATOM 5691 O O . ARG A 1 721 ? 27.449 -24.460 -19.283 1.00 82.56 721 ARG A O 1
ATOM 5698 N N . PRO A 1 722 ? 25.448 -23.599 -19.870 1.00 72.88 722 PRO A N 1
ATOM 5699 C CA . PRO A 1 722 ? 25.920 -23.039 -21.127 1.00 72.88 722 PRO A CA 1
ATOM 5700 C C . PRO A 1 722 ? 26.791 -21.798 -20.865 1.00 72.88 722 PRO A C 1
ATOM 5702 O O . PRO A 1 722 ? 26.724 -21.188 -19.796 1.00 72.88 722 PRO A O 1
ATOM 5705 N N . ASN A 1 723 ? 27.551 -21.358 -21.870 1.00 56.34 723 ASN A N 1
ATOM 5706 C CA . ASN A 1 723 ? 28.416 -20.166 -21.793 1.00 56.34 723 ASN A CA 1
ATOM 5707 C C . ASN A 1 723 ? 27.653 -18.831 -21.601 1.00 56.34 723 ASN A C 1
ATOM 5709 O O . ASN A 1 723 ? 28.259 -17.769 -21.619 1.00 56.34 723 ASN A O 1
ATOM 5713 N N . ASN A 1 724 ? 26.328 -18.865 -21.434 1.00 48.69 724 ASN A N 1
ATOM 5714 C CA . ASN A 1 724 ? 25.437 -17.707 -21.323 1.00 48.69 724 ASN A CA 1
ATOM 5715 C C . ASN A 1 724 ? 25.062 -17.345 -19.867 1.00 48.69 724 ASN A C 1
ATOM 5717 O O . ASN A 1 724 ? 24.129 -16.568 -19.643 1.00 48.69 724 ASN A O 1
ATOM 5721 N N . GLY A 1 725 ? 25.727 -17.945 -18.873 1.00 55.25 725 GLY A N 1
ATOM 5722 C CA . GLY A 1 725 ? 25.492 -17.671 -17.449 1.00 55.25 725 GLY A CA 1
ATOM 5723 C C . GLY A 1 725 ? 24.171 -18.220 -16.890 1.00 55.25 725 GLY A C 1
ATOM 5724 O O . GLY A 1 725 ? 23.837 -17.949 -15.737 1.00 55.25 725 GLY A O 1
ATOM 5725 N N . SER A 1 726 ? 23.414 -18.992 -17.677 1.00 74.12 726 SER A N 1
ATOM 5726 C CA . SER A 1 726 ? 22.218 -19.709 -17.227 1.00 74.12 726 SER A CA 1
ATOM 5727 C C . SER A 1 726 ? 22.551 -21.147 -16.808 1.00 74.12 726 SER A C 1
ATOM 5729 O O . SER A 1 726 ? 23.698 -21.590 -16.886 1.00 74.12 726 SER A O 1
ATOM 5731 N N . ALA A 1 727 ? 21.554 -21.889 -16.341 1.00 82.31 727 ALA A N 1
ATOM 5732 C CA . ALA A 1 727 ? 21.701 -23.296 -15.996 1.00 82.31 727 ALA A CA 1
ATOM 5733 C C . ALA A 1 727 ? 20.404 -24.047 -16.293 1.00 82.31 727 ALA A C 1
ATOM 5735 O O . ALA A 1 727 ? 19.324 -23.467 -16.185 1.00 82.31 727 ALA A O 1
ATOM 5736 N N . TYR A 1 728 ? 20.521 -25.324 -16.640 1.00 90.44 728 TYR A N 1
ATOM 5737 C CA . TYR A 1 728 ? 19.376 -26.220 -16.732 1.00 90.44 728 TYR A CA 1
ATOM 5738 C C . TYR A 1 728 ? 19.699 -27.607 -16.169 1.00 90.44 728 TYR A C 1
ATOM 5740 O O . TYR A 1 728 ? 20.867 -27.961 -15.977 1.00 90.44 728 TYR A O 1
ATOM 5748 N N . ASN A 1 729 ? 18.646 -28.352 -15.860 1.00 95.38 729 ASN A N 1
ATOM 5749 C CA . ASN A 1 729 ? 18.650 -29.710 -15.341 1.00 95.38 729 ASN A CA 1
ATOM 5750 C C . ASN A 1 729 ? 17.481 -30.457 -16.000 1.00 95.38 729 ASN A C 1
ATOM 5752 O O . ASN A 1 729 ? 16.320 -30.193 -15.673 1.00 95.38 729 ASN A O 1
ATOM 5756 N N . ASP A 1 730 ? 17.802 -31.354 -16.935 1.00 94.94 730 ASP A N 1
ATOM 5757 C CA . ASP A 1 730 ? 16.814 -32.107 -17.717 1.00 94.94 730 ASP A CA 1
ATOM 5758 C C . ASP A 1 730 ? 15.950 -33.001 -16.821 1.00 94.94 730 ASP A C 1
ATOM 5760 O O . ASP A 1 730 ? 14.732 -33.061 -16.991 1.00 94.94 730 ASP A O 1
ATOM 5764 N N . GLU A 1 731 ? 16.544 -33.631 -15.802 1.00 96.50 731 GLU A N 1
ATOM 5765 C CA . GLU A 1 731 ? 15.795 -34.489 -14.885 1.00 96.50 731 GLU A CA 1
ATOM 5766 C C . GLU A 1 731 ? 14.750 -33.698 -14.075 1.00 96.50 731 GLU A C 1
ATOM 5768 O O . GLU A 1 731 ? 13.664 -34.208 -13.784 1.00 96.50 731 GLU A O 1
ATOM 5773 N N . GLU A 1 732 ? 15.039 -32.438 -13.729 1.00 96.12 732 GLU A N 1
ATOM 5774 C CA . GLU A 1 732 ? 14.056 -31.541 -13.106 1.00 96.12 732 GLU A CA 1
ATOM 5775 C C . GLU A 1 732 ? 12.934 -31.147 -14.073 1.00 96.12 732 GLU A C 1
ATOM 5777 O O . GLU A 1 732 ? 11.775 -31.094 -13.655 1.00 96.12 732 GLU A O 1
ATOM 5782 N N . VAL A 1 733 ? 13.248 -30.895 -15.352 1.00 95.25 733 VAL A N 1
ATOM 5783 C CA . VAL A 1 733 ? 12.231 -30.594 -16.376 1.00 95.25 733 VAL A CA 1
ATOM 5784 C C . VAL A 1 733 ? 11.268 -31.770 -16.515 1.00 95.25 733 VAL A C 1
ATOM 5786 O O . VAL A 1 733 ? 10.053 -31.579 -16.413 1.00 95.25 733 VAL A O 1
ATOM 5789 N N . ASP A 1 734 ? 11.796 -32.985 -16.666 1.00 95.75 734 ASP A N 1
ATOM 5790 C CA . ASP A 1 734 ? 10.993 -34.202 -16.784 1.00 95.75 734 ASP A CA 1
ATOM 5791 C C . ASP A 1 734 ? 10.099 -34.405 -15.554 1.00 95.75 734 ASP A C 1
ATOM 5793 O O . ASP A 1 734 ? 8.896 -34.651 -15.684 1.00 95.75 734 ASP A O 1
ATOM 5797 N N . ALA A 1 735 ? 10.643 -34.226 -14.346 1.00 96.69 735 ALA A N 1
ATOM 5798 C CA . ALA A 1 735 ? 9.875 -34.346 -13.109 1.00 96.69 735 ALA A CA 1
ATOM 5799 C C . ALA A 1 735 ? 8.742 -33.308 -13.005 1.00 96.69 735 ALA A C 1
ATOM 5801 O O . ALA A 1 735 ? 7.633 -33.640 -12.573 1.00 96.69 735 ALA A O 1
ATOM 5802 N N . VAL A 1 736 ? 8.988 -32.059 -13.420 1.00 96.25 736 VAL A N 1
ATOM 5803 C CA . VAL A 1 736 ? 7.958 -31.009 -13.462 1.00 96.25 736 VAL A CA 1
ATOM 5804 C C . VAL A 1 736 ? 6.875 -31.361 -14.481 1.00 96.25 736 VAL A C 1
ATOM 5806 O O . VAL A 1 736 ? 5.688 -31.252 -14.168 1.00 96.25 736 VAL A O 1
ATOM 5809 N N . VAL A 1 737 ? 7.249 -31.823 -15.677 1.00 96.12 737 VAL A N 1
ATOM 5810 C CA . VAL A 1 737 ? 6.300 -32.237 -16.722 1.00 96.12 737 VAL A CA 1
ATOM 5811 C C . VAL A 1 737 ? 5.434 -33.410 -16.256 1.00 96.12 737 VAL A C 1
ATOM 5813 O O . VAL A 1 737 ? 4.218 -33.391 -16.466 1.00 96.12 737 VAL A O 1
ATOM 5816 N N . GLU A 1 738 ? 6.015 -34.405 -15.588 1.00 96.50 738 GLU A N 1
ATOM 5817 C CA . GLU A 1 738 ? 5.262 -35.525 -15.014 1.00 96.50 738 GLU A CA 1
ATOM 5818 C C . GLU A 1 738 ? 4.284 -35.068 -13.922 1.00 96.50 738 GLU A C 1
ATOM 5820 O O . GLU A 1 738 ? 3.130 -35.505 -13.896 1.00 96.50 738 GLU A O 1
ATOM 5825 N N . GLU A 1 739 ? 4.676 -34.120 -13.068 1.00 95.31 739 GLU A N 1
ATOM 5826 C CA . GLU A 1 739 ? 3.770 -33.556 -12.064 1.00 95.31 739 GLU A CA 1
ATOM 5827 C C . GLU A 1 739 ? 2.627 -32.748 -12.708 1.00 95.31 739 GLU A C 1
ATOM 5829 O O . GLU A 1 739 ? 1.474 -32.858 -12.280 1.00 95.31 739 GLU A O 1
ATOM 5834 N N . LEU A 1 740 ? 2.891 -32.004 -13.789 1.00 95.56 740 LEU A N 1
ATOM 5835 C CA . LEU A 1 740 ? 1.845 -31.328 -14.566 1.00 95.56 740 LEU A CA 1
ATOM 5836 C C . LEU A 1 740 ? 0.863 -32.333 -15.185 1.00 95.56 740 LEU A C 1
ATOM 5838 O O . LEU A 1 740 ? -0.353 -32.154 -15.073 1.00 95.56 740 LEU A O 1
ATOM 5842 N N . LYS A 1 741 ? 1.366 -33.418 -15.792 1.00 95.94 741 LYS A N 1
ATOM 5843 C CA . LYS A 1 741 ? 0.527 -34.504 -16.329 1.00 95.94 741 LYS A CA 1
ATOM 5844 C C . LYS A 1 741 ? -0.327 -35.135 -15.236 1.00 95.94 741 LYS A C 1
ATOM 5846 O O . LYS A 1 741 ? -1.516 -35.376 -15.459 1.00 95.94 741 LYS A O 1
ATOM 5851 N N . ARG A 1 742 ? 0.241 -35.365 -14.048 1.00 94.50 742 ARG A N 1
ATOM 5852 C CA . ARG A 1 742 ? -0.490 -35.885 -12.887 1.00 94.50 742 ARG A CA 1
ATOM 5853 C C . ARG A 1 742 ? -1.648 -34.964 -12.508 1.00 94.50 742 ARG A C 1
ATOM 5855 O O . ARG A 1 742 ? -2.771 -35.450 -12.401 1.00 94.50 742 ARG A O 1
ATOM 5862 N N . LEU A 1 743 ? -1.400 -33.657 -12.362 1.00 94.00 743 LEU A N 1
ATOM 5863 C CA . LEU A 1 743 ? -2.427 -32.659 -12.023 1.00 94.00 743 LEU A CA 1
ATOM 5864 C C . LEU A 1 743 ? -3.565 -32.617 -13.054 1.00 94.00 743 LEU A C 1
ATOM 5866 O O . LEU A 1 743 ? -4.735 -32.524 -12.680 1.00 94.00 743 LEU A O 1
ATOM 5870 N N . ILE A 1 744 ? -3.241 -32.735 -14.342 1.00 92.44 744 ILE A N 1
ATOM 5871 C CA . ILE A 1 744 ? -4.242 -32.811 -15.415 1.00 92.44 744 ILE A CA 1
ATOM 5872 C C . ILE A 1 744 ? -5.044 -34.117 -15.315 1.00 92.44 744 ILE A C 1
ATOM 5874 O O . ILE A 1 744 ? -6.271 -34.093 -15.394 1.00 92.44 744 ILE A O 1
ATOM 5878 N N . THR A 1 745 ? -4.371 -35.248 -15.092 1.00 93.94 745 THR A N 1
ATOM 5879 C CA . THR A 1 745 ? -4.989 -36.586 -15.043 1.00 93.94 745 THR A CA 1
ATOM 5880 C C . THR A 1 745 ? -5.981 -36.726 -13.890 1.00 93.94 745 THR A C 1
ATOM 5882 O O . THR A 1 745 ? -7.048 -37.309 -14.060 1.00 93.94 745 THR A O 1
ATOM 5885 N N . ILE A 1 746 ? -5.671 -36.151 -12.726 1.00 93.44 746 ILE A N 1
ATOM 5886 C CA . ILE A 1 746 ? -6.586 -36.125 -11.571 1.00 93.44 746 ILE A CA 1
ATOM 5887 C C . ILE A 1 746 ? -7.679 -35.048 -11.688 1.00 93.44 746 ILE A C 1
ATOM 5889 O O . ILE A 1 746 ? -8.462 -34.869 -10.756 1.00 93.44 746 ILE A O 1
ATOM 5893 N N . GLY A 1 747 ? -7.731 -34.314 -12.803 1.00 91.94 747 GLY A N 1
ATOM 5894 C CA . GLY A 1 747 ? -8.764 -33.319 -13.077 1.00 91.94 747 GLY A CA 1
ATOM 5895 C C . GLY A 1 747 ? -8.644 -32.043 -12.241 1.00 91.94 747 GLY A C 1
ATOM 5896 O O . GLY A 1 747 ? -9.662 -31.505 -11.806 1.00 91.94 747 GLY A O 1
ATOM 5897 N N . TYR A 1 748 ? -7.430 -31.545 -11.983 1.00 94.00 748 TYR A N 1
ATOM 5898 C CA . TYR A 1 748 ? -7.249 -30.292 -11.248 1.00 94.00 748 TYR A CA 1
ATOM 5899 C C . TYR A 1 748 ? -7.853 -29.091 -12.002 1.00 94.00 748 TYR A C 1
ATOM 5901 O O . TYR A 1 748 ? -7.508 -28.816 -13.147 1.00 94.00 748 TYR A O 1
ATOM 5909 N N . VAL A 1 749 ? -8.738 -28.341 -11.335 1.00 90.00 749 VAL A N 1
ATOM 5910 C CA . VAL A 1 749 ? -9.502 -27.206 -11.909 1.00 90.00 749 VAL A CA 1
ATOM 5911 C C . VAL A 1 749 ? -8.972 -25.821 -11.494 1.00 90.00 749 VAL A C 1
ATOM 5913 O O . VAL A 1 749 ? -9.659 -24.797 -11.632 1.00 90.00 749 VAL A O 1
ATOM 5916 N N . GLY A 1 750 ? -7.787 -25.769 -10.884 1.00 90.12 750 GLY A N 1
ATOM 5917 C CA . GLY A 1 750 ? -7.101 -24.521 -10.544 1.00 90.12 750 GLY A CA 1
ATOM 5918 C C . GLY A 1 750 ? -6.178 -24.030 -11.661 1.00 90.12 750 GLY A C 1
ATOM 5919 O O . GLY A 1 750 ? -5.949 -24.715 -12.652 1.00 90.12 750 GLY A O 1
ATOM 5920 N N . SER A 1 751 ? -5.643 -22.820 -11.498 1.00 91.94 751 SER A N 1
ATOM 5921 C CA . SER A 1 751 ? -4.598 -22.284 -12.375 1.00 91.94 751 SER A CA 1
ATOM 5922 C C . SER A 1 751 ? -3.225 -22.774 -11.922 1.00 91.94 751 SER A C 1
ATOM 5924 O O . SER A 1 751 ? -2.931 -22.712 -10.729 1.00 91.94 751 SER A O 1
ATOM 5926 N N . ILE A 1 752 ? -2.379 -23.180 -12.865 1.00 92.56 752 ILE A N 1
ATOM 5927 C CA . ILE A 1 752 ? -1.012 -23.642 -12.601 1.00 92.56 752 ILE A CA 1
ATOM 5928 C C . ILE A 1 752 ? -0.020 -22.606 -13.139 1.00 92.56 752 ILE A C 1
ATOM 5930 O O . ILE A 1 752 ? -0.242 -22.023 -14.200 1.00 92.56 752 ILE A O 1
ATOM 5934 N N . GLY A 1 753 ? 1.065 -22.372 -12.403 1.00 93.38 753 GLY A N 1
ATOM 5935 C CA . GLY A 1 753 ? 2.205 -21.581 -12.854 1.00 93.38 753 GLY A CA 1
ATOM 5936 C C . GLY A 1 753 ? 3.501 -22.317 -12.541 1.00 93.38 753 GLY A C 1
ATOM 5937 O O . GLY A 1 753 ? 3.655 -22.829 -11.436 1.00 93.38 753 GLY A O 1
ATOM 5938 N N . VAL A 1 754 ? 4.411 -22.364 -13.510 1.00 94.12 754 VAL A N 1
ATOM 5939 C CA . VAL A 1 754 ? 5.762 -22.915 -13.349 1.00 94.12 754 VAL A CA 1
ATOM 5940 C C . VAL A 1 754 ? 6.736 -21.746 -13.329 1.00 94.12 754 VAL A C 1
ATOM 5942 O O . VAL A 1 754 ? 6.641 -20.841 -14.159 1.00 94.12 754 VAL A O 1
ATOM 5945 N N . THR A 1 755 ? 7.641 -21.737 -12.356 1.00 93.81 755 THR A N 1
ATOM 5946 C CA . THR A 1 755 ? 8.631 -20.672 -12.183 1.00 93.81 755 THR A CA 1
ATOM 5947 C C . THR A 1 755 ? 9.998 -21.277 -11.931 1.00 93.81 755 THR A C 1
ATOM 5949 O O . THR A 1 755 ? 10.126 -22.163 -11.092 1.00 93.81 755 THR A O 1
ATOM 5952 N N . THR A 1 756 ? 11.015 -20.750 -12.602 1.00 90.69 756 THR A N 1
ATOM 5953 C CA . THR A 1 756 ? 12.421 -21.113 -12.412 1.00 90.69 756 THR A CA 1
ATOM 5954 C C . THR A 1 756 ? 13.270 -19.839 -12.431 1.00 90.69 756 THR A C 1
ATOM 5956 O O . THR A 1 756 ? 12.925 -18.899 -13.156 1.00 90.69 756 THR A O 1
ATOM 5959 N N . PRO A 1 757 ? 14.353 -19.756 -11.635 1.00 84.44 757 PRO A N 1
ATOM 5960 C CA . PRO A 1 757 ? 15.271 -18.620 -11.685 1.00 84.44 757 PRO A CA 1
ATOM 5961 C C . PRO A 1 757 ? 16.120 -18.601 -12.966 1.00 84.44 757 PRO A C 1
ATOM 5963 O O . PRO A 1 757 ? 16.696 -17.564 -13.290 1.00 84.44 757 PRO A O 1
ATOM 5966 N N . PHE A 1 758 ? 16.207 -19.721 -13.695 1.00 82.50 758 PHE A N 1
ATOM 5967 C CA . PHE A 1 758 ? 17.038 -19.843 -14.889 1.00 82.50 758 PHE A CA 1
ATOM 5968 C C . PHE A 1 758 ? 16.199 -19.840 -16.159 1.00 82.50 758 PHE A C 1
ATOM 5970 O O . PHE A 1 758 ? 15.307 -20.662 -16.340 1.00 82.50 758 PHE A O 1
ATOM 5977 N N . ARG A 1 759 ? 16.530 -18.934 -17.078 1.00 73.31 759 ARG A N 1
ATOM 5978 C CA . ARG A 1 759 ? 15.816 -18.793 -18.346 1.00 73.31 759 ARG A CA 1
ATOM 5979 C C . ARG A 1 759 ? 15.913 -20.036 -19.232 1.00 73.31 759 ARG A C 1
ATOM 5981 O O . ARG A 1 759 ? 14.896 -20.432 -19.776 1.00 73.31 759 ARG A O 1
ATOM 5988 N N . VAL A 1 760 ? 17.088 -20.663 -19.325 1.00 80.62 760 VAL A N 1
ATOM 5989 C CA . VAL A 1 760 ? 17.276 -21.878 -20.144 1.00 80.62 760 VAL A CA 1
ATOM 5990 C C . VAL A 1 760 ? 16.494 -23.072 -19.583 1.00 80.62 760 VAL A C 1
ATOM 5992 O O . VAL A 1 760 ? 16.117 -23.943 -20.341 1.00 80.62 760 VAL A O 1
ATOM 5995 N N . GLN A 1 761 ? 16.197 -23.094 -18.280 1.00 87.31 761 GLN A N 1
ATOM 5996 C CA . GLN A 1 761 ? 15.298 -24.091 -17.680 1.00 87.31 761 GLN A CA 1
ATOM 5997 C C . GLN A 1 761 ? 13.818 -23.828 -18.025 1.00 87.31 761 GLN A C 1
ATOM 5999 O O . GLN A 1 761 ? 12.990 -24.725 -17.908 1.00 87.31 761 GLN A O 1
ATOM 6004 N N . ALA A 1 762 ? 13.456 -22.575 -18.325 1.00 85.88 762 ALA A N 1
ATOM 6005 C CA . ALA A 1 762 ? 12.081 -22.184 -18.642 1.00 85.88 762 ALA A CA 1
ATOM 6006 C C . ALA A 1 762 ? 11.734 -22.369 -20.126 1.00 85.88 762 ALA A C 1
ATOM 6008 O O . ALA A 1 762 ? 10.562 -22.570 -20.445 1.00 85.88 762 ALA A O 1
ATOM 6009 N N . GLU A 1 763 ? 12.731 -22.186 -20.994 1.00 82.75 763 GLU A N 1
ATOM 6010 C CA . GLU A 1 763 ? 12.682 -22.460 -22.437 1.00 82.75 763 GLU A CA 1
ATOM 6011 C C . GLU A 1 763 ? 12.643 -23.970 -22.690 1.00 82.75 763 GLU A C 1
ATOM 6013 O O . GLU A 1 763 ? 11.837 -24.374 -23.562 1.00 82.75 763 GLU A O 1
#

Sequence (763 aa):
SQFLTSKYSLQYAVLSDLGIDSDLDQSALNLLNRIASNRDSKAYLGYPVRIYTVYGKGGIAYQKIAPVFLFPVEYTGGHVEISWLPSINMEVLKGFCDSNSDSLAVELVNLENELGMNTLDADIEVDELVLRLKEIRQWDWSERIDPYNIPCNTNLEELSNGIYNRPIIIEAARERYTQGLETELMTLANMPEDNYKGTALYSWVKNRMANTQQNEIQPLLEVLPLNSEQALSVEKALRSELTIVTGPPGTGKSQVVTDLLVNIAWNGKSALFSSKNNKAVDVVDARVNGLCKRPVLLRIGSNQYASRLAEIIEGLLNARPTAADRSDMLYYSREYNALLAERDKLYNDKNSIVAARNALNELEQKYCLIREFTEQCFDSISSRDISKVEEAALAFTTAYHKTRKEKQNFFVKLFWPGVKTKRIVACEKAADYYNTYAGRYALAAASSDLSEDEVEQLEANAIAFEKVLAIAAEYKVSLEKFKSYESLESIDKKLANNKGALAVIAHKLWDKWLTTQAVSFSASERQEMSNFVAAMKLAGDIDLSANPELKKQYSQMSKQMTKYLQCWAVTSLSAKSRIPFEAGVFDYVIIDEASQCDIASILPLLYRAKRAVIIGDPKQLSHISQLSKKQDLALLQKYHISPAWSYSANSLYALAAGKVAVEDIVQLKDHFRSCSDIIEFSNEVFYDGSLRTTTKYANLKTPAGEKPGIRWINVAGKIVRPNNGSAYNDEEVDAVVEELKRLITIGYVGSIGVTTPFRVQAE

Foldseek 3Di:
DLPPPDDADFQKFWDPALDDDVVGGVSLLVVLVVQVVDPFKWKWKAPFKFWDWDADPVRDIGIDIHGQWTWGWDDDPNDIDTHLLTQGDLVVVCVVFPDDDVLSLVVSVVLCVQLVSFPQPDPQDPQSSVVSCVVVDPFQAPDDADNVDADDDDDPVPDDGGIHNIIMMTMTGDDPLCSQLVVLVVVVVPDDLVFQVLFLLNCLVVLPFKDFAPDDDDPQLCLDQDDPLLSVQLVRQVGIQEFFAAEDPFLCLLVSVLSNCLSCVVVLFFEEEAEQDPVSLVSSQCSNQVLAPAGLAQEDDDLCRLVVLLVRLVVLLPQDDDPVLVVLLVVLVVVLVVLVVVLVVLVVLLVVLVVLVVVLVVLVVVLVVLCVQCVVQLVVQDPVCLCVLLVLLVQLLVLLCVLDLVSDDPVCVVVVVVCNVVSQVSNVVSQVSNVVVCVNRVADGDDSPDDNVRSVVSSVVSVVVSVSSNSSNVSVVSVVVSVPGDDSVVSVVVSVVSSVVSNVSSSSSSNSVSSVLSPVDDPVNSVLSVVLSVLSVVCNVPQCVVPVVSQVSNQVSLLSCCSVSRHYYYYLSRDRRRHRQGAASGQEYEYEQQQQAFPSSCSSVSRNHSHYYYYHHVLDDGHADSDHQSNQVVVCVVVVHDPLNRRHPGTRSSSSCVSHDPVSHRYSAEGADADCQACVVVCVPPVVVRHDYPHDLVPDQDQPPDHGHDDDDDFDFDWDDDPSRFIATVRVLVVVVVVVVVCVVSPRPDDDDDDDPGPVHVD

Secondary structure (DSSP, 8-state):
-TTSS-SS---EEE-SSSS--TTT-HHHHHHHHHHHH-TTEEEEEEEEEEEEEEE-TTS-EEEEEEEEEEEEEEEETTEEEE----EE-HHHHHTTS-S-HHHHHHHHHHHHHHTTTT-TT----HHHHHHHHHHH----B-S---TT----SS-GGG--SEEES--EEEEEEPPTTTHHHHHHHHHHHT--GGGTTTSHHHHHHTTPPPPB--PPPPPP--SS---HHHHHHHHHHHHBSEEEEE--TTS-HHHHHHHHHHHHHHTT--EEEEESSHHHHHHHHHHHHHTSSS--EEE-SSTTHHHHHHHHHHHHHT----HHHHHHHHHHHHHHHHHHHHHHHHHHHHHHHHHHHHHHHHHHHHHHTTHHHHTTTGGG--TTSHHHHHHHHHHHHHHHHHH-GGGS-HHHHHTHHHHHHHHHHHHHHHHHHHHHHHHHHTPPPP-TT--HHHHHHHHHHHHHHHHHHHHHHHHHHHHHHHHHSPPHHHHHHHHHHHHHHHHHHHHHHHHHHHHHHTTS--HHHHHHHHHHHHHHHHHTTS-GGG-HHHHHHHHHHHHHHTTTS-EEEEEGGG-TTTS---TTSEEEEEEESTTTS-SGGGHHHHHTEEEEEEEE-TTSPPP--SS-HHHHHHHHHHTT--GGG-TTT--HHHHHHTTS-GGGEEE--EE-SS-HHHHHHHHHHHSTT--EE---GGG--PPTT--SS----------B--TTS--B-HHHHHHHHHHHHHHHHTT--S------S-HHHH-

Solvent-accessible surface area (backbone atoms only — not comparable to full-atom values): 42613 Å² total; per-residue (Å²): 120,70,76,79,78,66,87,88,59,82,68,63,23,74,42,74,46,85,61,87,47,82,87,81,26,53,65,37,55,55,48,49,54,53,42,66,73,36,90,61,44,45,44,27,43,21,38,46,28,35,30,42,77,45,69,49,102,80,71,52,76,42,81,44,79,39,35,42,27,35,21,47,42,48,69,57,99,89,46,78,46,74,41,88,67,65,44,75,34,62,73,50,50,51,77,78,34,80,95,51,77,70,45,51,54,54,51,47,55,51,49,41,51,74,52,45,78,60,51,94,88,59,91,68,50,73,57,57,45,51,50,44,45,57,75,77,39,96,66,61,68,70,44,82,75,43,74,92,65,51,74,82,88,68,63,78,88,80,55,71,72,26,29,36,42,41,34,30,39,35,71,33,53,57,54,80,70,50,53,43,56,52,54,52,50,57,50,55,77,73,50,61,67,83,68,39,60,73,12,31,38,34,41,62,77,70,66,44,72,59,56,68,58,87,69,86,69,78,80,81,58,42,53,57,88,63,54,74,51,45,45,50,43,40,56,42,46,77,36,27,38,54,30,42,39,35,38,63,93,42,34,46,65,69,52,43,53,39,41,34,54,51,41,37,43,73,70,75,37,25,35,37,40,31,19,77,44,65,70,60,46,51,53,47,45,53,52,52,29,64,66,33,100,62,70,54,54,46,67,50,77,55,102,59,34,52,64,52,51,37,54,51,51,52,53,41,72,69,45,73,66,50,78,62,47,57,50,50,28,55,50,33,50,52,53,46,53,52,52,50,54,50,49,54,50,53,51,52,53,50,51,52,50,53,50,48,48,54,55,42,51,58,37,46,62,58,36,64,79,48,38,88,79,37,66,93,28,55,93,73,58,49,76,86,47,31,67,50,47,33,53,26,31,52,49,21,50,56,29,49,50,68,59,38,66,85,79,46,58,74,74,55,54,74,50,36,86,79,47,47,65,63,32,48,56,50,22,51,55,26,19,54,58,28,32,61,50,16,70,59,59,77,44,84,71,61,60,94,84,60,53,71,71,56,47,54,50,48,37,54,50,31,52,55,43,26,59,53,45,43,51,48,28,54,38,50,54,46,48,54,56,55,68,70,52,80,54,69,66,59,52,52,51,50,51,53,51,50,51,53,51,45,21,56,38,32,34,54,28,49,44,31,46,58,49,53,56,44,60,74,59,48,77,66,55,52,49,51,53,52,50,43,42,51,52,40,58,71,36,67,93,57,69,50,82,83,37,65,64,62,38,52,52,48,36,55,45,52,60,56,42,38,76,78,47,28,29,36,34,34,33,48,72,54,38,69,92,77,44,67,95,44,61,36,74,20,52,27,27,38,34,42,55,18,14,48,27,54,53,74,62,42,50,68,51,30,31,24,4,37,18,39,34,43,27,29,34,86,90,52,71,59,41,84,56,91,57,49,66,49,60,39,51,52,50,31,60,77,68,72,46,65,78,70,70,33,65,52,81,32,22,36,39,56,44,53,55,75,50,52,58,75,90,60,49,37,62,40,38,50,29,52,67,52,56,60,74,56,42,47,65,51,25,54,74,76,46,77,57,62,58,41,81,63,38,61,69,91,76,58,78,54,53,83,98,51,78,84,62,80,84,88,79,91,72,89,62,63,81,46,67,58,97,51,83,39,42,34,36,67,53,52,51,52,53,50,52,52,51,52,52,48,43,58,73,66,62,50,88,62,90,87,85,88,87,67,97,27,66,67,58,70,107